Protein AF-A0A2V8ED95-F1 (afdb_monomer)

Foldseek 3Di:
DPPVPDDDPQKDWDWDWDADPVRKTKIKIKIARAELDAARAWDWAWDWDDDPNHTPDTDHGPGHFHQFMFMDMDIDDDDDPDDDLDDCVVCLLLLLDFAFDLQADLDADAQDDPQLDTLHQGQDDLQLLDDDDDQLFFLAGLLLLSCSNPVDVRSVNSLVSLQRRLRSANQHHAYDPPHPQQAWDPRRGHACVVQFQQAQDPCCVVVVTRYRNYDDGEDDRPPDQDDDPRHRNRHDALLRAGDRLLSSCVVPVDPSSLVSLLSLLVSLQNNAHPPVVPCTSLSANPNAALSSNLNSLLSLLSSLLDRPTPRSNVRSLSSNLSNQAVLLVQQVPADCVQQVLSDAQALNDPVDRQKDQLLSLLSSLLSSVSSVSSPHDGNVSNSCSSLVSLLCLLVVPPLRPNQQSFFRMWGFFDADPDGDGRNNSVRTRGDDDSNVRRVRRPPRGDGLAPDRVLSSLSSLLVCVVVVHPNSVVSNVVSCCQQPPDFDDQPPDDDTGHRCNNSVSSRGDRSPDNPDPPPPPQPWKEWPDWEWVPLEDEQPDKIKIWTAMPSAPWKAKDPPGGTDPNTDMDIDRDRAWDKIKIWGDDPVGIDIDIGIYHYDYPQAWKAWPDWEWVVLEDAFFDKIKIWTAIPSFPWKAKDPPGGTDPNTDMDIDHDRAWDKIKMWGGDPNGIDIDIGIRHHDDDDDDDDWAKDWFDKWKWWFLFFAQKTKTFWDKGPFFWKKKKKKKKWFADDDPAKDFPDKDKQPWDKDWPDKWTPDGIIITIIIFTGRGIGGRMMMMTGMPTRTTMMIMMIMIDQFASDDDGCPRQWFDKWKDWDQFFWDKDKDFAQAFNKKKKKKKKWHAALDDFAWDPQKDWSDWDSRPNRMIITMMIGNGGHGGGRDIDMTITPDDGGIIMIMIMIIGHGYD

Structure (mmCIF, N/CA/C/O backbone):
data_AF-A0A2V8ED95-F1
#
_entry.id   AF-A0A2V8ED95-F1
#
loop_
_atom_site.group_PDB
_atom_site.id
_atom_site.type_symbol
_atom_site.label_atom_id
_atom_site.label_alt_id
_atom_site.label_comp_id
_atom_site.label_asym_id
_atom_site.label_entity_id
_atom_site.label_seq_id
_atom_site.pdbx_PDB_ins_code
_atom_site.Cartn_x
_atom_site.Cartn_y
_atom_site.Cartn_z
_atom_site.occupancy
_atom_site.B_iso_or_equiv
_atom_site.auth_seq_id
_atom_site.auth_comp_id
_atom_site.auth_asym_id
_atom_site.auth_atom_id
_atom_site.pdbx_PDB_model_num
ATOM 1 N N . MET A 1 1 ? 11.695 5.923 30.806 1.00 54.38 1 MET A N 1
ATOM 2 C CA . MET A 1 1 ? 11.730 7.151 31.634 1.00 54.38 1 MET A CA 1
ATOM 3 C C . MET A 1 1 ? 13.083 7.223 32.322 1.00 54.38 1 MET A C 1
ATOM 5 O O . MET A 1 1 ? 13.690 6.174 32.506 1.00 54.38 1 MET A O 1
ATOM 9 N N . SER A 1 2 ? 13.581 8.416 32.644 1.00 60.75 2 SER A N 1
ATOM 10 C CA . SER A 1 2 ? 14.794 8.582 33.459 1.00 60.75 2 SER A CA 1
ATOM 11 C C . SER A 1 2 ? 14.587 8.013 34.876 1.00 60.75 2 SER A C 1
ATOM 13 O O . SER A 1 2 ? 13.440 7.791 35.277 1.00 60.75 2 SER A O 1
ATOM 15 N N . PRO A 1 3 ? 15.652 7.852 35.686 1.00 49.41 3 PRO A N 1
ATOM 16 C CA . PRO A 1 3 ? 15.522 7.507 37.107 1.00 49.41 3 PRO A CA 1
ATOM 17 C C . PRO A 1 3 ? 14.625 8.469 37.912 1.00 49.41 3 PRO A C 1
ATOM 19 O O . PRO A 1 3 ? 14.118 8.095 38.962 1.00 49.41 3 PRO A O 1
ATOM 22 N N . SER A 1 4 ? 14.398 9.692 37.414 1.00 66.62 4 SER A N 1
ATOM 23 C CA . SER A 1 4 ? 13.493 10.691 38.001 1.00 66.62 4 SER A CA 1
ATOM 24 C C . SER A 1 4 ? 12.039 10.602 37.512 1.00 66.62 4 SER A C 1
ATOM 26 O O . SER A 1 4 ? 11.228 11.446 37.881 1.00 66.62 4 SER A O 1
ATOM 28 N N . GLY A 1 5 ? 11.696 9.624 36.666 1.00 68.94 5 GLY A N 1
ATOM 29 C CA . GLY A 1 5 ? 10.350 9.477 36.101 1.00 68.94 5 GLY A CA 1
ATOM 30 C C . GLY A 1 5 ? 10.014 10.478 34.988 1.00 68.94 5 GLY A C 1
ATOM 31 O O . GLY A 1 5 ? 8.866 10.545 34.564 1.00 68.94 5 GLY A O 1
ATOM 32 N N . ALA A 1 6 ? 10.991 11.241 34.489 1.00 77.50 6 ALA A N 1
ATOM 33 C CA . ALA A 1 6 ? 10.796 12.152 33.365 1.00 77.50 6 ALA A CA 1
ATOM 34 C C . ALA A 1 6 ? 10.944 11.421 32.017 1.00 77.50 6 ALA A C 1
ATOM 36 O O . ALA A 1 6 ? 11.660 10.416 31.895 1.00 77.50 6 ALA A O 1
ATOM 37 N N . ALA A 1 7 ? 10.281 11.935 30.979 1.00 81.75 7 ALA A N 1
ATOM 38 C CA . ALA A 1 7 ? 10.521 11.494 29.609 1.00 81.75 7 ALA A CA 1
ATOM 39 C C . ALA A 1 7 ? 11.983 11.775 29.219 1.00 81.75 7 ALA A C 1
ATOM 41 O O . ALA A 1 7 ? 12.542 12.813 29.571 1.00 81.75 7 ALA A O 1
ATOM 42 N N . HIS A 1 8 ? 12.615 10.838 28.511 1.00 89.06 8 HIS A N 1
ATOM 43 C CA . HIS A 1 8 ? 13.954 11.075 27.981 1.00 89.06 8 HIS A CA 1
ATOM 44 C C . HIS A 1 8 ? 13.853 12.072 26.813 1.00 89.06 8 HIS A C 1
ATOM 46 O O . HIS A 1 8 ? 12.967 11.896 25.979 1.00 89.06 8 HIS A O 1
ATOM 52 N N . PRO A 1 9 ? 14.741 13.076 26.699 1.00 87.56 9 PRO A N 1
ATOM 53 C CA . PRO A 1 9 ? 14.607 14.131 25.689 1.00 87.56 9 PRO A CA 1
ATOM 54 C C . PRO A 1 9 ? 14.738 13.638 24.238 1.00 87.56 9 PRO A C 1
ATOM 56 O O . PRO A 1 9 ? 14.268 14.311 23.327 1.00 87.56 9 PRO A O 1
ATOM 59 N N . PHE A 1 10 ? 15.365 12.476 24.015 1.00 90.81 10 PHE A N 1
ATOM 60 C CA . PHE A 1 10 ? 15.662 11.954 22.668 1.00 90.81 10 PHE A CA 1
ATOM 61 C C . PHE A 1 10 ? 15.039 10.591 22.353 1.00 90.81 10 PHE A C 1
ATOM 63 O O . PHE A 1 10 ? 14.909 10.242 21.182 1.00 90.81 10 PHE A O 1
ATOM 70 N N . LEU A 1 11 ? 14.678 9.810 23.380 1.00 93.06 11 LEU A N 1
ATOM 71 C CA . LEU A 1 11 ? 14.190 8.447 23.168 1.00 93.06 11 LEU A CA 1
ATOM 72 C C . LEU A 1 11 ? 12.672 8.459 23.118 1.00 93.06 11 LEU A C 1
ATOM 74 O O . LEU A 1 11 ? 12.025 8.932 24.054 1.00 93.06 11 LEU A O 1
ATOM 78 N N . ARG A 1 12 ? 12.115 7.869 22.064 1.00 91.94 12 ARG A N 1
ATOM 79 C CA . ARG A 1 12 ? 10.681 7.600 21.956 1.00 91.94 12 ARG A CA 1
ATOM 80 C C . ARG A 1 12 ? 10.443 6.101 21.990 1.00 91.94 12 ARG A C 1
ATOM 82 O O . ARG A 1 12 ? 11.202 5.335 21.405 1.00 91.94 12 ARG A O 1
ATOM 89 N N . VAL A 1 13 ? 9.387 5.692 22.682 1.00 93.50 13 VAL A N 1
ATOM 90 C CA . VAL A 1 13 ? 8.921 4.305 22.694 1.00 93.50 13 VAL A CA 1
ATOM 91 C C . VAL A 1 13 ? 7.518 4.296 22.120 1.00 93.50 13 VAL A C 1
ATOM 93 O O . VAL A 1 13 ? 6.659 5.041 22.589 1.00 93.50 13 VAL A O 1
ATOM 96 N N . VAL A 1 14 ? 7.301 3.468 21.107 1.00 94.25 14 VAL A N 1
ATOM 97 C CA . VAL A 1 14 ? 6.007 3.296 20.460 1.00 94.25 14 VAL A CA 1
ATOM 98 C C . VAL A 1 14 ? 5.524 1.876 20.706 1.00 94.25 14 VAL A C 1
ATOM 100 O O . VAL A 1 14 ? 6.267 0.916 20.499 1.00 94.25 14 VAL A O 1
ATOM 103 N N . PHE A 1 15 ? 4.281 1.767 21.169 1.00 93.56 15 PHE A N 1
ATOM 104 C CA . PHE A 1 15 ? 3.597 0.504 21.411 1.00 93.56 15 PHE A CA 1
ATOM 105 C C . PHE A 1 15 ? 2.446 0.379 20.416 1.00 93.56 15 PHE A C 1
ATOM 107 O O . PHE A 1 15 ? 1.423 1.046 20.575 1.00 93.56 15 PHE A O 1
ATOM 114 N N . ASP A 1 16 ? 2.595 -0.473 19.405 1.00 92.81 16 ASP A N 1
ATOM 115 C CA . ASP A 1 16 ? 1.481 -0.841 18.531 1.00 92.81 16 ASP A CA 1
ATOM 116 C C . ASP A 1 16 ? 0.841 -2.117 19.095 1.00 92.81 16 ASP A C 1
ATOM 118 O O . ASP A 1 16 ? 1.465 -3.176 19.139 1.00 92.81 16 ASP A O 1
ATOM 122 N N . THR A 1 17 ? -0.396 -2.016 19.586 1.00 90.19 17 THR A N 1
ATOM 123 C CA . THR A 1 17 ? -1.087 -3.136 20.244 1.00 90.19 17 THR A CA 1
ATOM 124 C C . THR A 1 17 ? -2.269 -3.602 19.404 1.00 90.19 17 THR A C 1
ATOM 126 O O . THR A 1 17 ? -3.119 -2.803 19.014 1.00 90.19 17 THR A O 1
ATOM 129 N N . ARG A 1 18 ? -2.361 -4.914 19.172 1.00 87.88 18 ARG A N 1
ATOM 130 C CA . ARG A 1 18 ? -3.535 -5.578 18.599 1.00 87.88 18 ARG A CA 1
ATOM 131 C C . ARG A 1 18 ? -4.119 -6.530 19.637 1.00 87.88 18 ARG A C 1
ATOM 133 O O . ARG A 1 18 ? -3.443 -7.476 20.031 1.00 87.88 18 ARG A O 1
ATOM 140 N N . VAL A 1 19 ? -5.362 -6.290 20.049 1.00 87.06 19 VAL A N 1
ATOM 141 C CA . VAL A 1 19 ? -6.103 -7.130 21.005 1.00 87.06 19 VAL A CA 1
ATOM 142 C C . VAL A 1 19 ? -7.320 -7.720 20.300 1.00 87.06 19 VAL A C 1
ATOM 144 O O . VAL A 1 19 ? -8.042 -6.998 19.615 1.00 87.06 19 VAL A O 1
ATOM 147 N N . TYR A 1 20 ? -7.529 -9.022 20.444 1.00 84.56 20 TYR A N 1
ATOM 148 C CA . TYR A 1 20 ? -8.671 -9.745 19.893 1.00 84.56 20 TYR A CA 1
ATOM 149 C C . TYR A 1 20 ? -9.784 -9.875 20.943 1.00 84.56 20 TYR A C 1
ATOM 151 O O . TYR A 1 20 ? -9.545 -9.725 22.140 1.00 84.56 20 TYR A O 1
ATOM 159 N N . ASN A 1 21 ? -11.013 -10.166 20.502 1.00 83.75 21 ASN A N 1
ATOM 160 C CA . ASN A 1 21 ? -12.190 -10.242 21.384 1.00 83.75 21 ASN A CA 1
ATOM 161 C C . ASN A 1 21 ? -12.072 -11.302 22.496 1.00 83.75 21 ASN A C 1
ATOM 163 O O . ASN A 1 21 ? -12.772 -11.208 23.499 1.00 83.75 21 ASN A O 1
ATOM 167 N N . ASP A 1 22 ? -11.199 -12.297 22.330 1.00 84.00 22 ASP A N 1
ATOM 168 C CA . ASP A 1 22 ? -10.897 -13.321 23.339 1.00 84.00 22 ASP A CA 1
ATOM 169 C C . ASP A 1 22 ? -9.851 -12.867 24.381 1.00 84.00 22 ASP A C 1
ATOM 171 O O . ASP A 1 22 ? -9.448 -13.649 25.241 1.00 84.00 22 ASP A O 1
ATOM 175 N N . GLY A 1 23 ? -9.396 -11.612 24.307 1.00 84.25 23 GLY A N 1
ATOM 176 C CA . GLY A 1 23 ? -8.379 -11.039 25.187 1.00 84.25 23 GLY A CA 1
ATOM 177 C C . GLY A 1 23 ? -6.944 -11.446 24.846 1.00 84.25 23 GLY A C 1
ATOM 178 O O . GLY A 1 23 ? -6.013 -11.009 25.524 1.00 84.25 23 GLY A O 1
ATOM 179 N N . SER A 1 24 ? -6.735 -12.258 23.807 1.00 88.31 24 SER A N 1
ATOM 180 C CA . SER A 1 24 ? -5.406 -12.512 23.256 1.00 88.31 24 SER A CA 1
ATOM 181 C C . SER A 1 24 ? -4.924 -11.330 22.418 1.00 88.31 24 SER A C 1
ATOM 183 O O . SER A 1 24 ? -5.694 -10.438 22.053 1.00 88.31 24 SER A O 1
ATOM 185 N N . GLY A 1 25 ? -3.641 -11.305 22.078 1.00 88.75 25 GLY A N 1
ATOM 186 C CA . GLY A 1 25 ? -3.121 -10.217 21.276 1.00 88.75 25 GLY A CA 1
ATOM 187 C C . GLY A 1 25 ? -1.635 -10.271 21.003 1.00 88.75 25 GLY A C 1
ATOM 188 O O . GLY A 1 25 ? -0.936 -11.247 21.284 1.00 88.75 25 GLY A O 1
ATOM 189 N N . ARG A 1 26 ? -1.166 -9.169 20.429 1.00 90.81 26 ARG A N 1
ATOM 190 C CA . ARG A 1 26 ? 0.233 -8.876 20.152 1.00 90.81 26 ARG A CA 1
ATOM 191 C C . ARG A 1 26 ? 0.519 -7.428 20.523 1.00 90.81 26 ARG A C 1
ATOM 193 O O . ARG A 1 26 ? -0.302 -6.551 20.264 1.00 90.81 26 ARG A O 1
ATOM 200 N N . VAL A 1 27 ? 1.691 -7.195 21.095 1.00 92.31 27 VAL A N 1
ATOM 201 C CA . VAL A 1 27 ? 2.279 -5.869 21.257 1.00 92.31 27 VAL A CA 1
ATOM 202 C C . VAL A 1 27 ? 3.597 -5.808 20.498 1.00 92.31 27 VAL A C 1
ATOM 204 O O . VAL A 1 27 ? 4.471 -6.666 20.632 1.00 92.31 27 VAL A O 1
ATOM 207 N N . ASP A 1 28 ? 3.723 -4.779 19.684 1.00 94.75 28 ASP A N 1
ATOM 208 C CA . ASP A 1 28 ? 4.928 -4.405 18.975 1.00 94.75 28 ASP A CA 1
ATOM 209 C C . ASP A 1 28 ? 5.548 -3.216 19.694 1.00 94.75 28 ASP A C 1
ATOM 211 O O . ASP A 1 28 ? 4.919 -2.172 19.851 1.00 94.75 28 ASP A O 1
ATOM 215 N N . VAL A 1 29 ? 6.783 -3.384 20.149 1.00 96.94 29 VAL A N 1
ATOM 216 C CA . VAL A 1 29 ? 7.533 -2.346 20.850 1.00 96.94 29 VAL A CA 1
ATOM 217 C C . VAL A 1 29 ? 8.630 -1.862 19.926 1.00 96.94 29 VAL A C 1
ATOM 219 O O . VAL A 1 29 ? 9.535 -2.630 19.599 1.00 96.94 29 VAL A O 1
ATOM 222 N N . ALA A 1 30 ? 8.554 -0.599 19.521 1.00 97.50 30 ALA A N 1
ATOM 223 C CA . ALA A 1 30 ? 9.618 0.088 18.806 1.00 97.50 30 ALA A CA 1
ATOM 224 C C . ALA A 1 30 ? 10.241 1.156 19.708 1.00 97.50 30 ALA A C 1
ATOM 226 O O . ALA A 1 30 ? 9.527 1.923 20.353 1.00 97.50 30 ALA A O 1
ATOM 227 N N . VAL A 1 31 ? 11.569 1.227 19.743 1.00 97.62 31 VAL A N 1
ATOM 228 C CA . VAL A 1 31 ? 12.300 2.287 20.447 1.00 97.62 31 VAL A CA 1
ATOM 229 C C . VAL A 1 31 ? 13.129 3.057 19.437 1.00 97.62 31 VAL A C 1
ATOM 231 O O . VAL A 1 31 ? 13.809 2.470 18.596 1.00 97.62 31 VAL A O 1
ATOM 234 N N . GLU A 1 32 ? 13.074 4.381 19.512 1.00 97.00 32 GLU A N 1
ATOM 235 C CA . GLU A 1 32 ? 13.636 5.284 18.512 1.00 97.00 32 GLU A CA 1
ATOM 236 C C . GLU A 1 32 ? 14.575 6.305 19.155 1.00 97.00 32 GLU A C 1
ATOM 238 O O . GLU A 1 32 ? 14.234 6.902 20.177 1.00 97.00 32 GLU A O 1
ATOM 243 N N . ASN A 1 33 ? 15.721 6.544 18.513 1.00 96.94 33 ASN A N 1
ATOM 244 C CA . ASN A 1 33 ? 16.648 7.631 18.823 1.00 96.94 33 ASN A CA 1
ATOM 245 C C . ASN A 1 33 ? 16.878 8.482 17.562 1.00 96.94 33 ASN A C 1
ATOM 247 O O . ASN A 1 33 ? 17.965 8.487 16.995 1.00 96.94 33 ASN A O 1
ATOM 251 N N . VAL A 1 34 ? 15.818 9.119 17.057 1.00 96.69 34 VAL A N 1
ATOM 252 C CA . VAL A 1 34 ? 15.764 9.646 15.672 1.00 96.69 34 VAL A CA 1
ATOM 253 C C . VAL A 1 34 ? 15.413 11.131 15.578 1.00 96.69 34 VAL A C 1
ATOM 255 O O . VAL A 1 34 ? 15.155 11.640 14.489 1.00 96.69 34 VAL A O 1
ATOM 258 N N . LEU A 1 35 ? 15.326 11.827 16.712 1.00 95.31 35 LEU A N 1
ATOM 259 C CA . LEU A 1 35 ? 14.840 13.207 16.735 1.00 95.31 35 LEU A CA 1
ATOM 260 C C . LEU A 1 35 ? 15.915 14.173 16.280 1.00 95.31 35 LEU A C 1
ATOM 262 O O . LEU A 1 35 ? 17.042 14.143 16.776 1.00 95.31 35 LEU A O 1
ATOM 266 N N . ASP A 1 36 ? 15.549 15.060 15.366 1.00 95.12 36 ASP A N 1
ATOM 267 C CA . ASP A 1 36 ? 16.399 16.177 14.999 1.00 95.12 36 ASP A CA 1
ATOM 268 C C . ASP A 1 36 ? 16.346 17.260 16.087 1.00 95.12 36 ASP A C 1
ATOM 270 O O . ASP A 1 36 ? 15.495 18.149 16.073 1.00 95.12 36 ASP A O 1
ATOM 274 N N . LEU A 1 37 ? 17.220 17.128 17.087 1.00 93.25 37 LEU A N 1
ATOM 275 C CA . LEU A 1 37 ? 17.359 18.050 18.210 1.00 93.25 37 LEU A CA 1
ATOM 276 C C . LEU A 1 37 ? 18.832 18.294 18.521 1.00 93.25 37 LEU A C 1
ATOM 278 O O . LEU A 1 37 ? 19.640 17.366 18.568 1.00 93.25 37 LEU A O 1
ATOM 282 N N . THR A 1 38 ? 19.165 19.542 18.844 1.00 92.81 38 THR A N 1
ATOM 283 C CA . THR A 1 38 ? 20.478 19.885 19.395 1.00 92.81 38 THR A CA 1
ATOM 284 C C . THR A 1 38 ? 20.747 19.072 20.661 1.00 92.81 38 THR A C 1
ATOM 286 O O . THR A 1 38 ? 19.939 19.050 21.588 1.00 92.81 38 THR A O 1
ATOM 289 N N . GLY A 1 39 ? 21.907 18.416 20.706 1.00 92.94 39 GLY A N 1
ATOM 290 C CA . GLY A 1 39 ? 22.311 17.564 21.826 1.00 92.94 39 GLY A CA 1
ATOM 291 C C . GLY A 1 39 ? 21.808 16.122 21.743 1.00 92.94 39 GLY A C 1
ATOM 292 O O . GLY A 1 39 ? 22.244 15.309 22.558 1.00 92.94 39 GLY A O 1
ATOM 293 N N . ALA A 1 40 ? 20.961 15.778 20.762 1.00 94.69 40 ALA A N 1
ATOM 294 C CA . ALA A 1 40 ? 20.635 14.384 20.483 1.00 94.69 40 ALA A CA 1
ATOM 295 C C . ALA A 1 40 ? 21.920 13.607 20.170 1.00 94.69 40 ALA A C 1
ATOM 297 O O . ALA A 1 40 ? 22.792 14.080 19.435 1.00 94.69 40 ALA A O 1
ATOM 298 N N . THR A 1 41 ? 22.062 12.436 20.783 1.00 95.69 41 THR A N 1
ATOM 299 C CA . THR A 1 41 ? 23.279 11.629 20.708 1.00 95.69 41 THR A CA 1
ATOM 300 C C . THR A 1 41 ? 22.984 10.165 21.004 1.00 95.69 41 THR A C 1
ATOM 302 O O . THR A 1 41 ? 21.844 9.789 21.273 1.00 95.69 41 THR A O 1
ATOM 305 N N . THR A 1 42 ? 24.008 9.323 20.946 1.00 95.75 42 THR A N 1
ATOM 306 C CA . THR A 1 42 ? 23.917 7.910 21.311 1.00 95.75 42 THR A CA 1
ATOM 307 C C . THR A 1 42 ? 23.605 7.760 22.793 1.00 95.75 42 THR A C 1
ATOM 309 O O . THR A 1 42 ? 24.277 8.339 23.645 1.00 95.75 42 THR A O 1
ATOM 312 N N . VAL A 1 43 ? 22.585 6.961 23.103 1.00 95.31 43 VAL A N 1
ATOM 313 C CA . VAL A 1 43 ? 22.096 6.765 24.472 1.00 95.31 43 VAL A CA 1
ATOM 314 C C . VAL A 1 43 ? 22.401 5.344 24.916 1.00 95.31 43 VAL A C 1
ATOM 316 O O . VAL A 1 43 ? 22.190 4.404 24.154 1.00 95.31 43 VAL A O 1
ATOM 319 N N . VAL A 1 44 ? 22.875 5.181 26.151 1.00 95.19 44 VAL A N 1
ATOM 320 C CA . VAL A 1 44 ? 23.065 3.866 26.773 1.00 95.19 44 VAL A CA 1
ATOM 321 C C . VAL A 1 44 ? 22.004 3.663 27.845 1.00 95.19 44 VAL A C 1
ATOM 323 O O . VAL A 1 44 ? 21.847 4.513 28.722 1.00 95.19 44 VAL A O 1
ATOM 326 N N . TYR A 1 45 ? 21.271 2.555 27.774 1.00 94.75 45 TYR A N 1
ATOM 327 C CA . TYR A 1 45 ? 20.246 2.215 28.759 1.00 94.75 45 TYR A CA 1
ATOM 328 C C . TYR A 1 45 ? 20.070 0.707 28.919 1.00 94.75 45 TYR A C 1
ATOM 330 O O . TYR A 1 45 ? 20.373 -0.074 28.019 1.00 94.75 45 TYR A O 1
ATOM 338 N N . ASP A 1 46 ? 19.512 0.310 30.057 1.00 95.12 46 ASP A N 1
ATOM 339 C CA . ASP A 1 46 ? 18.966 -1.028 30.246 1.00 95.12 46 ASP A CA 1
ATOM 340 C C . ASP A 1 46 ? 17.498 -1.038 29.817 1.00 95.12 46 ASP A C 1
ATOM 342 O O . ASP A 1 46 ? 16.756 -0.081 30.056 1.00 95.12 46 ASP A O 1
ATOM 346 N N . VAL A 1 47 ? 17.061 -2.124 29.189 1.00 95.06 47 VAL A N 1
ATOM 347 C CA . VAL A 1 47 ? 15.667 -2.323 28.797 1.00 95.06 47 VAL A CA 1
ATOM 348 C C . VAL A 1 47 ? 15.099 -3.560 29.469 1.00 95.06 47 VAL A C 1
ATOM 350 O O . VAL A 1 47 ? 15.718 -4.622 29.481 1.00 95.06 47 VAL A O 1
ATOM 353 N N . ALA A 1 48 ? 13.888 -3.409 29.999 1.00 94.94 48 ALA A N 1
ATOM 354 C CA . ALA A 1 48 ? 13.023 -4.490 30.435 1.00 94.94 48 ALA A CA 1
ATOM 355 C C . ALA A 1 48 ? 11.614 -4.221 29.893 1.00 94.94 48 ALA A C 1
ATOM 357 O O . ALA A 1 48 ? 11.032 -3.171 30.167 1.00 94.94 48 ALA A O 1
ATOM 358 N N . ILE A 1 49 ? 11.079 -5.150 29.102 1.00 93.94 49 ILE A N 1
ATOM 359 C CA . ILE A 1 49 ? 9.714 -5.097 28.573 1.00 93.94 49 ILE A CA 1
ATOM 360 C C . ILE A 1 49 ? 8.898 -6.148 29.308 1.00 93.94 49 ILE A C 1
ATOM 362 O O . ILE A 1 49 ? 9.287 -7.317 29.343 1.00 93.94 49 ILE A O 1
ATOM 366 N N . ALA A 1 50 ? 7.760 -5.734 29.860 1.00 91.56 50 ALA A N 1
ATOM 367 C CA . ALA A 1 50 ? 6.806 -6.626 30.493 1.00 91.56 50 ALA A CA 1
ATOM 368 C C . ALA A 1 50 ? 5.464 -6.611 29.754 1.00 91.56 50 ALA A C 1
ATOM 370 O O . ALA A 1 50 ? 4.969 -5.552 29.373 1.00 91.56 50 ALA A O 1
ATOM 371 N N . VAL A 1 51 ? 4.869 -7.790 29.588 1.00 89.00 51 VAL A N 1
ATOM 372 C CA . VAL A 1 51 ? 3.518 -7.988 29.052 1.00 89.00 51 VAL A CA 1
ATOM 373 C C . VAL A 1 51 ? 2.729 -8.754 30.105 1.00 89.00 51 VAL A C 1
ATOM 375 O O . VAL A 1 51 ? 3.182 -9.792 30.579 1.00 89.00 51 VAL A O 1
ATOM 378 N N . ASN A 1 52 ? 1.579 -8.223 30.531 1.00 86.62 52 ASN A N 1
ATOM 379 C CA . ASN A 1 52 ? 0.792 -8.765 31.650 1.00 86.62 52 ASN A CA 1
ATOM 380 C C . ASN A 1 52 ? 1.629 -8.991 32.926 1.00 86.62 52 ASN A C 1
ATOM 382 O O . ASN A 1 52 ? 1.556 -10.043 33.558 1.00 86.62 52 ASN A O 1
ATOM 386 N N . ASN A 1 53 ? 2.452 -7.997 33.287 1.00 89.12 53 ASN A N 1
ATOM 387 C CA . ASN A 1 53 ? 3.394 -8.026 34.417 1.00 89.12 53 ASN A CA 1
ATOM 388 C C . ASN A 1 53 ? 4.465 -9.135 34.359 1.00 89.12 53 ASN A C 1
ATOM 390 O O . ASN A 1 53 ? 5.199 -9.317 35.327 1.00 89.12 53 ASN A O 1
ATOM 394 N N . GLN A 1 54 ? 4.592 -9.854 33.241 1.00 90.56 54 GLN A N 1
ATOM 395 C CA . GLN A 1 54 ? 5.661 -10.822 33.006 1.00 90.56 54 GLN A CA 1
ATOM 396 C C . GLN A 1 54 ? 6.728 -10.195 32.121 1.00 90.56 54 GLN A C 1
ATOM 398 O O . GLN A 1 54 ? 6.428 -9.721 31.026 1.00 90.56 54 GLN A O 1
ATOM 403 N N . THR A 1 55 ? 7.976 -10.193 32.578 1.00 95.00 55 THR A N 1
ATOM 404 C CA . THR A 1 55 ? 9.105 -9.707 31.782 1.00 95.00 55 THR A CA 1
ATOM 405 C C . THR A 1 55 ? 9.342 -10.640 30.594 1.00 95.00 55 THR A C 1
ATOM 407 O O . THR A 1 55 ? 9.686 -11.804 30.779 1.00 95.00 55 THR A O 1
ATOM 410 N N . VAL A 1 56 ? 9.169 -10.128 29.375 1.00 94.12 56 VAL A N 1
ATOM 411 C CA . VAL A 1 56 ? 9.292 -10.882 28.113 1.00 94.12 56 VAL A CA 1
ATOM 412 C C . VAL A 1 56 ? 10.577 -10.571 27.346 1.00 94.12 56 VAL A C 1
ATOM 414 O O . VAL A 1 56 ? 10.954 -11.314 26.443 1.00 94.12 56 VAL A O 1
ATOM 417 N N . PHE A 1 57 ? 11.262 -9.481 27.692 1.00 96.19 57 PHE A N 1
ATOM 418 C CA . PHE A 1 57 ? 12.546 -9.120 27.102 1.00 96.19 57 PHE A CA 1
ATOM 419 C C . PHE A 1 57 ? 13.359 -8.279 28.074 1.00 96.19 57 PHE A C 1
ATOM 421 O O . PHE A 1 57 ? 12.837 -7.327 28.655 1.00 96.19 57 PHE A O 1
ATOM 428 N N . THR A 1 58 ? 14.639 -8.606 28.213 1.00 96.94 58 THR A N 1
ATOM 429 C CA . THR A 1 58 ? 15.617 -7.780 28.915 1.00 96.94 58 THR A CA 1
ATOM 430 C C . THR A 1 58 ? 16.894 -7.678 28.105 1.00 96.94 58 THR A C 1
ATOM 432 O O . THR A 1 58 ? 17.309 -8.634 27.449 1.00 96.94 58 THR A O 1
ATOM 435 N N . LYS A 1 59 ? 17.534 -6.513 28.161 1.00 96.50 59 LYS A N 1
ATOM 436 C CA . LYS A 1 59 ? 18.889 -6.323 27.651 1.00 96.50 59 LYS A CA 1
ATOM 437 C C . LYS A 1 59 ? 19.558 -5.190 28.414 1.00 96.50 59 LYS A C 1
ATOM 439 O O . LYS A 1 59 ? 18.983 -4.114 28.548 1.00 96.50 59 LYS A O 1
ATOM 444 N N . SER A 1 60 ? 20.751 -5.444 28.931 1.00 97.12 60 SER A N 1
ATOM 445 C CA . SER A 1 60 ? 21.548 -4.437 29.628 1.00 97.12 60 SER A CA 1
ATOM 446 C C . SER A 1 60 ? 22.459 -3.688 28.662 1.00 97.12 60 SER A C 1
ATOM 448 O O . SER A 1 60 ? 22.888 -4.258 27.655 1.00 97.12 60 SER A O 1
ATOM 450 N N . SER A 1 61 ? 22.805 -2.449 29.000 1.00 96.00 61 SER A N 1
ATOM 451 C CA . SER A 1 61 ? 23.792 -1.636 28.281 1.00 96.00 61 SER A CA 1
ATOM 452 C C . SER A 1 61 ? 23.515 -1.526 26.776 1.00 96.00 61 SER A C 1
ATOM 454 O O . SER A 1 61 ? 24.434 -1.604 25.959 1.00 96.00 61 SER A O 1
ATOM 456 N N . VAL A 1 62 ? 22.248 -1.353 26.388 1.00 96.94 62 VAL A N 1
ATOM 457 C CA . VAL A 1 62 ? 21.865 -1.109 24.994 1.00 96.94 62 VAL A CA 1
ATOM 458 C C . VAL A 1 62 ? 22.471 0.216 24.557 1.00 96.94 62 VAL A C 1
ATOM 460 O O . VAL A 1 62 ? 22.025 1.276 24.988 1.00 96.94 62 VAL A O 1
ATOM 463 N N . GLN A 1 63 ? 23.481 0.157 23.692 1.00 95.88 63 GLN A N 1
ATOM 464 C CA . GLN A 1 63 ? 24.038 1.330 23.032 1.00 95.88 63 GLN A CA 1
ATOM 465 C C . GLN A 1 63 ? 23.161 1.687 21.827 1.00 95.88 63 GLN A C 1
ATOM 467 O O . GLN A 1 63 ? 23.312 1.139 20.739 1.00 95.88 63 GLN A O 1
ATOM 472 N N . HIS A 1 64 ? 22.204 2.587 22.031 1.00 97.44 64 HIS A N 1
ATOM 473 C CA . HIS A 1 64 ? 21.255 3.008 21.009 1.00 97.44 64 HIS A CA 1
ATOM 474 C C . HIS A 1 64 ? 21.794 4.211 20.241 1.00 97.44 64 HIS A C 1
ATOM 476 O O . HIS A 1 64 ? 21.691 5.358 20.689 1.00 97.44 64 HIS A O 1
ATOM 482 N N . TYR A 1 65 ? 22.378 3.934 19.076 1.00 96.94 65 TYR A N 1
ATOM 483 C CA . TYR A 1 65 ? 22.993 4.946 18.224 1.00 96.94 65 TYR A CA 1
ATOM 484 C C . TYR A 1 65 ? 21.992 5.987 17.727 1.00 96.94 65 TYR A C 1
ATOM 486 O O . TYR A 1 65 ? 20.828 5.677 17.458 1.00 96.94 65 TYR A O 1
ATOM 494 N N . TYR A 1 66 ? 22.452 7.227 17.586 1.00 96.31 66 TYR A N 1
ATOM 495 C CA . TYR A 1 66 ? 21.652 8.287 16.981 1.00 96.31 66 TYR A CA 1
ATOM 496 C C . TYR A 1 66 ? 21.223 7.907 15.549 1.00 96.31 66 TYR A C 1
ATOM 498 O O . TYR A 1 66 ? 21.987 7.289 14.808 1.00 96.31 66 TYR A O 1
ATOM 506 N N . LEU A 1 67 ? 19.995 8.275 15.176 1.00 96.75 67 LEU A N 1
ATOM 507 C CA . LEU A 1 67 ? 19.343 8.031 13.879 1.00 96.75 67 LEU A CA 1
ATOM 508 C C . LEU A 1 67 ? 18.969 6.564 13.613 1.00 96.75 67 LEU A C 1
ATOM 510 O O . LEU A 1 67 ? 18.697 6.181 12.473 1.00 96.75 67 LEU A O 1
ATOM 514 N N . THR A 1 68 ? 18.912 5.746 14.669 1.00 98.12 68 THR A N 1
ATOM 515 C CA . THR A 1 68 ? 18.519 4.329 14.601 1.00 98.12 68 THR A CA 1
ATOM 516 C C . THR A 1 68 ? 17.268 4.032 15.430 1.00 98.12 68 THR A C 1
ATOM 518 O O . THR A 1 68 ? 16.871 4.774 16.340 1.00 98.12 68 THR A O 1
ATOM 521 N N . ARG A 1 69 ? 16.639 2.903 15.123 1.00 97.88 69 ARG A N 1
ATOM 522 C CA . ARG A 1 69 ? 15.445 2.350 15.761 1.00 97.88 69 ARG A CA 1
ATOM 523 C C . ARG A 1 69 ? 15.661 0.858 15.989 1.00 97.88 69 ARG A C 1
ATOM 525 O O . ARG A 1 69 ? 16.442 0.220 15.293 1.00 97.88 69 ARG A O 1
ATOM 532 N N . TRP A 1 70 ? 14.928 0.268 16.916 1.00 98.12 70 TRP A N 1
ATOM 533 C CA . TRP A 1 70 ? 14.807 -1.186 16.975 1.00 98.12 70 TRP A CA 1
ATOM 534 C C . TRP A 1 70 ? 13.404 -1.595 17.381 1.00 98.12 70 TRP A C 1
ATOM 536 O O . TRP A 1 70 ? 12.676 -0.814 17.997 1.00 98.12 70 TRP A O 1
ATOM 546 N N . ARG A 1 71 ? 13.041 -2.833 17.044 1.00 96.69 71 ARG A N 1
ATOM 547 C CA . ARG A 1 71 ? 11.729 -3.407 17.325 1.00 96.69 71 ARG A CA 1
ATOM 548 C C . ARG A 1 71 ? 11.819 -4.796 17.950 1.00 96.69 71 ARG A C 1
ATOM 550 O O . ARG A 1 71 ? 12.710 -5.580 17.631 1.00 96.69 71 ARG A O 1
ATOM 557 N N . LYS A 1 72 ? 10.854 -5.111 18.817 1.00 95.69 72 LYS A N 1
ATOM 558 C CA . LYS A 1 72 ? 10.509 -6.477 19.235 1.00 95.69 72 LYS A CA 1
ATOM 559 C C . LYS A 1 72 ? 8.997 -6.661 19.271 1.00 95.69 72 LYS A C 1
ATOM 561 O O . LYS A 1 72 ? 8.252 -5.707 19.477 1.00 95.69 72 LYS A O 1
ATOM 566 N N . THR A 1 73 ? 8.550 -7.895 19.070 1.00 93.12 73 THR A N 1
ATOM 567 C CA . THR A 1 73 ? 7.129 -8.244 18.995 1.00 93.12 73 THR A CA 1
ATOM 568 C C . THR A 1 73 ? 6.832 -9.357 19.991 1.00 93.12 73 THR A C 1
ATOM 570 O O . THR A 1 73 ? 7.627 -10.286 20.141 1.00 93.12 73 THR A O 1
ATOM 573 N N . PHE A 1 74 ? 5.721 -9.243 20.715 1.00 92.50 74 PHE A N 1
ATOM 574 C CA . PHE A 1 74 ? 5.356 -10.168 21.787 1.00 92.50 74 PHE A CA 1
ATOM 575 C C . PHE A 1 74 ? 3.876 -10.508 21.695 1.00 92.50 74 PHE A C 1
ATOM 577 O O . PHE A 1 74 ? 3.044 -9.617 21.551 1.00 92.50 74 PHE A O 1
ATOM 584 N N . THR A 1 75 ? 3.535 -11.787 21.801 1.00 89.75 75 THR A N 1
ATOM 585 C CA . THR A 1 75 ? 2.145 -12.260 21.847 1.00 89.75 75 THR A CA 1
ATOM 586 C C . THR A 1 75 ? 1.709 -12.534 23.284 1.00 89.75 75 THR A C 1
ATOM 588 O O . THR A 1 75 ? 2.532 -12.903 24.120 1.00 89.75 75 THR A O 1
ATOM 591 N N . PHE A 1 76 ? 0.416 -12.403 23.572 1.00 88.25 76 PHE A N 1
ATOM 592 C CA . PHE A 1 76 ? -0.182 -12.760 24.861 1.00 88.25 76 PHE A CA 1
ATOM 593 C C . PHE A 1 76 ? -1.557 -13.418 24.680 1.00 88.25 76 PHE A C 1
ATOM 595 O O . PHE A 1 76 ? -2.224 -13.217 23.667 1.00 88.25 76 PHE A O 1
ATOM 602 N N . GLY A 1 77 ? -1.984 -14.207 25.669 1.00 83.44 77 GLY A N 1
ATOM 603 C CA . GLY A 1 77 ? -3.189 -15.041 25.577 1.00 83.44 77 GLY A CA 1
ATOM 604 C C . GLY A 1 77 ? -2.961 -16.354 24.815 1.00 83.44 77 GLY A C 1
ATOM 605 O O . GLY A 1 77 ? -1.830 -16.704 24.484 1.00 83.44 77 GLY A O 1
ATOM 606 N N . SER A 1 78 ? -4.037 -17.108 24.581 1.00 70.00 78 SER A N 1
ATOM 607 C CA . SER A 1 78 ? -4.004 -18.465 24.008 1.00 70.00 78 SER A CA 1
ATOM 608 C C . SER A 1 78 ? -4.187 -18.530 22.489 1.00 70.00 78 SER A C 1
ATOM 610 O O . SER A 1 78 ? -4.147 -19.627 21.929 1.00 70.00 78 SER A O 1
ATOM 612 N N . ALA A 1 79 ? -4.390 -17.405 21.799 1.00 54.97 79 ALA A N 1
ATOM 613 C CA . ALA A 1 79 ? -4.577 -17.442 20.355 1.00 54.97 79 ALA A CA 1
ATOM 614 C C . ALA A 1 79 ? -3.260 -17.772 19.648 1.00 54.97 79 ALA A C 1
ATOM 616 O O . ALA A 1 79 ? -2.320 -16.973 19.612 1.00 54.97 79 ALA A O 1
ATOM 617 N N . ALA A 1 80 ? -3.222 -18.937 19.005 1.00 57.66 80 ALA A N 1
ATOM 618 C CA . ALA A 1 80 ? -2.310 -19.147 17.899 1.00 57.66 80 ALA A CA 1
ATOM 619 C C . ALA A 1 80 ? -2.662 -18.112 16.823 1.00 57.66 80 ALA A C 1
ATOM 621 O O . ALA A 1 80 ? -3.737 -18.171 16.223 1.00 57.66 80 ALA A O 1
ATOM 622 N N . MET A 1 81 ? -1.776 -17.142 16.591 1.00 63.94 81 MET A N 1
ATOM 623 C CA . MET A 1 81 ? -1.873 -16.291 15.409 1.00 63.94 81 MET A CA 1
ATOM 624 C C . MET A 1 81 ? -1.939 -17.209 14.191 1.00 63.94 81 MET A C 1
ATOM 626 O O . MET A 1 81 ? -1.030 -18.011 13.971 1.00 63.94 81 MET A O 1
ATOM 630 N N . ALA A 1 82 ? -3.035 -17.132 13.435 1.00 62.06 82 ALA A N 1
ATOM 631 C CA . ALA A 1 82 ? -3.207 -17.955 12.251 1.00 62.06 82 ALA A CA 1
ATOM 632 C C . ALA A 1 82 ? -2.011 -17.739 11.313 1.00 62.06 82 ALA A C 1
ATOM 634 O O . ALA A 1 82 ? -1.713 -16.611 10.910 1.00 62.06 82 ALA A O 1
ATOM 635 N N . SER A 1 83 ? -1.307 -18.820 10.975 1.00 67.00 83 SER A N 1
ATOM 636 C CA . SER A 1 83 ? -0.273 -18.766 9.948 1.00 67.00 83 SER A CA 1
ATOM 637 C C . SER A 1 83 ? -0.964 -18.681 8.594 1.00 67.00 83 SER A C 1
ATOM 639 O O . SER A 1 83 ? -1.523 -19.662 8.107 1.00 67.00 83 SER A O 1
ATOM 641 N N . VAL A 1 84 ? -0.968 -17.488 8.006 1.00 72.19 84 VAL A N 1
ATOM 642 C CA . VAL A 1 84 ? -1.487 -17.269 6.656 1.00 72.19 84 VAL A CA 1
ATOM 643 C C . VAL A 1 84 ? -0.355 -17.487 5.657 1.00 72.19 84 VAL A C 1
ATOM 645 O O . VAL A 1 84 ? 0.657 -16.777 5.691 1.00 72.19 84 VAL A O 1
ATOM 648 N N . THR A 1 85 ? -0.551 -18.446 4.754 1.00 84.44 85 THR A N 1
ATOM 649 C CA . THR A 1 85 ? 0.219 -18.568 3.513 1.00 84.44 85 THR A CA 1
ATOM 650 C C . THR A 1 85 ? -0.444 -17.666 2.472 1.00 84.44 85 THR A C 1
ATOM 652 O O . THR A 1 85 ? -1.545 -17.988 2.026 1.00 84.44 85 THR A O 1
ATOM 655 N N . PRO A 1 86 ? 0.155 -16.515 2.119 1.00 83.12 86 PRO A N 1
ATOM 656 C CA . PRO A 1 86 ? -0.493 -15.560 1.230 1.00 83.12 86 PRO A CA 1
ATOM 657 C C . PRO A 1 86 ? -0.605 -16.115 -0.195 1.00 83.12 86 PRO A C 1
ATOM 659 O O . PRO A 1 86 ? 0.350 -16.690 -0.728 1.00 83.12 86 PRO A O 1
ATOM 662 N N . ASP A 1 87 ? -1.758 -15.887 -0.829 1.00 86.50 87 ASP A N 1
ATOM 663 C CA . ASP A 1 87 ? -1.865 -15.982 -2.282 1.00 86.50 87 ASP A CA 1
ATOM 664 C C . ASP A 1 87 ? -1.104 -14.804 -2.898 1.00 86.50 87 ASP A C 1
ATOM 666 O O . ASP A 1 87 ? -1.385 -13.641 -2.608 1.00 86.50 87 ASP A O 1
ATOM 670 N N . MET A 1 88 ? -0.117 -15.117 -3.736 1.00 86.25 88 MET A N 1
ATOM 671 C CA . MET A 1 88 ? 0.721 -14.106 -4.382 1.00 86.25 88 MET A CA 1
ATOM 672 C C . MET A 1 88 ? 0.119 -13.599 -5.697 1.00 86.25 88 MET A C 1
ATOM 674 O O . MET A 1 88 ? 0.538 -12.557 -6.198 1.00 86.25 88 MET A O 1
ATOM 678 N N . SER A 1 89 ? -0.889 -14.292 -6.237 1.00 85.94 89 SER A N 1
ATOM 679 C CA . SER A 1 89 ? -1.540 -13.952 -7.507 1.00 85.94 89 SER A CA 1
ATOM 680 C C . SER A 1 89 ? -2.046 -12.501 -7.551 1.00 85.94 89 SER A C 1
ATOM 682 O O . SER A 1 89 ? -1.746 -11.811 -8.530 1.00 85.94 89 SER A O 1
ATOM 684 N N . PRO A 1 90 ? -2.707 -11.964 -6.500 1.00 87.88 90 PRO A N 1
ATOM 685 C CA . PRO A 1 90 ? -3.135 -10.566 -6.481 1.00 87.88 90 PRO A CA 1
ATOM 686 C C . PRO A 1 90 ? -1.974 -9.566 -6.518 1.00 87.88 90 PRO A C 1
ATOM 688 O O . PRO A 1 90 ? -2.092 -8.506 -7.134 1.00 87.88 90 PRO A O 1
ATOM 691 N N . PHE A 1 91 ? -0.838 -9.890 -5.894 1.00 90.31 91 PHE A N 1
ATOM 692 C CA . PHE A 1 91 ? 0.330 -9.007 -5.879 1.00 90.31 91 PHE A CA 1
ATOM 693 C C . PHE A 1 91 ? 0.977 -8.914 -7.262 1.00 90.31 91 PHE A C 1
ATOM 695 O O . PHE A 1 91 ? 1.422 -7.839 -7.653 1.00 90.31 91 PHE A O 1
ATOM 702 N N . TYR A 1 92 ? 0.983 -10.012 -8.021 1.00 88.56 92 TYR A N 1
ATOM 703 C CA . TYR A 1 92 ? 1.475 -10.013 -9.399 1.00 88.56 92 TYR A CA 1
ATOM 704 C C . TYR A 1 92 ? 0.504 -9.301 -10.343 1.00 88.56 92 TYR A C 1
ATOM 706 O O . TYR A 1 92 ? 0.923 -8.461 -11.132 1.00 88.56 92 TYR A O 1
ATOM 714 N N . ALA A 1 93 ? -0.799 -9.573 -10.223 1.00 85.44 93 ALA A N 1
ATOM 715 C CA . ALA A 1 93 ? -1.824 -8.962 -11.070 1.00 85.44 93 ALA A CA 1
ATOM 716 C C . ALA A 1 93 ? -1.936 -7.437 -10.884 1.00 85.44 93 ALA A C 1
ATOM 718 O O . ALA A 1 93 ? -2.225 -6.717 -11.835 1.00 85.44 93 ALA A O 1
ATOM 719 N N . SER A 1 94 ? -1.691 -6.942 -9.667 1.00 88.00 94 SER A N 1
ATOM 720 C CA . SER A 1 94 ? -1.667 -5.506 -9.350 1.00 88.00 94 SER A CA 1
ATOM 721 C C . SER A 1 94 ? -0.319 -4.834 -9.624 1.00 88.00 94 SER A C 1
ATOM 723 O O . SER A 1 94 ? -0.174 -3.643 -9.363 1.00 88.00 94 SER A O 1
ATOM 725 N N . ASN A 1 95 ? 0.683 -5.585 -10.094 1.00 90.62 95 ASN A N 1
ATOM 726 C CA . ASN A 1 95 ? 2.079 -5.159 -10.153 1.00 90.62 95 ASN A CA 1
ATOM 727 C C . ASN A 1 95 ? 2.641 -4.688 -8.794 1.00 90.62 95 ASN A C 1
ATOM 729 O O . ASN A 1 95 ? 3.658 -3.997 -8.763 1.00 90.62 95 ASN A O 1
ATOM 733 N N . ALA A 1 96 ? 2.052 -5.065 -7.655 1.00 93.12 96 ALA A N 1
ATOM 734 C CA . ALA A 1 96 ? 2.625 -4.809 -6.331 1.00 93.12 96 ALA A CA 1
ATOM 735 C C . ALA A 1 96 ? 3.932 -5.585 -6.118 1.00 93.12 96 ALA A C 1
ATOM 737 O O . ALA A 1 96 ? 4.852 -5.086 -5.476 1.00 93.12 96 ALA A O 1
ATOM 738 N N . LEU A 1 97 ? 4.080 -6.755 -6.736 1.00 94.56 97 LEU A N 1
ATOM 739 C CA . LEU A 1 97 ? 5.340 -7.494 -6.822 1.00 94.56 97 LEU A CA 1
ATOM 740 C C . LEU A 1 97 ? 5.520 -8.050 -8.239 1.00 94.56 97 LEU A C 1
ATOM 742 O O . LEU A 1 97 ? 4.526 -8.357 -8.893 1.00 94.56 97 LEU A O 1
ATOM 746 N N . PRO A 1 98 ? 6.758 -8.195 -8.736 1.00 93.50 98 PRO A N 1
ATOM 747 C CA . PRO A 1 98 ? 7.002 -8.905 -9.979 1.00 93.50 98 PRO A CA 1
ATOM 748 C C . PRO A 1 98 ? 6.779 -10.416 -9.785 1.00 93.50 98 PRO A C 1
ATOM 750 O O . PRO A 1 98 ? 7.018 -10.937 -8.688 1.00 93.50 98 PRO A O 1
ATOM 753 N N . PRO A 1 99 ? 6.360 -11.147 -10.833 1.00 92.00 99 PRO A N 1
ATOM 754 C CA . PRO A 1 99 ? 6.377 -12.603 -10.800 1.00 92.00 99 PRO A CA 1
ATOM 755 C C . PRO A 1 99 ? 7.825 -13.103 -10.707 1.00 92.00 99 PRO A C 1
ATOM 757 O O . PRO A 1 99 ? 8.749 -12.460 -11.202 1.00 92.00 99 PRO A O 1
ATOM 760 N N . TYR A 1 100 ? 8.024 -14.278 -10.117 1.00 94.00 100 TYR A N 1
ATOM 761 C CA . TYR A 1 100 ? 9.324 -14.947 -10.051 1.00 94.00 100 TYR A CA 1
ATOM 762 C C . TYR A 1 100 ? 9.288 -16.273 -10.811 1.00 94.00 100 TYR A C 1
ATOM 764 O O . TYR A 1 100 ? 8.264 -16.957 -10.846 1.00 94.00 100 TYR A O 1
ATOM 772 N N . LEU A 1 101 ? 10.410 -16.629 -11.434 1.00 92.88 101 LEU A N 1
ATOM 773 C CA . LEU A 1 101 ? 10.579 -17.899 -12.129 1.00 92.88 101 LEU A CA 1
ATOM 774 C C . LEU A 1 101 ? 10.564 -19.060 -11.128 1.00 92.88 101 LEU A C 1
ATOM 776 O O . LEU A 1 101 ? 11.133 -18.974 -10.043 1.00 92.88 101 LEU A O 1
ATOM 780 N N . SER A 1 102 ? 9.991 -20.192 -11.528 1.00 88.44 102 SER A N 1
ATOM 781 C CA . SER A 1 102 ? 9.939 -21.404 -10.698 1.00 88.44 102 SER A CA 1
ATOM 782 C C . SER A 1 102 ? 11.285 -22.126 -10.556 1.00 88.44 102 SER A C 1
ATOM 784 O O . SER A 1 102 ? 11.360 -23.120 -9.845 1.00 88.44 102 SER A O 1
ATOM 786 N N . LEU A 1 103 ? 12.334 -21.663 -11.248 1.00 90.12 103 LEU A N 1
ATOM 787 C CA . LEU A 1 103 ? 13.674 -22.265 -11.222 1.00 90.12 103 LEU A CA 1
ATOM 788 C C . LEU A 1 103 ? 14.484 -21.922 -9.964 1.00 90.12 103 LEU A C 1
ATOM 790 O O . LEU A 1 103 ? 15.567 -22.475 -9.787 1.00 90.12 103 LEU A O 1
ATOM 794 N N . ILE A 1 104 ? 14.005 -20.983 -9.136 1.00 91.25 104 ILE A N 1
ATOM 795 C CA . ILE A 1 104 ? 14.673 -20.567 -7.893 1.00 91.25 104 ILE A CA 1
ATOM 796 C C . ILE A 1 104 ? 14.962 -21.796 -7.032 1.00 91.25 104 ILE A C 1
ATOM 798 O O . ILE A 1 104 ? 14.161 -22.716 -6.992 1.00 91.25 104 ILE A O 1
ATOM 802 N N . ALA A 1 105 ? 16.103 -21.845 -6.347 1.00 86.88 105 ALA A N 1
ATOM 803 C CA . ALA A 1 105 ? 16.370 -22.928 -5.408 1.00 86.88 105 ALA A CA 1
ATOM 804 C C . ALA A 1 105 ? 15.556 -22.755 -4.110 1.00 86.88 105 ALA A C 1
ATOM 806 O O . ALA A 1 105 ? 15.589 -21.680 -3.505 1.00 86.88 105 ALA A O 1
ATOM 807 N N . ASP A 1 106 ? 14.881 -23.817 -3.652 1.00 88.31 106 ASP A N 1
ATOM 808 C CA . ASP A 1 106 ? 14.237 -23.852 -2.329 1.00 88.31 106 ASP A CA 1
ATOM 809 C C . ASP A 1 106 ? 15.294 -23.968 -1.229 1.00 88.31 106 ASP A C 1
ATOM 811 O O . ASP A 1 106 ? 15.683 -25.059 -0.808 1.00 88.31 106 ASP A O 1
ATOM 815 N N . LEU A 1 107 ? 15.820 -22.820 -0.819 1.00 87.56 107 LEU A N 1
ATOM 816 C CA . LEU A 1 107 ? 16.746 -22.714 0.292 1.00 87.56 107 LEU A CA 1
ATOM 817 C C . LEU A 1 107 ? 16.100 -21.915 1.421 1.00 87.56 107 LEU A C 1
ATOM 819 O O . LEU A 1 107 ? 15.641 -20.787 1.225 1.00 87.56 107 LEU A O 1
ATOM 823 N N . VAL A 1 108 ? 16.134 -22.508 2.612 1.00 92.25 108 VAL A N 1
ATOM 824 C CA . VAL A 1 108 ? 15.542 -21.960 3.827 1.00 92.25 108 VAL A CA 1
ATOM 825 C C . VAL A 1 108 ? 16.639 -21.519 4.793 1.00 92.25 108 VAL A C 1
ATOM 827 O O . VAL A 1 108 ? 17.436 -22.325 5.267 1.00 92.25 108 VAL A O 1
ATOM 830 N N . SER A 1 109 ? 16.648 -20.232 5.111 1.00 93.50 109 SER A N 1
ATOM 831 C CA . SER A 1 109 ? 17.494 -19.581 6.105 1.00 93.50 109 SER A CA 1
ATOM 832 C C . SER A 1 109 ? 16.674 -19.262 7.358 1.00 93.50 109 SER A C 1
ATOM 834 O O . SER A 1 109 ? 15.469 -19.028 7.285 1.00 93.50 109 SER A O 1
ATOM 836 N N . SER A 1 110 ? 17.328 -19.253 8.521 1.00 94.75 110 SER A N 1
ATOM 837 C CA . SER A 1 110 ? 16.709 -18.924 9.813 1.00 94.75 110 SER A CA 1
ATOM 838 C C . SER A 1 110 ? 17.420 -17.730 10.454 1.00 94.75 110 SER A C 1
ATOM 840 O O . SER A 1 110 ? 18.642 -17.636 10.336 1.00 94.75 110 SER A O 1
ATOM 842 N N . PRO A 1 111 ? 16.701 -16.810 11.126 1.00 95.62 111 PRO A N 1
ATOM 843 C CA . PRO A 1 111 ? 17.299 -15.615 11.722 1.00 95.62 111 PRO A CA 1
ATOM 844 C C . PRO A 1 111 ? 17.946 -15.946 13.075 1.00 95.62 111 PRO A C 1
ATOM 846 O O . PRO A 1 111 ? 17.435 -15.593 14.136 1.00 95.62 111 PRO A O 1
ATOM 849 N N . THR A 1 112 ? 19.044 -16.700 13.047 1.00 93.56 112 THR A N 1
ATOM 850 C CA . THR A 1 112 ? 19.748 -17.186 14.243 1.00 93.56 112 THR A CA 1
ATOM 851 C C . THR A 1 112 ? 21.116 -16.535 14.406 1.00 93.56 112 THR A C 1
ATOM 853 O O . THR A 1 112 ? 21.817 -16.316 13.422 1.00 93.56 112 THR A O 1
ATOM 856 N N . GLY A 1 113 ? 21.539 -16.319 15.653 1.00 93.75 113 GLY A N 1
ATOM 857 C CA . GLY A 1 113 ? 22.859 -15.779 15.991 1.00 93.75 113 GLY A CA 1
ATOM 858 C C . GLY A 1 113 ? 22.827 -14.311 16.419 1.00 93.75 113 GLY A C 1
ATOM 859 O O . GLY A 1 113 ? 21.798 -13.643 16.335 1.00 93.75 113 GLY A O 1
ATOM 860 N N . ALA A 1 114 ? 23.971 -13.814 16.897 1.00 93.88 114 ALA A N 1
ATOM 861 C CA . ALA A 1 114 ? 24.087 -12.475 17.481 1.00 93.88 114 ALA A CA 1
ATOM 862 C C . ALA A 1 114 ? 23.755 -11.349 16.487 1.00 93.88 114 ALA A C 1
ATOM 864 O O . ALA A 1 114 ? 23.196 -10.336 16.892 1.00 93.88 114 ALA A O 1
ATOM 865 N N . ASN A 1 115 ? 24.006 -11.553 15.189 1.00 96.31 115 ASN A N 1
ATOM 866 C CA . ASN A 1 115 ? 23.716 -10.561 14.151 1.00 96.31 115 ASN A CA 1
ATOM 867 C C . ASN A 1 115 ? 22.212 -10.301 13.944 1.00 96.31 115 ASN A C 1
ATOM 869 O O . ASN A 1 115 ? 21.867 -9.339 13.270 1.00 96.31 115 ASN A O 1
ATOM 873 N N . PHE A 1 116 ? 21.322 -11.123 14.513 1.00 96.94 116 PHE A N 1
ATOM 874 C CA . PHE A 1 116 ? 19.866 -10.924 14.467 1.00 96.94 116 PHE A CA 1
ATOM 875 C C . PHE A 1 116 ? 19.287 -10.293 15.744 1.00 96.94 116 PHE A C 1
ATOM 877 O O . PHE A 1 116 ? 18.067 -10.227 15.925 1.00 96.94 116 PHE A O 1
ATOM 884 N N . ASP A 1 117 ? 20.144 -9.841 16.658 1.00 96.06 117 ASP A N 1
ATOM 885 C CA . ASP A 1 117 ? 19.718 -9.071 17.823 1.00 96.06 117 ASP A CA 1
ATOM 886 C C . ASP A 1 117 ? 19.415 -7.604 17.450 1.00 96.06 117 ASP A C 1
ATOM 888 O O . ASP A 1 117 ? 19.750 -7.143 16.362 1.00 96.06 117 ASP A O 1
ATOM 892 N N . ILE A 1 118 ? 18.767 -6.846 18.341 1.00 97.31 118 ILE A N 1
ATOM 893 C CA . ILE A 1 118 ? 18.455 -5.430 18.104 1.00 97.31 118 ILE A CA 1
ATOM 894 C C . ILE A 1 118 ? 19.719 -4.631 17.766 1.00 97.31 118 ILE A C 1
ATOM 896 O O . ILE A 1 118 ? 20.770 -4.843 18.382 1.00 97.31 118 ILE A O 1
ATOM 900 N N . LEU A 1 119 ? 19.585 -3.672 16.843 1.00 97.06 119 LEU A N 1
ATOM 901 C CA . LEU A 1 119 ? 20.663 -2.777 16.404 1.00 97.06 119 LEU A CA 1
ATOM 902 C C . LEU A 1 119 ? 21.844 -3.504 15.730 1.00 97.06 119 LEU A C 1
ATOM 904 O O . LEU A 1 119 ? 22.982 -3.052 15.815 1.00 97.06 119 LEU A O 1
ATOM 908 N N . GLN A 1 120 ? 21.577 -4.638 15.076 1.00 97.50 120 GLN A N 1
ATOM 909 C CA . GLN A 1 120 ? 22.544 -5.406 14.283 1.00 97.50 120 GLN A CA 1
ATOM 910 C C . GLN A 1 120 ? 22.154 -5.443 12.795 1.00 97.50 120 GLN A C 1
ATOM 912 O O . GLN A 1 120 ? 21.067 -4.998 12.419 1.00 97.50 120 GLN A O 1
ATOM 917 N N . ALA A 1 121 ? 23.047 -5.964 11.946 1.00 96.38 121 ALA A N 1
ATOM 918 C CA . ALA A 1 121 ? 22.893 -5.965 10.485 1.00 96.38 121 ALA A CA 1
ATOM 919 C C . ALA A 1 121 ? 22.022 -7.109 9.925 1.00 96.38 121 ALA A C 1
ATOM 921 O O . ALA A 1 121 ? 21.607 -7.065 8.768 1.00 96.38 121 ALA A O 1
ATOM 922 N N . GLY A 1 122 ? 21.750 -8.156 10.706 1.00 97.00 122 GLY A N 1
ATOM 923 C CA . GLY A 1 122 ? 21.177 -9.396 10.182 1.00 97.00 122 GLY A CA 1
ATOM 924 C C . GLY A 1 122 ? 22.175 -10.104 9.267 1.00 97.00 122 GLY A C 1
ATOM 925 O O . GLY A 1 122 ? 23.337 -10.285 9.629 1.00 97.00 122 GLY A O 1
ATOM 926 N N . ALA A 1 123 ? 21.720 -10.505 8.081 1.00 95.69 123 ALA A N 1
ATOM 927 C CA . ALA A 1 123 ? 22.567 -11.071 7.032 1.00 95.69 123 ALA A CA 1
ATOM 928 C C . ALA A 1 123 ? 23.108 -10.026 6.040 1.00 95.69 123 ALA A C 1
ATOM 930 O O . ALA A 1 123 ? 23.768 -10.409 5.080 1.00 95.69 123 ALA A O 1
ATOM 931 N N . LEU A 1 124 ? 22.811 -8.735 6.230 1.00 95.25 124 LEU A N 1
ATOM 932 C CA . LEU A 1 124 ? 23.356 -7.680 5.377 1.00 95.25 124 LEU A CA 1
ATOM 933 C C . LEU A 1 124 ? 24.827 -7.433 5.722 1.00 95.25 124 LEU A C 1
ATOM 935 O O . LEU A 1 124 ? 25.220 -7.528 6.888 1.00 95.25 124 LEU A O 1
ATOM 939 N N . ASP A 1 125 ? 25.609 -7.031 4.722 1.00 93.56 125 ASP A N 1
ATOM 940 C CA . ASP A 1 125 ? 26.938 -6.475 4.964 1.00 93.56 125 ASP A CA 1
ATOM 941 C C . ASP A 1 125 ? 26.826 -5.166 5.760 1.00 93.56 125 ASP A C 1
ATOM 943 O O . ASP A 1 125 ? 26.119 -4.250 5.341 1.00 93.56 125 ASP A O 1
ATOM 947 N N . ALA A 1 126 ? 27.514 -5.077 6.904 1.00 93.38 126 ALA A N 1
ATOM 948 C CA . ALA A 1 126 ? 27.497 -3.905 7.779 1.00 93.38 126 ALA A CA 1
ATOM 949 C C . ALA A 1 126 ? 28.066 -2.649 7.097 1.00 93.38 126 ALA A C 1
ATOM 951 O O . ALA A 1 126 ? 27.676 -1.532 7.449 1.00 93.38 126 ALA A O 1
ATOM 952 N N . ASN A 1 127 ? 28.951 -2.824 6.113 1.00 93.50 127 ASN A N 1
ATOM 953 C CA . ASN A 1 127 ? 29.472 -1.752 5.281 1.00 93.50 127 ASN A CA 1
ATOM 954 C C . ASN A 1 127 ? 28.778 -1.782 3.912 1.00 93.50 127 ASN A C 1
ATOM 956 O O . ASN A 1 127 ? 29.304 -2.343 2.954 1.00 93.50 127 ASN A O 1
ATOM 960 N N . MET A 1 128 ? 27.595 -1.162 3.786 1.00 93.12 128 MET A N 1
ATOM 961 C CA . MET A 1 128 ? 26.870 -1.170 2.505 1.00 93.12 128 MET A CA 1
ATOM 962 C C . MET A 1 128 ? 27.689 -0.655 1.309 1.00 93.12 128 MET A C 1
ATOM 964 O O . MET A 1 128 ? 27.479 -1.207 0.234 1.00 93.12 128 MET A O 1
ATOM 968 N N . PRO A 1 129 ? 28.607 0.325 1.435 1.00 91.69 129 PRO A N 1
ATOM 969 C CA . PRO A 1 129 ? 29.494 0.727 0.340 1.00 91.69 129 PRO A CA 1
ATOM 970 C C . PRO A 1 129 ? 30.358 -0.388 -0.276 1.00 91.69 129 PRO A C 1
ATOM 972 O O . PRO A 1 129 ? 30.808 -0.229 -1.417 1.00 91.69 129 PRO A O 1
ATOM 975 N N . ASP A 1 130 ? 30.612 -1.494 0.437 1.00 89.62 130 ASP A N 1
ATOM 976 C CA . ASP A 1 130 ? 31.476 -2.564 -0.066 1.00 89.62 130 ASP A CA 1
ATOM 977 C C . ASP A 1 130 ? 30.911 -3.224 -1.327 1.00 89.62 130 ASP A C 1
ATOM 979 O O . ASP A 1 130 ? 29.714 -3.487 -1.496 1.00 89.62 130 ASP A O 1
ATOM 983 N N . HIS A 1 131 ? 31.819 -3.472 -2.265 1.00 83.38 131 HIS A N 1
ATOM 984 C CA . HIS A 1 131 ? 31.492 -3.994 -3.581 1.00 83.38 131 HIS A CA 1
ATOM 985 C C . HIS A 1 131 ? 31.430 -5.524 -3.564 1.00 83.38 131 HIS A C 1
ATOM 987 O O . HIS A 1 131 ? 32.177 -6.183 -2.849 1.00 83.38 131 HIS A O 1
ATOM 993 N N . GLY A 1 132 ? 30.592 -6.105 -4.421 1.00 81.19 132 GLY A N 1
ATOM 994 C CA . GLY A 1 132 ? 30.536 -7.553 -4.614 1.00 81.19 132 GLY A CA 1
ATOM 995 C C . GLY A 1 132 ? 29.140 -8.045 -4.968 1.00 81.19 132 GLY A C 1
ATOM 996 O O . GLY A 1 132 ? 28.149 -7.337 -4.783 1.00 81.19 132 GLY A O 1
ATOM 997 N N . GLY A 1 133 ? 29.065 -9.271 -5.487 1.00 81.31 133 GLY A N 1
ATOM 998 C CA . GLY A 1 133 ? 27.795 -9.972 -5.644 1.00 81.31 133 GLY A CA 1
ATOM 999 C C . GLY A 1 133 ? 27.270 -10.371 -4.269 1.00 81.31 133 GLY A C 1
ATOM 1000 O O . GLY A 1 133 ? 27.816 -11.281 -3.654 1.00 81.31 133 GLY A O 1
ATOM 1001 N N . ARG A 1 134 ? 26.242 -9.672 -3.785 1.00 90.00 134 ARG A N 1
ATOM 1002 C CA . ARG A 1 134 ? 25.660 -9.864 -2.452 1.00 90.00 134 ARG A CA 1
ATOM 1003 C C . ARG A 1 134 ? 24.179 -10.227 -2.548 1.00 90.00 134 ARG A C 1
ATOM 1005 O O . ARG A 1 134 ? 23.477 -9.754 -3.441 1.00 90.00 134 ARG A O 1
ATOM 1012 N N . GLN A 1 135 ? 23.701 -11.065 -1.632 1.00 91.94 135 GLN A N 1
ATOM 1013 C CA . GLN A 1 135 ? 22.357 -11.659 -1.691 1.00 91.94 135 GLN A CA 1
ATOM 1014 C C . GLN A 1 135 ? 21.240 -10.650 -1.386 1.00 91.94 135 GLN A C 1
ATOM 1016 O O . GLN A 1 135 ? 20.096 -10.826 -1.805 1.00 91.94 135 GLN A O 1
ATOM 1021 N N . GLU A 1 136 ? 21.557 -9.570 -0.680 1.00 93.62 136 GLU A N 1
ATOM 1022 C CA . GLU A 1 136 ? 20.665 -8.438 -0.445 1.00 93.62 136 GLU A CA 1
ATOM 1023 C C . GLU A 1 136 ? 20.507 -7.529 -1.671 1.00 93.62 136 GLU A C 1
ATOM 1025 O O . GLU A 1 136 ? 19.521 -6.792 -1.764 1.00 93.62 136 GLU A O 1
ATOM 1030 N N . LEU A 1 137 ? 21.451 -7.587 -2.619 1.00 93.44 137 LEU A N 1
ATOM 1031 C CA . LEU A 1 137 ? 21.527 -6.699 -3.778 1.00 93.44 137 LEU A CA 1
ATOM 1032 C C . LEU A 1 137 ? 20.881 -7.318 -5.009 1.00 93.44 137 LEU A C 1
ATOM 1034 O O . LEU A 1 137 ? 21.521 -7.812 -5.940 1.00 93.44 137 LEU A O 1
ATOM 1038 N N . ALA A 1 138 ? 19.564 -7.238 -5.015 1.00 94.69 138 ALA A N 1
ATOM 1039 C CA . ALA A 1 138 ? 18.720 -7.626 -6.126 1.00 94.69 138 ALA A CA 1
ATOM 1040 C C . ALA A 1 138 ? 17.432 -6.791 -6.094 1.00 94.69 138 ALA A C 1
ATOM 1042 O O . ALA A 1 138 ? 17.136 -6.194 -5.050 1.00 94.69 138 ALA A O 1
ATOM 1043 N N . PRO A 1 139 ? 16.637 -6.749 -7.185 1.00 95.38 139 PRO A N 1
ATOM 1044 C CA . PRO A 1 139 ? 15.324 -6.106 -7.190 1.00 95.38 139 PRO A CA 1
ATOM 1045 C C . PRO A 1 139 ? 14.536 -6.274 -5.884 1.00 95.38 139 PRO A C 1
ATOM 1047 O O . PRO A 1 139 ? 14.106 -5.281 -5.302 1.00 95.38 139 PRO A O 1
ATOM 1050 N N . TYR A 1 140 ? 14.484 -7.506 -5.373 1.00 96.69 140 TYR A N 1
ATOM 1051 C CA . TYR A 1 140 ? 14.239 -7.821 -3.967 1.00 96.69 140 TYR A CA 1
ATOM 1052 C C . TYR A 1 140 ? 15.306 -8.819 -3.503 1.00 96.69 140 TYR A C 1
ATOM 1054 O O . TYR A 1 140 ? 15.716 -9.631 -4.333 1.00 96.69 140 TYR A O 1
ATOM 1062 N N . PRO A 1 141 ? 15.738 -8.801 -2.226 1.00 97.12 141 PRO A N 1
ATOM 1063 C CA . PRO A 1 141 ? 16.776 -9.706 -1.727 1.00 97.12 141 PRO A CA 1
ATOM 1064 C C . PRO A 1 141 ? 16.514 -11.174 -2.081 1.00 97.12 141 PRO A C 1
ATOM 1066 O O . PRO A 1 141 ? 15.362 -11.616 -2.082 1.00 97.12 141 PRO A O 1
ATOM 1069 N N . ASP A 1 142 ? 17.566 -11.958 -2.302 1.00 95.81 142 ASP A N 1
ATOM 1070 C CA . ASP A 1 142 ? 17.463 -13.365 -2.704 1.00 95.81 142 ASP A CA 1
ATOM 1071 C C . ASP A 1 142 ? 16.592 -14.176 -1.739 1.00 95.81 142 ASP A C 1
ATOM 1073 O O . ASP A 1 142 ? 15.717 -14.942 -2.148 1.00 95.81 142 ASP A O 1
ATOM 1077 N N . TRP A 1 143 ? 16.768 -13.960 -0.436 1.00 95.75 143 TRP A N 1
ATOM 1078 C CA . TRP A 1 143 ? 15.953 -14.604 0.590 1.00 95.75 143 TRP A CA 1
ATOM 1079 C C . TRP A 1 143 ? 14.475 -14.207 0.532 1.00 95.75 143 TRP A C 1
ATOM 1081 O O . TRP A 1 143 ? 13.609 -15.005 0.898 1.00 95.75 143 TRP A O 1
ATOM 1091 N N . THR A 1 144 ? 14.179 -12.998 0.058 1.00 96.88 144 THR A N 1
ATOM 1092 C CA . THR A 1 144 ? 12.813 -12.517 -0.146 1.00 96.88 144 THR A CA 1
ATOM 1093 C C . THR A 1 144 ? 12.194 -13.215 -1.347 1.00 96.88 144 THR A C 1
ATOM 1095 O O . THR A 1 144 ? 11.111 -13.777 -1.219 1.00 96.88 144 THR A O 1
ATOM 1098 N N . ALA A 1 145 ? 12.899 -13.289 -2.477 1.00 96.19 145 ALA A N 1
ATOM 1099 C CA . ALA A 1 145 ? 12.429 -14.014 -3.657 1.00 96.19 145 ALA A CA 1
ATOM 1100 C C . ALA A 1 145 ? 12.133 -15.497 -3.364 1.00 96.19 145 ALA A C 1
ATOM 1102 O O . ALA A 1 145 ? 11.071 -16.000 -3.736 1.00 96.19 145 ALA A O 1
ATOM 1103 N N . ARG A 1 146 ? 13.012 -16.177 -2.610 1.00 95.38 146 ARG A N 1
ATOM 1104 C CA . ARG A 1 146 ? 12.788 -17.562 -2.147 1.00 95.38 146 ARG A CA 1
ATOM 1105 C C . ARG A 1 146 ? 11.494 -17.689 -1.343 1.00 95.38 146 ARG A C 1
ATOM 1107 O O . ARG A 1 146 ? 10.696 -18.587 -1.603 1.00 95.38 146 ARG A O 1
ATOM 1114 N N . TYR A 1 147 ? 11.234 -16.763 -0.417 1.00 95.50 147 TYR A N 1
ATOM 1115 C CA . TYR A 1 147 ? 9.966 -16.751 0.314 1.00 95.50 147 TYR A CA 1
ATOM 1116 C C . TYR A 1 147 ? 8.761 -16.532 -0.613 1.00 95.50 147 TYR A C 1
ATOM 1118 O O . TYR A 1 147 ? 7.762 -17.232 -0.469 1.00 95.50 147 TYR A O 1
ATOM 1126 N N . LEU A 1 148 ? 8.835 -15.606 -1.572 1.00 94.12 148 LEU A N 1
ATOM 1127 C CA . LEU A 1 148 ? 7.704 -15.318 -2.463 1.00 94.12 148 LEU A CA 1
ATOM 1128 C C . LEU A 1 148 ? 7.331 -16.517 -3.350 1.00 94.12 148 LEU A C 1
ATOM 1130 O O . LEU A 1 148 ? 6.154 -16.687 -3.670 1.00 94.12 148 LEU A O 1
ATOM 1134 N N . VAL A 1 149 ? 8.298 -17.372 -3.697 1.00 93.50 149 VAL A N 1
ATOM 1135 C CA . VAL A 1 149 ? 8.052 -18.611 -4.453 1.00 93.50 149 VAL A CA 1
ATOM 1136 C C . VAL A 1 149 ? 7.581 -19.755 -3.552 1.00 93.50 149 VAL A C 1
ATOM 1138 O O . VAL A 1 149 ? 6.556 -20.374 -3.839 1.00 93.50 149 VAL A O 1
ATOM 1141 N N . TYR A 1 150 ? 8.275 -20.037 -2.450 1.00 93.69 150 TYR A N 1
ATOM 1142 C CA . TYR A 1 150 ? 8.032 -21.252 -1.657 1.00 93.69 150 TYR A CA 1
ATOM 1143 C C . TYR A 1 150 ? 7.079 -21.064 -0.478 1.00 93.69 150 TYR A C 1
ATOM 1145 O O . TYR A 1 150 ? 6.515 -22.030 0.026 1.00 93.69 150 TYR A O 1
ATOM 1153 N N . ARG A 1 151 ? 6.883 -19.820 -0.032 1.00 92.81 151 ARG A N 1
ATOM 1154 C CA . ARG A 1 151 ? 6.100 -19.441 1.156 1.00 92.81 151 ARG A CA 1
ATOM 1155 C C . ARG A 1 151 ? 6.463 -20.235 2.418 1.00 92.81 151 ARG A C 1
ATOM 1157 O O . ARG A 1 151 ? 5.618 -20.463 3.283 1.00 92.81 151 ARG A O 1
ATOM 1164 N N . ASN A 1 152 ? 7.726 -20.645 2.537 1.00 93.50 152 ASN A N 1
ATOM 1165 C CA . ASN A 1 152 ? 8.216 -21.383 3.695 1.00 93.50 152 ASN A CA 1
ATOM 1166 C C . ASN A 1 152 ? 8.134 -20.504 4.971 1.00 93.50 152 ASN A C 1
ATOM 1168 O O . ASN A 1 152 ? 8.660 -19.386 4.962 1.00 93.50 152 ASN A O 1
ATOM 1172 N N . PRO A 1 153 ? 7.514 -20.969 6.076 1.00 93.00 153 PRO A N 1
ATOM 1173 C CA . PRO A 1 153 ? 7.358 -20.170 7.297 1.00 93.00 153 PRO A CA 1
ATOM 1174 C C . PRO A 1 153 ? 8.674 -19.756 7.969 1.00 93.00 153 PRO A C 1
ATOM 1176 O O . PRO A 1 153 ? 8.783 -18.642 8.476 1.00 93.00 153 PRO A O 1
ATOM 1179 N N . THR A 1 154 ? 9.692 -20.615 7.948 1.00 95.00 154 THR A N 1
ATOM 1180 C CA . THR A 1 154 ? 11.019 -20.295 8.494 1.00 95.00 154 THR A CA 1
ATOM 1181 C C . THR A 1 154 ? 11.695 -19.216 7.655 1.00 95.00 154 THR A C 1
ATOM 1183 O O . THR A 1 154 ? 12.211 -18.236 8.192 1.00 95.00 154 THR A O 1
ATOM 1186 N N . GLN A 1 155 ? 11.580 -19.321 6.329 1.00 95.81 155 GLN A N 1
ATOM 1187 C CA . GLN A 1 155 ? 12.062 -18.284 5.420 1.00 95.81 155 GLN A CA 1
ATOM 1188 C C . GLN A 1 155 ? 11.309 -16.959 5.614 1.00 95.81 155 GLN A C 1
ATOM 1190 O O . GLN A 1 155 ? 11.916 -15.891 5.558 1.00 95.81 155 GLN A O 1
ATOM 1195 N N . LYS A 1 156 ? 10.000 -17.007 5.904 1.00 95.50 156 LYS A N 1
ATOM 1196 C CA . LYS A 1 156 ? 9.215 -15.820 6.281 1.00 95.50 156 LYS A CA 1
ATOM 1197 C C . LYS A 1 156 ? 9.813 -15.135 7.503 1.00 95.50 156 LYS A C 1
ATOM 1199 O O . LYS A 1 156 ? 9.975 -13.921 7.490 1.00 95.50 156 LYS A O 1
ATOM 1204 N N . ALA A 1 157 ? 10.155 -15.897 8.544 1.00 95.44 157 ALA A N 1
ATOM 1205 C CA . ALA A 1 157 ? 10.775 -15.347 9.746 1.00 95.44 157 ALA A CA 1
ATOM 1206 C C . ALA A 1 157 ? 12.119 -14.673 9.430 1.00 95.44 157 ALA A C 1
ATOM 1208 O O . ALA A 1 157 ? 12.397 -13.601 9.956 1.00 95.44 157 ALA A O 1
ATOM 1209 N N . PHE A 1 158 ? 12.910 -15.243 8.516 1.00 97.56 158 PHE A N 1
ATOM 1210 C CA . PHE A 1 158 ? 14.141 -14.617 8.033 1.00 97.56 158 PHE A CA 1
ATOM 1211 C C . PHE A 1 158 ? 13.875 -13.300 7.291 1.00 97.56 158 PHE A C 1
ATOM 1213 O O . PHE A 1 158 ? 14.538 -12.305 7.562 1.00 97.56 158 PHE A O 1
ATOM 1220 N N . VAL A 1 159 ? 12.874 -13.249 6.405 1.00 97.88 159 VAL A N 1
ATOM 1221 C CA . VAL A 1 159 ? 12.457 -12.008 5.721 1.00 97.88 159 VAL A CA 1
ATOM 1222 C C . VAL A 1 159 ? 12.012 -10.941 6.729 1.00 97.88 159 VAL A C 1
ATOM 1224 O O . VAL A 1 159 ? 12.471 -9.804 6.657 1.00 97.88 159 VAL A O 1
ATOM 1227 N N . LEU A 1 160 ? 11.157 -11.305 7.689 1.00 97.44 160 LEU A N 1
ATOM 1228 C CA . LEU A 1 160 ? 10.642 -10.375 8.699 1.00 97.44 160 LEU A CA 1
ATOM 1229 C C . LEU A 1 160 ? 11.740 -9.874 9.644 1.00 97.44 160 LEU A C 1
ATOM 1231 O O . LEU A 1 160 ? 11.751 -8.693 9.964 1.00 97.44 160 LEU A O 1
ATOM 1235 N N . ALA A 1 161 ? 12.703 -10.720 10.018 1.00 98.19 161 ALA A N 1
ATOM 1236 C CA . ALA A 1 161 ? 13.831 -10.305 10.848 1.00 98.19 161 ALA A CA 1
ATOM 1237 C C . ALA A 1 161 ? 14.679 -9.205 10.183 1.00 98.19 161 ALA A C 1
ATOM 1239 O O . ALA A 1 161 ? 15.127 -8.290 10.863 1.00 98.19 161 ALA A O 1
ATOM 1240 N N . HIS A 1 162 ? 14.856 -9.233 8.858 1.00 98.25 162 HIS A N 1
ATOM 1241 C CA . HIS A 1 162 ? 15.522 -8.133 8.143 1.00 98.25 162 HIS A CA 1
ATOM 1242 C C . HIS A 1 162 ? 14.669 -6.865 8.082 1.00 98.25 162 HIS A C 1
ATOM 1244 O O . HIS A 1 162 ? 15.218 -5.767 8.114 1.00 98.25 162 HIS A O 1
ATOM 1250 N N . GLY A 1 163 ? 13.343 -7.008 8.038 1.00 98.12 163 GLY A N 1
ATOM 1251 C CA . GLY A 1 163 ? 12.429 -5.885 8.217 1.00 98.12 163 GLY A CA 1
ATOM 1252 C C . GLY A 1 163 ? 12.534 -5.274 9.615 1.00 98.12 163 GLY A C 1
ATOM 1253 O O . GLY A 1 163 ? 12.499 -4.062 9.747 1.00 98.12 163 GLY A O 1
ATOM 1254 N N . ASP A 1 164 ? 12.680 -6.083 10.668 1.00 98.25 164 ASP A N 1
ATOM 1255 C CA . ASP A 1 164 ? 12.850 -5.578 12.039 1.00 98.25 164 ASP A CA 1
ATOM 1256 C C . ASP A 1 164 ? 14.204 -4.871 12.223 1.00 98.25 164 ASP A C 1
ATOM 1258 O O . ASP A 1 164 ? 14.315 -3.916 12.992 1.00 98.25 164 ASP A O 1
ATOM 1262 N N . LEU A 1 165 ? 15.235 -5.326 11.503 1.00 98.50 165 LEU A N 1
ATOM 1263 C CA . LEU A 1 165 ? 16.585 -4.759 11.534 1.00 98.50 165 LEU A CA 1
ATOM 1264 C C . LEU A 1 165 ? 16.792 -3.613 10.541 1.00 98.50 165 LEU A C 1
ATOM 1266 O O . LEU A 1 165 ? 17.861 -3.002 10.549 1.00 98.50 165 LEU A O 1
ATOM 1270 N N . SER A 1 166 ? 15.796 -3.259 9.724 1.00 97.94 166 SER A N 1
ATOM 1271 C CA . SER A 1 166 ? 15.900 -2.077 8.864 1.00 97.94 166 SER A CA 1
ATOM 1272 C C . SER A 1 166 ? 16.047 -0.794 9.689 1.00 97.94 166 SER A C 1
ATOM 1274 O O . SER A 1 166 ? 16.754 0.119 9.260 1.00 97.94 166 SER A O 1
ATOM 1276 N N . GLY A 1 167 ? 15.512 -0.796 10.918 1.00 97.88 167 GLY A N 1
ATOM 1277 C CA . GLY A 1 167 ? 15.661 0.281 11.890 1.00 97.88 167 GLY A CA 1
ATOM 1278 C C . GLY A 1 167 ? 17.080 0.451 12.431 1.00 97.88 167 GLY A C 1
ATOM 1279 O O . GLY A 1 167 ? 17.447 1.546 12.855 1.00 97.88 167 GLY A O 1
ATOM 1280 N N . SER A 1 168 ? 17.901 -0.605 12.410 1.00 98.06 168 SER A N 1
ATOM 1281 C CA . SER A 1 168 ? 19.259 -0.594 12.976 1.00 98.06 168 SER A CA 1
ATOM 1282 C C . SER A 1 168 ? 20.192 0.394 12.268 1.00 98.06 168 SER A C 1
ATOM 1284 O O . SER A 1 168 ? 21.218 0.796 12.818 1.00 98.06 168 SER A O 1
ATOM 1286 N N . TRP A 1 169 ? 19.851 0.776 11.039 1.00 97.00 169 TRP A N 1
ATOM 1287 C CA . TRP A 1 169 ? 20.667 1.619 10.178 1.00 97.00 169 TRP A CA 1
ATOM 1288 C C . TRP A 1 169 ? 20.475 3.102 10.515 1.00 97.00 169 TRP A C 1
ATOM 1290 O O . TRP A 1 169 ? 19.345 3.530 10.758 1.00 97.00 169 TRP A O 1
ATOM 1300 N N . PRO A 1 170 ? 21.542 3.921 10.528 1.00 96.19 170 PRO A N 1
ATOM 1301 C CA . PRO A 1 170 ? 21.462 5.331 10.898 1.00 96.19 170 PRO A CA 1
ATOM 1302 C C . PRO A 1 170 ? 20.903 6.185 9.746 1.00 96.19 170 PRO A C 1
ATOM 1304 O O . PRO A 1 170 ? 21.594 7.051 9.210 1.00 96.19 170 PRO A O 1
ATOM 1307 N N . VAL A 1 171 ? 19.659 5.926 9.335 1.00 95.75 171 VAL A N 1
ATOM 1308 C CA . VAL A 1 171 ? 18.966 6.569 8.198 1.00 95.75 171 VAL A CA 1
ATOM 1309 C C . VAL A 1 171 ? 17.709 7.344 8.613 1.00 95.75 171 VAL A C 1
ATOM 1311 O O . VAL A 1 171 ? 17.050 7.962 7.777 1.00 95.75 171 VAL A O 1
ATOM 1314 N N . HIS A 1 172 ? 17.355 7.308 9.899 1.00 97.38 172 HIS A N 1
ATOM 1315 C CA . HIS A 1 172 ? 16.054 7.742 10.398 1.00 97.38 172 HIS A CA 1
ATOM 1316 C C . HIS A 1 172 ? 16.130 9.135 11.014 1.00 97.38 172 HIS A C 1
ATOM 1318 O O . HIS A 1 172 ? 16.815 9.322 12.016 1.00 97.38 172 HIS A O 1
ATOM 1324 N N . VAL A 1 173 ? 15.360 10.086 10.481 1.00 95.94 173 VAL A N 1
ATOM 1325 C CA . VAL A 1 173 ? 15.256 11.445 11.034 1.00 95.94 173 VAL A CA 1
ATOM 1326 C C . VAL A 1 173 ? 13.801 11.875 11.113 1.00 95.94 173 VAL A C 1
ATOM 1328 O O . VAL A 1 173 ? 13.085 11.846 10.107 1.00 95.94 173 VAL A O 1
ATOM 1331 N N . ARG A 1 174 ? 13.375 12.327 12.292 1.00 96.50 174 ARG A N 1
ATOM 1332 C CA . ARG A 1 174 ? 12.071 12.964 12.500 1.00 96.50 174 ARG A CA 1
ATOM 1333 C C . ARG A 1 174 ? 12.236 14.399 12.976 1.00 96.50 174 ARG A C 1
ATOM 1335 O O . ARG A 1 174 ? 13.117 14.692 13.783 1.00 96.50 174 ARG A O 1
ATOM 1342 N N . GLU A 1 175 ? 11.315 15.256 12.556 1.00 96.81 175 GLU A N 1
ATOM 1343 C CA . GLU A 1 175 ? 11.160 16.586 13.136 1.00 96.81 175 GLU A CA 1
ATOM 1344 C C . GLU A 1 175 ? 10.669 16.471 14.585 1.00 96.81 175 GLU A C 1
ATOM 1346 O O . GLU A 1 175 ? 9.680 15.784 14.882 1.00 96.81 175 GLU A O 1
ATOM 1351 N N . ALA A 1 176 ? 11.341 17.161 15.504 1.00 93.00 176 ALA A N 1
ATOM 1352 C CA . ALA A 1 176 ? 10.902 17.262 16.893 1.00 93.00 176 ALA A CA 1
ATOM 1353 C C . ALA A 1 176 ? 9.560 17.997 16.993 1.00 93.00 176 ALA A C 1
ATOM 1355 O O . ALA A 1 176 ? 9.264 18.838 16.150 1.00 93.00 176 ALA A O 1
ATOM 1356 N N . GLU A 1 177 ? 8.737 17.714 18.007 1.00 90.31 177 GLU A N 1
ATOM 1357 C CA . GLU A 1 177 ? 7.401 18.314 18.169 1.00 90.31 177 GLU A CA 1
ATOM 1358 C C . GLU A 1 177 ? 7.438 19.846 18.229 1.00 90.31 177 GLU A C 1
ATOM 1360 O O . GLU A 1 177 ? 6.515 20.502 17.756 1.00 90.31 177 GLU A O 1
ATOM 1365 N N . ASN A 1 178 ? 8.516 20.403 18.780 1.00 89.00 178 ASN A N 1
ATOM 1366 C CA . ASN A 1 178 ? 8.768 21.836 18.907 1.00 89.00 178 ASN A CA 1
ATOM 1367 C C . ASN A 1 178 ? 9.640 22.418 17.777 1.00 89.00 178 ASN A C 1
ATOM 1369 O O . ASN A 1 178 ? 10.051 23.574 17.877 1.00 89.00 178 ASN A O 1
ATOM 1373 N N . SER A 1 179 ? 9.952 21.635 16.738 1.00 91.94 179 SER A N 1
ATOM 1374 C CA . SER A 1 179 ? 10.667 22.129 15.557 1.00 91.94 179 SER A CA 1
ATOM 1375 C C . SER A 1 179 ? 9.830 23.181 14.821 1.00 91.94 179 SER A C 1
ATOM 1377 O O . SER A 1 179 ? 8.598 23.121 14.810 1.00 91.94 179 SER A O 1
ATOM 1379 N N . ALA A 1 180 ? 10.504 24.141 14.182 1.00 91.38 180 ALA A N 1
ATOM 1380 C CA . ALA A 1 180 ? 9.857 25.129 13.317 1.00 91.38 180 ALA A CA 1
ATOM 1381 C C . ALA A 1 180 ? 9.211 24.472 12.083 1.00 91.38 180 ALA A C 1
ATOM 1383 O O . ALA A 1 180 ? 8.244 24.994 11.528 1.00 91.38 180 ALA A O 1
ATOM 1384 N N . THR A 1 181 ? 9.737 23.322 11.666 1.00 95.25 181 THR A N 1
ATOM 1385 C CA . THR A 1 181 ? 9.215 22.496 10.581 1.00 95.25 181 THR A CA 1
ATOM 1386 C C . THR A 1 181 ? 8.382 21.350 11.149 1.00 95.25 181 THR A C 1
ATOM 1388 O O . THR A 1 181 ? 8.719 20.720 12.151 1.00 95.25 181 THR A O 1
ATOM 1391 N N . SER A 1 182 ? 7.234 21.084 10.528 1.00 94.56 182 SER A N 1
ATOM 1392 C CA . SER A 1 182 ? 6.301 20.055 11.001 1.00 94.56 182 SER A CA 1
ATOM 1393 C C . SER A 1 182 ? 6.667 18.645 10.535 1.00 94.56 182 SER A C 1
ATOM 1395 O O . SER A 1 182 ? 6.199 17.669 11.124 1.00 94.56 182 SER A O 1
ATOM 1397 N N . GLY A 1 183 ? 7.482 18.535 9.485 1.00 96.88 183 GLY A N 1
ATOM 1398 C CA . GLY A 1 183 ? 7.694 17.290 8.761 1.00 96.88 183 GLY A CA 1
ATOM 1399 C C . GLY A 1 183 ? 6.454 16.881 7.963 1.00 96.88 183 GLY A C 1
ATOM 1400 O O . GLY A 1 183 ? 5.517 17.659 7.765 1.00 96.88 183 GLY A O 1
ATOM 1401 N N . VAL A 1 184 ? 6.453 15.642 7.479 1.00 97.56 184 VAL A N 1
ATOM 1402 C CA . VAL A 1 184 ? 5.361 15.059 6.694 1.00 97.56 184 VAL A CA 1
ATOM 1403 C C . VAL A 1 184 ? 4.598 14.037 7.529 1.00 97.56 184 VAL A C 1
ATOM 1405 O O . VAL A 1 184 ? 5.195 13.102 8.063 1.00 97.56 184 VAL A O 1
ATOM 1408 N N . GLY A 1 185 ? 3.273 14.199 7.579 1.00 95.19 185 GLY A N 1
ATOM 1409 C CA . GLY A 1 185 ? 2.358 13.275 8.252 1.00 95.19 185 GLY A CA 1
ATOM 1410 C C . GLY A 1 185 ? 2.470 13.272 9.783 1.00 95.19 185 GLY A C 1
ATOM 1411 O O . GLY A 1 185 ? 3.295 13.992 10.353 1.00 95.19 185 GLY A O 1
ATOM 1412 N N . PRO A 1 186 ? 1.640 12.468 10.475 1.00 91.44 186 PRO A N 1
ATOM 1413 C CA . PRO A 1 186 ? 1.789 12.224 11.914 1.00 91.44 186 PRO A CA 1
ATOM 1414 C C . PRO A 1 186 ? 3.154 11.619 12.277 1.00 91.44 186 PRO A C 1
ATOM 1416 O O . PRO A 1 186 ? 3.604 11.734 13.414 1.00 91.44 186 PRO A O 1
ATOM 1419 N N . GLU A 1 187 ? 3.840 11.016 11.309 1.00 91.62 187 GLU A N 1
ATOM 1420 C CA . GLU A 1 187 ? 5.185 10.472 11.448 1.00 91.62 187 GLU A CA 1
ATOM 1421 C C . GLU A 1 187 ? 6.261 11.560 11.585 1.00 91.62 187 GLU A C 1
ATOM 1423 O O . GLU A 1 187 ? 7.362 11.271 12.060 1.00 91.62 187 GLU A O 1
ATOM 1428 N N . ARG A 1 188 ? 5.967 12.808 11.190 1.00 96.25 188 ARG A N 1
ATOM 1429 C CA . ARG A 1 188 ? 6.910 13.938 11.214 1.00 96.25 188 ARG A CA 1
ATOM 1430 C C . ARG A 1 188 ? 8.223 13.629 10.485 1.00 96.25 188 ARG A C 1
ATOM 1432 O O . ARG A 1 188 ? 9.302 14.010 10.938 1.00 96.25 188 ARG A O 1
ATOM 1439 N N . ILE A 1 189 ? 8.141 12.915 9.361 1.00 96.38 189 ILE A N 1
ATOM 1440 C CA . ILE A 1 189 ? 9.311 12.617 8.521 1.00 96.38 189 ILE A CA 1
ATOM 1441 C C . ILE A 1 189 ? 9.862 13.936 7.982 1.00 96.38 189 ILE A C 1
ATOM 1443 O O . ILE A 1 189 ? 9.093 14.780 7.522 1.00 96.38 189 ILE A O 1
ATOM 1447 N N . VAL A 1 190 ? 11.178 14.131 8.028 1.00 96.69 190 VAL A N 1
ATOM 1448 C CA . VAL A 1 190 ? 11.784 15.371 7.529 1.00 96.69 190 VAL A CA 1
ATOM 1449 C C . VAL A 1 190 ? 11.463 15.583 6.045 1.00 96.69 190 VAL A C 1
ATOM 1451 O O . VAL A 1 190 ? 11.593 14.667 5.235 1.00 96.69 190 VAL A O 1
ATOM 1454 N N . SER A 1 191 ? 11.044 16.799 5.688 1.00 96.88 191 SER A N 1
ATOM 1455 C CA . SER A 1 191 ? 10.572 17.146 4.345 1.00 96.88 191 SER A CA 1
ATOM 1456 C C . SER A 1 191 ? 11.583 17.999 3.585 1.00 96.88 191 SER A C 1
ATOM 1458 O O . SER A 1 191 ? 11.947 19.078 4.050 1.00 96.88 191 SER A O 1
ATOM 1460 N N . LEU A 1 192 ? 11.938 17.597 2.362 1.00 97.81 192 LEU A N 1
ATOM 1461 C CA . LEU A 1 192 ? 12.700 18.453 1.446 1.00 97.81 192 LEU A CA 1
ATOM 1462 C C . LEU A 1 192 ? 11.892 19.649 0.912 1.00 97.81 192 LEU A C 1
ATOM 1464 O O . LEU A 1 192 ? 12.490 20.593 0.405 1.00 97.81 192 LEU A O 1
ATOM 1468 N N . ASP A 1 193 ? 10.562 19.662 1.050 1.00 97.75 193 ASP A N 1
ATOM 1469 C CA . ASP A 1 193 ? 9.760 20.855 0.726 1.00 97.75 193 ASP A CA 1
ATOM 1470 C C . ASP A 1 193 ? 9.935 21.952 1.774 1.00 97.75 193 ASP A C 1
ATOM 1472 O O . ASP A 1 193 ? 9.915 23.136 1.451 1.00 97.75 193 ASP A O 1
ATOM 1476 N N . GLN A 1 194 ? 10.130 21.547 3.029 1.00 97.69 194 GLN A N 1
ATOM 1477 C CA . GLN A 1 194 ? 10.349 22.458 4.149 1.00 97.69 194 GLN A CA 1
ATOM 1478 C C . GLN A 1 194 ? 11.838 22.780 4.333 1.00 97.69 194 GLN A C 1
ATOM 1480 O O . GLN A 1 194 ? 12.179 23.877 4.768 1.00 97.69 194 GLN A O 1
ATOM 1485 N N . ARG A 1 195 ? 12.724 21.834 3.992 1.00 97.06 195 ARG A N 1
ATOM 1486 C CA . ARG A 1 195 ? 14.180 21.905 4.199 1.00 97.06 195 ARG A CA 1
ATOM 1487 C C . ARG A 1 195 ? 14.952 21.488 2.935 1.00 97.06 195 ARG A C 1
ATOM 1489 O O . ARG A 1 195 ? 15.625 20.456 2.920 1.00 97.06 195 ARG A O 1
ATOM 1496 N N . PRO A 1 196 ? 14.870 22.264 1.841 1.00 96.69 196 PRO A N 1
ATOM 1497 C CA . PRO A 1 196 ? 15.396 21.868 0.527 1.00 96.69 196 PRO A CA 1
ATOM 1498 C C . PRO A 1 196 ? 16.917 21.682 0.475 1.00 96.69 196 PRO A C 1
ATOM 1500 O O . PRO A 1 196 ? 17.422 20.932 -0.366 1.00 96.69 196 PRO A O 1
ATOM 1503 N N . THR A 1 197 ? 17.660 22.344 1.361 1.00 96.50 197 THR A N 1
ATOM 1504 C CA . THR A 1 197 ? 19.126 22.268 1.435 1.00 96.50 197 THR A CA 1
ATOM 1505 C C . THR A 1 197 ? 19.630 21.239 2.444 1.00 96.50 197 THR A C 1
ATOM 1507 O O . THR A 1 197 ? 20.842 21.063 2.532 1.00 96.50 197 THR A O 1
ATOM 1510 N N . LEU A 1 198 ? 18.741 20.535 3.163 1.00 95.88 198 LEU A N 1
ATOM 1511 C CA . LEU A 1 198 ? 19.143 19.557 4.173 1.00 95.88 198 LEU A CA 1
ATOM 1512 C C . LEU A 1 198 ? 20.005 18.463 3.556 1.00 95.88 198 LEU A C 1
ATOM 1514 O O . LEU A 1 198 ? 19.541 17.732 2.676 1.00 95.88 198 LEU A O 1
ATOM 1518 N N . TRP A 1 199 ? 21.230 18.315 4.044 1.00 95.00 199 TRP A N 1
ATOM 1519 C CA . TRP A 1 199 ? 22.144 17.292 3.574 1.00 95.00 199 TRP A CA 1
ATOM 1520 C C . TRP A 1 199 ? 22.572 16.360 4.699 1.00 95.00 199 TRP A C 1
ATOM 1522 O O . TRP A 1 199 ? 23.079 16.769 5.743 1.00 95.00 199 TRP A O 1
ATOM 1532 N N . TYR A 1 200 ? 22.348 15.073 4.462 1.00 91.81 200 TYR A N 1
ATOM 1533 C CA . TYR A 1 200 ? 22.632 13.999 5.398 1.00 91.81 200 TYR A CA 1
ATOM 1534 C C . TYR A 1 200 ? 24.095 13.548 5.295 1.00 91.81 200 TYR A C 1
ATOM 1536 O O . TYR A 1 200 ? 24.398 12.409 4.947 1.00 91.81 200 TYR A O 1
ATOM 1544 N N . ASP A 1 201 ? 25.004 14.489 5.542 1.00 90.62 201 ASP A N 1
ATOM 1545 C CA . ASP A 1 201 ? 26.453 14.319 5.468 1.00 90.62 201 ASP A CA 1
ATOM 1546 C C . ASP A 1 201 ? 27.127 15.292 6.440 1.00 90.62 201 ASP A C 1
ATOM 1548 O O . ASP A 1 201 ? 26.698 16.438 6.581 1.00 90.62 201 ASP A O 1
ATOM 1552 N N . SER A 1 202 ? 28.186 14.860 7.122 1.00 88.19 202 SER A N 1
ATOM 1553 C CA . SER A 1 202 ? 28.847 15.697 8.129 1.00 88.19 202 SER A CA 1
ATOM 1554 C C . SER A 1 202 ? 29.538 16.935 7.544 1.00 88.19 202 SER A C 1
ATOM 1556 O O . SER A 1 202 ? 29.796 17.892 8.277 1.00 88.19 202 SER A O 1
ATOM 1558 N N . ARG A 1 203 ? 29.776 16.972 6.226 1.00 90.44 203 ARG A N 1
ATOM 1559 C CA . ARG A 1 203 ? 30.295 18.149 5.512 1.00 90.44 203 ARG A CA 1
ATOM 1560 C C . ARG A 1 203 ? 29.289 19.296 5.420 1.00 90.44 203 ARG A C 1
ATOM 1562 O O . ARG A 1 203 ? 29.714 20.444 5.332 1.00 90.44 203 ARG A O 1
ATOM 1569 N N . ALA A 1 204 ? 27.986 19.022 5.527 1.00 92.69 204 ALA A N 1
ATOM 1570 C CA . ALA A 1 204 ? 26.922 20.019 5.389 1.00 92.69 204 ALA A CA 1
ATOM 1571 C C . ALA A 1 204 ? 27.141 21.271 6.254 1.00 92.69 204 ALA A C 1
ATOM 1573 O O . ALA A 1 204 ? 26.982 22.393 5.777 1.00 92.69 204 ALA A O 1
ATOM 1574 N N . LYS A 1 205 ? 27.605 21.080 7.496 1.00 88.94 205 LYS A N 1
ATOM 1575 C CA . LYS A 1 205 ? 27.899 22.170 8.433 1.00 88.94 205 LYS A CA 1
ATOM 1576 C C . LYS A 1 205 ? 28.971 23.133 7.913 1.00 88.94 205 LYS A C 1
ATOM 1578 O O . LYS A 1 205 ? 28.836 24.341 8.080 1.00 88.94 205 LYS A O 1
ATOM 1583 N N . ASN A 1 206 ? 30.037 22.603 7.317 1.00 90.25 206 ASN A N 1
ATOM 1584 C CA . ASN A 1 206 ? 31.140 23.415 6.799 1.00 90.25 206 ASN A CA 1
ATOM 1585 C C . ASN A 1 206 ? 30.778 24.068 5.460 1.00 90.25 206 ASN A C 1
ATOM 1587 O O . ASN A 1 206 ? 31.270 25.153 5.160 1.00 90.25 206 ASN A O 1
ATOM 1591 N N . ASP A 1 207 ? 29.878 23.438 4.706 1.00 91.88 207 ASP A N 1
ATOM 1592 C CA . ASP A 1 207 ? 29.406 23.912 3.405 1.00 91.88 207 ASP A CA 1
ATOM 1593 C C . ASP A 1 207 ? 28.263 24.944 3.521 1.00 91.88 207 ASP A C 1
ATOM 1595 O O . ASP A 1 207 ? 27.749 25.418 2.509 1.00 91.88 207 ASP A O 1
ATOM 1599 N N . GLY A 1 208 ? 27.849 25.309 4.743 1.00 93.75 208 GLY A N 1
ATOM 1600 C CA . GLY A 1 208 ? 26.750 26.254 4.979 1.00 93.75 208 GLY A CA 1
ATOM 1601 C C . GLY A 1 208 ? 25.376 25.720 4.558 1.00 93.75 208 GLY A C 1
ATOM 1602 O O . GLY A 1 208 ? 24.461 26.501 4.296 1.00 93.75 208 GLY A O 1
ATOM 1603 N N . LEU A 1 209 ? 25.237 24.397 4.467 1.00 96.06 209 LEU A N 1
ATOM 1604 C CA . LEU A 1 209 ? 23.992 23.704 4.155 1.00 96.06 209 LEU A CA 1
ATOM 1605 C C . LEU A 1 209 ? 23.225 23.381 5.442 1.00 96.06 209 LEU A C 1
ATOM 1607 O O . LEU A 1 209 ? 23.796 23.342 6.531 1.00 96.06 209 LEU A O 1
ATOM 1611 N N . ASP A 1 210 ? 21.923 23.135 5.312 1.00 95.81 210 ASP A N 1
ATOM 1612 C CA . ASP A 1 210 ? 21.108 22.631 6.417 1.00 95.81 210 ASP A CA 1
ATOM 1613 C C . ASP A 1 210 ? 21.518 21.180 6.752 1.00 95.81 210 ASP A C 1
ATOM 1615 O O . ASP A 1 210 ? 21.931 20.420 5.871 1.00 95.81 210 ASP A O 1
ATOM 1619 N N . PHE A 1 211 ? 21.449 20.794 8.024 1.00 94.62 211 PHE A N 1
ATOM 1620 C CA . PHE A 1 211 ? 21.977 19.533 8.550 1.00 94.62 211 PHE A CA 1
ATOM 1621 C C . PHE A 1 211 ? 21.129 19.017 9.723 1.00 94.62 211 PHE A C 1
ATOM 1623 O O . PHE A 1 211 ? 20.321 19.742 10.298 1.00 94.62 211 PHE A O 1
ATOM 1630 N N . VAL A 1 212 ? 21.305 17.743 10.085 1.00 94.12 212 VAL A N 1
ATOM 1631 C CA . VAL A 1 212 ? 20.699 17.180 11.304 1.00 94.12 212 VAL A CA 1
ATOM 1632 C C . VAL A 1 212 ? 21.502 17.604 12.535 1.00 94.12 212 VAL A C 1
ATOM 1634 O O . VAL A 1 212 ? 22.724 17.494 12.560 1.00 94.12 212 VAL A O 1
ATOM 1637 N N . HIS A 1 213 ? 20.829 18.094 13.567 1.00 93.06 213 HIS A N 1
ATOM 1638 C CA . HIS A 1 213 ? 21.423 18.818 14.690 1.00 93.06 213 HIS A CA 1
ATOM 1639 C C . HIS A 1 213 ? 21.997 17.920 15.794 1.00 93.06 213 HIS A C 1
ATOM 1641 O O . HIS A 1 213 ? 22.714 18.411 16.674 1.00 93.06 213 HIS A O 1
ATOM 1647 N N . GLY A 1 214 ? 21.697 16.620 15.776 1.00 92.62 214 GLY A N 1
ATOM 1648 C CA . GLY A 1 214 ? 22.311 15.657 16.686 1.00 92.62 214 GLY A CA 1
ATOM 1649 C C . GLY A 1 214 ? 23.710 15.212 16.247 1.00 92.62 214 GLY A C 1
ATOM 1650 O O . GLY A 1 214 ? 24.155 15.449 15.124 1.00 92.62 214 GLY A O 1
ATOM 1651 N N . SER A 1 215 ? 24.431 14.555 17.156 1.00 91.31 215 SER A N 1
ATOM 1652 C CA . SER A 1 215 ? 25.807 14.103 16.928 1.00 91.31 215 SER A CA 1
ATOM 1653 C C . SER A 1 215 ? 26.135 12.804 17.682 1.00 91.31 215 SER A C 1
ATOM 1655 O O . SER A 1 215 ? 25.601 12.585 18.768 1.00 91.31 215 SER A O 1
ATOM 1657 N N . PRO A 1 216 ? 27.046 11.955 17.179 1.00 90.94 216 PRO A N 1
ATOM 1658 C CA . PRO A 1 216 ? 27.761 12.107 15.914 1.00 90.94 216 PRO A CA 1
ATOM 1659 C C . PRO A 1 216 ? 26.849 11.849 14.705 1.00 90.94 216 PRO A C 1
ATOM 1661 O O . PRO A 1 216 ? 25.941 11.023 14.764 1.00 90.94 216 PRO A O 1
ATOM 1664 N N . MET A 1 217 ? 27.090 12.570 13.607 1.00 85.94 217 MET A N 1
ATOM 1665 C CA . MET A 1 217 ? 26.426 12.293 12.329 1.00 85.94 217 MET A CA 1
ATOM 1666 C C . MET A 1 217 ? 26.898 10.945 11.757 1.00 85.94 217 MET A C 1
ATOM 1668 O O . MET A 1 217 ? 27.963 10.459 12.153 1.00 85.94 217 MET A O 1
ATOM 1672 N N . PRO A 1 218 ? 26.149 10.336 10.824 1.00 81.00 218 PRO A N 1
ATOM 1673 C CA . PRO A 1 218 ? 26.557 9.092 10.179 1.00 81.00 218 PRO A CA 1
ATOM 1674 C C . PRO A 1 218 ? 27.895 9.216 9.450 1.00 81.00 218 PRO A C 1
ATOM 1676 O O . PRO A 1 218 ? 28.332 10.309 9.079 1.00 81.00 218 PRO A O 1
ATOM 1679 N N . ILE A 1 219 ? 28.549 8.072 9.260 1.00 83.25 219 ILE A N 1
ATOM 1680 C CA . ILE A 1 219 ? 29.829 7.979 8.559 1.00 83.25 219 ILE A CA 1
ATOM 1681 C C . ILE A 1 219 ? 29.654 8.433 7.105 1.00 83.25 219 ILE A C 1
ATOM 1683 O O . ILE A 1 219 ? 28.659 8.110 6.454 1.00 83.25 219 ILE A O 1
ATOM 1687 N N . ILE A 1 220 ? 30.630 9.193 6.599 1.00 82.88 220 ILE A N 1
ATOM 1688 C CA . ILE A 1 220 ? 30.648 9.609 5.197 1.00 82.88 220 ILE A CA 1
ATOM 1689 C C . ILE A 1 220 ? 31.037 8.393 4.346 1.00 82.88 220 ILE A C 1
ATOM 1691 O O . ILE A 1 220 ? 32.089 7.780 4.553 1.00 82.88 220 ILE A O 1
ATOM 1695 N N . GLU A 1 221 ? 30.201 8.084 3.363 1.00 76.00 221 GLU A N 1
ATOM 1696 C CA . GLU A 1 221 ? 30.410 7.024 2.366 1.00 76.00 221 GLU A CA 1
ATOM 1697 C C . GLU A 1 221 ? 31.807 7.122 1.723 1.00 76.00 221 GLU A C 1
ATOM 1699 O O . GLU A 1 221 ? 32.281 8.215 1.404 1.00 76.00 221 GLU A O 1
ATOM 1704 N N . TYR A 1 222 ? 32.472 5.974 1.567 1.00 79.19 222 TYR A N 1
ATOM 1705 C CA . TYR A 1 222 ? 33.833 5.819 1.023 1.00 79.19 222 TYR A CA 1
ATOM 1706 C C . TYR A 1 222 ? 34.975 6.543 1.759 1.00 79.19 222 TYR A C 1
ATOM 1708 O O . TYR A 1 222 ? 36.093 6.573 1.247 1.00 79.19 222 TYR A O 1
ATOM 1716 N N . THR A 1 223 ? 34.752 7.124 2.944 1.00 80.00 223 THR A N 1
ATOM 1717 C CA . THR A 1 223 ? 35.834 7.824 3.675 1.00 80.00 223 THR A CA 1
ATOM 1718 C C . THR A 1 223 ? 36.512 6.966 4.740 1.00 80.00 223 THR A C 1
ATOM 1720 O O . THR A 1 223 ? 37.724 7.047 4.918 1.00 80.00 223 THR A O 1
ATOM 1723 N N . THR A 1 224 ? 35.746 6.152 5.465 1.00 83.25 224 THR A N 1
ATOM 1724 C CA . THR A 1 224 ? 36.229 5.240 6.506 1.00 83.25 224 THR A CA 1
ATOM 1725 C C . THR A 1 224 ? 35.180 4.165 6.753 1.00 83.25 224 THR A C 1
ATOM 1727 O O . THR A 1 224 ? 33.985 4.432 6.654 1.00 83.25 224 THR A O 1
ATOM 1730 N N . THR A 1 225 ? 35.625 2.963 7.102 1.00 84.00 225 THR A N 1
ATOM 1731 C CA . THR A 1 225 ? 34.763 1.864 7.563 1.00 84.00 225 THR A CA 1
ATOM 1732 C C . THR A 1 225 ? 34.817 1.685 9.079 1.00 84.00 225 THR A C 1
ATOM 1734 O O . THR A 1 225 ? 34.082 0.880 9.640 1.00 84.00 225 THR A O 1
ATOM 1737 N N . THR A 1 226 ? 35.671 2.458 9.757 1.00 89.12 226 THR A N 1
ATOM 1738 C CA . THR A 1 226 ? 35.833 2.438 11.211 1.00 89.12 226 THR A CA 1
ATOM 1739 C C . THR A 1 226 ? 34.937 3.505 11.841 1.00 89.12 226 THR A C 1
ATOM 1741 O O . THR A 1 226 ? 35.188 4.697 11.625 1.00 89.12 226 THR A O 1
ATOM 1744 N N . PRO A 1 227 ? 33.929 3.118 12.643 1.00 89.06 227 PRO A N 1
ATOM 1745 C CA . PRO A 1 227 ? 33.089 4.062 13.369 1.00 89.06 227 PRO A CA 1
ATOM 1746 C C . PRO A 1 227 ? 33.867 4.792 14.460 1.00 89.06 227 PRO A C 1
ATOM 1748 O O . PRO A 1 227 ? 34.639 4.191 15.210 1.00 89.06 227 PRO A O 1
ATOM 1751 N N . GLY A 1 228 ? 33.635 6.096 14.579 1.00 90.50 228 GLY A N 1
ATOM 1752 C CA . GLY A 1 228 ? 34.096 6.893 15.707 1.00 90.50 228 GLY A CA 1
ATOM 1753 C C . GLY A 1 228 ? 33.272 6.649 16.980 1.00 90.50 228 GLY A C 1
ATOM 1754 O O . GLY A 1 228 ? 32.239 5.971 16.952 1.00 90.50 228 GLY A O 1
ATOM 1755 N N . PRO A 1 229 ? 33.692 7.223 18.123 1.00 91.06 229 PRO A N 1
ATOM 1756 C CA . PRO A 1 229 ? 32.986 7.068 19.391 1.00 91.06 229 PRO A CA 1
ATOM 1757 C C . PRO A 1 229 ? 31.505 7.451 19.284 1.00 91.06 229 PRO A C 1
ATOM 1759 O O . PRO A 1 229 ? 31.162 8.566 18.895 1.00 91.06 229 PRO A O 1
ATOM 1762 N N . GLY A 1 230 ? 30.624 6.516 19.643 1.00 91.06 230 GLY A N 1
ATOM 1763 C CA . GLY A 1 230 ? 29.177 6.725 19.623 1.00 91.06 230 GLY A CA 1
ATOM 1764 C C . GLY A 1 230 ? 28.535 6.720 18.232 1.00 91.06 230 GLY A C 1
ATOM 1765 O O . GLY A 1 230 ? 27.338 6.968 18.161 1.00 91.06 230 GLY A O 1
ATOM 1766 N N . GLN A 1 231 ? 29.255 6.439 17.143 1.00 93.00 231 GLN A N 1
ATOM 1767 C CA . GLN A 1 231 ? 28.646 6.213 15.825 1.00 93.00 231 GLN A CA 1
ATOM 1768 C C . GLN A 1 231 ? 28.151 4.770 15.688 1.00 93.00 231 GLN A C 1
ATOM 1770 O O . GLN A 1 231 ? 28.713 3.855 16.288 1.00 93.00 231 GLN A O 1
ATOM 1775 N N . SER A 1 232 ? 27.105 4.575 14.880 1.00 93.69 232 SER A N 1
ATOM 1776 C CA . SER A 1 232 ? 26.649 3.232 14.511 1.00 93.69 232 SER A CA 1
ATOM 1777 C C . SER A 1 232 ? 27.743 2.487 13.733 1.00 93.69 232 SER A C 1
ATOM 1779 O O . SER A 1 232 ? 28.413 3.109 12.904 1.00 93.69 232 SER A O 1
ATOM 1781 N N . PRO A 1 233 ? 27.912 1.169 13.950 1.00 92.88 233 PRO A N 1
ATOM 1782 C CA . PRO A 1 233 ? 28.786 0.336 13.132 1.00 92.88 233 PRO A CA 1
ATOM 1783 C C . PRO A 1 233 ? 28.217 0.020 11.747 1.00 92.88 233 PRO A C 1
ATOM 1785 O O . PRO A 1 233 ? 28.923 -0.554 10.925 1.00 92.88 233 PRO A O 1
ATOM 1788 N N . LEU A 1 234 ? 26.954 0.368 11.492 1.00 94.75 234 LEU A N 1
ATOM 1789 C CA . LEU A 1 234 ? 26.289 0.122 10.220 1.00 94.75 234 LEU A CA 1
ATOM 1790 C C . LEU A 1 234 ? 26.403 1.355 9.322 1.00 94.75 234 LEU A C 1
ATOM 1792 O O . LEU A 1 234 ? 26.003 2.454 9.717 1.00 94.75 234 LEU A O 1
ATOM 1796 N N . ILE A 1 235 ? 26.928 1.163 8.113 1.00 94.06 235 ILE A N 1
ATOM 1797 C CA . ILE A 1 235 ? 27.235 2.231 7.158 1.00 94.06 235 ILE A CA 1
ATOM 1798 C C . ILE A 1 235 ? 26.253 2.132 5.991 1.00 94.06 235 ILE A C 1
ATOM 1800 O O . ILE A 1 235 ? 26.448 1.282 5.122 1.00 94.06 235 ILE A O 1
ATOM 1804 N N . PRO A 1 236 ? 25.174 2.938 5.975 1.00 93.69 236 PRO A N 1
ATOM 1805 C CA . PRO A 1 236 ? 24.203 2.913 4.894 1.00 93.69 236 PRO A CA 1
ATOM 1806 C C . PRO A 1 236 ? 24.754 3.597 3.643 1.00 93.69 236 PRO A C 1
ATOM 1808 O O . PRO A 1 236 ? 25.613 4.478 3.723 1.00 93.69 236 PRO A O 1
ATOM 1811 N N . ASP A 1 237 ? 24.213 3.207 2.495 1.00 92.00 237 ASP A N 1
ATOM 1812 C CA . ASP A 1 237 ? 24.619 3.712 1.190 1.00 92.00 237 ASP A CA 1
ATOM 1813 C C . ASP A 1 237 ? 23.433 3.757 0.210 1.00 92.00 237 ASP A C 1
ATOM 1815 O O . ASP A 1 237 ? 22.511 2.942 0.291 1.00 92.00 237 ASP A O 1
ATOM 1819 N N . ASN A 1 238 ? 23.470 4.704 -0.730 1.00 94.19 238 ASN A N 1
ATOM 1820 C CA . ASN A 1 238 ? 22.534 4.791 -1.845 1.00 94.19 238 ASN A CA 1
ATOM 1821 C C . ASN A 1 238 ? 22.838 3.753 -2.936 1.00 94.19 238 ASN A C 1
ATOM 1823 O O . ASN A 1 238 ? 21.909 3.192 -3.512 1.00 94.19 238 ASN A O 1
ATOM 1827 N N . ALA A 1 239 ? 24.110 3.494 -3.256 1.00 92.62 239 ALA A N 1
ATOM 1828 C CA . ALA A 1 239 ? 24.511 2.610 -4.356 1.00 92.62 239 ALA A CA 1
ATOM 1829 C C . ALA A 1 239 ? 24.320 1.108 -4.079 1.00 92.62 239 ALA A C 1
ATOM 1831 O O . ALA A 1 239 ? 24.400 0.299 -5.012 1.00 92.62 239 ALA A O 1
ATOM 1832 N N . HIS A 1 240 ? 23.999 0.742 -2.838 1.00 94.06 240 HIS A N 1
ATOM 1833 C CA . HIS A 1 240 ? 23.784 -0.635 -2.400 1.00 94.06 240 HIS A CA 1
ATOM 1834 C C . HIS A 1 240 ? 22.607 -0.758 -1.416 1.00 94.06 240 HIS A C 1
ATOM 1836 O O . HIS A 1 240 ? 22.674 -1.509 -0.445 1.00 94.06 240 HIS A O 1
ATOM 1842 N N . GLN A 1 241 ? 21.519 -0.018 -1.652 1.00 93.38 241 GLN A N 1
ATOM 1843 C CA . GLN A 1 241 ? 20.357 0.013 -0.760 1.00 93.38 241 GLN A CA 1
ATOM 1844 C C . GLN A 1 241 ? 19.373 -1.152 -1.038 1.00 93.38 241 GLN A C 1
ATOM 1846 O O . GLN A 1 241 ? 18.661 -1.135 -2.051 1.00 93.38 241 GLN A O 1
ATOM 1851 N N . PRO A 1 242 ? 19.242 -2.167 -0.163 1.00 95.62 242 PRO A N 1
ATOM 1852 C CA . PRO A 1 242 ? 18.327 -3.288 -0.390 1.00 95.62 242 PRO A CA 1
ATOM 1853 C C . PRO A 1 242 ? 16.861 -2.927 -0.082 1.00 95.62 242 PRO A C 1
ATOM 1855 O O . PRO A 1 242 ? 16.563 -1.946 0.603 1.00 95.62 242 PRO A O 1
ATOM 1858 N N . SER A 1 243 ? 15.914 -3.730 -0.587 1.00 96.62 243 SER A N 1
ATOM 1859 C CA . SER A 1 243 ? 14.487 -3.607 -0.241 1.00 96.62 243 SER A CA 1
ATOM 1860 C C . SER A 1 243 ? 14.177 -4.551 0.914 1.00 96.62 243 SER A C 1
ATOM 1862 O O . SER A 1 243 ? 13.771 -5.696 0.702 1.00 96.62 243 SER A O 1
ATOM 1864 N N . ILE A 1 244 ? 14.365 -4.064 2.137 1.00 96.06 244 ILE A N 1
ATOM 1865 C CA . ILE A 1 244 ? 14.217 -4.869 3.358 1.00 96.06 244 ILE A CA 1
ATOM 1866 C C . ILE A 1 244 ? 12.912 -4.623 4.114 1.00 96.06 244 ILE A C 1
ATOM 1868 O O . ILE A 1 244 ? 12.532 -5.472 4.904 1.00 96.06 244 ILE A O 1
ATOM 1872 N N . ALA A 1 245 ? 12.192 -3.529 3.842 1.00 97.75 245 ALA A N 1
ATOM 1873 C CA . ALA A 1 245 ? 10.951 -3.186 4.549 1.00 97.75 245 ALA A CA 1
ATOM 1874 C C . ALA A 1 245 ? 9.668 -3.425 3.730 1.00 97.75 245 ALA A C 1
ATOM 1876 O O . ALA A 1 245 ? 8.626 -3.740 4.301 1.00 97.75 245 ALA A O 1
ATOM 1877 N N . TYR A 1 246 ? 9.730 -3.332 2.395 1.00 98.12 246 TYR A N 1
ATOM 1878 C CA . TYR A 1 246 ? 8.532 -3.374 1.546 1.00 98.12 246 TYR A CA 1
ATOM 1879 C C . TYR A 1 246 ? 7.779 -4.705 1.611 1.00 98.12 246 TYR A C 1
ATOM 1881 O O . TYR A 1 246 ? 6.584 -4.736 1.895 1.00 98.12 246 TYR A O 1
AT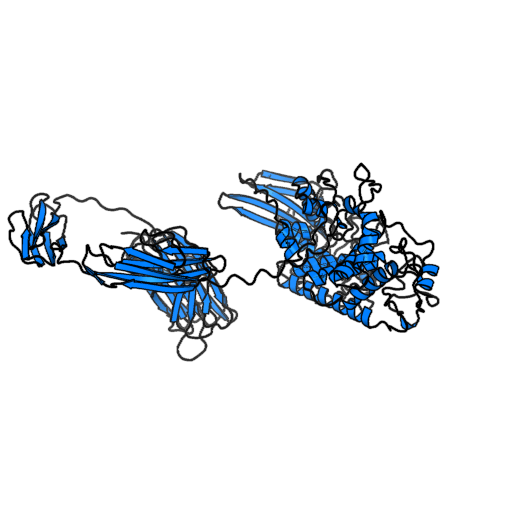OM 1889 N N . VAL A 1 247 ? 8.473 -5.826 1.400 1.00 97.25 247 VAL A N 1
ATOM 1890 C CA . VAL A 1 247 ? 7.823 -7.141 1.467 1.00 97.25 247 VAL A CA 1
ATOM 1891 C C . VAL A 1 247 ? 7.354 -7.467 2.888 1.00 97.25 247 VAL A C 1
ATOM 1893 O O . VAL A 1 247 ? 6.206 -7.885 3.019 1.00 97.25 247 VAL A O 1
ATOM 1896 N N . PRO A 1 248 ? 8.132 -7.227 3.965 1.00 97.31 248 PRO A N 1
ATOM 1897 C CA . PRO A 1 248 ? 7.595 -7.314 5.322 1.00 97.31 248 PRO A CA 1
ATOM 1898 C C . PRO A 1 248 ? 6.307 -6.513 5.531 1.00 97.31 248 PRO A C 1
ATOM 1900 O O . PRO A 1 248 ? 5.359 -7.059 6.093 1.00 97.31 248 PRO A O 1
ATOM 1903 N N . TYR A 1 249 ? 6.221 -5.282 5.010 1.00 97.38 249 TYR A N 1
ATOM 1904 C CA . TYR A 1 249 ? 4.991 -4.490 5.063 1.00 97.38 249 TYR A CA 1
ATOM 1905 C C . TYR A 1 249 ? 3.829 -5.166 4.328 1.00 97.38 249 TYR A C 1
ATOM 1907 O O . TYR A 1 249 ? 2.765 -5.336 4.917 1.00 97.38 249 TYR A O 1
ATOM 1915 N N . LEU A 1 250 ? 4.022 -5.619 3.086 1.00 94.69 250 LEU A N 1
ATOM 1916 C CA . LEU A 1 250 ? 2.967 -6.304 2.328 1.00 94.69 250 LEU A CA 1
ATOM 1917 C C . LEU A 1 250 ? 2.440 -7.563 3.034 1.00 94.69 250 LEU A C 1
ATOM 1919 O O . LEU A 1 250 ? 1.272 -7.917 2.883 1.00 94.69 250 LEU A O 1
ATOM 1923 N N . LEU A 1 251 ? 3.292 -8.249 3.800 1.00 92.00 251 LEU A N 1
ATOM 1924 C CA . LEU A 1 251 ? 2.940 -9.494 4.483 1.00 92.00 251 LEU A CA 1
ATOM 1925 C C . LEU A 1 251 ? 2.216 -9.301 5.812 1.00 92.00 251 LEU A C 1
ATOM 1927 O O . LEU A 1 251 ? 1.557 -10.239 6.267 1.00 92.00 251 LEU A O 1
ATOM 1931 N N . THR A 1 252 ? 2.378 -8.151 6.464 1.00 91.25 252 THR A N 1
ATOM 1932 C CA . THR A 1 252 ? 1.858 -7.939 7.824 1.00 91.25 252 THR A CA 1
ATOM 1933 C C . THR A 1 252 ? 0.930 -6.737 7.950 1.00 91.25 252 THR A C 1
ATOM 1935 O O . THR A 1 252 ? 0.081 -6.719 8.841 1.00 91.25 252 THR A O 1
ATOM 1938 N N . GLY A 1 253 ? 1.073 -5.742 7.073 1.00 92.00 253 GLY A N 1
ATOM 1939 C CA . GLY A 1 253 ? 0.443 -4.430 7.201 1.00 92.00 253 GLY A CA 1
ATOM 1940 C C . GLY A 1 253 ? 0.966 -3.615 8.390 1.00 92.00 253 GLY A C 1
ATOM 1941 O O . GLY A 1 253 ? 0.343 -2.619 8.755 1.00 92.00 253 GLY A O 1
ATOM 1942 N N . ASP A 1 254 ? 2.069 -4.030 9.026 1.00 93.50 254 ASP A N 1
ATOM 1943 C CA . ASP A 1 254 ? 2.559 -3.398 10.253 1.00 93.50 254 ASP A CA 1
ATOM 1944 C C . ASP A 1 254 ? 3.064 -1.970 9.976 1.00 93.50 254 ASP A C 1
ATOM 1946 O O . ASP A 1 254 ? 3.891 -1.744 9.086 1.00 93.50 254 ASP A O 1
ATOM 1950 N N . ARG A 1 255 ? 2.621 -1.012 10.804 1.00 95.12 255 ARG A N 1
ATOM 1951 C CA . ARG A 1 255 ? 3.013 0.409 10.731 1.00 95.12 255 ARG A CA 1
ATOM 1952 C C . ARG A 1 255 ? 4.530 0.595 10.739 1.00 95.12 255 ARG A C 1
ATOM 1954 O O . ARG A 1 255 ? 5.033 1.435 10.002 1.00 95.12 255 ARG A O 1
ATOM 1961 N N . TYR A 1 256 ? 5.248 -0.201 11.535 1.00 97.50 256 TYR A N 1
ATOM 1962 C CA . TYR A 1 256 ? 6.707 -0.146 11.613 1.00 97.50 256 TYR A CA 1
ATOM 1963 C C . TYR A 1 256 ? 7.349 -0.296 10.229 1.00 97.50 256 TYR A C 1
ATOM 1965 O O . TYR A 1 256 ? 8.038 0.614 9.787 1.00 97.50 256 TYR A O 1
ATOM 1973 N N . TYR A 1 257 ? 7.042 -1.371 9.496 1.00 98.44 257 TYR A N 1
ATOM 1974 C CA . TYR A 1 257 ? 7.604 -1.588 8.160 1.00 98.44 257 TYR A CA 1
ATOM 1975 C C . TYR A 1 257 ? 7.164 -0.521 7.153 1.00 98.44 257 TYR A C 1
ATOM 1977 O O . TYR A 1 257 ? 7.944 -0.164 6.273 1.00 98.44 257 TYR A O 1
ATOM 1985 N N . ALA A 1 258 ? 5.946 0.018 7.289 1.00 97.88 258 ALA A N 1
ATOM 1986 C CA . ALA A 1 258 ? 5.511 1.145 6.470 1.00 97.88 258 ALA A CA 1
ATOM 1987 C C . ALA A 1 258 ? 6.426 2.360 6.662 1.00 97.88 258 ALA A C 1
ATOM 1989 O O . ALA A 1 258 ? 6.944 2.899 5.685 1.00 97.88 258 ALA A O 1
ATOM 1990 N N . GLU A 1 259 ? 6.674 2.756 7.913 1.00 97.56 259 GLU A N 1
ATOM 1991 C CA . GLU A 1 259 ? 7.584 3.857 8.235 1.00 97.56 259 GLU A CA 1
ATOM 1992 C C . GLU A 1 259 ? 9.008 3.584 7.757 1.00 97.56 259 GLU A C 1
ATOM 1994 O O . GLU A 1 259 ? 9.641 4.479 7.207 1.00 97.56 259 GLU A O 1
ATOM 1999 N N . GLU A 1 260 ? 9.500 2.355 7.912 1.00 98.31 260 GLU A N 1
ATOM 2000 C CA . GLU A 1 260 ? 10.826 1.961 7.432 1.00 98.31 260 GLU A CA 1
ATOM 2001 C C . GLU A 1 260 ? 10.967 2.177 5.919 1.00 98.31 260 GLU A C 1
ATOM 2003 O O . GLU A 1 260 ? 11.963 2.747 5.476 1.00 98.31 260 GLU A O 1
ATOM 2008 N N . MET A 1 261 ? 9.950 1.839 5.114 1.00 97.88 261 MET A N 1
ATOM 2009 C CA . MET A 1 261 ? 9.965 2.181 3.685 1.00 97.88 261 MET A CA 1
ATOM 2010 C C . MET A 1 261 ? 10.127 3.685 3.450 1.00 97.88 261 MET A C 1
ATOM 2012 O O . MET A 1 261 ? 10.919 4.096 2.602 1.00 97.88 261 MET A O 1
ATOM 2016 N N . ALA A 1 262 ? 9.389 4.510 4.196 1.00 98.06 262 ALA A N 1
ATOM 2017 C CA . ALA A 1 262 ? 9.436 5.957 4.034 1.00 98.06 262 ALA A CA 1
ATOM 2018 C C . ALA A 1 262 ? 10.772 6.554 4.498 1.00 98.06 262 ALA A C 1
ATOM 2020 O O . ALA A 1 262 ? 11.290 7.449 3.832 1.00 98.06 262 ALA A O 1
ATOM 2021 N N . PHE A 1 263 ? 11.369 6.046 5.579 1.00 98.31 263 PHE A N 1
ATOM 2022 C CA . PHE A 1 263 ? 12.695 6.470 6.032 1.00 98.31 263 PHE A CA 1
ATOM 2023 C C . PHE A 1 263 ? 13.778 6.134 5.014 1.00 98.31 263 PHE A C 1
ATOM 2025 O O . PHE A 1 263 ? 14.543 7.015 4.632 1.00 98.31 263 PHE A O 1
ATOM 2032 N N . TRP A 1 264 ? 13.798 4.903 4.507 1.00 98.06 264 TRP A N 1
ATOM 2033 C CA . TRP A 1 264 ? 14.755 4.485 3.487 1.00 98.06 264 TRP A CA 1
ATOM 2034 C C . TRP A 1 264 ? 14.569 5.236 2.160 1.00 98.06 264 TRP A C 1
ATOM 2036 O O . TRP A 1 264 ? 15.558 5.601 1.523 1.00 98.06 264 TRP A O 1
ATOM 2046 N N . ALA A 1 265 ? 13.329 5.523 1.756 1.00 97.62 265 ALA A N 1
ATOM 2047 C CA . ALA A 1 265 ? 13.044 6.375 0.602 1.00 97.62 265 ALA A CA 1
ATOM 2048 C C . ALA A 1 265 ? 13.538 7.818 0.815 1.00 97.62 265 ALA A C 1
ATOM 2050 O O . ALA A 1 265 ? 14.164 8.403 -0.069 1.00 97.62 265 ALA A O 1
ATOM 2051 N N . ASN A 1 266 ? 13.285 8.394 1.994 1.00 97.44 266 ASN A N 1
ATOM 2052 C CA . ASN A 1 266 ? 13.677 9.766 2.300 1.00 97.44 266 ASN A CA 1
ATOM 2053 C C . ASN A 1 266 ? 15.197 9.911 2.434 1.00 97.44 266 ASN A C 1
ATOM 2055 O O . ASN A 1 266 ? 15.749 10.876 1.910 1.00 97.44 266 ASN A O 1
ATOM 2059 N N . TYR A 1 267 ? 15.864 8.929 3.054 1.00 97.19 267 TYR A N 1
ATOM 2060 C CA . TYR A 1 267 ? 17.322 8.836 3.167 1.00 97.19 267 TYR A CA 1
ATOM 2061 C C . TYR A 1 267 ? 18.005 9.013 1.811 1.00 97.19 267 TYR A C 1
ATOM 2063 O O . TYR A 1 267 ? 18.875 9.872 1.686 1.00 97.19 267 TYR A O 1
ATOM 2071 N N . GLY A 1 268 ? 17.540 8.293 0.782 1.00 96.19 268 GLY A N 1
ATOM 2072 C CA . GLY A 1 268 ? 18.087 8.387 -0.572 1.00 96.19 268 GLY A CA 1
ATOM 2073 C C . GLY A 1 268 ? 18.181 9.821 -1.090 1.00 96.19 268 GLY A C 1
ATOM 2074 O O . GLY A 1 268 ? 19.213 10.262 -1.610 1.00 96.19 268 GLY A O 1
ATOM 2075 N N . MET A 1 269 ? 17.113 10.586 -0.865 1.00 97.50 269 MET A N 1
ATOM 2076 C CA . MET A 1 269 ? 17.038 11.986 -1.259 1.00 97.50 269 MET A CA 1
ATOM 2077 C C . MET A 1 269 ? 17.891 12.879 -0.353 1.00 97.50 269 MET A C 1
ATOM 2079 O O . MET A 1 269 ? 18.743 13.612 -0.852 1.00 97.50 269 MET A O 1
ATOM 2083 N N . ILE A 1 270 ? 17.723 12.819 0.973 1.00 95.62 270 ILE A N 1
ATOM 2084 C CA . ILE A 1 270 ? 18.438 13.723 1.893 1.00 95.62 270 ILE A CA 1
ATOM 2085 C C . ILE A 1 270 ? 19.955 13.485 1.895 1.00 95.62 270 ILE A C 1
ATOM 2087 O O . ILE A 1 270 ? 20.721 14.409 2.167 1.00 95.62 270 ILE A O 1
ATOM 2091 N N . ARG A 1 271 ? 20.399 12.277 1.533 1.00 93.81 271 ARG A N 1
ATOM 2092 C CA . ARG A 1 271 ? 21.811 11.911 1.381 1.00 93.81 271 ARG A CA 1
ATOM 2093 C C . ARG A 1 271 ? 22.432 12.395 0.070 1.00 93.81 271 ARG A C 1
ATOM 2095 O O . ARG A 1 271 ? 23.650 12.588 0.003 1.00 93.81 271 ARG A O 1
ATOM 2102 N N . THR A 1 272 ? 21.615 12.618 -0.956 1.00 94.94 272 THR A N 1
ATOM 2103 C CA . THR A 1 272 ? 22.072 13.162 -2.239 1.00 94.94 272 THR A CA 1
ATOM 2104 C C . THR A 1 272 ? 22.541 14.608 -2.053 1.00 94.94 272 THR A C 1
ATOM 2106 O O . THR A 1 272 ? 21.882 15.394 -1.371 1.00 94.94 272 THR A O 1
ATOM 2109 N N . TYR A 1 273 ? 23.686 14.952 -2.648 1.00 94.00 273 TYR A N 1
ATOM 2110 C CA . TYR A 1 273 ? 24.292 16.281 -2.540 1.00 94.00 273 TYR A CA 1
ATOM 2111 C C . TYR A 1 273 ? 23.357 17.375 -3.091 1.00 94.00 273 TYR A C 1
ATOM 2113 O O . TYR A 1 273 ? 22.865 17.223 -4.210 1.00 94.00 273 TYR A O 1
ATOM 2121 N N . PRO A 1 274 ? 23.094 18.467 -2.345 1.00 95.25 274 PRO A N 1
ATOM 2122 C CA . PRO A 1 274 ? 22.173 19.512 -2.799 1.00 95.25 274 PRO A CA 1
ATOM 2123 C C . PRO A 1 274 ? 22.823 20.710 -3.489 1.00 95.25 274 PRO A C 1
ATOM 2125 O O . PRO A 1 274 ? 22.120 21.462 -4.164 1.00 95.25 274 PRO A O 1
ATOM 2128 N N . ALA A 1 275 ? 24.120 20.952 -3.280 1.00 93.88 275 ALA A N 1
ATOM 2129 C CA . ALA A 1 275 ? 24.730 22.238 -3.633 1.00 93.88 275 ALA A CA 1
ATOM 2130 C C . ALA A 1 275 ? 25.000 22.406 -5.140 1.00 93.88 275 ALA A C 1
ATOM 2132 O O . ALA A 1 275 ? 25.337 23.500 -5.585 1.00 93.88 275 ALA A O 1
ATOM 2133 N N . ASP A 1 276 ? 24.801 21.353 -5.940 1.00 91.00 276 ASP A N 1
ATOM 2134 C CA . ASP A 1 276 ? 24.814 21.433 -7.404 1.00 91.00 276 ASP A CA 1
ATOM 2135 C C . ASP A 1 276 ? 23.539 22.077 -7.988 1.00 91.00 276 ASP A C 1
ATOM 2137 O O . ASP A 1 276 ? 23.468 22.327 -9.192 1.00 91.00 276 ASP A O 1
ATOM 2141 N N . GLY A 1 277 ? 22.534 22.349 -7.146 1.00 91.94 277 GLY A N 1
ATOM 2142 C CA . GLY A 1 277 ? 21.252 22.934 -7.535 1.00 91.94 277 GLY A CA 1
ATOM 2143 C C . GLY A 1 277 ? 20.301 21.962 -8.240 1.00 91.94 277 GLY A C 1
ATOM 2144 O O . GLY A 1 277 ? 19.185 22.354 -8.573 1.00 91.94 277 GLY A O 1
ATOM 2145 N N . VAL A 1 278 ? 20.698 20.701 -8.447 1.00 95.38 278 VAL A N 1
ATOM 2146 C CA . VAL A 1 278 ? 19.898 19.706 -9.174 1.00 95.38 278 VAL A CA 1
ATOM 2147 C C . VAL A 1 278 ? 18.881 19.050 -8.250 1.00 95.38 278 VAL A C 1
ATOM 2149 O O . VAL A 1 278 ? 17.711 18.925 -8.612 1.00 95.38 278 VAL A O 1
ATOM 2152 N N . ARG A 1 279 ? 19.297 18.657 -7.039 1.00 96.12 279 ARG A N 1
ATOM 2153 C CA . ARG A 1 279 ? 18.418 17.940 -6.103 1.00 96.12 279 ARG A CA 1
ATOM 2154 C C . ARG A 1 279 ? 17.195 18.764 -5.702 1.00 96.12 279 ARG A C 1
ATOM 2156 O O . ARG A 1 279 ? 16.071 18.294 -5.870 1.00 96.12 279 ARG A O 1
ATOM 2163 N N . SER A 1 280 ? 17.434 19.979 -5.194 1.00 95.19 280 SER A N 1
ATOM 2164 C CA . SER A 1 280 ? 16.429 20.939 -4.700 1.00 95.19 280 SER A CA 1
ATOM 2165 C C . SER A 1 280 ? 15.368 20.325 -3.756 1.00 95.19 280 SER A C 1
ATOM 2167 O O . SER A 1 280 ? 15.568 19.242 -3.200 1.00 95.19 280 SER A O 1
ATOM 2169 N N . SER A 1 281 ? 14.224 20.999 -3.575 1.00 97.38 281 SER A N 1
ATOM 2170 C CA . SER A 1 281 ? 13.038 20.419 -2.921 1.00 97.38 281 SER A CA 1
ATOM 2171 C C . SER A 1 281 ? 12.432 19.254 -3.711 1.00 97.38 281 SER A C 1
ATOM 2173 O O . SER A 1 281 ? 11.654 18.469 -3.168 1.00 97.38 281 SER A O 1
ATOM 2175 N N . GLN A 1 282 ? 12.786 19.107 -4.991 1.00 97.75 282 GLN A N 1
ATOM 2176 C CA . GLN A 1 282 ? 12.309 18.017 -5.842 1.00 97.75 282 GLN A CA 1
ATOM 2177 C C . GLN A 1 282 ? 12.887 16.649 -5.457 1.00 97.75 282 GLN A C 1
ATOM 2179 O O . GLN A 1 282 ? 12.318 15.628 -5.841 1.00 97.75 282 GLN A O 1
ATOM 2184 N N . GLY A 1 283 ? 13.981 16.612 -4.687 1.00 97.88 283 GLY A N 1
ATOM 2185 C CA . GLY A 1 283 ? 14.604 15.368 -4.240 1.00 97.88 283 GLY A CA 1
ATOM 2186 C C . GLY A 1 283 ? 15.246 14.572 -5.379 1.00 97.88 283 GLY A C 1
ATOM 2187 O O . GLY A 1 283 ? 15.198 13.344 -5.357 1.00 97.88 283 GLY A O 1
ATOM 2188 N N . ILE A 1 284 ? 15.801 15.245 -6.395 1.00 98.50 284 ILE A N 1
ATOM 2189 C CA . ILE A 1 284 ? 16.403 14.575 -7.561 1.00 98.50 284 ILE A CA 1
ATOM 2190 C C . ILE A 1 284 ? 17.692 13.834 -7.174 1.00 98.50 284 ILE A C 1
ATOM 2192 O O . ILE A 1 284 ? 18.620 14.438 -6.645 1.00 98.50 284 ILE A O 1
ATOM 2196 N N . LEU A 1 285 ? 17.799 12.547 -7.511 1.00 97.75 285 LEU A N 1
ATOM 2197 C CA . LEU A 1 285 ? 18.904 11.658 -7.107 1.00 97.75 285 LEU A CA 1
ATOM 2198 C C . LEU A 1 285 ? 20.181 11.759 -7.980 1.00 97.75 285 LEU A C 1
ATOM 2200 O O . LEU A 1 285 ? 21.076 10.920 -7.885 1.00 97.75 285 LEU A O 1
ATOM 2204 N N . ALA A 1 286 ? 20.291 12.763 -8.855 1.00 94.44 286 ALA A N 1
ATOM 2205 C CA . ALA A 1 286 ? 21.229 12.779 -9.988 1.00 94.44 286 ALA A CA 1
ATOM 2206 C C . ALA A 1 286 ? 22.726 12.887 -9.647 1.00 94.44 286 ALA A C 1
ATOM 2208 O O . ALA A 1 286 ? 23.573 12.534 -10.471 1.00 94.44 286 ALA A O 1
ATOM 2209 N N . TYR A 1 287 ? 23.080 13.365 -8.452 1.00 91.06 287 TYR A N 1
ATOM 2210 C CA . TYR A 1 287 ? 24.488 13.486 -8.061 1.00 91.06 287 TYR A CA 1
ATOM 2211 C C . TYR A 1 287 ? 25.175 12.119 -7.893 1.00 91.06 287 TYR A C 1
ATOM 2213 O O . TYR A 1 287 ? 26.391 12.013 -8.062 1.00 91.06 287 TYR A O 1
ATOM 2221 N N . ASN A 1 288 ? 24.410 11.062 -7.622 1.00 90.25 288 ASN A N 1
ATOM 2222 C CA . ASN A 1 288 ? 24.927 9.710 -7.429 1.00 90.25 288 ASN A CA 1
ATOM 2223 C C . ASN A 1 288 ? 25.435 9.082 -8.747 1.00 90.25 288 ASN A C 1
ATOM 2225 O O . ASN A 1 288 ? 25.281 9.635 -9.841 1.00 90.25 288 ASN A O 1
ATOM 2229 N N . GLU A 1 289 ? 26.095 7.932 -8.649 1.00 91.12 289 GLU A N 1
ATOM 2230 C CA . GLU A 1 289 ? 26.285 7.028 -9.791 1.00 91.12 289 GLU A CA 1
ATOM 2231 C C . GLU A 1 289 ? 24.949 6.378 -10.210 1.00 91.12 289 GLU A C 1
ATOM 2233 O O . GLU A 1 289 ? 23.995 6.408 -9.424 1.00 91.12 289 GLU A O 1
ATOM 2238 N N . PRO A 1 290 ? 24.827 5.806 -11.426 1.00 94.62 290 PRO A N 1
ATOM 2239 C CA . PRO A 1 290 ? 23.548 5.296 -11.926 1.00 94.62 290 PRO A CA 1
ATOM 2240 C C . PRO A 1 290 ? 22.844 4.324 -10.972 1.00 94.62 290 PRO A C 1
ATOM 2242 O O . PRO A 1 290 ? 21.639 4.461 -10.746 1.00 94.62 290 PRO A O 1
ATOM 2245 N N . ARG A 1 291 ? 23.570 3.392 -10.337 1.00 92.75 291 ARG A N 1
ATOM 2246 C CA . ARG A 1 291 ? 22.959 2.495 -9.337 1.00 92.75 291 ARG A CA 1
ATOM 2247 C C . ARG A 1 291 ? 22.551 3.212 -8.045 1.00 92.75 291 ARG A C 1
ATOM 2249 O O . ARG A 1 291 ? 21.521 2.869 -7.474 1.00 92.75 291 ARG A O 1
ATOM 2256 N N . GLY A 1 292 ? 23.286 4.247 -7.632 1.00 94.38 292 GLY A N 1
ATOM 2257 C CA . GLY A 1 292 ? 22.921 5.116 -6.506 1.00 94.38 292 GLY A CA 1
ATOM 2258 C C . GLY A 1 292 ? 21.711 6.011 -6.785 1.00 94.38 292 GLY A C 1
ATOM 2259 O O . GLY A 1 292 ? 21.127 6.560 -5.858 1.00 94.38 292 GLY A O 1
ATOM 2260 N N . TYR A 1 293 ? 21.288 6.126 -8.046 1.00 97.50 293 TYR A N 1
ATOM 2261 C CA . TYR A 1 293 ? 19.959 6.619 -8.408 1.00 97.50 293 TYR A CA 1
ATOM 2262 C C . TYR A 1 293 ? 18.926 5.483 -8.360 1.00 97.50 293 TYR A C 1
ATOM 2264 O O . TYR A 1 293 ? 17.832 5.639 -7.822 1.00 97.50 293 TYR A O 1
ATOM 2272 N N . ALA A 1 294 ? 19.271 4.327 -8.927 1.00 97.88 294 ALA A N 1
ATOM 2273 C CA . ALA A 1 294 ? 18.352 3.217 -9.145 1.00 97.88 294 ALA A CA 1
ATOM 2274 C C . ALA A 1 294 ? 17.830 2.563 -7.855 1.00 97.88 294 ALA A C 1
ATOM 2276 O O . ALA A 1 294 ? 16.622 2.349 -7.732 1.00 97.88 294 ALA A O 1
ATOM 2277 N N . TRP A 1 295 ? 18.707 2.237 -6.896 1.00 97.31 295 TRP A N 1
ATOM 2278 C CA . TRP A 1 295 ? 18.290 1.569 -5.656 1.00 97.31 295 TRP A CA 1
ATOM 2279 C C . TRP A 1 295 ? 17.360 2.438 -4.805 1.00 97.31 295 TRP A C 1
ATOM 2281 O O . TRP A 1 295 ? 16.292 1.936 -4.427 1.00 97.31 295 TRP A O 1
ATOM 2291 N N . PRO A 1 296 ? 17.666 3.732 -4.567 1.00 98.00 296 PRO A N 1
ATOM 2292 C CA . PRO A 1 296 ? 16.739 4.587 -3.848 1.00 98.00 296 PRO A CA 1
ATOM 2293 C C . PRO A 1 296 ? 15.465 4.850 -4.645 1.00 98.00 296 PRO A C 1
ATOM 2295 O O . PRO A 1 296 ? 14.393 4.835 -4.049 1.00 98.00 296 PRO A O 1
ATOM 2298 N N . LEU A 1 297 ? 15.531 4.998 -5.978 1.00 98.75 297 LEU A N 1
ATOM 2299 C CA . LEU A 1 297 ? 14.328 5.158 -6.803 1.00 98.75 297 LEU A CA 1
ATOM 2300 C C . LEU A 1 297 ? 13.366 3.973 -6.639 1.00 98.75 297 LEU A C 1
ATOM 2302 O O . LEU A 1 297 ? 12.173 4.203 -6.461 1.00 98.75 297 LEU A O 1
ATOM 2306 N N . ARG A 1 298 ? 13.856 2.723 -6.625 1.00 98.25 298 ARG A N 1
ATOM 2307 C CA . ARG A 1 298 ? 13.010 1.546 -6.341 1.00 98.25 298 ARG A CA 1
ATOM 2308 C C . ARG A 1 298 ? 12.329 1.670 -4.972 1.00 98.25 298 ARG A C 1
ATOM 2310 O O . ARG A 1 298 ? 11.120 1.481 -4.882 1.00 98.25 298 ARG A O 1
ATOM 2317 N N . ASN A 1 299 ? 13.081 2.006 -3.921 1.00 98.25 299 ASN A N 1
ATOM 2318 C CA . ASN A 1 299 ? 12.522 2.152 -2.571 1.00 98.25 299 ASN A CA 1
ATOM 2319 C C . ASN A 1 299 ? 11.509 3.303 -2.484 1.00 98.25 299 ASN A C 1
ATOM 2321 O O . ASN A 1 299 ? 10.468 3.160 -1.846 1.00 98.25 299 ASN A O 1
ATOM 2325 N N . MET A 1 300 ? 11.786 4.425 -3.153 1.00 98.56 300 MET A N 1
ATOM 2326 C CA . MET A 1 300 ? 10.872 5.561 -3.258 1.00 98.56 300 MET A CA 1
ATOM 2327 C C . MET A 1 300 ? 9.577 5.181 -3.971 1.00 98.56 300 MET A C 1
ATOM 2329 O O . MET A 1 300 ? 8.512 5.585 -3.521 1.00 98.56 300 MET A O 1
ATOM 2333 N N . VAL A 1 301 ? 9.661 4.405 -5.052 1.00 98.62 301 VAL A N 1
ATOM 2334 C CA . VAL A 1 301 ? 8.516 3.911 -5.828 1.00 98.62 301 VAL A CA 1
ATOM 2335 C C . VAL A 1 301 ? 7.643 2.981 -4.984 1.00 98.62 301 VAL A C 1
ATOM 2337 O O . VAL A 1 301 ? 6.454 3.258 -4.834 1.00 98.62 301 VAL A O 1
ATOM 2340 N N . ASP A 1 302 ? 8.236 1.960 -4.355 1.00 98.00 302 ASP A N 1
ATOM 2341 C CA . ASP A 1 302 ? 7.511 1.015 -3.494 1.00 98.00 302 ASP A CA 1
ATOM 2342 C C . ASP A 1 302 ? 6.808 1.748 -2.331 1.00 98.00 302 ASP A C 1
ATOM 2344 O O . ASP A 1 302 ? 5.624 1.522 -2.060 1.00 98.00 302 ASP A O 1
ATOM 2348 N N . ALA A 1 303 ? 7.496 2.701 -1.691 1.00 97.94 303 ALA A N 1
ATOM 2349 C CA . ALA A 1 303 ? 6.913 3.531 -0.641 1.00 97.94 303 ALA A CA 1
ATOM 2350 C C . ALA A 1 303 ? 5.804 4.458 -1.180 1.00 97.94 303 ALA A C 1
ATOM 2352 O O . ALA A 1 303 ? 4.722 4.533 -0.605 1.00 97.94 303 ALA A O 1
ATOM 2353 N N . ALA A 1 304 ? 6.024 5.150 -2.298 1.00 98.31 304 ALA A N 1
ATOM 2354 C CA . ALA A 1 304 ? 5.044 6.068 -2.875 1.00 98.31 304 ALA A CA 1
ATOM 2355 C C . ALA A 1 304 ? 3.761 5.359 -3.339 1.00 98.31 304 ALA A C 1
ATOM 2357 O O . ALA A 1 304 ? 2.682 5.940 -3.241 1.00 98.31 304 ALA A O 1
ATOM 2358 N N . ALA A 1 305 ? 3.851 4.120 -3.826 1.00 96.56 305 ALA A N 1
ATOM 2359 C CA . ALA A 1 305 ? 2.679 3.364 -4.257 1.00 96.56 305 ALA A CA 1
ATOM 2360 C C . ALA A 1 305 ? 1.867 2.813 -3.074 1.00 96.56 305 ALA A C 1
ATOM 2362 O O . ALA A 1 305 ? 0.635 2.869 -3.096 1.00 96.56 305 ALA A O 1
ATOM 2363 N N . PHE A 1 306 ? 2.538 2.308 -2.031 1.00 96.12 306 PHE A N 1
ATOM 2364 C CA . PHE A 1 306 ? 1.888 1.474 -1.012 1.00 96.12 306 PHE A CA 1
ATOM 2365 C C . PHE A 1 306 ? 1.886 2.043 0.411 1.00 96.12 306 PHE A C 1
ATOM 2367 O O . PHE A 1 306 ? 1.256 1.447 1.284 1.00 96.12 306 PHE A O 1
ATOM 2374 N N . TYR A 1 307 ? 2.517 3.191 0.679 1.00 97.38 307 TYR A N 1
ATOM 2375 C CA . TYR A 1 307 ? 2.467 3.792 2.014 1.00 97.38 307 TYR A CA 1
ATOM 2376 C C . TYR A 1 307 ? 1.018 4.159 2.413 1.00 97.38 307 TYR A C 1
ATOM 2378 O O . TYR A 1 307 ? 0.321 4.824 1.641 1.00 97.38 307 TYR A O 1
ATOM 2386 N N . PRO A 1 308 ? 0.536 3.777 3.612 1.00 95.25 308 PRO A N 1
ATOM 2387 C CA . PRO A 1 308 ? -0.879 3.913 3.968 1.00 95.25 308 PRO A CA 1
ATOM 2388 C C . PRO A 1 308 ? -1.295 5.352 4.314 1.00 95.25 308 PRO A C 1
ATOM 2390 O O . PRO A 1 308 ? -2.431 5.750 4.054 1.00 95.25 308 PRO A O 1
ATOM 2393 N N . GLY A 1 309 ? -0.393 6.152 4.892 1.00 94.38 309 GLY A N 1
ATOM 2394 C CA . GLY A 1 309 ? -0.663 7.540 5.272 1.00 94.38 309 GLY A CA 1
ATOM 2395 C C . GLY A 1 309 ? -0.686 8.485 4.068 1.00 94.38 309 GLY A C 1
ATOM 2396 O O . GLY A 1 309 ? 0.311 8.635 3.363 1.00 94.38 309 GLY A O 1
ATOM 2397 N N . ALA A 1 310 ? -1.809 9.177 3.851 1.00 92.38 310 ALA A N 1
ATOM 2398 C CA . ALA A 1 310 ? -2.020 10.007 2.661 1.00 92.38 310 ALA A CA 1
ATOM 2399 C C . ALA A 1 310 ? -0.978 11.131 2.487 1.00 92.38 310 ALA A C 1
ATOM 2401 O O . ALA A 1 310 ? -0.534 11.372 1.366 1.00 92.38 310 ALA A O 1
ATOM 2402 N N . ALA A 1 311 ? -0.562 11.787 3.578 1.00 95.56 311 ALA A N 1
ATOM 2403 C CA . ALA A 1 311 ? 0.406 12.886 3.531 1.00 95.56 311 ALA A CA 1
ATOM 2404 C C . ALA A 1 311 ? 1.792 12.417 3.057 1.00 95.56 311 ALA A C 1
ATOM 2406 O O . ALA A 1 311 ? 2.333 12.956 2.091 1.00 95.56 311 ALA A O 1
ATOM 2407 N N . VAL A 1 312 ? 2.335 11.371 3.691 1.00 97.50 312 VAL A N 1
ATOM 2408 C CA . VAL A 1 312 ? 3.632 10.779 3.321 1.00 97.50 312 VAL A CA 1
ATOM 2409 C C . VAL A 1 312 ? 3.573 10.198 1.911 1.00 97.50 312 VAL A C 1
ATOM 2411 O O . VAL A 1 312 ? 4.460 10.466 1.101 1.00 97.50 312 VAL A O 1
ATOM 2414 N N . ARG A 1 313 ? 2.491 9.485 1.571 1.00 96.19 313 ARG A N 1
ATOM 2415 C CA . ARG A 1 313 ? 2.295 8.934 0.226 1.00 96.19 313 ARG A CA 1
ATOM 2416 C C . ARG A 1 313 ? 2.300 10.025 -0.847 1.00 96.19 313 ARG A C 1
ATOM 2418 O O . ARG A 1 313 ? 2.961 9.870 -1.872 1.00 96.19 313 ARG A O 1
ATOM 2425 N N . SER A 1 314 ? 1.600 11.137 -0.611 1.00 96.56 314 SER A N 1
ATOM 2426 C CA . SER A 1 314 ? 1.549 12.269 -1.546 1.00 96.56 314 SER A CA 1
ATOM 2427 C C . SER A 1 314 ? 2.914 12.934 -1.719 1.00 96.56 314 SER A C 1
ATOM 2429 O O . SER A 1 314 ? 3.304 13.236 -2.846 1.00 96.56 314 SER A O 1
ATOM 2431 N N . TYR A 1 315 ? 3.650 13.139 -0.623 1.00 98.44 315 TYR A N 1
ATOM 2432 C CA . TYR A 1 315 ? 5.012 13.672 -0.660 1.00 98.44 315 TYR A CA 1
ATOM 2433 C C . TYR A 1 315 ? 5.924 12.782 -1.511 1.00 98.44 315 TYR A C 1
ATOM 2435 O O . TYR A 1 315 ? 6.498 13.252 -2.490 1.00 98.44 315 TYR A O 1
ATOM 2443 N N . LEU A 1 316 ? 5.990 11.479 -1.217 1.00 98.56 316 LEU A N 1
ATOM 2444 C CA . LEU A 1 316 ? 6.847 10.544 -1.953 1.00 98.56 316 LEU A CA 1
ATOM 2445 C C . LEU A 1 316 ? 6.428 10.400 -3.424 1.00 98.56 316 LEU A C 1
ATOM 2447 O O . LEU A 1 316 ? 7.290 10.383 -4.300 1.00 98.56 316 LEU A O 1
ATOM 2451 N N . THR A 1 317 ? 5.124 10.394 -3.718 1.00 98.50 317 THR A N 1
ATOM 2452 C CA . THR A 1 317 ? 4.593 10.392 -5.096 1.00 98.50 317 THR A CA 1
ATOM 2453 C C . THR A 1 317 ? 5.103 11.586 -5.897 1.00 98.50 317 THR A C 1
ATOM 2455 O O . THR A 1 317 ? 5.519 11.434 -7.050 1.00 98.50 317 THR A O 1
ATOM 2458 N N . GLN A 1 318 ? 5.123 12.774 -5.288 1.00 98.25 318 GLN A N 1
ATOM 2459 C CA . GLN A 1 318 ? 5.668 13.968 -5.925 1.00 98.25 318 GLN A CA 1
ATOM 2460 C C . GLN A 1 318 ? 7.167 13.805 -6.221 1.00 98.25 318 GLN A C 1
ATOM 2462 O O . GLN A 1 318 ? 7.603 14.140 -7.322 1.00 98.25 318 GLN A O 1
ATOM 2467 N N . LYS A 1 319 ? 7.951 13.255 -5.281 1.00 98.69 319 LYS A N 1
ATOM 2468 C CA . LYS A 1 319 ? 9.402 13.060 -5.466 1.00 98.69 319 LYS A CA 1
ATOM 2469 C C . LYS A 1 319 ? 9.723 12.017 -6.531 1.00 98.69 319 LYS A C 1
ATOM 2471 O O . LYS A 1 319 ? 10.606 12.248 -7.356 1.00 98.69 319 LYS A O 1
ATOM 2476 N N . VAL A 1 320 ? 8.979 10.911 -6.575 1.00 98.88 320 VAL A N 1
ATOM 2477 C CA . VAL A 1 320 ? 9.087 9.906 -7.646 1.00 98.88 320 VAL A CA 1
ATOM 2478 C C . VAL A 1 320 ? 8.785 10.546 -9.000 1.00 98.88 320 VAL A C 1
ATOM 2480 O O . VAL A 1 320 ? 9.601 10.460 -9.914 1.00 98.88 320 VAL A O 1
ATOM 2483 N N . THR A 1 321 ? 7.668 11.269 -9.114 1.00 98.62 321 THR A N 1
ATOM 2484 C CA . THR A 1 321 ? 7.266 11.936 -10.365 1.00 98.62 321 THR A CA 1
ATOM 2485 C C . THR A 1 321 ? 8.315 12.950 -10.833 1.00 98.62 321 THR A C 1
ATOM 2487 O O . THR A 1 321 ? 8.634 13.012 -12.023 1.00 98.62 321 THR A O 1
ATOM 2490 N N . ALA A 1 322 ? 8.895 13.721 -9.908 1.00 98.62 322 ALA A N 1
ATOM 2491 C CA . ALA A 1 322 ? 9.951 14.679 -10.217 1.00 98.62 322 ALA A CA 1
ATOM 2492 C C . ALA A 1 322 ? 11.224 13.991 -10.738 1.00 98.62 322 ALA A C 1
ATOM 2494 O O . ALA A 1 322 ? 11.776 14.423 -11.749 1.00 98.62 322 ALA A O 1
ATOM 2495 N N . ASN A 1 323 ? 11.649 12.890 -10.108 1.00 98.88 323 ASN A N 1
ATOM 2496 C CA . ASN A 1 323 ? 12.800 12.101 -10.557 1.00 98.88 323 ASN A CA 1
ATOM 2497 C C . ASN A 1 323 ? 12.565 11.492 -11.952 1.00 98.88 323 ASN A C 1
ATOM 2499 O O . ASN A 1 323 ? 13.403 11.653 -12.836 1.00 98.88 323 ASN A O 1
ATOM 2503 N N . LEU A 1 324 ? 11.404 10.874 -12.193 1.00 98.88 324 LEU A N 1
ATOM 2504 C CA . LEU A 1 324 ? 11.048 10.303 -13.500 1.00 98.88 324 LEU A CA 1
ATOM 2505 C C . LEU A 1 324 ? 11.007 11.370 -14.607 1.00 98.88 324 LEU A C 1
ATOM 2507 O O . LEU A 1 324 ? 11.538 11.160 -15.698 1.00 98.88 324 LEU A O 1
ATOM 2511 N N . THR A 1 325 ? 10.441 12.542 -14.308 1.00 98.56 325 THR A N 1
ATOM 2512 C CA . THR A 1 325 ? 10.419 13.689 -15.232 1.00 98.56 325 THR A CA 1
ATOM 2513 C C . THR A 1 325 ? 11.831 14.194 -15.526 1.00 98.56 325 THR A C 1
ATOM 2515 O O . THR A 1 325 ? 12.176 14.461 -16.678 1.00 98.56 325 THR A O 1
ATOM 2518 N N . TRP A 1 326 ? 12.674 14.311 -14.497 1.00 98.44 326 TRP A N 1
ATOM 2519 C CA . TRP A 1 326 ? 14.065 14.722 -14.659 1.00 98.44 326 TRP A CA 1
ATOM 2520 C C . TRP A 1 326 ? 14.849 13.731 -15.528 1.00 98.44 326 TRP A C 1
ATOM 2522 O O . TRP A 1 326 ? 15.575 14.155 -16.426 1.00 98.44 326 TRP A O 1
ATOM 2532 N N . LEU A 1 327 ? 14.661 12.424 -15.318 1.00 98.50 327 LEU A N 1
ATOM 2533 C CA . LEU A 1 327 ? 15.300 11.369 -16.109 1.00 98.50 327 LEU A CA 1
ATOM 2534 C C . LEU A 1 327 ? 14.909 11.450 -17.587 1.00 98.50 327 LEU A C 1
ATOM 2536 O O . LEU A 1 327 ? 15.787 11.358 -18.449 1.00 98.50 327 LEU A O 1
ATOM 2540 N N . ASP A 1 328 ? 13.625 11.663 -17.884 1.00 98.50 328 ASP A N 1
ATOM 2541 C CA . ASP A 1 328 ? 13.152 11.858 -19.257 1.00 98.50 328 ASP A CA 1
ATOM 2542 C C . ASP A 1 328 ? 13.754 13.106 -19.891 1.00 98.50 328 ASP A C 1
ATOM 2544 O O . ASP A 1 328 ? 14.240 13.047 -21.019 1.00 98.50 328 ASP A O 1
ATOM 2548 N N . ASN A 1 329 ? 13.782 14.226 -19.169 1.00 97.69 329 ASN A N 1
ATOM 2549 C CA . ASN A 1 329 ? 14.406 15.453 -19.658 1.00 97.69 329 ASN A CA 1
ATOM 2550 C C . ASN A 1 329 ? 15.901 15.249 -19.933 1.00 97.69 329 ASN A C 1
ATOM 2552 O O . ASN A 1 329 ? 16.399 15.678 -20.974 1.00 97.69 329 ASN A O 1
ATOM 2556 N N . PHE A 1 330 ? 16.605 14.539 -19.050 1.00 96.12 330 PHE A N 1
ATOM 2557 C CA . PHE A 1 330 ? 18.016 14.203 -19.222 1.00 96.12 330 PHE A CA 1
ATOM 2558 C C . PHE A 1 330 ? 18.264 13.353 -20.476 1.00 96.12 330 PHE A C 1
ATOM 2560 O O . PHE A 1 330 ? 19.206 13.619 -21.225 1.00 96.12 330 PHE A O 1
ATOM 2567 N N . ALA A 1 331 ? 17.406 12.363 -20.736 1.00 97.12 331 ALA A N 1
ATOM 2568 C CA . ALA A 1 331 ? 17.500 11.515 -21.922 1.00 97.12 331 ALA A CA 1
ATOM 2569 C C . ALA A 1 331 ? 17.111 12.259 -23.212 1.00 97.12 331 ALA A C 1
ATOM 2571 O O . ALA A 1 331 ? 17.767 12.109 -24.242 1.00 97.12 331 ALA A O 1
ATOM 2572 N N . ASN A 1 332 ? 16.069 13.089 -23.162 1.00 96.69 332 ASN A N 1
ATOM 2573 C CA . ASN A 1 332 ? 15.563 13.832 -24.317 1.00 96.69 332 ASN A CA 1
ATOM 2574 C C . ASN A 1 332 ? 16.448 15.023 -24.708 1.00 96.69 332 ASN A C 1
ATOM 2576 O O . ASN A 1 332 ? 16.410 15.450 -25.859 1.00 96.69 332 ASN A O 1
ATOM 2580 N N . ALA A 1 333 ? 17.276 15.531 -23.791 1.00 95.25 333 ALA A N 1
ATOM 2581 C CA . ALA A 1 333 ? 18.266 16.563 -24.093 1.00 95.25 333 ALA A CA 1
ATOM 2582 C C . ALA A 1 333 ? 19.401 16.068 -25.015 1.00 95.25 333 ALA A C 1
ATOM 2584 O O . ALA A 1 333 ? 20.167 16.878 -25.537 1.00 95.25 333 ALA A O 1
ATOM 2585 N N . GLN A 1 334 ? 19.528 14.753 -25.228 1.00 93.81 334 GLN A N 1
ATOM 2586 C CA . GLN A 1 334 ? 20.624 14.177 -26.002 1.00 93.81 334 GLN A CA 1
ATOM 2587 C C . GLN A 1 334 ? 20.393 14.293 -27.510 1.00 93.81 334 GLN A C 1
ATOM 2589 O O . GLN A 1 334 ? 19.380 13.837 -28.039 1.00 93.81 334 GLN A O 1
ATOM 2594 N N . SER A 1 335 ? 21.377 14.851 -28.223 1.00 93.38 335 SER A N 1
ATOM 2595 C CA . SER A 1 335 ? 21.343 14.971 -29.685 1.00 93.38 335 SER A CA 1
ATOM 2596 C C . SER A 1 335 ? 21.442 13.592 -30.351 1.00 93.38 335 SER A C 1
ATOM 2598 O O . SER A 1 335 ? 22.482 12.943 -30.222 1.00 93.38 335 SER A O 1
ATOM 2600 N N . PRO A 1 336 ? 20.438 13.154 -31.137 1.00 91.75 336 PRO A N 1
ATOM 2601 C CA . PRO A 1 336 ? 20.491 11.866 -31.831 1.00 91.75 336 PRO A CA 1
ATOM 2602 C C . PRO A 1 336 ? 21.610 11.780 -32.879 1.00 91.75 336 PRO A C 1
ATOM 2604 O O . PRO A 1 336 ? 22.050 10.691 -33.225 1.00 91.75 336 PRO A O 1
ATOM 2607 N N . THR A 1 337 ? 22.101 12.912 -33.389 1.00 93.44 337 THR A N 1
ATOM 2608 C CA . THR A 1 337 ? 23.224 12.932 -34.340 1.00 93.44 337 THR A CA 1
ATOM 2609 C C . THR A 1 337 ? 24.566 12.838 -33.612 1.00 93.44 337 THR A C 1
ATOM 2611 O O . THR A 1 337 ? 25.480 12.129 -34.047 1.00 93.44 337 THR A O 1
ATOM 2614 N N . ALA A 1 338 ? 24.713 13.547 -32.486 1.00 94.81 338 ALA A N 1
ATOM 2615 C CA . ALA A 1 338 ? 25.943 13.534 -31.695 1.00 94.81 338 ALA A CA 1
ATOM 2616 C C . ALA A 1 338 ? 26.085 12.247 -30.863 1.00 94.81 338 ALA A C 1
ATOM 2618 O O . ALA A 1 338 ? 27.191 11.734 -30.733 1.00 94.81 338 ALA A O 1
ATOM 2619 N N . ASN A 1 339 ? 24.978 11.681 -30.395 1.00 96.81 339 ASN A N 1
ATOM 2620 C CA . ASN A 1 339 ? 24.902 10.489 -29.560 1.00 96.81 339 ASN A CA 1
ATOM 2621 C C . ASN A 1 339 ? 23.858 9.513 -30.151 1.00 96.81 339 ASN A C 1
ATOM 2623 O O . ASN A 1 339 ? 22.730 9.425 -29.656 1.00 96.81 339 ASN A O 1
ATOM 2627 N N . PRO A 1 340 ? 24.195 8.797 -31.244 1.00 95.56 340 PRO A N 1
ATOM 2628 C CA . PRO A 1 340 ? 23.227 8.005 -32.014 1.00 95.56 340 PRO A CA 1
ATOM 2629 C C . PRO A 1 340 ? 22.648 6.808 -31.263 1.00 95.56 340 PRO A C 1
ATOM 2631 O O . PRO A 1 340 ? 21.583 6.311 -31.624 1.00 95.56 340 PRO A O 1
ATOM 2634 N N . PHE A 1 341 ? 23.315 6.370 -30.199 1.00 95.88 341 PHE A N 1
ATOM 2635 C CA . PHE A 1 341 ? 22.857 5.277 -29.348 1.00 95.88 341 PHE A CA 1
ATOM 2636 C C . PHE A 1 341 ? 22.144 5.760 -28.081 1.00 95.88 341 PHE A C 1
ATOM 2638 O O . PHE A 1 341 ? 21.772 4.931 -27.258 1.00 95.88 341 PHE A O 1
ATOM 2645 N N . ARG A 1 342 ? 21.944 7.081 -27.924 1.00 95.12 342 ARG A N 1
ATOM 2646 C CA . ARG A 1 342 ? 21.378 7.707 -26.716 1.00 95.12 342 ARG A CA 1
ATOM 2647 C C . ARG A 1 342 ? 22.051 7.207 -25.434 1.00 95.12 342 ARG A C 1
ATOM 2649 O O . ARG A 1 342 ? 21.384 6.894 -24.458 1.00 95.12 342 ARG A O 1
ATOM 2656 N N . ILE A 1 343 ? 23.377 7.116 -25.451 1.00 96.62 343 ILE A N 1
ATOM 2657 C CA . ILE A 1 343 ? 24.188 6.681 -24.312 1.00 96.62 343 ILE A CA 1
ATOM 2658 C C . ILE A 1 343 ? 24.030 7.694 -23.185 1.00 96.62 343 ILE A C 1
ATOM 2660 O O . ILE A 1 343 ? 24.190 8.890 -23.421 1.00 96.62 343 ILE A O 1
ATOM 2664 N N . LEU A 1 344 ? 23.718 7.217 -21.983 1.00 95.50 344 LEU A N 1
ATOM 2665 C CA . LEU A 1 344 ? 23.481 8.048 -20.807 1.00 95.50 344 LEU A CA 1
ATOM 2666 C C . LEU A 1 344 ? 24.589 7.846 -19.758 1.00 95.50 344 LEU A C 1
ATOM 2668 O O . LEU A 1 344 ? 25.338 6.871 -19.809 1.00 95.50 344 LEU A O 1
ATOM 2672 N N . TRP A 1 345 ? 24.681 8.774 -18.802 1.00 93.06 345 TRP A N 1
ATOM 2673 C CA . TRP A 1 345 ? 25.551 8.715 -17.617 1.00 93.06 345 TRP A CA 1
ATOM 2674 C C . TRP A 1 345 ? 27.059 8.560 -17.896 1.00 93.06 345 TRP A C 1
ATOM 2676 O O . TRP A 1 345 ? 27.714 7.660 -17.370 1.00 93.06 345 TRP A O 1
ATOM 2686 N N . ILE A 1 346 ? 27.628 9.467 -18.696 1.00 94.12 346 ILE A N 1
ATOM 2687 C CA . ILE A 1 346 ? 29.085 9.552 -18.923 1.00 94.12 346 ILE A CA 1
ATOM 2688 C C . ILE A 1 346 ? 29.851 10.038 -17.677 1.00 94.12 346 ILE A C 1
ATOM 2690 O O . ILE A 1 346 ? 29.261 10.595 -16.755 1.00 94.12 346 ILE A O 1
ATOM 2694 N N . GLY A 1 347 ? 31.176 9.858 -17.643 1.00 89.56 347 GLY A N 1
ATOM 2695 C CA . GLY A 1 347 ? 32.041 10.481 -16.624 1.00 89.56 347 GLY A CA 1
ATOM 2696 C C . GLY A 1 347 ? 31.803 10.012 -15.181 1.00 89.56 347 GLY A C 1
ATOM 2697 O O . GLY A 1 347 ? 32.146 10.716 -14.236 1.00 89.56 347 GLY A O 1
ATOM 2698 N N . LYS A 1 348 ? 31.180 8.843 -14.994 1.00 87.44 348 LYS A N 1
ATOM 2699 C CA . LYS A 1 348 ? 30.833 8.275 -13.676 1.00 87.44 348 LYS A CA 1
ATOM 2700 C C . LYS A 1 348 ? 31.637 7.023 -13.320 1.00 87.44 348 LYS A C 1
ATOM 2702 O O . LYS A 1 348 ? 31.263 6.311 -12.398 1.00 87.44 348 LYS A O 1
ATOM 2707 N N . ARG A 1 349 ? 32.717 6.723 -14.050 1.00 89.19 349 ARG A N 1
ATOM 2708 C CA . ARG A 1 349 ? 33.511 5.503 -13.853 1.00 89.19 349 ARG A CA 1
ATOM 2709 C C . ARG A 1 349 ? 34.955 5.814 -13.464 1.00 89.19 349 ARG A C 1
ATOM 2711 O O . ARG A 1 349 ? 35.593 6.606 -14.156 1.00 89.19 349 ARG A O 1
ATOM 2718 N N . PRO A 1 350 ? 35.498 5.159 -12.421 1.00 87.12 350 PRO A N 1
ATOM 2719 C CA . PRO A 1 350 ? 36.912 5.281 -12.074 1.00 87.12 350 PRO A CA 1
ATOM 2720 C C . PRO A 1 350 ? 37.826 4.624 -13.121 1.00 87.12 350 PRO A C 1
ATOM 2722 O O . PRO A 1 350 ? 38.983 5.009 -13.245 1.00 87.12 350 PRO A O 1
ATOM 2725 N N . ASP A 1 351 ? 37.303 3.672 -13.902 1.00 91.62 351 ASP A N 1
ATOM 2726 C CA . ASP A 1 351 ? 38.030 2.950 -14.955 1.00 91.62 351 ASP A CA 1
ATOM 2727 C C . ASP A 1 351 ? 38.463 3.859 -16.128 1.00 91.62 351 ASP A C 1
ATOM 2729 O O . ASP A 1 351 ? 39.368 3.520 -16.891 1.00 91.62 351 ASP A O 1
ATOM 2733 N N . GLY A 1 352 ? 37.808 5.012 -16.293 1.00 92.38 352 GLY A N 1
ATOM 2734 C CA . GLY A 1 352 ? 38.115 5.996 -17.329 1.00 92.38 352 GLY A CA 1
ATOM 2735 C C . GLY A 1 352 ? 36.874 6.702 -17.870 1.00 92.38 352 GLY A C 1
ATOM 2736 O O . GLY A 1 352 ? 35.790 6.124 -17.959 1.00 92.38 352 GLY A O 1
ATOM 2737 N N . ASN A 1 353 ? 37.042 7.958 -18.289 1.00 93.75 353 ASN A N 1
ATOM 2738 C CA . ASN A 1 353 ? 35.944 8.812 -18.759 1.00 93.75 353 ASN A CA 1
ATOM 2739 C C . ASN A 1 353 ? 35.278 8.308 -20.053 1.00 93.75 353 ASN A C 1
ATOM 2741 O O . ASN A 1 353 ? 34.157 8.708 -20.356 1.00 93.75 353 ASN A O 1
ATOM 2745 N N . GLN A 1 354 ? 35.953 7.444 -20.815 1.00 94.75 354 GLN A N 1
ATOM 2746 C CA . GLN A 1 354 ? 35.422 6.796 -22.015 1.00 94.75 354 GLN A CA 1
ATOM 2747 C C . GLN A 1 354 ? 34.430 5.664 -21.723 1.00 94.75 354 GLN A C 1
ATOM 2749 O O . GLN A 1 354 ? 33.800 5.168 -22.659 1.00 94.75 354 GLN A O 1
ATOM 2754 N N . TYR A 1 355 ? 34.324 5.223 -20.467 1.00 96.00 355 TYR A N 1
ATOM 2755 C CA . TYR A 1 355 ? 33.543 4.056 -20.082 1.00 96.00 355 TYR A CA 1
ATOM 2756 C C . TYR A 1 355 ? 32.257 4.427 -19.348 1.00 96.00 355 TYR A C 1
ATOM 2758 O O . TYR A 1 355 ? 32.205 5.384 -18.574 1.00 96.00 355 TYR A O 1
ATOM 2766 N N . ILE A 1 356 ? 31.233 3.596 -19.533 1.00 95.94 356 ILE A N 1
ATOM 2767 C CA . ILE A 1 356 ? 30.055 3.547 -18.659 1.00 95.94 356 ILE A CA 1
ATOM 2768 C C . ILE A 1 356 ? 29.885 2.129 -18.099 1.00 95.94 356 ILE A C 1
ATOM 2770 O O . ILE A 1 356 ? 30.288 1.151 -18.732 1.00 95.94 356 ILE A O 1
ATOM 2774 N N . ALA A 1 357 ? 29.246 2.007 -16.936 1.00 93.75 357 ALA A N 1
ATOM 2775 C CA . ALA A 1 357 ? 28.799 0.721 -16.403 1.00 93.75 357 ALA A CA 1
ATOM 2776 C C . ALA A 1 357 ? 27.368 0.441 -16.869 1.00 93.75 357 ALA A C 1
ATOM 2778 O O . ALA A 1 357 ? 26.399 0.929 -16.284 1.00 93.75 357 ALA A O 1
ATOM 2779 N N . LEU A 1 358 ? 27.229 -0.331 -17.949 1.00 93.94 358 LEU A N 1
ATOM 2780 C CA . LEU A 1 358 ? 25.912 -0.619 -18.518 1.00 93.94 358 LEU A CA 1
ATOM 2781 C C . LEU A 1 358 ? 25.038 -1.444 -17.566 1.00 93.94 358 LEU A C 1
ATOM 2783 O O . LEU A 1 358 ? 23.831 -1.255 -17.550 1.00 93.94 358 LEU A O 1
ATOM 2787 N N . TRP A 1 359 ? 25.620 -2.301 -16.724 1.00 93.31 359 TRP A N 1
ATOM 2788 C CA . TRP A 1 359 ? 24.859 -3.077 -15.741 1.00 93.31 359 TRP A CA 1
ATOM 2789 C C . TRP A 1 359 ? 24.169 -2.200 -14.681 1.00 93.31 359 TRP A C 1
ATOM 2791 O O . TRP A 1 359 ? 23.037 -2.489 -14.297 1.00 93.31 359 TRP A O 1
ATOM 2801 N N . GLU A 1 360 ? 24.788 -1.091 -14.259 1.00 95.19 360 GLU A N 1
ATOM 2802 C CA . GLU A 1 360 ? 24.151 -0.133 -13.344 1.00 95.19 360 GLU A CA 1
ATOM 2803 C C . GLU A 1 360 ? 22.979 0.573 -14.023 1.00 95.19 360 GLU A C 1
ATOM 2805 O O . GLU A 1 360 ? 21.907 0.737 -13.440 1.00 95.19 360 GLU A O 1
ATOM 2810 N N . GLN A 1 361 ? 23.174 0.958 -15.286 1.00 96.00 361 GLN A N 1
ATOM 2811 C CA . GLN A 1 361 ? 22.126 1.570 -16.096 1.00 96.00 361 GLN A CA 1
ATOM 2812 C C . GLN A 1 361 ? 20.984 0.588 -16.348 1.00 96.00 361 GLN A C 1
ATOM 2814 O O . GLN A 1 361 ? 19.823 0.960 -16.216 1.00 96.00 361 GLN A O 1
ATOM 2819 N N . ASN A 1 362 ? 21.288 -0.677 -16.633 1.00 97.25 362 ASN A N 1
ATOM 2820 C CA . ASN A 1 362 ? 20.290 -1.727 -16.790 1.00 97.25 362 ASN A CA 1
ATOM 2821 C C . ASN A 1 362 ? 19.406 -1.836 -15.542 1.00 97.25 362 ASN A C 1
ATOM 2823 O O . ASN A 1 362 ? 18.185 -1.961 -15.661 1.00 97.25 362 ASN A O 1
ATOM 2827 N N . TYR A 1 363 ? 19.999 -1.742 -14.349 1.00 97.56 363 TYR A N 1
ATOM 2828 C CA . TYR A 1 363 ? 19.232 -1.729 -13.109 1.00 97.56 363 TYR A CA 1
ATOM 2829 C C . TYR A 1 363 ? 18.414 -0.435 -12.928 1.00 97.56 363 TYR A C 1
ATOM 2831 O O . TYR A 1 363 ? 17.260 -0.500 -12.504 1.00 97.56 363 TYR A O 1
ATOM 2839 N N . LEU A 1 364 ? 18.936 0.732 -13.330 1.00 98.25 364 LEU A N 1
ATOM 2840 C CA . LEU A 1 364 ? 18.159 1.980 -13.374 1.00 98.25 364 LEU A CA 1
ATOM 2841 C C . LEU A 1 364 ? 16.950 1.877 -14.314 1.00 98.25 364 LEU A C 1
ATOM 2843 O O . LEU A 1 364 ? 15.846 2.267 -13.938 1.00 98.25 364 LEU A O 1
ATOM 2847 N N . ALA A 1 365 ? 17.122 1.301 -15.504 1.00 98.56 365 ALA A N 1
ATOM 2848 C CA . ALA A 1 365 ? 16.023 1.050 -16.431 1.00 98.56 365 ALA A CA 1
ATOM 2849 C C . ALA A 1 365 ? 14.968 0.120 -15.816 1.00 98.56 365 ALA A C 1
ATOM 2851 O O . ALA A 1 365 ? 13.775 0.391 -15.947 1.00 98.56 365 ALA A O 1
ATOM 2852 N N . TYR A 1 366 ? 15.385 -0.917 -15.081 1.00 97.94 366 TYR A N 1
ATOM 2853 C CA . TYR A 1 366 ? 14.462 -1.753 -14.311 1.00 97.94 366 TYR A CA 1
ATOM 2854 C C . TYR A 1 366 ? 13.712 -0.953 -13.233 1.00 97.94 366 TYR A C 1
ATOM 2856 O O . TYR A 1 366 ? 12.496 -1.084 -13.129 1.00 97.94 366 TYR A O 1
ATOM 2864 N N . ALA A 1 367 ? 14.390 -0.104 -12.453 1.00 98.44 367 ALA A N 1
ATOM 2865 C CA . ALA A 1 367 ? 13.744 0.711 -11.418 1.00 98.44 367 ALA A CA 1
ATOM 2866 C C . ALA A 1 367 ? 12.709 1.690 -12.008 1.00 98.44 367 ALA A C 1
ATOM 2868 O O . ALA A 1 367 ? 11.634 1.882 -11.438 1.00 98.44 367 ALA A O 1
ATOM 2869 N N . ILE A 1 368 ? 12.992 2.258 -13.183 1.00 98.81 368 ILE A N 1
ATOM 2870 C CA . ILE A 1 368 ? 12.044 3.099 -13.921 1.00 98.81 368 ILE A CA 1
ATOM 2871 C C . ILE A 1 368 ? 10.863 2.272 -14.449 1.00 98.81 368 ILE A C 1
ATOM 2873 O O . ILE A 1 368 ? 9.709 2.667 -14.291 1.00 98.81 368 ILE A O 1
ATOM 2877 N N . ASP A 1 369 ? 11.125 1.111 -15.052 1.00 98.00 369 ASP A N 1
ATOM 2878 C CA . ASP A 1 369 ? 10.071 0.216 -15.543 1.00 98.00 369 ASP A CA 1
ATOM 2879 C C . ASP A 1 369 ? 9.165 -0.278 -14.407 1.00 98.00 369 ASP A C 1
ATOM 2881 O O . ASP A 1 369 ? 7.945 -0.368 -14.552 1.00 98.00 369 ASP A O 1
ATOM 2885 N N . ARG A 1 370 ? 9.754 -0.520 -13.232 1.00 95.50 370 ARG A N 1
ATOM 2886 C CA . ARG A 1 370 ? 9.040 -0.841 -11.998 1.00 95.50 370 ARG A CA 1
ATOM 2887 C C . ARG A 1 370 ? 8.085 0.282 -11.597 1.00 95.50 370 ARG A C 1
ATOM 2889 O O . ARG A 1 370 ? 6.937 -0.019 -11.272 1.00 95.50 370 ARG A O 1
ATOM 2896 N N . ALA A 1 371 ? 8.537 1.537 -11.654 1.00 98.31 371 ALA A N 1
ATOM 2897 C CA . ALA A 1 371 ? 7.707 2.712 -11.389 1.00 98.31 371 ALA A CA 1
ATOM 2898 C C . ALA A 1 371 ? 6.521 2.790 -12.356 1.00 98.31 371 ALA A C 1
ATOM 2900 O O . ALA A 1 371 ? 5.376 2.923 -11.923 1.00 98.31 371 ALA A O 1
ATOM 2901 N N . PHE A 1 372 ? 6.781 2.605 -13.652 1.00 97.12 372 PHE A N 1
ATOM 2902 C CA . PHE A 1 372 ? 5.737 2.563 -14.674 1.00 97.12 372 PHE A CA 1
ATOM 2903 C C . PHE A 1 372 ? 4.705 1.463 -14.396 1.00 97.12 372 PHE A C 1
ATOM 2905 O O . PHE A 1 372 ? 3.502 1.720 -14.404 1.00 97.12 372 PHE A O 1
ATOM 2912 N N . LYS A 1 373 ? 5.161 0.249 -14.066 1.00 93.69 373 LYS A N 1
ATOM 2913 C CA . LYS A 1 373 ? 4.286 -0.885 -13.727 1.00 93.69 373 LYS A CA 1
ATOM 2914 C C . LYS A 1 373 ? 3.441 -0.645 -12.470 1.00 93.69 373 LYS A C 1
ATOM 2916 O O . LYS A 1 373 ? 2.345 -1.191 -12.385 1.00 93.69 373 LYS A O 1
ATOM 2921 N N . GLN A 1 374 ? 3.907 0.175 -11.527 1.00 94.62 374 GLN A N 1
ATOM 2922 C CA . GLN A 1 374 ? 3.133 0.608 -10.352 1.00 94.62 374 GLN A CA 1
ATOM 2923 C C . GLN A 1 374 ? 2.254 1.848 -10.605 1.00 94.62 374 GLN A C 1
ATOM 2925 O O . GLN A 1 374 ? 1.604 2.336 -9.684 1.00 94.62 374 GLN A O 1
ATOM 2930 N N . GLY A 1 375 ? 2.190 2.344 -11.844 1.00 93.88 375 GLY A N 1
ATOM 2931 C CA . GLY A 1 375 ? 1.280 3.417 -12.246 1.00 93.88 375 GLY A CA 1
ATOM 2932 C C . GLY A 1 375 ? 1.872 4.827 -12.213 1.00 93.88 375 GLY A C 1
ATOM 2933 O O . GLY A 1 375 ? 1.126 5.787 -12.406 1.00 93.88 375 GLY A O 1
ATOM 2934 N N . PHE A 1 376 ? 3.184 4.987 -12.010 1.00 95.88 376 PHE A N 1
ATOM 2935 C CA . PHE A 1 376 ? 3.826 6.300 -12.113 1.00 95.88 376 PHE A CA 1
ATOM 2936 C C . PHE A 1 376 ? 4.122 6.651 -13.580 1.00 95.88 376 PHE A C 1
ATOM 2938 O O . PHE A 1 376 ? 4.798 5.881 -14.268 1.00 95.88 376 PHE A O 1
ATOM 2945 N N . PRO A 1 377 ? 3.650 7.804 -14.089 1.00 89.38 377 PRO A N 1
ATOM 2946 C CA . PRO A 1 377 ? 3.972 8.238 -15.442 1.00 89.38 377 PRO A CA 1
ATOM 2947 C C . PRO A 1 377 ? 5.407 8.785 -15.529 1.00 89.38 377 PRO A C 1
ATOM 2949 O O . PRO A 1 377 ? 5.896 9.432 -14.603 1.00 89.38 377 PRO A O 1
ATOM 2952 N N . GLY A 1 378 ? 6.050 8.595 -16.683 1.00 94.12 378 GLY A N 1
ATOM 2953 C CA . GLY A 1 378 ? 7.364 9.171 -16.995 1.00 94.12 378 GLY A CA 1
ATOM 2954 C C . GLY A 1 378 ? 8.552 8.232 -16.762 1.00 94.12 378 GLY A C 1
ATOM 2955 O O . GLY A 1 378 ? 8.403 7.074 -16.383 1.00 94.12 378 GLY A O 1
ATOM 2956 N N . GLY A 1 379 ? 9.747 8.732 -17.068 1.00 97.81 379 GLY A N 1
ATOM 2957 C CA . GLY A 1 379 ? 11.014 7.992 -17.082 1.00 97.81 379 GLY A CA 1
ATOM 2958 C C . GLY A 1 379 ? 11.206 7.099 -18.318 1.00 97.81 379 GLY A C 1
ATOM 2959 O O . GLY A 1 379 ? 12.291 6.554 -18.533 1.00 97.81 379 GLY A O 1
ATOM 2960 N N . LEU A 1 380 ? 10.180 6.946 -19.160 1.00 98.00 380 LEU A N 1
ATOM 2961 C CA . LEU A 1 380 ? 10.175 5.988 -20.264 1.00 98.00 380 LEU A CA 1
ATOM 2962 C C . LEU A 1 380 ? 11.205 6.315 -21.348 1.00 98.00 380 LEU A C 1
ATOM 2964 O O . LEU A 1 380 ? 11.775 5.393 -21.922 1.00 98.00 380 LEU A O 1
ATOM 2968 N N . ALA A 1 381 ? 11.490 7.593 -21.616 1.00 98.25 381 ALA A N 1
ATOM 2969 C CA . ALA A 1 381 ? 12.513 7.970 -22.590 1.00 98.25 381 ALA A CA 1
ATOM 2970 C C . ALA A 1 381 ? 13.913 7.568 -22.104 1.00 98.25 381 ALA A C 1
ATOM 2972 O O . ALA A 1 381 ? 14.737 7.110 -22.899 1.00 98.25 381 ALA A O 1
ATOM 2973 N N . HIS A 1 382 ? 14.160 7.692 -20.799 1.00 98.56 382 HIS A N 1
ATOM 2974 C CA . HIS A 1 382 ? 15.407 7.270 -20.166 1.00 98.56 382 HIS A CA 1
ATOM 2975 C C . HIS A 1 382 ? 15.534 5.743 -20.110 1.00 98.56 382 HIS A C 1
ATOM 2977 O O . HIS A 1 382 ? 16.554 5.194 -20.527 1.00 98.56 382 HIS A O 1
ATOM 2983 N N . ARG A 1 383 ? 14.475 5.053 -19.661 1.00 98.62 383 ARG A N 1
ATOM 2984 C CA . ARG A 1 383 ? 14.380 3.585 -19.666 1.00 98.62 383 ARG A CA 1
ATOM 2985 C C . ARG A 1 383 ? 14.651 3.025 -21.058 1.00 98.62 383 ARG A C 1
ATOM 2987 O O . ARG A 1 383 ? 15.487 2.140 -21.216 1.00 98.62 383 ARG A O 1
ATOM 2994 N N . ASP A 1 384 ? 13.957 3.549 -22.067 1.00 98.56 384 ASP A N 1
ATOM 2995 C CA . ASP A 1 384 ? 14.054 3.060 -23.438 1.00 98.56 384 ASP A CA 1
ATOM 2996 C C . ASP A 1 384 ? 15.432 3.322 -24.046 1.00 98.56 384 ASP A C 1
ATOM 2998 O O . ASP A 1 384 ? 15.911 2.485 -24.805 1.00 98.56 384 ASP A O 1
ATOM 3002 N N . ALA A 1 385 ? 16.089 4.440 -23.723 1.00 98.38 385 ALA A N 1
ATOM 3003 C CA . ALA A 1 385 ? 17.451 4.707 -24.184 1.00 98.38 385 ALA A CA 1
ATOM 3004 C C . ALA A 1 385 ? 18.423 3.606 -23.723 1.00 98.38 385 ALA A C 1
ATOM 3006 O O . ALA A 1 385 ? 19.125 3.018 -24.547 1.00 98.38 385 ALA A O 1
ATOM 3007 N N . ILE A 1 386 ? 18.387 3.262 -22.433 1.00 98.38 386 ILE A N 1
ATOM 3008 C CA . ILE A 1 386 ? 19.231 2.214 -21.847 1.00 98.38 386 ILE A CA 1
ATOM 3009 C C . ILE A 1 386 ? 18.866 0.840 -22.421 1.00 98.38 386 ILE A C 1
ATOM 3011 O O . ILE A 1 386 ? 19.720 0.146 -22.979 1.00 98.38 386 ILE A O 1
ATOM 3015 N N . ALA A 1 387 ? 17.589 0.456 -22.341 1.00 98.56 387 ALA A N 1
ATOM 3016 C CA . ALA A 1 387 ? 17.150 -0.883 -22.720 1.00 98.56 387 ALA A CA 1
ATOM 3017 C C . ALA A 1 387 ? 17.332 -1.153 -24.223 1.00 98.56 387 ALA A C 1
ATOM 3019 O O . ALA A 1 387 ? 17.698 -2.262 -24.621 1.00 98.56 387 ALA A O 1
ATOM 3020 N N . ARG A 1 388 ? 17.141 -0.140 -25.083 1.00 98.19 388 ARG A N 1
ATOM 3021 C CA . ARG A 1 388 ? 17.410 -0.266 -26.525 1.00 98.19 388 ARG A CA 1
ATOM 3022 C C . ARG A 1 388 ? 18.898 -0.347 -26.824 1.00 98.19 388 ARG A C 1
ATOM 3024 O O . ARG A 1 388 ? 19.266 -1.096 -27.726 1.00 98.19 388 ARG A O 1
ATOM 3031 N N . PHE A 1 389 ? 19.746 0.375 -26.092 1.00 98.06 389 PHE A N 1
ATOM 3032 C CA . PHE A 1 389 ? 21.192 0.241 -26.247 1.00 98.06 389 PHE A CA 1
ATOM 3033 C C . PHE A 1 389 ? 21.657 -1.170 -25.859 1.00 98.06 389 PHE A C 1
ATOM 3035 O O . PHE A 1 389 ? 22.354 -1.817 -26.637 1.00 98.06 389 PHE A O 1
ATOM 3042 N N . GLN A 1 390 ? 21.157 -1.712 -24.745 1.00 97.75 390 GLN A N 1
ATOM 3043 C CA . GLN A 1 390 ? 21.414 -3.093 -24.333 1.00 97.75 390 GLN A CA 1
ATOM 3044 C C . GLN A 1 390 ? 20.925 -4.118 -25.375 1.00 97.75 390 GLN A C 1
ATOM 3046 O O . GLN A 1 390 ? 21.662 -5.037 -25.739 1.00 97.75 390 GLN A O 1
ATOM 3051 N N . LEU A 1 391 ? 19.712 -3.949 -25.915 1.00 98.44 391 LEU A N 1
ATOM 3052 C CA . LEU A 1 391 ? 19.191 -4.791 -26.999 1.00 98.44 391 LEU A CA 1
ATOM 3053 C C . LEU A 1 391 ? 20.038 -4.685 -28.277 1.00 98.44 391 LEU A C 1
ATOM 3055 O O . LEU A 1 391 ? 20.203 -5.669 -29.006 1.00 98.44 391 LEU A O 1
ATOM 3059 N N . ARG A 1 392 ? 20.597 -3.504 -28.564 1.00 97.62 392 ARG A N 1
ATOM 3060 C CA . ARG A 1 392 ? 21.451 -3.284 -29.734 1.00 97.62 392 ARG A CA 1
ATOM 3061 C C . ARG A 1 392 ? 22.711 -4.143 -29.677 1.00 97.62 392 ARG A C 1
ATOM 3063 O O . ARG A 1 392 ? 23.085 -4.686 -30.713 1.00 97.62 392 ARG A O 1
ATOM 3070 N N . LEU A 1 393 ? 23.308 -4.334 -28.500 1.00 96.75 393 LEU A N 1
ATOM 3071 C CA . LEU A 1 393 ? 24.486 -5.199 -28.337 1.00 96.75 393 LEU A CA 1
ATOM 3072 C C . LEU A 1 393 ? 24.189 -6.655 -28.725 1.00 96.75 393 LEU A C 1
ATOM 3074 O O . LEU A 1 393 ? 24.995 -7.291 -29.393 1.00 96.75 393 LEU A O 1
ATOM 3078 N N . PHE A 1 394 ? 23.000 -7.169 -28.392 1.00 97.12 394 PHE A N 1
ATOM 3079 C CA . PHE A 1 394 ? 22.595 -8.527 -28.777 1.00 97.12 394 PHE A CA 1
ATOM 3080 C C . PHE A 1 394 ? 22.207 -8.654 -30.259 1.00 97.12 394 PHE A C 1
ATOM 3082 O O . PHE A 1 394 ? 22.352 -9.721 -30.860 1.00 97.12 394 PHE A O 1
ATOM 3089 N N . SER A 1 395 ? 21.683 -7.584 -30.858 1.00 96.50 395 SER A N 1
ATOM 3090 C CA . SER A 1 395 ? 21.121 -7.599 -32.217 1.00 96.50 395 SER A CA 1
ATOM 3091 C C . SER A 1 395 ? 22.099 -7.166 -33.315 1.00 96.50 395 SER A C 1
ATOM 3093 O O . SER A 1 395 ? 21.711 -7.142 -34.480 1.00 96.50 395 SER A O 1
ATOM 3095 N N . SER A 1 396 ? 23.352 -6.853 -32.969 1.00 96.25 396 SER A N 1
ATOM 3096 C CA . SER A 1 396 ? 24.353 -6.324 -33.911 1.00 96.25 396 SER A CA 1
ATOM 3097 C C . SER A 1 396 ? 25.457 -7.316 -34.291 1.00 96.25 396 SER A C 1
ATOM 3099 O O . SER A 1 396 ? 26.464 -6.905 -34.851 1.00 96.25 396 SER A O 1
ATOM 3101 N N . ASP A 1 397 ? 25.299 -8.604 -34.000 1.00 93.44 397 ASP A N 1
ATOM 3102 C CA . ASP A 1 397 ? 26.246 -9.650 -34.414 1.00 93.44 397 ASP A CA 1
ATOM 3103 C C . ASP A 1 397 ? 26.423 -9.655 -35.956 1.00 93.44 397 ASP A C 1
ATOM 3105 O O . ASP A 1 397 ? 25.408 -9.606 -36.661 1.00 93.44 397 ASP A O 1
ATOM 3109 N N . PRO A 1 398 ? 27.654 -9.685 -36.519 1.00 94.88 398 PRO A N 1
ATOM 3110 C CA . PRO A 1 398 ? 28.958 -9.849 -35.858 1.00 94.88 398 PRO A CA 1
ATOM 3111 C C . PRO A 1 398 ? 29.662 -8.561 -35.386 1.00 94.88 398 PRO A C 1
ATOM 3113 O O . PRO A 1 398 ? 30.730 -8.658 -34.788 1.00 94.88 398 PRO A O 1
ATOM 3116 N N . ALA A 1 399 ? 29.105 -7.369 -35.627 1.00 96.75 399 ALA A N 1
ATOM 3117 C CA . ALA A 1 399 ? 29.732 -6.084 -35.271 1.00 96.75 399 ALA A CA 1
ATOM 3118 C C . ALA A 1 399 ? 29.963 -5.917 -33.757 1.00 96.75 399 ALA A C 1
ATOM 3120 O O . ALA A 1 399 ? 30.932 -5.299 -33.320 1.00 96.75 399 ALA A O 1
ATOM 3121 N N . TYR A 1 400 ? 29.074 -6.492 -32.946 1.00 96.00 400 TYR A N 1
ATOM 3122 C CA . TYR A 1 400 ? 29.304 -6.720 -31.522 1.00 96.00 400 TYR A CA 1
ATOM 3123 C C . TYR A 1 400 ? 28.955 -8.178 -31.221 1.00 96.00 400 TYR A C 1
ATOM 3125 O O . TYR A 1 400 ? 27.790 -8.552 -31.393 1.00 96.00 400 TYR A O 1
ATOM 3133 N N . PRO A 1 401 ? 29.922 -9.014 -30.798 1.00 95.12 401 PRO A N 1
ATOM 3134 C CA . PRO A 1 401 ? 29.678 -10.429 -30.568 1.00 95.12 401 PRO A CA 1
ATOM 3135 C C . PRO A 1 401 ? 28.571 -10.638 -29.542 1.00 95.12 401 PRO A C 1
ATOM 3137 O O . PRO A 1 401 ? 28.694 -10.234 -28.382 1.00 95.12 401 PRO A O 1
ATOM 3140 N N . ARG A 1 402 ? 27.496 -11.319 -29.950 1.00 94.19 402 ARG A N 1
ATOM 3141 C CA . ARG A 1 402 ? 26.316 -11.514 -29.093 1.00 94.19 402 ARG A CA 1
ATOM 3142 C C . ARG A 1 402 ? 26.662 -12.169 -27.751 1.00 94.19 402 ARG A C 1
ATOM 3144 O O . ARG A 1 402 ? 26.047 -11.845 -26.744 1.00 94.19 402 ARG A O 1
ATOM 3151 N N . ALA A 1 403 ? 27.665 -13.050 -27.717 1.00 92.81 403 ALA A N 1
ATOM 3152 C CA . ALA A 1 403 ? 28.151 -13.712 -26.502 1.00 92.81 403 ALA A CA 1
ATOM 3153 C C . ALA A 1 403 ? 28.792 -12.768 -25.462 1.00 92.81 403 ALA A C 1
ATOM 3155 O O . ALA A 1 403 ? 28.944 -13.165 -24.315 1.00 92.81 403 ALA A O 1
ATOM 3156 N N . GLN A 1 404 ? 29.150 -11.539 -25.848 1.00 93.94 404 GLN A N 1
ATOM 3157 C CA . GLN A 1 404 ? 29.797 -10.543 -24.984 1.00 93.94 404 GLN A CA 1
ATOM 3158 C C . GLN A 1 404 ? 28.873 -9.360 -24.662 1.00 93.94 404 GLN A C 1
ATOM 3160 O O . GLN A 1 404 ? 29.314 -8.311 -24.188 1.00 93.94 404 GLN A O 1
ATOM 3165 N N . ALA A 1 405 ? 27.575 -9.496 -24.949 1.00 94.94 405 ALA A N 1
ATOM 3166 C CA . ALA A 1 405 ? 26.595 -8.415 -24.875 1.00 94.94 405 ALA A CA 1
ATOM 3167 C C . ALA A 1 405 ? 26.176 -8.024 -23.442 1.00 94.94 405 ALA A C 1
ATOM 3169 O O . ALA A 1 405 ? 25.252 -7.236 -23.288 1.00 94.94 405 ALA A O 1
ATOM 3170 N N . ALA A 1 406 ? 26.854 -8.517 -22.401 1.00 94.06 406 ALA A N 1
ATOM 3171 C CA . ALA A 1 406 ? 26.687 -8.080 -21.010 1.00 94.06 406 ALA A CA 1
ATOM 3172 C C . ALA A 1 406 ? 28.050 -7.723 -20.367 1.00 94.06 406 ALA A C 1
ATOM 3174 O O . ALA A 1 406 ? 28.483 -8.388 -19.423 1.00 94.06 406 ALA A O 1
ATOM 3175 N N . PRO A 1 407 ? 28.774 -6.721 -20.903 1.00 93.31 407 PRO A N 1
ATOM 3176 C CA . PRO A 1 407 ? 30.116 -6.381 -20.431 1.00 93.31 407 PRO A CA 1
ATOM 3177 C C . PRO A 1 407 ? 30.090 -5.744 -19.032 1.00 93.31 407 PRO A C 1
ATOM 3179 O O . PRO A 1 407 ? 29.077 -5.183 -18.610 1.00 93.31 407 PRO A O 1
ATOM 3182 N N . TYR A 1 408 ? 31.227 -5.774 -18.327 1.00 90.12 408 TYR A N 1
ATOM 3183 C CA . TYR A 1 408 ? 31.366 -5.069 -17.043 1.00 90.12 408 TYR A CA 1
ATOM 3184 C C . TYR A 1 408 ? 31.327 -3.546 -17.225 1.00 90.12 408 TYR A C 1
ATOM 3186 O O . TYR A 1 408 ? 30.587 -2.841 -16.540 1.00 90.12 408 TYR A O 1
ATOM 3194 N N . ILE A 1 409 ? 32.099 -3.043 -18.185 1.00 93.44 409 ILE A N 1
ATOM 3195 C CA . ILE A 1 409 ? 32.096 -1.648 -18.625 1.00 93.44 409 ILE A CA 1
ATOM 3196 C C . ILE A 1 409 ? 32.126 -1.614 -20.150 1.00 93.44 409 ILE A C 1
ATOM 3198 O O . ILE A 1 409 ? 32.644 -2.534 -20.777 1.00 93.44 409 ILE A O 1
ATOM 3202 N N . ILE A 1 410 ? 31.562 -0.569 -20.747 1.00 95.94 410 ILE A N 1
ATOM 3203 C CA . ILE A 1 410 ? 31.451 -0.419 -22.203 1.00 95.94 410 ILE A CA 1
ATOM 3204 C C . ILE A 1 410 ? 32.079 0.900 -22.648 1.00 95.94 410 ILE A C 1
ATOM 3206 O O . ILE A 1 410 ? 31.839 1.944 -22.038 1.00 95.94 410 ILE A O 1
ATOM 3210 N N . GLY A 1 411 ? 32.920 0.840 -23.683 1.00 97.00 411 GLY A N 1
ATOM 3211 C CA . GLY A 1 411 ? 33.590 2.002 -24.265 1.00 97.00 411 GLY A CA 1
ATOM 3212 C C . GLY A 1 411 ? 32.652 2.753 -25.206 1.00 97.00 411 GLY A C 1
ATOM 3213 O O . GLY A 1 411 ? 32.184 2.193 -26.194 1.00 97.00 411 GLY A O 1
ATOM 3214 N N . VAL A 1 412 ? 32.369 4.023 -24.911 1.00 97.19 412 VAL A N 1
ATOM 3215 C CA . VAL A 1 412 ? 31.278 4.769 -25.571 1.00 97.19 412 VAL A CA 1
ATOM 3216 C C . VAL A 1 412 ? 31.725 5.949 -26.429 1.00 97.19 412 VAL A C 1
ATOM 3218 O O . VAL A 1 412 ? 30.938 6.480 -27.215 1.00 97.19 412 VAL A O 1
ATOM 3221 N N . GLY A 1 413 ? 32.985 6.360 -26.320 1.00 97.00 413 GLY A N 1
ATOM 3222 C CA . GLY A 1 413 ? 33.535 7.427 -27.144 1.00 97.00 413 GLY A CA 1
ATOM 3223 C C . GLY A 1 413 ? 34.890 7.913 -26.662 1.00 97.00 413 GLY A C 1
ATOM 3224 O O . GLY A 1 413 ? 35.538 7.279 -25.833 1.00 97.00 413 GLY A O 1
ATOM 3225 N N . VAL A 1 414 ? 35.300 9.065 -27.181 1.00 96.75 414 VAL A N 1
ATOM 3226 C CA . VAL A 1 414 ? 36.535 9.747 -26.799 1.00 96.75 414 VAL A CA 1
ATOM 3227 C C . VAL A 1 414 ? 36.179 10.944 -25.909 1.00 96.75 414 VAL A C 1
ATOM 3229 O O . VAL A 1 414 ? 35.569 11.902 -26.401 1.00 96.75 414 VAL A O 1
ATOM 3232 N N . PRO A 1 415 ? 36.520 10.909 -24.608 1.00 95.44 415 PRO A N 1
ATOM 3233 C CA . PRO A 1 415 ? 36.259 12.016 -23.698 1.00 95.44 415 PRO A CA 1
ATOM 3234 C C . PRO A 1 415 ? 37.143 13.230 -24.025 1.00 95.44 415 PRO A C 1
ATOM 3236 O O . PRO A 1 415 ? 38.248 13.061 -24.553 1.00 95.44 415 PRO A O 1
ATOM 3239 N N . PRO A 1 416 ? 36.709 14.456 -23.682 1.00 93.56 416 PRO A N 1
ATOM 3240 C CA . PRO A 1 416 ? 37.603 15.609 -23.679 1.00 93.56 416 PRO A CA 1
ATOM 3241 C C . PRO A 1 416 ? 38.712 15.436 -22.625 1.00 93.56 416 PRO A C 1
ATOM 3243 O O . PRO A 1 416 ? 38.608 14.619 -21.708 1.00 93.56 416 PRO A O 1
ATOM 3246 N N . ALA A 1 417 ? 39.785 16.220 -22.745 1.00 89.75 417 ALA A N 1
ATOM 3247 C CA . ALA A 1 417 ? 40.853 16.230 -21.748 1.00 89.75 417 ALA A CA 1
ATOM 3248 C C . ALA A 1 417 ? 40.350 16.771 -20.394 1.00 89.75 417 ALA A C 1
ATOM 3250 O O . ALA A 1 417 ? 39.610 17.753 -20.351 1.00 89.75 417 ALA A O 1
ATOM 3251 N N . GLY A 1 418 ? 40.808 16.167 -19.293 1.00 88.31 418 GLY A N 1
ATOM 3252 C CA . GLY A 1 418 ? 40.450 16.565 -17.927 1.00 88.31 418 GLY A CA 1
ATOM 3253 C C . GLY A 1 418 ? 39.245 15.813 -17.351 1.00 88.31 418 GLY A C 1
ATOM 3254 O O . GLY A 1 418 ? 38.883 14.731 -17.813 1.00 88.31 418 GLY A O 1
ATOM 3255 N N . THR A 1 419 ? 38.657 16.369 -16.289 1.00 88.00 419 THR A N 1
ATOM 3256 C CA . THR A 1 419 ? 37.501 15.782 -15.596 1.00 88.00 419 THR A CA 1
ATOM 3257 C C . THR A 1 419 ? 36.242 15.909 -16.448 1.00 88.00 419 THR A C 1
ATOM 3259 O O . THR A 1 419 ? 35.889 17.010 -16.861 1.00 88.00 419 THR A O 1
ATOM 3262 N N . VAL A 1 420 ? 35.542 14.794 -16.661 1.00 92.69 420 VAL A N 1
ATOM 3263 C CA . VAL A 1 420 ? 34.260 14.751 -17.376 1.00 92.69 420 VAL A CA 1
ATOM 3264 C C . VAL A 1 420 ? 33.134 14.617 -16.365 1.00 92.69 420 VAL A C 1
ATOM 3266 O O . VAL A 1 420 ? 33.115 13.674 -15.578 1.00 92.69 420 VAL A O 1
ATOM 3269 N N . ARG A 1 421 ? 32.171 15.537 -16.392 1.00 90.12 421 ARG A N 1
ATOM 3270 C CA . ARG A 1 421 ? 30.930 15.417 -15.623 1.00 90.12 421 ARG A CA 1
ATOM 3271 C C . ARG A 1 421 ? 29.886 14.673 -16.442 1.00 90.12 421 ARG A C 1
ATOM 3273 O O . ARG A 1 421 ? 29.872 14.729 -17.669 1.00 90.12 421 ARG A O 1
ATOM 3280 N N . TYR A 1 422 ? 28.928 14.066 -15.749 1.00 90.31 422 TYR A N 1
ATOM 3281 C CA . TYR A 1 422 ? 27.812 13.338 -16.365 1.00 90.31 422 TYR A CA 1
ATOM 3282 C C . TYR A 1 422 ? 26.867 14.194 -17.218 1.00 90.31 422 TYR A C 1
ATOM 3284 O O . TYR A 1 422 ? 25.946 13.661 -17.829 1.00 90.31 422 TYR A O 1
ATOM 3292 N N . THR A 1 423 ? 27.091 15.506 -17.262 1.00 89.25 423 THR A N 1
ATOM 3293 C CA . THR A 1 423 ? 26.346 16.488 -18.049 1.00 89.25 423 THR A CA 1
ATOM 3294 C C . THR A 1 423 ? 27.138 17.049 -19.237 1.00 89.25 423 THR A C 1
ATOM 3296 O O . THR A 1 423 ? 26.556 17.758 -20.056 1.00 89.25 423 THR A O 1
ATOM 3299 N N . ASP A 1 424 ? 28.427 16.720 -19.395 1.00 92.88 424 ASP A N 1
ATOM 3300 C CA . ASP A 1 424 ? 29.316 17.311 -20.412 1.00 92.88 424 ASP A CA 1
ATOM 3301 C C . ASP A 1 424 ? 29.150 16.664 -21.813 1.00 92.88 424 ASP A C 1
ATOM 3303 O O . ASP A 1 424 ? 30.113 16.372 -22.519 1.00 92.88 424 ASP A O 1
ATOM 3307 N N . TYR A 1 425 ? 27.909 16.438 -22.256 1.00 94.38 425 TYR A N 1
ATOM 3308 C CA . TYR A 1 425 ? 27.611 15.768 -23.533 1.00 94.38 425 TYR A CA 1
ATOM 3309 C C . TYR A 1 425 ? 28.031 16.563 -24.771 1.00 94.38 425 TYR A C 1
ATOM 3311 O O . TYR A 1 425 ? 28.387 15.974 -25.788 1.00 94.38 425 TYR A O 1
ATOM 3319 N N . ASN A 1 426 ? 28.009 17.896 -24.699 1.00 91.88 426 ASN A N 1
ATOM 3320 C CA . ASN A 1 426 ? 28.320 18.761 -25.843 1.00 91.88 426 ASN A CA 1
ATOM 3321 C C . ASN A 1 426 ? 29.802 18.728 -26.245 1.00 91.88 426 ASN A C 1
ATOM 3323 O O . ASN A 1 426 ? 30.141 19.131 -27.355 1.00 91.88 426 ASN A O 1
ATOM 3327 N N . THR A 1 427 ? 30.682 18.275 -25.352 1.00 92.19 427 THR A N 1
ATOM 3328 C CA . THR A 1 427 ? 32.130 18.170 -25.584 1.00 92.19 427 THR A CA 1
ATOM 3329 C C . THR A 1 427 ? 32.604 16.720 -25.685 1.00 92.19 427 THR A C 1
ATOM 3331 O O . THR A 1 427 ? 33.784 16.480 -25.939 1.00 92.19 427 THR A O 1
ATOM 3334 N N . PHE A 1 428 ? 31.702 15.750 -25.509 1.00 96.56 428 PHE A N 1
ATOM 3335 C CA . PHE A 1 428 ? 32.011 14.326 -25.553 1.00 96.56 428 PHE A CA 1
ATOM 3336 C C . PHE A 1 428 ? 31.815 13.754 -26.963 1.00 96.56 428 PHE A C 1
ATOM 3338 O O . PHE A 1 428 ? 30.730 13.827 -27.542 1.00 96.56 428 PHE A O 1
ATOM 3345 N N . ASN A 1 429 ? 32.854 13.125 -27.517 1.00 96.88 429 ASN A N 1
ATOM 3346 C CA . ASN A 1 429 ? 32.806 12.558 -28.864 1.00 96.88 429 ASN A CA 1
ATOM 3347 C C . ASN A 1 429 ? 32.363 11.090 -28.826 1.00 96.88 429 ASN A C 1
ATOM 3349 O O . ASN A 1 429 ? 33.195 10.189 -28.726 1.00 96.88 429 ASN A O 1
ATOM 3353 N N . PHE A 1 430 ? 31.056 10.836 -28.930 1.00 98.06 430 PHE A N 1
ATOM 3354 C CA . PHE A 1 430 ? 30.512 9.471 -28.957 1.00 98.06 430 PHE A CA 1
ATOM 3355 C C . PHE A 1 430 ? 30.880 8.704 -30.227 1.00 98.06 430 PHE A C 1
ATOM 3357 O O . PHE A 1 430 ? 30.865 9.250 -31.338 1.00 98.06 430 PHE A O 1
ATOM 3364 N N . TYR A 1 431 ? 31.104 7.401 -30.063 1.00 98.19 431 TYR A N 1
ATOM 3365 C CA . TYR A 1 431 ? 31.195 6.473 -31.182 1.00 98.19 431 TYR A CA 1
ATOM 3366 C C . TYR A 1 431 ? 29.877 6.406 -31.960 1.00 98.19 431 TYR A C 1
ATOM 3368 O O . TYR A 1 431 ? 28.783 6.534 -31.407 1.00 98.19 431 TYR A O 1
ATOM 3376 N N . LYS A 1 432 ? 29.990 6.239 -33.279 1.00 97.00 432 LYS A N 1
ATOM 3377 C CA . LYS A 1 432 ? 28.863 6.290 -34.222 1.00 97.00 432 LYS A CA 1
ATOM 3378 C C . LYS A 1 432 ? 28.436 4.918 -34.713 1.00 97.00 432 LYS A C 1
ATOM 3380 O O . LYS A 1 432 ? 27.308 4.767 -35.173 1.00 97.00 432 LYS A O 1
ATOM 3385 N N . THR A 1 433 ? 29.321 3.931 -34.620 1.00 97.44 433 THR A N 1
ATOM 3386 C CA . THR A 1 433 ? 29.039 2.553 -35.017 1.00 97.44 433 THR A CA 1
ATOM 3387 C C . THR A 1 433 ? 29.192 1.609 -33.835 1.00 97.44 433 THR A C 1
ATOM 3389 O O . THR A 1 433 ? 29.902 1.890 -32.870 1.00 97.44 433 THR A O 1
ATOM 3392 N N . ILE A 1 434 ? 28.512 0.469 -33.921 1.00 97.44 434 ILE A N 1
ATOM 3393 C CA . ILE A 1 434 ? 28.634 -0.582 -32.916 1.00 97.44 434 ILE A CA 1
ATOM 3394 C C . ILE A 1 434 ? 30.027 -1.233 -32.952 1.00 97.44 434 ILE A C 1
ATOM 3396 O O . ILE A 1 434 ? 30.548 -1.555 -31.890 1.00 97.44 434 ILE A O 1
ATOM 3400 N N . ASP A 1 435 ? 30.679 -1.320 -34.118 1.00 97.62 435 ASP A N 1
ATOM 3401 C CA . ASP A 1 435 ? 32.061 -1.817 -34.227 1.00 97.62 435 ASP A CA 1
ATOM 3402 C C . ASP A 1 435 ? 33.052 -0.984 -33.406 1.00 97.62 435 ASP A C 1
ATOM 3404 O O . ASP A 1 435 ? 33.954 -1.524 -32.773 1.00 97.62 435 ASP A O 1
ATOM 3408 N N . GLN A 1 436 ? 32.877 0.343 -33.383 1.00 98.06 436 GLN A N 1
ATOM 3409 C CA . GLN A 1 436 ? 33.710 1.232 -32.569 1.00 98.06 436 GLN A CA 1
ATOM 3410 C C . GLN A 1 436 ? 33.501 0.983 -31.073 1.00 98.06 436 GLN A C 1
ATOM 3412 O O . GLN A 1 436 ? 34.466 0.954 -30.312 1.00 98.06 436 GLN A O 1
ATOM 3417 N N . ILE A 1 437 ? 32.246 0.771 -30.664 1.00 98.06 437 ILE A N 1
ATOM 3418 C CA . ILE A 1 437 ? 31.911 0.417 -29.282 1.00 98.06 437 ILE A CA 1
ATOM 3419 C C . ILE A 1 437 ? 32.543 -0.924 -28.915 1.00 98.06 437 ILE A C 1
ATOM 3421 O O . ILE A 1 437 ? 33.174 -1.025 -27.866 1.00 98.06 437 ILE A O 1
ATOM 3425 N N . TRP A 1 438 ? 32.440 -1.936 -29.780 1.00 97.31 438 TRP A N 1
ATOM 3426 C CA . TRP A 1 438 ? 33.073 -3.233 -29.557 1.00 97.31 438 TRP A CA 1
ATOM 3427 C C . TRP A 1 438 ? 34.593 -3.107 -29.426 1.00 97.31 438 TRP A C 1
ATOM 3429 O O . TRP A 1 438 ? 35.146 -3.530 -28.414 1.00 97.31 438 TRP A O 1
ATOM 3439 N N . ALA A 1 439 ? 35.259 -2.449 -30.379 1.00 97.44 439 ALA A N 1
ATOM 3440 C CA . ALA A 1 439 ? 36.710 -2.256 -30.362 1.00 97.44 439 ALA A CA 1
ATOM 3441 C C . ALA A 1 439 ? 37.205 -1.569 -29.078 1.00 97.44 439 ALA A C 1
ATOM 3443 O O . ALA A 1 439 ? 38.256 -1.923 -28.554 1.00 97.44 439 ALA A O 1
ATOM 3444 N N . ALA A 1 440 ? 36.435 -0.618 -28.541 1.00 96.81 440 ALA A N 1
ATOM 3445 C CA . ALA A 1 440 ? 36.760 0.060 -27.288 1.00 96.81 440 ALA A CA 1
ATOM 3446 C C . ALA A 1 440 ? 36.385 -0.735 -26.024 1.00 96.81 440 ALA A C 1
ATOM 3448 O O . ALA A 1 440 ? 36.807 -0.373 -24.930 1.00 96.81 440 ALA A O 1
ATOM 3449 N N . THR A 1 441 ? 35.569 -1.782 -26.153 1.00 96.25 441 THR A N 1
ATOM 3450 C CA . THR A 1 441 ? 35.074 -2.597 -25.031 1.00 96.25 441 THR A CA 1
ATOM 3451 C C . THR A 1 441 ? 35.883 -3.878 -24.841 1.00 96.25 441 THR A C 1
ATOM 3453 O O . THR A 1 441 ? 35.832 -4.470 -23.762 1.00 96.25 441 THR A O 1
ATOM 3456 N N . GLN A 1 442 ? 36.661 -4.285 -25.847 1.00 93.75 442 GLN A N 1
ATOM 3457 C CA . GLN A 1 442 ? 37.481 -5.492 -25.791 1.00 93.75 442 GLN A CA 1
ATOM 3458 C C . GLN A 1 442 ? 38.368 -5.553 -24.536 1.00 93.75 442 GLN A C 1
ATOM 3460 O O . GLN A 1 442 ? 39.008 -4.572 -24.161 1.00 93.75 442 GLN A O 1
ATOM 3465 N N . GLY A 1 443 ? 38.393 -6.711 -23.878 1.00 89.75 443 GLY A N 1
ATOM 3466 C CA . GLY A 1 443 ? 39.069 -6.949 -22.597 1.00 89.75 443 GLY A CA 1
ATOM 3467 C C . GLY A 1 443 ? 38.227 -6.649 -21.348 1.00 89.75 443 GLY A C 1
ATOM 3468 O O . GLY A 1 443 ? 38.620 -7.035 -20.246 1.00 89.75 443 GLY A O 1
ATOM 3469 N N . ASN A 1 444 ? 37.073 -5.991 -21.494 1.00 88.69 444 ASN A N 1
ATOM 3470 C CA . ASN A 1 444 ? 36.133 -5.711 -20.399 1.00 88.69 444 ASN A CA 1
ATOM 3471 C C . ASN A 1 444 ? 34.902 -6.623 -20.421 1.00 88.69 444 ASN A C 1
ATOM 3473 O O . ASN A 1 444 ? 33.910 -6.387 -19.716 1.00 88.69 444 ASN A O 1
ATOM 3477 N N . GLU A 1 445 ? 34.945 -7.664 -21.244 1.00 84.12 445 GLU A N 1
ATOM 3478 C CA . GLU A 1 445 ? 33.859 -8.609 -21.369 1.00 84.12 445 GLU A CA 1
ATOM 3479 C C . GLU A 1 445 ? 33.749 -9.498 -20.126 1.00 84.12 445 GLU A C 1
ATOM 3481 O O . GLU A 1 445 ? 34.715 -9.754 -19.393 1.00 84.12 445 GLU A O 1
ATOM 3486 N N . ARG A 1 446 ? 32.530 -9.972 -19.869 1.00 82.00 446 ARG A N 1
ATOM 3487 C CA . ARG A 1 446 ? 32.225 -10.904 -18.787 1.00 82.00 446 ARG A CA 1
ATOM 3488 C C . ARG A 1 446 ? 31.283 -11.990 -19.312 1.00 82.00 446 ARG A C 1
ATOM 3490 O O . ARG A 1 446 ? 30.346 -11.658 -20.039 1.00 82.00 446 ARG A O 1
ATOM 3497 N N . PRO A 1 447 ? 31.498 -13.268 -18.946 1.00 78.88 447 PRO A N 1
ATOM 3498 C CA . PRO A 1 447 ? 30.514 -14.324 -19.172 1.00 78.88 447 PRO A CA 1
ATOM 3499 C C . PRO A 1 447 ? 29.150 -13.948 -18.578 1.00 78.88 447 PRO A C 1
ATOM 3501 O O . PRO A 1 447 ? 29.086 -13.197 -17.614 1.00 78.88 447 PRO A O 1
ATOM 3504 N N . PHE A 1 448 ? 28.049 -14.472 -19.116 1.00 90.31 448 PHE A N 1
ATOM 3505 C CA . PHE A 1 448 ? 26.717 -14.093 -18.629 1.00 90.31 448 PHE A CA 1
ATOM 3506 C C . PHE A 1 448 ? 26.447 -14.521 -17.179 1.00 90.31 448 PHE A C 1
ATOM 3508 O O . PHE A 1 448 ? 26.027 -13.695 -16.368 1.00 90.31 448 PHE A O 1
ATOM 3515 N N . ALA A 1 449 ? 26.680 -15.797 -16.865 1.00 86.19 449 ALA A N 1
ATOM 3516 C CA . ALA A 1 449 ? 26.445 -16.365 -15.540 1.00 86.19 449 ALA A CA 1
ATOM 3517 C C . ALA A 1 449 ? 27.508 -15.926 -14.530 1.00 86.19 449 ALA A C 1
ATOM 3519 O O . ALA A 1 449 ? 28.696 -15.902 -14.855 1.00 86.19 449 ALA A O 1
ATOM 3520 N N . GLY A 1 450 ? 27.078 -15.594 -13.310 1.00 82.62 450 GLY A N 1
ATOM 3521 C CA . GLY A 1 450 ? 27.953 -15.094 -12.247 1.00 82.62 450 GLY A CA 1
ATOM 3522 C C . GLY A 1 450 ? 28.385 -13.632 -12.417 1.00 82.62 450 GLY A C 1
ATOM 3523 O O . GLY A 1 450 ? 29.099 -13.110 -11.564 1.00 82.62 450 GLY A O 1
ATOM 3524 N N . PHE A 1 451 ? 27.942 -12.955 -13.483 1.00 86.81 451 PHE A N 1
ATOM 3525 C CA . PHE A 1 451 ? 28.224 -11.540 -13.743 1.00 86.81 451 PHE A CA 1
ATOM 3526 C C . PHE A 1 451 ? 26.933 -10.788 -14.106 1.00 86.81 451 PHE A C 1
ATOM 3528 O O . PHE A 1 451 ? 25.988 -10.811 -13.325 1.00 86.81 451 PHE A O 1
ATOM 3535 N N . TYR A 1 452 ? 26.875 -10.108 -15.258 1.00 91.88 452 TYR A N 1
ATOM 3536 C CA . TYR A 1 452 ? 25.838 -9.109 -15.565 1.00 91.88 452 TYR A CA 1
ATOM 3537 C C . TYR A 1 452 ? 24.759 -9.582 -16.548 1.00 91.88 452 TYR A C 1
ATOM 3539 O O . TYR A 1 452 ? 23.976 -8.785 -17.075 1.00 91.88 452 TYR A O 1
ATOM 3547 N N . GLY A 1 453 ? 24.719 -10.890 -16.825 1.00 94.38 453 GLY A N 1
ATOM 3548 C CA . GLY A 1 453 ? 23.652 -11.513 -17.605 1.00 94.38 453 GLY A CA 1
ATOM 3549 C C . GLY A 1 453 ? 22.256 -11.272 -17.010 1.00 94.38 453 GLY A C 1
ATOM 3550 O O . GLY A 1 453 ? 21.359 -10.885 -17.762 1.00 94.38 453 GLY A O 1
ATOM 3551 N N . PRO A 1 454 ? 22.035 -11.443 -15.691 1.00 94.44 454 PRO A N 1
ATOM 3552 C CA . PRO A 1 454 ? 20.732 -11.188 -15.075 1.00 94.44 454 PRO A CA 1
ATOM 3553 C C . PRO A 1 454 ? 20.209 -9.753 -15.272 1.00 94.44 454 PRO A C 1
ATOM 3555 O O . PRO A 1 454 ? 19.042 -9.567 -15.615 1.00 94.44 454 PRO A O 1
ATOM 3558 N N . GLU A 1 455 ? 21.067 -8.745 -15.138 1.00 94.50 455 GLU A N 1
ATOM 3559 C CA . GLU A 1 455 ? 20.773 -7.321 -15.321 1.00 94.50 455 GLU A CA 1
ATOM 3560 C C . GLU A 1 455 ? 20.426 -7.015 -16.786 1.00 94.50 455 GLU A C 1
ATOM 3562 O O . GLU A 1 455 ? 19.415 -6.364 -17.076 1.00 94.50 455 GLU A O 1
ATOM 3567 N N . ALA A 1 456 ? 21.233 -7.530 -17.723 1.00 96.88 456 ALA A N 1
ATOM 3568 C CA . ALA A 1 456 ? 20.961 -7.418 -19.154 1.00 96.88 456 ALA A CA 1
ATOM 3569 C C . ALA A 1 456 ? 19.617 -8.070 -19.514 1.00 96.88 456 ALA A C 1
ATOM 3571 O O . ALA A 1 456 ? 18.834 -7.491 -20.272 1.00 96.88 456 ALA A O 1
ATOM 3572 N N . ARG A 1 457 ? 19.296 -9.229 -18.915 1.00 97.12 457 ARG A N 1
ATOM 3573 C CA . ARG A 1 457 ? 18.018 -9.921 -19.130 1.00 97.12 457 ARG A CA 1
ATOM 3574 C C . ARG A 1 457 ? 16.826 -9.039 -18.773 1.00 97.12 457 ARG A C 1
ATOM 3576 O O . ARG A 1 457 ? 15.884 -9.006 -19.557 1.00 97.12 457 ARG A O 1
ATOM 3583 N N . LEU A 1 458 ? 16.865 -8.297 -17.661 1.00 97.12 458 LEU A N 1
ATOM 3584 C CA . LEU A 1 458 ? 15.767 -7.395 -17.276 1.00 97.12 458 LEU A CA 1
ATOM 3585 C C . LEU A 1 458 ? 15.456 -6.362 -18.372 1.00 97.12 458 LEU A C 1
ATOM 3587 O O . LEU A 1 458 ? 14.297 -6.046 -18.615 1.00 97.12 458 LEU A O 1
ATOM 3591 N N . ASN A 1 459 ? 16.471 -5.881 -19.091 1.00 98.12 459 ASN A N 1
ATOM 3592 C CA . ASN A 1 459 ? 16.291 -4.906 -20.171 1.00 98.12 459 ASN A CA 1
ATOM 3593 C C . ASN A 1 459 ? 15.780 -5.555 -21.462 1.00 98.12 459 ASN A C 1
ATOM 3595 O O . ASN A 1 459 ? 14.952 -4.976 -22.166 1.00 98.12 459 ASN A O 1
ATOM 3599 N N . LEU A 1 460 ? 16.211 -6.786 -21.750 1.00 98.50 460 LEU A N 1
ATOM 3600 C CA . LEU A 1 460 ? 15.635 -7.577 -22.838 1.00 98.50 460 LEU A CA 1
ATOM 3601 C C . LEU A 1 460 ? 14.161 -7.903 -22.567 1.00 98.50 460 LEU A C 1
ATOM 3603 O O . LEU A 1 460 ? 13.356 -7.846 -23.490 1.00 98.50 460 LEU A O 1
ATOM 3607 N N . MET A 1 461 ? 13.794 -8.167 -21.308 1.00 97.88 461 MET A N 1
ATOM 3608 C CA . MET A 1 461 ? 12.403 -8.369 -20.889 1.00 97.88 461 MET A CA 1
ATOM 3609 C C . MET A 1 461 ? 11.545 -7.130 -21.145 1.00 97.88 461 MET A C 1
ATOM 3611 O O . MET A 1 461 ? 10.475 -7.270 -21.729 1.00 97.88 461 MET A O 1
ATOM 3615 N N . ILE A 1 462 ? 12.036 -5.926 -20.815 1.00 98.06 462 ILE A N 1
ATOM 3616 C CA . ILE A 1 462 ? 11.365 -4.664 -21.182 1.00 98.06 462 ILE A CA 1
ATOM 3617 C C . ILE A 1 462 ? 11.116 -4.632 -22.696 1.00 98.06 462 ILE A C 1
ATOM 3619 O O . ILE A 1 462 ? 10.005 -4.344 -23.137 1.00 98.06 462 ILE A O 1
ATOM 3623 N N . GLY A 1 463 ? 12.117 -4.983 -23.508 1.00 98.00 463 GLY A N 1
ATOM 3624 C CA . GLY A 1 463 ? 11.962 -5.040 -24.961 1.00 98.00 463 GLY A CA 1
ATOM 3625 C C . GLY A 1 463 ? 10.932 -6.068 -25.440 1.00 98.00 463 GLY A C 1
ATOM 3626 O O . GLY A 1 463 ? 10.164 -5.764 -26.350 1.00 98.00 463 GLY A O 1
ATOM 3627 N N . VAL A 1 464 ? 10.887 -7.256 -24.829 1.00 97.94 464 VAL A N 1
ATOM 3628 C CA . VAL A 1 464 ? 9.896 -8.306 -25.129 1.00 97.94 464 VAL A CA 1
ATOM 3629 C C . VAL A 1 464 ? 8.486 -7.816 -24.810 1.00 97.94 464 VAL A C 1
ATOM 3631 O O . VAL A 1 464 ? 7.610 -7.867 -25.670 1.00 97.94 464 VAL A O 1
ATOM 3634 N N . GLU A 1 465 ? 8.279 -7.275 -23.612 1.00 94.88 465 GLU A N 1
ATOM 3635 C CA . GLU A 1 465 ? 6.979 -6.778 -23.149 1.00 94.88 465 GLU A CA 1
ATOM 3636 C C . GLU A 1 465 ? 6.484 -5.577 -23.971 1.00 94.88 465 GLU A C 1
ATOM 3638 O O . GLU A 1 465 ? 5.282 -5.413 -24.165 1.00 94.88 465 GLU A O 1
ATOM 3643 N N . ASN A 1 466 ? 7.399 -4.764 -24.512 1.00 95.38 466 ASN A N 1
ATOM 3644 C CA . ASN A 1 466 ? 7.076 -3.642 -25.398 1.00 95.38 466 ASN A CA 1
ATOM 3645 C C . ASN A 1 466 ? 7.080 -4.020 -26.898 1.00 95.38 466 ASN A C 1
ATOM 3647 O O . ASN A 1 466 ? 6.967 -3.137 -27.751 1.00 95.38 466 ASN A O 1
ATOM 3651 N N . GLY A 1 467 ? 7.235 -5.303 -27.247 1.00 96.31 467 GLY A N 1
ATOM 3652 C CA . GLY A 1 467 ? 7.175 -5.786 -28.632 1.00 96.31 467 GLY A CA 1
ATOM 3653 C C . GLY A 1 467 ? 8.292 -5.265 -29.545 1.00 96.31 467 GLY A C 1
ATOM 3654 O O . GLY A 1 467 ? 8.081 -5.071 -30.743 1.00 96.31 467 GLY A O 1
ATOM 3655 N N . TRP A 1 468 ? 9.484 -4.987 -29.011 1.00 98.06 468 TRP A N 1
ATOM 3656 C CA . TRP A 1 468 ? 10.601 -4.480 -29.808 1.00 98.06 468 TRP A CA 1
ATOM 3657 C C . TRP A 1 468 ? 11.210 -5.570 -30.693 1.00 98.06 468 TRP A C 1
ATOM 3659 O O . TRP A 1 468 ? 11.475 -6.692 -30.259 1.00 98.06 468 TRP A O 1
ATOM 3669 N N . SER A 1 469 ? 11.501 -5.210 -31.945 1.00 97.44 469 SER A N 1
ATOM 3670 C CA . SER A 1 469 ? 12.133 -6.115 -32.908 1.00 97.44 469 SER A CA 1
ATOM 3671 C C . SER A 1 469 ? 13.452 -6.678 -32.370 1.00 97.44 469 SER A C 1
ATOM 3673 O O . SER A 1 469 ? 14.326 -5.929 -31.936 1.00 97.44 469 SER A O 1
ATOM 3675 N N . GLY A 1 470 ? 13.599 -8.003 -32.424 1.00 96.69 470 GLY A N 1
ATOM 3676 C CA . GLY A 1 470 ? 14.793 -8.720 -31.969 1.00 96.69 470 GLY A CA 1
ATOM 3677 C C . GLY A 1 470 ? 14.884 -8.956 -30.457 1.00 96.69 470 GLY A C 1
ATOM 3678 O O . GLY A 1 470 ? 15.760 -9.709 -30.040 1.00 96.69 470 GLY A O 1
ATOM 3679 N N . ALA A 1 471 ? 13.990 -8.386 -29.638 1.00 98.00 471 ALA A N 1
ATOM 3680 C CA . ALA A 1 471 ? 14.046 -8.540 -28.182 1.00 98.00 471 ALA A CA 1
ATOM 3681 C C . ALA A 1 471 ? 13.816 -9.985 -27.726 1.00 98.00 471 ALA A C 1
ATOM 3683 O O . ALA A 1 471 ? 14.596 -10.493 -26.925 1.00 98.00 471 ALA A O 1
ATOM 3684 N N . GLN A 1 472 ? 12.819 -10.670 -28.298 1.00 97.56 472 GLN A N 1
ATOM 3685 C CA . GLN A 1 472 ? 12.559 -12.083 -28.003 1.00 97.56 472 GLN A CA 1
ATOM 3686 C C . GLN A 1 472 ? 13.769 -12.957 -28.352 1.00 97.56 472 GLN A C 1
ATOM 3688 O O . GLN A 1 472 ? 14.245 -13.708 -27.513 1.00 97.56 472 GLN A O 1
ATOM 3693 N N . ALA A 1 473 ? 14.342 -12.785 -29.547 1.00 97.94 473 ALA A N 1
ATOM 3694 C CA . ALA A 1 473 ? 15.513 -13.551 -29.974 1.00 97.94 473 ALA A CA 1
ATOM 3695 C C . ALA A 1 473 ? 16.750 -13.294 -29.092 1.00 97.94 473 ALA A C 1
ATOM 3697 O O . ALA A 1 473 ? 17.526 -14.211 -28.830 1.00 97.94 473 ALA A O 1
ATOM 3698 N N . ALA A 1 474 ? 16.945 -12.057 -28.623 1.00 98.06 474 ALA A N 1
ATOM 3699 C CA . ALA A 1 474 ? 18.011 -11.725 -27.682 1.00 98.06 474 ALA A CA 1
ATOM 3700 C C . ALA A 1 474 ? 17.776 -12.364 -26.303 1.00 98.06 474 ALA A C 1
ATOM 3702 O O . ALA A 1 474 ? 18.707 -12.924 -25.724 1.00 98.06 474 ALA A O 1
ATOM 3703 N N . TYR A 1 475 ? 16.538 -12.310 -25.797 1.00 97.56 475 TYR A N 1
ATOM 3704 C CA . TYR A 1 475 ? 16.141 -12.950 -24.543 1.00 97.56 475 TYR A CA 1
ATOM 3705 C C . TYR A 1 475 ? 16.365 -14.467 -24.603 1.00 97.56 475 TYR A C 1
ATOM 3707 O O . TYR A 1 475 ? 17.035 -15.023 -23.732 1.00 97.56 475 TYR A O 1
ATOM 3715 N N . ASP A 1 476 ? 15.880 -15.116 -25.664 1.00 97.00 476 ASP A N 1
ATOM 3716 C CA . ASP A 1 476 ? 15.997 -16.561 -25.879 1.00 97.00 476 ASP A CA 1
ATOM 3717 C C . ASP A 1 476 ? 17.455 -17.002 -26.039 1.00 97.00 476 ASP A C 1
ATOM 3719 O O . ASP A 1 476 ? 17.819 -18.094 -25.612 1.00 97.00 476 ASP A O 1
ATOM 3723 N N . TYR A 1 477 ? 18.312 -16.153 -26.616 1.00 97.25 477 TYR A N 1
ATOM 3724 C CA . TYR A 1 477 ? 19.745 -16.425 -26.702 1.00 97.25 477 TYR A CA 1
ATOM 3725 C C . TYR A 1 477 ? 20.428 -16.375 -25.332 1.00 97.25 477 TYR A C 1
ATOM 3727 O O . TYR A 1 477 ? 21.270 -17.217 -25.038 1.00 97.25 477 TYR A O 1
ATOM 3735 N N . LEU A 1 478 ? 20.096 -15.389 -24.496 1.00 96.38 478 LEU A N 1
ATOM 3736 C CA . LEU A 1 478 ? 20.719 -15.209 -23.184 1.00 96.38 478 LEU A CA 1
ATOM 3737 C C . LEU A 1 478 ? 20.250 -16.260 -22.166 1.00 96.38 478 LEU A C 1
ATOM 3739 O O . LEU A 1 478 ? 21.041 -16.719 -21.341 1.00 96.38 478 LEU A O 1
ATOM 3743 N N . PHE A 1 479 ? 18.970 -16.638 -22.210 1.00 95.56 479 PHE A N 1
ATOM 3744 C CA . PHE A 1 479 ? 18.338 -17.458 -21.176 1.00 95.56 479 PHE A CA 1
ATOM 3745 C C . PHE A 1 479 ? 19.060 -18.789 -20.889 1.00 95.56 479 PHE A C 1
ATOM 3747 O O . PHE A 1 479 ? 19.255 -19.083 -19.707 1.00 95.56 479 PHE A O 1
ATOM 3754 N N . PRO A 1 480 ? 19.545 -19.565 -21.883 1.00 94.62 480 PRO A N 1
ATOM 3755 C CA . PRO A 1 480 ? 20.252 -20.813 -21.620 1.00 94.62 480 PRO A CA 1
ATOM 3756 C C . PRO A 1 480 ? 21.484 -20.670 -20.723 1.00 94.62 480 PRO A C 1
ATOM 3758 O O . PRO A 1 480 ? 21.778 -21.571 -19.941 1.00 94.62 480 PRO A O 1
ATOM 3761 N N . PHE A 1 481 ? 22.185 -19.535 -20.793 1.00 93.00 481 PHE A N 1
ATOM 3762 C CA . PHE A 1 481 ? 23.423 -19.316 -20.046 1.00 93.00 481 PHE A CA 1
ATOM 3763 C C . PHE A 1 481 ? 23.195 -19.042 -18.559 1.00 93.00 481 PHE A C 1
ATOM 3765 O O . PHE A 1 481 ? 24.072 -19.344 -17.762 1.00 93.00 481 PHE A O 1
ATOM 3772 N N . ILE A 1 482 ? 22.042 -18.482 -18.184 1.00 92.94 482 ILE A N 1
ATOM 3773 C CA . ILE A 1 482 ? 21.761 -18.040 -16.804 1.00 92.94 482 ILE A CA 1
ATOM 3774 C C . ILE A 1 482 ? 20.571 -18.763 -16.159 1.00 92.94 482 ILE A C 1
ATOM 3776 O O . ILE A 1 482 ? 20.468 -18.826 -14.937 1.00 92.94 482 ILE A O 1
ATOM 3780 N N . GLY A 1 483 ? 19.658 -19.303 -16.967 1.00 91.94 483 GLY A N 1
ATOM 3781 C CA . GLY A 1 483 ? 18.419 -19.944 -16.527 1.00 91.94 483 GLY A CA 1
ATOM 3782 C C . GLY A 1 483 ? 18.419 -21.470 -16.626 1.00 91.94 483 GLY A C 1
ATOM 3783 O O . GLY A 1 483 ? 17.601 -22.101 -15.962 1.00 91.94 483 GLY A O 1
ATOM 3784 N N . THR A 1 484 ? 19.319 -22.077 -17.412 1.00 89.56 484 THR A N 1
ATOM 3785 C CA . THR A 1 484 ? 19.372 -23.546 -17.572 1.00 89.56 484 THR A CA 1
ATOM 3786 C C . THR A 1 484 ? 20.757 -24.156 -17.394 1.00 89.56 484 THR A C 1
ATOM 3788 O O . THR A 1 484 ? 20.853 -25.275 -16.902 1.00 89.56 484 THR A O 1
ATOM 3791 N N . ALA A 1 485 ? 21.825 -23.470 -17.810 1.00 85.88 485 ALA A N 1
ATOM 3792 C CA . ALA A 1 485 ? 23.182 -23.977 -17.653 1.00 85.88 485 ALA A CA 1
ATOM 3793 C C . ALA A 1 485 ? 23.560 -23.997 -16.173 1.00 85.88 485 ALA A C 1
ATOM 3795 O O . ALA A 1 485 ? 23.500 -22.971 -15.502 1.00 85.88 485 ALA A O 1
ATOM 3796 N N . ASN A 1 486 ? 23.964 -25.163 -15.679 1.00 82.38 486 ASN A N 1
ATOM 3797 C CA . ASN A 1 486 ? 24.466 -25.301 -14.324 1.00 82.38 486 ASN A CA 1
ATOM 3798 C C . ASN A 1 486 ? 25.791 -24.546 -14.186 1.00 82.38 486 ASN A C 1
ATOM 3800 O O . ASN A 1 486 ? 26.763 -24.837 -14.882 1.00 82.38 486 ASN A O 1
ATOM 3804 N N . THR A 1 487 ? 25.811 -23.580 -13.280 1.00 77.62 487 THR A N 1
ATOM 3805 C CA . THR A 1 487 ? 26.981 -22.792 -12.915 1.00 77.62 487 THR A CA 1
ATOM 3806 C C . THR A 1 487 ? 27.279 -22.969 -11.435 1.00 77.62 487 THR A C 1
ATOM 3808 O O . THR A 1 487 ? 26.391 -23.280 -10.638 1.00 77.62 487 THR A O 1
ATOM 3811 N N . PHE A 1 488 ? 28.545 -22.789 -11.067 1.00 69.81 488 PHE A N 1
ATOM 3812 C CA . PHE A 1 488 ? 28.971 -22.916 -9.682 1.00 69.81 488 PHE A CA 1
ATOM 3813 C C . PHE A 1 488 ? 28.196 -21.942 -8.786 1.00 69.81 488 PHE A C 1
ATOM 3815 O O . PHE A 1 488 ? 28.121 -20.746 -9.069 1.00 69.81 488 PHE A O 1
ATOM 3822 N N . CYS A 1 489 ? 27.636 -22.474 -7.704 1.00 70.06 489 CYS A N 1
ATOM 3823 C CA . CYS A 1 489 ? 26.835 -21.746 -6.735 1.00 70.06 489 CYS A CA 1
ATOM 3824 C C . CYS A 1 489 ? 27.564 -21.754 -5.382 1.00 70.06 489 CYS A C 1
ATOM 3826 O O . CYS A 1 489 ? 27.357 -22.684 -4.598 1.00 70.06 489 CYS A O 1
ATOM 3828 N N . PRO A 1 490 ? 28.446 -20.769 -5.114 1.00 60.78 490 PRO A N 1
ATOM 3829 C CA . PRO A 1 490 ? 29.391 -20.829 -3.996 1.00 60.78 490 PRO A CA 1
ATOM 3830 C C . PRO A 1 490 ? 28.733 -21.078 -2.638 1.00 60.78 490 PRO A C 1
ATOM 3832 O O . PRO A 1 490 ? 29.292 -21.792 -1.809 1.00 60.78 490 PRO A O 1
ATOM 3835 N N . ASP A 1 491 ? 27.530 -20.542 -2.440 1.00 64.56 491 ASP A N 1
ATOM 3836 C CA . ASP A 1 491 ? 26.882 -20.513 -1.132 1.00 64.56 491 ASP A CA 1
ATOM 3837 C C . ASP A 1 491 ? 25.947 -21.713 -0.862 1.00 64.56 491 ASP A C 1
ATOM 3839 O O . ASP A 1 491 ? 25.546 -21.912 0.285 1.00 64.56 491 ASP A O 1
ATOM 3843 N N . PHE A 1 492 ? 25.552 -22.513 -1.872 1.00 62.41 492 PHE A N 1
ATOM 3844 C CA . PHE A 1 492 ? 24.308 -23.313 -1.770 1.00 62.41 492 PHE A CA 1
ATOM 3845 C C . PHE A 1 492 ? 24.327 -24.765 -2.292 1.00 62.41 492 PHE A C 1
ATOM 3847 O O . PHE A 1 492 ? 23.261 -25.358 -2.490 1.00 62.41 492 PHE A O 1
ATOM 3854 N N . GLY A 1 493 ? 25.492 -25.394 -2.459 1.00 62.09 493 GLY A N 1
ATOM 3855 C CA . GLY A 1 493 ? 25.569 -26.806 -2.876 1.00 62.09 493 GLY A CA 1
ATOM 3856 C C . GLY A 1 493 ? 25.491 -26.991 -4.401 1.00 62.09 493 GLY A C 1
ATOM 3857 O O . GLY A 1 493 ? 25.901 -26.079 -5.108 1.00 62.09 493 GLY A O 1
ATOM 3858 N N . PRO A 1 494 ? 25.066 -28.166 -4.924 1.00 65.75 494 PRO A N 1
ATOM 3859 C CA . PRO A 1 494 ? 25.423 -28.651 -6.269 1.00 65.75 494 PRO A CA 1
ATOM 3860 C C . PRO A 1 494 ? 25.137 -27.641 -7.385 1.00 65.75 494 PRO A C 1
ATOM 3862 O O . PRO A 1 494 ? 24.209 -26.844 -7.253 1.00 65.75 494 PRO A O 1
ATOM 3865 N N . ASP A 1 495 ? 25.889 -27.722 -8.490 1.00 80.19 495 ASP A N 1
ATOM 3866 C CA . ASP A 1 495 ? 25.782 -26.787 -9.617 1.00 80.19 495 ASP A CA 1
ATOM 3867 C C . ASP A 1 495 ? 24.320 -26.600 -10.064 1.00 80.19 495 ASP A C 1
AT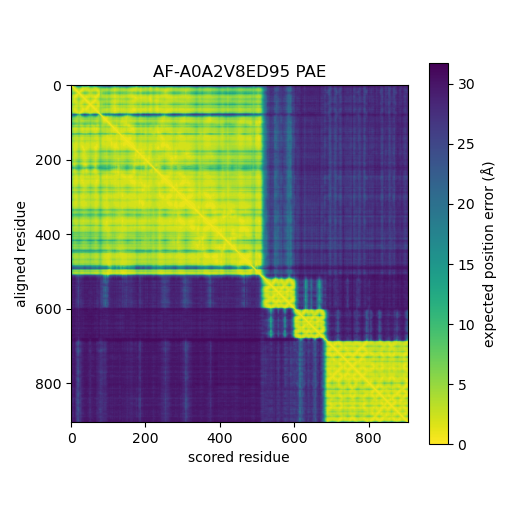OM 3869 O O . ASP A 1 495 ? 23.601 -27.563 -10.352 1.00 80.19 495 ASP A O 1
ATOM 3873 N N . LYS A 1 496 ? 23.881 -25.342 -10.111 1.00 84.81 496 LYS A N 1
ATOM 3874 C CA . LYS A 1 496 ? 22.516 -24.906 -10.444 1.00 84.81 496 LYS A CA 1
ATOM 3875 C C . LYS A 1 496 ? 22.588 -23.742 -11.432 1.00 84.81 496 LYS A C 1
ATOM 3877 O O . LYS A 1 496 ? 23.632 -23.098 -11.520 1.00 84.81 496 LYS A O 1
ATOM 3882 N N . PRO A 1 497 ? 21.505 -23.420 -12.157 1.00 89.31 497 PRO A N 1
ATOM 3883 C CA . PRO A 1 497 ? 21.475 -22.202 -12.958 1.00 89.31 497 PRO A CA 1
ATOM 3884 C C . PRO A 1 497 ? 21.761 -20.948 -12.127 1.00 89.31 497 PRO A C 1
ATOM 3886 O O . PRO A 1 497 ? 21.307 -20.850 -10.989 1.00 89.31 497 PRO A O 1
ATOM 3889 N N . ASP A 1 498 ? 22.462 -19.972 -12.703 1.00 90.12 498 ASP A N 1
ATOM 3890 C CA . ASP A 1 498 ? 22.821 -18.704 -12.045 1.00 90.12 498 ASP A CA 1
ATOM 3891 C C . ASP A 1 498 ? 21.605 -18.015 -11.396 1.00 90.12 498 ASP A C 1
ATOM 3893 O O . ASP A 1 498 ? 21.619 -17.674 -10.212 1.00 90.12 498 ASP A O 1
ATOM 3897 N N . LEU A 1 499 ? 20.489 -17.918 -12.130 1.00 92.88 499 LEU A N 1
ATOM 3898 C CA . LEU A 1 499 ? 19.237 -17.346 -11.621 1.00 92.88 499 LEU A CA 1
ATOM 3899 C C . LEU A 1 499 ? 18.593 -18.184 -10.502 1.00 92.88 499 LEU A C 1
ATOM 3901 O O . LEU A 1 499 ? 17.809 -17.652 -9.720 1.00 92.88 499 LEU A O 1
ATOM 3905 N N . ALA A 1 500 ? 18.905 -19.478 -10.390 1.00 90.62 500 ALA A N 1
ATOM 3906 C CA . ALA A 1 500 ? 18.419 -20.292 -9.277 1.00 90.62 500 ALA A CA 1
ATOM 3907 C C . ALA A 1 500 ? 19.101 -19.903 -7.958 1.00 90.62 500 ALA A C 1
ATOM 3909 O O . ALA A 1 500 ? 18.476 -19.974 -6.896 1.00 90.62 500 ALA A O 1
ATOM 3910 N N . CYS A 1 501 ? 20.365 -19.480 -8.040 1.00 87.12 501 CYS A N 1
ATOM 3911 C CA . CYS A 1 501 ? 21.179 -19.046 -6.909 1.00 87.12 501 CYS A CA 1
ATOM 3912 C C . CYS A 1 501 ? 20.927 -17.578 -6.557 1.00 87.12 501 CYS A C 1
ATOM 3914 O O . CYS A 1 501 ? 20.588 -17.281 -5.407 1.00 87.12 501 CYS A O 1
ATOM 3916 N N . ARG A 1 502 ? 20.984 -16.693 -7.560 1.00 90.88 502 ARG A N 1
ATOM 3917 C CA . ARG A 1 502 ? 20.684 -15.254 -7.475 1.00 90.88 502 ARG A CA 1
ATOM 3918 C C . ARG A 1 502 ? 19.178 -15.001 -7.557 1.00 90.88 502 ARG A C 1
ATOM 3920 O O . ARG A 1 502 ? 18.677 -14.341 -8.470 1.00 90.88 502 ARG A O 1
ATOM 3927 N N . ALA A 1 503 ? 18.446 -15.593 -6.617 1.00 93.69 503 ALA A N 1
ATOM 3928 C CA . ALA A 1 503 ? 16.988 -15.699 -6.626 1.00 93.69 503 ALA A CA 1
ATOM 3929 C C . ALA A 1 503 ? 16.269 -14.349 -6.812 1.00 93.69 503 ALA A C 1
ATOM 3931 O O . ALA A 1 503 ? 15.250 -14.278 -7.497 1.00 93.69 503 ALA A O 1
ATOM 3932 N N . GLY A 1 504 ? 16.811 -13.265 -6.258 1.00 95.50 504 GLY A N 1
ATOM 3933 C CA . GLY A 1 504 ? 16.270 -11.914 -6.357 1.00 95.50 504 GLY A CA 1
ATOM 3934 C C . GLY A 1 504 ? 16.242 -11.358 -7.781 1.00 95.50 504 GLY A C 1
ATOM 3935 O O . GLY A 1 504 ? 15.406 -10.507 -8.091 1.00 95.50 504 GLY A O 1
ATOM 3936 N N . TRP A 1 505 ? 17.096 -11.886 -8.662 1.00 95.50 505 TRP A N 1
ATOM 3937 C CA . TRP A 1 505 ? 17.194 -11.536 -10.081 1.00 95.50 505 TRP A CA 1
ATOM 3938 C C . TRP A 1 505 ? 16.337 -12.431 -10.997 1.00 95.50 505 TRP A C 1
ATOM 3940 O O . TRP A 1 505 ? 16.161 -12.138 -12.186 1.00 95.50 505 TRP A O 1
ATOM 3950 N N . ALA A 1 506 ? 15.754 -13.510 -10.466 1.00 95.81 506 ALA A N 1
ATOM 3951 C CA . ALA A 1 506 ? 14.959 -14.489 -11.211 1.00 95.81 506 ALA A CA 1
ATOM 3952 C C . ALA A 1 506 ? 13.519 -14.021 -11.500 1.00 95.81 506 ALA A C 1
ATOM 3954 O O . ALA A 1 506 ? 12.567 -14.792 -11.393 1.00 95.81 506 ALA A O 1
ATOM 3955 N N . ILE A 1 507 ? 13.347 -12.753 -11.876 1.00 95.31 507 ILE A N 1
ATOM 3956 C CA . ILE A 1 507 ? 12.044 -12.157 -12.192 1.00 95.31 507 ILE A CA 1
ATOM 3957 C C . ILE A 1 507 ? 11.460 -12.775 -13.475 1.00 95.31 507 ILE A C 1
ATOM 3959 O O . ILE A 1 507 ? 12.132 -12.893 -14.498 1.00 95.31 507 ILE A O 1
ATOM 3963 N N . GLY A 1 508 ? 10.206 -13.205 -13.448 1.00 92.50 508 GLY A N 1
ATOM 3964 C CA . GLY A 1 508 ? 9.497 -13.662 -14.642 1.00 92.50 508 GLY A CA 1
ATOM 3965 C C . GLY A 1 508 ? 9.125 -12.495 -15.556 1.00 92.50 508 GLY A C 1
ATOM 3966 O O . GLY A 1 508 ? 8.963 -11.368 -15.090 1.00 92.50 508 GLY A O 1
ATOM 3967 N N . LEU A 1 509 ? 8.953 -12.765 -16.855 1.00 90.12 509 LEU A N 1
ATOM 3968 C CA . LEU A 1 509 ? 8.171 -11.859 -17.705 1.00 90.12 509 LEU A CA 1
ATOM 3969 C C . LEU A 1 509 ? 6.804 -11.662 -17.053 1.00 90.12 509 LEU A C 1
ATOM 3971 O O . LEU A 1 509 ? 6.273 -12.609 -16.457 1.00 90.12 509 LEU A O 1
ATOM 3975 N N . ALA A 1 510 ? 6.248 -10.452 -17.152 1.00 74.50 510 ALA A N 1
ATOM 3976 C CA . ALA A 1 510 ? 4.868 -10.243 -16.747 1.00 74.50 510 ALA A CA 1
ATOM 3977 C C . ALA A 1 510 ? 4.010 -11.344 -17.399 1.00 74.50 510 ALA A C 1
ATOM 3979 O O . ALA A 1 510 ? 4.195 -11.614 -18.594 1.00 74.50 510 ALA A O 1
ATOM 3980 N N . PRO A 1 511 ? 3.131 -12.038 -16.645 1.00 63.25 511 PRO A N 1
ATOM 3981 C CA . PRO A 1 511 ? 2.206 -12.961 -17.279 1.00 63.25 511 PRO A CA 1
ATOM 3982 C C . PRO A 1 511 ? 1.508 -12.189 -18.395 1.00 63.25 511 PRO A C 1
ATOM 3984 O O . PRO A 1 511 ? 1.171 -11.016 -18.197 1.00 63.25 511 PRO A O 1
ATOM 3987 N N . ALA A 1 512 ? 1.341 -12.819 -19.567 1.00 50.34 512 ALA A N 1
ATOM 3988 C CA . ALA A 1 512 ? 0.532 -12.230 -20.629 1.00 50.34 512 ALA A CA 1
ATOM 3989 C C . ALA A 1 512 ? -0.731 -11.675 -19.964 1.00 50.34 512 ALA A C 1
ATOM 3991 O O . ALA A 1 512 ? -1.279 -12.386 -19.105 1.00 50.34 512 ALA A O 1
ATOM 3992 N N . PRO A 1 513 ? -1.138 -10.421 -20.264 1.00 43.66 513 PRO A N 1
ATOM 3993 C CA . PRO A 1 513 ? -2.345 -9.876 -19.672 1.00 43.66 513 PRO A CA 1
ATOM 3994 C C . PRO A 1 513 ? -3.397 -10.969 -19.819 1.00 43.66 513 PRO A C 1
ATOM 3996 O O . PRO A 1 513 ? -3.500 -11.532 -20.921 1.00 43.66 513 PRO A O 1
ATOM 3999 N N . PRO A 1 514 ? -4.067 -11.375 -18.722 1.00 39.47 514 PRO A N 1
ATOM 4000 C CA . PRO A 1 514 ? -5.078 -12.408 -18.829 1.00 39.47 514 PRO A CA 1
ATOM 4001 C C . PRO A 1 514 ? -5.960 -12.018 -20.015 1.00 39.47 514 PRO A C 1
ATOM 4003 O O . PRO A 1 514 ? -6.212 -10.812 -20.176 1.00 39.47 514 PRO A O 1
ATOM 4006 N N . PRO A 1 515 ? -6.346 -12.973 -20.891 1.00 35.59 515 PRO A N 1
ATOM 4007 C CA . PRO A 1 515 ? -7.252 -12.652 -21.987 1.00 35.59 515 PRO A CA 1
ATOM 4008 C C . PRO A 1 515 ? -8.347 -11.773 -21.395 1.00 35.59 515 PRO A C 1
ATOM 4010 O O . PRO A 1 515 ? -8.774 -12.090 -20.273 1.00 35.59 515 PRO A O 1
ATOM 4013 N N . PRO A 1 516 ? -8.705 -10.644 -22.053 1.00 35.59 516 PRO A N 1
ATOM 4014 C CA . PRO A 1 516 ? -9.692 -9.728 -21.502 1.00 35.59 516 PRO A CA 1
ATOM 4015 C C . PRO A 1 516 ? -10.810 -10.606 -20.970 1.00 35.59 516 PRO A C 1
ATOM 4017 O O . PRO A 1 516 ? -11.215 -11.516 -21.712 1.00 35.59 516 PRO A O 1
ATOM 4020 N N . PRO A 1 517 ? -11.180 -10.463 -19.680 1.00 40.00 517 PRO A N 1
ATOM 4021 C CA . PRO A 1 517 ? -12.142 -11.367 -19.081 1.00 40.00 517 PRO A CA 1
ATOM 4022 C C . PRO A 1 517 ? -13.281 -11.478 -20.086 1.00 40.00 517 PRO A C 1
ATOM 4024 O O . PRO A 1 517 ? -13.678 -10.428 -20.617 1.00 40.00 517 PRO A O 1
ATOM 4027 N N . PRO A 1 518 ? -13.702 -12.706 -20.462 1.00 43.75 518 PRO A N 1
ATOM 4028 C CA . PRO A 1 518 ? -14.770 -12.866 -21.438 1.00 43.75 518 PRO A CA 1
ATOM 4029 C C . PRO A 1 518 ? -15.857 -11.868 -21.052 1.00 43.75 518 PRO A C 1
ATOM 4031 O O . PRO A 1 518 ? -16.113 -11.756 -19.844 1.00 43.75 518 PRO A O 1
ATOM 4034 N N . PRO A 1 519 ? -16.373 -11.067 -22.012 1.00 46.16 519 PRO A N 1
ATOM 4035 C CA . PRO A 1 519 ? -17.255 -9.950 -21.702 1.00 46.16 519 PRO A CA 1
ATOM 4036 C C . PRO A 1 519 ? -18.244 -10.430 -20.647 1.00 46.16 519 PRO A C 1
ATOM 4038 O O . PRO A 1 519 ? -18.797 -11.521 -20.845 1.00 46.16 519 PRO A O 1
ATOM 4041 N N . PRO A 1 520 ? -18.351 -9.726 -19.499 1.00 52.19 520 PRO A N 1
ATOM 4042 C CA . PRO A 1 520 ? -19.046 -10.253 -18.336 1.00 52.19 520 PRO A CA 1
ATOM 4043 C C . PRO A 1 520 ? -20.385 -10.812 -18.809 1.00 52.19 520 PRO A C 1
ATOM 4045 O O . PRO A 1 520 ? -21.069 -10.116 -19.571 1.00 52.19 520 PRO A O 1
ATOM 4048 N N . PRO A 1 521 ? -20.711 -12.079 -18.474 1.00 65.44 521 PRO A N 1
ATOM 4049 C CA . PRO A 1 521 ? -21.896 -12.718 -19.014 1.00 65.44 521 PRO A CA 1
ATOM 4050 C C . PRO A 1 521 ? -23.078 -11.779 -18.772 1.00 65.44 521 PRO A C 1
ATOM 4052 O O . PRO A 1 521 ? -23.188 -11.239 -17.667 1.00 65.44 521 PRO A O 1
ATOM 4055 N N . PRO A 1 522 ? -23.907 -11.502 -19.792 1.00 76.69 522 PRO A N 1
ATOM 4056 C CA . PRO A 1 522 ? -24.986 -10.537 -19.653 1.00 76.69 522 PRO A CA 1
ATOM 4057 C C . PRO A 1 522 ? -25.814 -10.879 -18.414 1.00 76.69 522 PRO A C 1
ATOM 4059 O O . PRO A 1 522 ? -26.065 -12.056 -18.147 1.00 76.69 522 PRO A O 1
ATOM 4062 N N . ALA A 1 523 ? -26.190 -9.865 -17.630 1.00 81.88 523 ALA A N 1
ATOM 4063 C CA . ALA A 1 523 ? -27.000 -10.076 -16.434 1.00 81.88 523 ALA A CA 1
ATOM 4064 C C . ALA A 1 523 ? -28.242 -10.919 -16.791 1.00 81.88 523 ALA A C 1
ATOM 4066 O O . ALA A 1 523 ? -28.789 -10.769 -17.895 1.00 81.88 523 ALA A O 1
ATOM 4067 N N . PRO A 1 524 ? -28.677 -11.832 -15.904 1.00 91.19 524 PRO A N 1
ATOM 4068 C CA . PRO A 1 524 ? -29.842 -12.651 -16.178 1.00 91.19 524 PRO A CA 1
ATOM 4069 C C . PRO A 1 524 ? -31.046 -11.726 -16.330 1.00 91.19 524 PRO A C 1
ATOM 4071 O O . PRO A 1 524 ? -31.144 -10.707 -15.650 1.00 91.19 524 PRO A O 1
ATOM 4074 N N . THR A 1 525 ? -31.967 -12.060 -17.226 1.00 91.25 525 THR A N 1
ATOM 4075 C CA . THR A 1 525 ? -33.223 -11.313 -17.359 1.00 91.25 525 THR A CA 1
ATOM 4076 C C . THR A 1 525 ? -34.390 -12.272 -17.267 1.00 91.25 525 THR A C 1
ATOM 4078 O O . THR A 1 525 ? -34.342 -13.363 -17.830 1.00 91.25 525 THR A O 1
ATOM 4081 N N . VAL A 1 526 ? -35.444 -11.873 -16.558 1.00 93.94 526 VAL A N 1
ATOM 4082 C CA . VAL A 1 526 ? -36.730 -12.569 -16.606 1.00 93.94 526 VAL A CA 1
ATOM 4083 C C . VAL A 1 526 ? -37.569 -11.884 -17.675 1.00 93.94 526 VAL A C 1
ATOM 4085 O O . VAL A 1 526 ? -37.973 -10.738 -17.503 1.00 93.94 526 VAL A O 1
ATOM 4088 N N . THR A 1 527 ? -37.794 -12.560 -18.799 1.00 92.50 527 THR A N 1
ATOM 4089 C CA . THR A 1 527 ? -38.550 -12.003 -19.930 1.00 92.50 527 THR A CA 1
ATOM 4090 C C . THR A 1 527 ? -40.053 -12.154 -19.740 1.00 92.50 527 THR A C 1
ATOM 4092 O O . THR A 1 527 ? -40.820 -11.340 -20.247 1.00 92.50 527 THR A O 1
ATOM 4095 N N . SER A 1 528 ? -40.493 -13.172 -18.995 1.00 94.19 528 SER A N 1
ATOM 4096 C CA . SER A 1 528 ? -41.890 -13.318 -18.589 1.00 94.19 528 SER A CA 1
ATOM 4097 C C . SER A 1 528 ? -42.022 -14.153 -17.320 1.00 94.19 528 SER A C 1
ATOM 4099 O O . SER A 1 528 ? -41.285 -15.120 -17.121 1.00 94.19 528 SER A O 1
ATOM 4101 N N . PHE A 1 529 ? -42.992 -13.798 -16.479 1.00 97.12 529 PHE A N 1
ATOM 4102 C CA . PHE A 1 529 ? -43.486 -14.656 -15.410 1.00 97.12 529 PHE A CA 1
ATOM 4103 C C . PHE A 1 529 ? -44.959 -14.343 -15.142 1.00 97.12 529 PHE A C 1
ATOM 4105 O O . PHE A 1 529 ? -45.313 -13.201 -14.860 1.00 97.12 529 PHE A O 1
ATOM 4112 N N . SER A 1 530 ? -45.831 -15.337 -15.297 1.00 95.19 530 SER A N 1
ATOM 4113 C CA . SER A 1 530 ? -47.284 -15.153 -15.223 1.00 95.19 530 SER A CA 1
ATOM 4114 C C . SER A 1 530 ? -47.987 -16.378 -14.649 1.00 95.19 530 SER A C 1
ATOM 4116 O O . SER A 1 530 ? -47.452 -17.484 -14.709 1.00 95.19 530 SER A O 1
ATOM 4118 N N . ALA A 1 531 ? -49.194 -16.177 -14.121 1.00 95.38 531 ALA A N 1
ATOM 4119 C CA . ALA A 1 531 ? -50.091 -17.228 -13.662 1.00 95.38 531 ALA A CA 1
ATOM 4120 C C . ALA A 1 531 ? -51.416 -17.173 -14.435 1.00 95.38 531 ALA A C 1
ATOM 4122 O O . ALA A 1 531 ? -51.996 -16.097 -14.594 1.00 95.38 531 ALA A O 1
ATOM 4123 N N . SER A 1 532 ? -51.907 -18.323 -14.902 1.00 92.75 532 SER A N 1
ATOM 4124 C CA . SER A 1 532 ? -53.179 -18.419 -15.624 1.00 92.75 532 SER A CA 1
ATOM 4125 C C . SER A 1 532 ? -53.995 -19.640 -15.172 1.00 92.75 532 SER A C 1
ATOM 4127 O O . SER A 1 532 ? -53.506 -20.765 -15.300 1.00 92.75 532 SER A O 1
ATOM 4129 N N . PRO A 1 533 ? -55.224 -19.451 -14.651 1.00 93.19 533 PRO A N 1
ATOM 4130 C CA . PRO A 1 533 ? -55.841 -18.162 -14.314 1.00 93.19 533 PRO A CA 1
ATOM 4131 C C . PRO A 1 533 ? -55.141 -17.479 -13.121 1.00 93.19 533 PRO A C 1
ATOM 4133 O O . PRO A 1 533 ? -54.658 -18.146 -12.208 1.00 93.19 533 PRO A O 1
ATOM 4136 N N . ALA A 1 534 ? -55.108 -16.142 -13.103 1.00 88.25 534 ALA A N 1
ATOM 4137 C CA . ALA A 1 534 ? -54.519 -15.361 -12.004 1.00 88.25 534 ALA A CA 1
ATOM 4138 C C . ALA A 1 534 ? -55.361 -15.392 -10.708 1.00 88.25 534 ALA A C 1
ATOM 4140 O O . ALA A 1 534 ? -54.868 -15.024 -9.644 1.00 88.25 534 ALA A O 1
ATOM 4141 N N . SER A 1 535 ? -56.607 -15.873 -10.791 1.00 85.31 535 SER A N 1
ATOM 4142 C CA . SER A 1 535 ? -57.501 -16.092 -9.653 1.00 85.31 535 SER A CA 1
ATOM 4143 C C . SER A 1 535 ? -58.139 -17.478 -9.731 1.00 85.31 535 SER A C 1
ATOM 4145 O O . SER A 1 535 ? -58.623 -17.874 -10.790 1.00 85.31 535 SER A O 1
ATOM 4147 N N . ILE A 1 536 ? -58.171 -18.190 -8.608 1.00 86.38 536 ILE A N 1
ATOM 4148 C CA . ILE A 1 536 ? -58.768 -19.522 -8.454 1.00 86.38 536 ILE A CA 1
ATOM 4149 C C . ILE A 1 536 ? -59.656 -19.573 -7.204 1.00 86.38 536 ILE A C 1
ATOM 4151 O O . ILE A 1 536 ? -59.530 -18.739 -6.305 1.00 86.38 536 ILE A O 1
ATOM 4155 N N . THR A 1 537 ? -60.552 -20.553 -7.115 1.00 81.25 537 THR A N 1
ATOM 4156 C CA . THR A 1 537 ? -61.200 -20.926 -5.848 1.00 81.25 537 THR A CA 1
ATOM 4157 C C . THR A 1 537 ? -60.370 -21.998 -5.140 1.00 81.25 537 THR A C 1
ATOM 4159 O O . THR A 1 537 ? -59.747 -22.829 -5.801 1.00 81.25 537 THR A O 1
ATOM 4162 N N . GLN A 1 538 ? -60.327 -21.989 -3.804 1.00 77.50 538 GLN A N 1
ATOM 4163 C CA . GLN A 1 538 ? -59.574 -22.978 -3.021 1.00 77.50 538 GLN A CA 1
ATOM 4164 C C . GLN A 1 538 ? -59.899 -24.417 -3.474 1.00 77.50 538 GLN A C 1
ATOM 4166 O O . GLN A 1 538 ? -61.064 -24.803 -3.540 1.00 77.50 538 GLN A O 1
ATOM 4171 N N . GLY A 1 539 ? -58.863 -25.197 -3.806 1.00 77.44 539 GLY A N 1
ATOM 4172 C CA . GLY A 1 539 ? -58.985 -26.552 -4.367 1.00 77.44 539 GLY A CA 1
ATOM 4173 C C . GLY A 1 539 ? -58.865 -26.634 -5.896 1.00 77.44 539 GLY A C 1
ATOM 4174 O O . GLY A 1 539 ? -58.714 -27.730 -6.431 1.00 77.44 539 GLY A O 1
ATOM 4175 N N . GLN A 1 540 ? -58.881 -25.502 -6.604 1.00 86.56 540 GLN A N 1
ATOM 4176 C CA . GLN A 1 540 ? -58.552 -25.428 -8.031 1.00 86.56 540 GLN A CA 1
ATOM 4177 C C . GLN A 1 540 ? -57.045 -25.205 -8.254 1.00 86.56 540 GLN A C 1
ATOM 4179 O O . GLN A 1 540 ? -56.288 -24.958 -7.315 1.00 86.56 540 GLN A O 1
ATOM 4184 N N . SER A 1 541 ? -56.598 -25.291 -9.509 1.00 90.56 541 SER A N 1
ATOM 4185 C CA . SER A 1 541 ? -55.199 -25.088 -9.902 1.00 90.56 541 SER A CA 1
ATOM 4186 C C . SER A 1 541 ? -55.021 -23.892 -10.839 1.00 90.56 541 SER A C 1
ATOM 4188 O O . SER A 1 541 ? -55.870 -23.639 -11.691 1.00 90.56 541 SER A O 1
ATOM 4190 N N . SER A 1 542 ? -53.879 -23.218 -10.733 1.00 94.00 542 SER A N 1
ATOM 4191 C CA . SER A 1 542 ? -53.369 -22.224 -11.683 1.00 94.00 542 SER A CA 1
ATOM 4192 C C . SER A 1 542 ? -52.072 -22.730 -12.323 1.00 94.00 542 SER A C 1
ATOM 4194 O O . SER A 1 542 ? -51.349 -23.522 -11.720 1.00 94.00 542 SER A O 1
ATOM 4196 N N . THR A 1 543 ? -51.756 -22.304 -13.544 1.00 96.88 543 THR A N 1
ATOM 4197 C CA . THR A 1 543 ? -50.496 -22.648 -14.215 1.00 96.88 543 THR A CA 1
ATOM 4198 C C . THR A 1 543 ? -49.560 -21.446 -14.226 1.00 96.88 543 THR A C 1
ATOM 4200 O O . THR A 1 543 ? -49.860 -20.425 -14.843 1.00 96.88 543 THR A O 1
ATOM 4203 N N . LEU A 1 544 ? -48.400 -21.585 -13.581 1.00 97.06 544 LEU A N 1
ATOM 4204 C CA . LEU A 1 544 ? -47.288 -20.646 -13.705 1.00 97.06 544 LEU A CA 1
ATOM 4205 C C . LEU A 1 544 ? -46.575 -20.874 -15.038 1.00 97.06 544 LEU A C 1
ATOM 4207 O O . LEU A 1 544 ? -46.312 -22.022 -15.390 1.00 97.06 544 LEU A O 1
ATOM 4211 N N . SER A 1 545 ? -46.232 -19.804 -15.749 1.00 95.00 545 SER A N 1
ATOM 4212 C CA . SER A 1 545 ? -45.435 -19.827 -16.983 1.00 95.00 545 SER A CA 1
ATOM 4213 C C . SER A 1 545 ? -44.316 -18.797 -16.890 1.00 95.00 545 SER A C 1
ATOM 4215 O O . SER A 1 545 ? -44.583 -17.643 -16.547 1.00 95.00 545 SER A O 1
ATOM 4217 N N . TRP A 1 546 ? -43.078 -19.196 -17.190 1.00 97.75 546 TRP A N 1
ATOM 4218 C CA . TRP A 1 546 ? -41.913 -18.312 -17.130 1.00 97.75 546 TRP A CA 1
ATOM 4219 C C . TRP A 1 546 ? -40.958 -18.497 -18.302 1.00 97.75 546 TRP A C 1
ATOM 4221 O O . TRP A 1 546 ? -40.839 -19.577 -18.888 1.00 97.75 546 TRP A O 1
ATOM 4231 N N . ALA A 1 547 ? -40.214 -17.432 -18.577 1.00 95.75 547 ALA A N 1
ATOM 4232 C CA . ALA A 1 547 ? -39.020 -17.459 -19.396 1.00 95.75 547 ALA A CA 1
ATOM 4233 C C . ALA A 1 547 ? -37.984 -16.481 -18.830 1.00 95.75 547 ALA A C 1
ATOM 4235 O O . ALA A 1 547 ? -38.299 -15.344 -18.475 1.00 95.75 547 ALA A O 1
ATOM 4236 N N . ALA A 1 548 ? -36.743 -16.940 -18.760 1.00 93.56 548 ALA A N 1
ATOM 4237 C CA . ALA A 1 548 ? -35.572 -16.187 -18.364 1.00 93.56 548 ALA A CA 1
ATOM 4238 C C . ALA A 1 548 ? -34.427 -16.474 -19.344 1.00 93.56 548 ALA A C 1
ATOM 4240 O O . ALA A 1 548 ? -34.333 -17.560 -19.918 1.00 93.56 548 ALA A O 1
ATOM 4241 N N . SER A 1 549 ? -33.555 -15.495 -19.545 1.00 91.94 549 SER A N 1
ATOM 4242 C CA . SER A 1 549 ? -32.368 -15.602 -20.392 1.00 91.94 549 SER A CA 1
ATOM 4243 C C . SER A 1 549 ? -31.114 -15.244 -19.601 1.00 91.94 549 SER A C 1
ATOM 4245 O O . SER A 1 549 ? -31.181 -14.580 -18.565 1.00 91.94 549 SER A O 1
ATOM 4247 N N . ASN A 1 550 ? -29.962 -15.712 -20.086 1.00 89.75 550 ASN A N 1
ATOM 4248 C CA . ASN A 1 550 ? -28.639 -15.484 -19.496 1.00 89.75 550 ASN A CA 1
ATOM 4249 C C . ASN A 1 550 ? -28.469 -15.988 -18.048 1.00 89.75 550 ASN A C 1
ATOM 4251 O O . ASN A 1 550 ? -27.518 -15.603 -17.378 1.00 89.75 550 ASN A O 1
ATOM 4255 N N . ALA A 1 551 ? -29.351 -16.860 -17.555 1.00 85.88 551 ALA A N 1
ATOM 4256 C CA . ALA A 1 551 ? -29.268 -17.437 -16.216 1.00 85.88 551 ALA A CA 1
ATOM 4257 C C . ALA A 1 551 ? -28.565 -18.803 -16.235 1.00 85.88 551 ALA A C 1
ATOM 4259 O O . ALA A 1 551 ? -28.846 -19.629 -17.102 1.00 85.88 551 ALA A O 1
ATOM 4260 N N . THR A 1 552 ? -27.680 -19.056 -15.269 1.00 89.56 552 THR A N 1
ATOM 4261 C CA . THR A 1 552 ? -27.090 -20.385 -15.031 1.00 89.56 552 THR A CA 1
ATOM 4262 C C . THR A 1 552 ? -27.914 -21.207 -14.043 1.00 89.56 552 THR A C 1
ATOM 4264 O O . THR A 1 552 ? -27.857 -22.434 -14.077 1.00 89.56 552 THR A O 1
ATOM 4267 N N . SER A 1 553 ? -28.719 -20.557 -13.200 1.00 92.12 553 SER A N 1
ATOM 4268 C CA . SER A 1 553 ? -29.734 -21.206 -12.374 1.00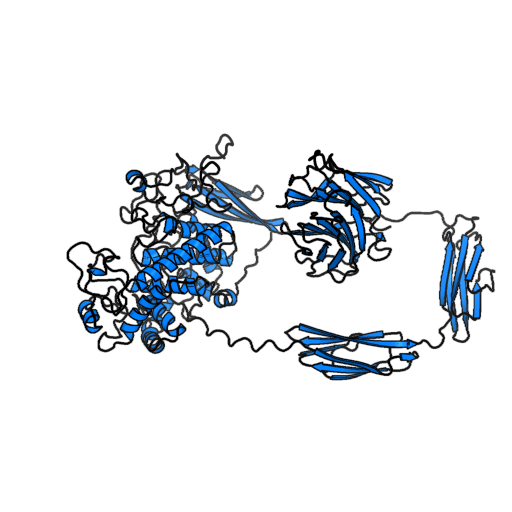 92.12 553 SER A CA 1
ATOM 4269 C C . SER A 1 553 ? -31.018 -20.384 -12.348 1.00 92.12 553 SER A C 1
ATOM 4271 O O . SER A 1 553 ? -30.994 -19.153 -12.349 1.00 92.12 553 SER A O 1
ATOM 4273 N N . VAL A 1 554 ? -32.158 -21.072 -12.342 1.00 95.56 554 VAL A N 1
ATOM 4274 C CA . VAL A 1 554 ? -33.470 -20.457 -12.139 1.00 95.56 554 VAL A CA 1
ATOM 4275 C C . VAL A 1 554 ? -34.193 -21.226 -11.042 1.00 95.56 554 VAL A C 1
ATOM 4277 O O . VAL A 1 554 ? -34.178 -22.459 -11.024 1.00 95.56 554 VAL A O 1
ATOM 4280 N N . THR A 1 555 ? -34.792 -20.511 -10.098 1.00 96.56 555 THR A N 1
ATOM 4281 C CA . THR A 1 555 ? -35.581 -21.078 -9.002 1.00 96.56 555 THR A CA 1
ATOM 4282 C C . THR A 1 555 ? -36.914 -20.355 -8.878 1.00 96.56 555 THR A C 1
ATOM 4284 O O . THR A 1 555 ? -37.027 -19.179 -9.214 1.00 96.56 555 THR A O 1
ATOM 4287 N N . ILE A 1 556 ? -37.934 -21.060 -8.396 1.00 96.56 556 ILE A N 1
ATOM 4288 C CA . ILE A 1 556 ? -39.178 -20.447 -7.926 1.00 96.56 556 ILE A CA 1
ATOM 4289 C C . ILE A 1 556 ? -39.361 -20.843 -6.462 1.00 96.56 556 ILE A C 1
ATOM 4291 O O . ILE A 1 556 ? -39.114 -21.992 -6.080 1.00 96.56 556 ILE A O 1
ATOM 4295 N N . ASP A 1 557 ? -39.758 -19.881 -5.641 1.00 91.88 557 ASP A N 1
ATOM 4296 C CA . ASP A 1 557 ? -40.073 -20.073 -4.226 1.00 91.88 557 ASP A CA 1
ATOM 4297 C C . ASP A 1 557 ? -41.373 -20.891 -4.013 1.00 91.88 557 ASP A C 1
ATOM 4299 O O . ASP A 1 557 ? -41.830 -21.628 -4.891 1.00 91.88 557 ASP A O 1
ATOM 4303 N N . GLN A 1 558 ? -41.934 -20.849 -2.798 1.00 94.12 558 GLN A N 1
ATOM 4304 C CA . GLN A 1 558 ? -43.148 -21.596 -2.418 1.00 94.12 558 GLN A CA 1
ATOM 4305 C C . GLN A 1 558 ? -43.028 -23.118 -2.636 1.00 94.12 558 GLN A C 1
ATOM 4307 O O . GLN A 1 558 ? -43.978 -23.797 -3.027 1.00 94.12 558 GLN A O 1
ATOM 4312 N N . GLY A 1 559 ? -41.827 -23.658 -2.396 1.00 88.25 559 GLY A N 1
ATOM 4313 C CA . GLY A 1 559 ? -41.540 -25.092 -2.482 1.00 88.25 559 GLY A CA 1
ATOM 4314 C C . GLY A 1 559 ? -41.370 -25.636 -3.904 1.00 88.25 559 GLY A C 1
ATOM 4315 O O . GLY A 1 559 ? -41.320 -26.854 -4.078 1.00 88.25 559 GLY A O 1
ATOM 4316 N N . ILE A 1 560 ? -41.280 -24.777 -4.930 1.00 94.25 560 ILE A N 1
ATOM 4317 C CA . ILE A 1 560 ? -41.074 -25.224 -6.314 1.00 94.25 560 ILE A CA 1
ATOM 4318 C C . ILE A 1 560 ? -39.622 -25.640 -6.567 1.00 94.25 560 ILE A C 1
ATOM 4320 O O . ILE A 1 560 ? -39.401 -26.707 -7.143 1.00 94.25 560 ILE A O 1
ATOM 4324 N N . GLY A 1 561 ? -38.656 -24.846 -6.100 1.00 92.38 561 GLY A N 1
ATOM 4325 C CA . GLY A 1 561 ? -37.230 -25.148 -6.201 1.00 92.38 561 GLY A CA 1
ATOM 4326 C C . GLY A 1 561 ? -36.636 -24.793 -7.564 1.00 92.38 561 GLY A C 1
ATOM 4327 O O . GLY A 1 561 ? -37.102 -23.874 -8.238 1.00 92.38 561 GLY A O 1
ATOM 4328 N N . SER A 1 562 ? -35.564 -25.488 -7.952 1.00 93.75 562 SER A N 1
ATOM 4329 C CA . SER A 1 562 ? -34.865 -25.224 -9.213 1.00 93.75 562 SER A CA 1
ATOM 4330 C C . SER A 1 562 ? -35.676 -25.684 -10.424 1.00 93.75 562 SER A C 1
ATOM 4332 O O . SER A 1 562 ? -36.256 -26.768 -10.428 1.00 93.75 562 SER A O 1
ATOM 4334 N N . VAL A 1 563 ? -35.710 -24.838 -11.452 1.00 95.19 563 VAL A N 1
ATOM 4335 C CA . VAL A 1 563 ? -36.437 -25.046 -12.705 1.00 95.19 563 VAL A CA 1
ATOM 4336 C C . VAL A 1 563 ? -35.555 -24.694 -13.906 1.00 95.19 563 VAL A C 1
ATOM 4338 O O . VAL A 1 563 ? -34.529 -24.027 -13.775 1.00 95.19 563 VAL A O 1
ATOM 4341 N N . SER A 1 564 ? -35.959 -25.130 -15.099 1.00 94.50 564 SER A N 1
ATOM 4342 C CA . SER A 1 564 ? -35.335 -24.716 -16.360 1.00 94.50 564 SER A CA 1
ATOM 4343 C C . SER A 1 564 ? -35.567 -23.227 -16.651 1.00 94.50 564 SER A C 1
ATOM 4345 O O . SER A 1 564 ? -36.514 -22.619 -16.150 1.00 94.50 564 SER A O 1
ATOM 4347 N N . ALA A 1 565 ? -34.727 -22.643 -17.514 1.00 90.06 565 ALA A N 1
ATOM 4348 C CA . ALA A 1 565 ? -34.786 -21.222 -17.871 1.00 90.06 565 ALA A CA 1
ATOM 4349 C C . ALA A 1 565 ? -36.134 -20.782 -18.472 1.00 90.06 565 ALA A C 1
ATOM 4351 O O . ALA A 1 565 ? -36.538 -19.637 -18.311 1.00 90.06 565 ALA A O 1
ATOM 4352 N N . SER A 1 566 ? -36.867 -21.692 -19.112 1.00 93.81 566 SER A N 1
ATOM 4353 C CA . SER A 1 566 ? -38.280 -21.509 -19.449 1.00 93.81 566 SER A CA 1
ATOM 4354 C C . SER A 1 566 ? -39.069 -22.762 -19.098 1.00 93.81 566 SER A C 1
ATOM 4356 O O . SER A 1 566 ? -38.508 -23.863 -19.058 1.00 93.81 566 SER A O 1
ATOM 4358 N N . GLY A 1 567 ? -40.354 -22.600 -18.806 1.00 95.31 567 GLY A N 1
ATOM 4359 C CA . GLY A 1 567 ? -41.209 -23.718 -18.441 1.00 95.31 567 GLY A CA 1
ATOM 4360 C C . GLY A 1 567 ? -42.590 -23.295 -17.969 1.00 95.31 567 GLY A C 1
ATOM 4361 O O . GLY A 1 567 ? -42.919 -22.110 -17.890 1.00 95.31 567 GLY A O 1
ATOM 4362 N N . THR A 1 568 ? -43.395 -24.306 -17.653 1.00 95.12 568 THR A N 1
ATOM 4363 C CA . THR A 1 568 ? -44.688 -24.133 -16.995 1.00 95.12 568 THR A CA 1
ATOM 4364 C C . THR A 1 568 ? -44.813 -25.100 -15.822 1.00 95.12 568 THR A C 1
ATOM 4366 O O . THR A 1 568 ? -44.206 -26.174 -15.825 1.00 95.12 568 THR A O 1
ATOM 4369 N N . ARG A 1 569 ? -45.584 -24.726 -14.798 1.00 95.81 569 ARG A N 1
ATOM 4370 C CA . ARG A 1 569 ? -45.886 -25.594 -13.653 1.00 95.81 569 ARG A CA 1
ATOM 4371 C C . ARG A 1 569 ? -47.280 -25.317 -13.112 1.00 95.81 569 ARG A C 1
ATOM 4373 O O . ARG A 1 569 ? -47.609 -24.182 -12.784 1.00 95.81 569 ARG A O 1
ATOM 4380 N N . ALA A 1 570 ? -48.079 -26.373 -12.982 1.00 94.31 570 ALA A N 1
ATOM 4381 C CA . ALA A 1 570 ? -49.349 -26.307 -12.275 1.00 94.31 570 ALA A CA 1
ATOM 4382 C C . ALA A 1 570 ? -49.113 -26.176 -10.762 1.00 94.31 570 ALA A C 1
ATOM 4384 O O . ALA A 1 570 ? -48.284 -26.883 -10.183 1.00 94.31 570 ALA A O 1
ATOM 4385 N N . VAL A 1 571 ? -49.855 -25.272 -10.134 1.00 94.00 571 VAL A N 1
ATOM 4386 C CA . VAL A 1 571 ? -49.860 -25.013 -8.695 1.00 94.00 571 VAL A CA 1
ATOM 4387 C C . VAL A 1 571 ? -51.300 -24.947 -8.196 1.00 94.00 571 VAL A C 1
ATOM 4389 O O . VAL A 1 571 ? -52.186 -24.485 -8.908 1.00 94.00 571 VAL A O 1
ATOM 4392 N N . ALA A 1 572 ? -51.548 -25.404 -6.973 1.00 91.19 572 ALA A N 1
ATOM 4393 C CA . ALA A 1 572 ? -52.862 -25.340 -6.330 1.00 91.19 572 ALA A CA 1
ATOM 4394 C C . ALA A 1 572 ? -52.713 -24.754 -4.916 1.00 91.19 572 ALA A C 1
ATOM 4396 O O . ALA A 1 572 ? -52.823 -25.487 -3.931 1.00 91.19 572 ALA A O 1
ATOM 4397 N N . PRO A 1 573 ? -52.352 -23.461 -4.791 1.00 90.12 573 PRO A N 1
ATOM 4398 C CA . PRO A 1 573 ? -52.167 -22.852 -3.483 1.00 90.12 573 PRO A CA 1
ATOM 4399 C C . PRO A 1 573 ? -53.489 -22.813 -2.702 1.00 90.12 573 PRO A C 1
ATOM 4401 O O . PRO A 1 573 ? -54.555 -22.563 -3.263 1.00 90.12 573 PRO A O 1
ATOM 4404 N N . ALA A 1 574 ? -53.423 -23.062 -1.391 1.00 81.81 574 ALA A N 1
ATOM 4405 C CA . ALA A 1 574 ? -54.599 -23.059 -0.515 1.00 81.81 574 ALA A CA 1
ATOM 4406 C C . ALA A 1 574 ? -55.054 -21.643 -0.115 1.00 81.81 574 ALA A C 1
ATOM 4408 O O . ALA A 1 574 ? -56.206 -21.449 0.264 1.00 81.81 574 ALA A O 1
ATOM 4409 N N . THR A 1 575 ? -54.156 -20.663 -0.201 1.00 84.69 575 THR A N 1
ATOM 4410 C CA . THR A 1 575 ? -54.383 -19.241 0.080 1.00 84.69 575 THR A CA 1
ATOM 4411 C C . THR A 1 575 ? -53.726 -18.402 -1.012 1.00 84.69 575 THR A C 1
ATOM 4413 O O . THR A 1 575 ? -52.863 -18.900 -1.736 1.00 84.69 575 THR A O 1
ATOM 4416 N N . THR A 1 576 ? -54.122 -17.132 -1.160 1.00 90.31 576 THR A N 1
ATOM 4417 C CA . THR A 1 576 ? -53.494 -16.221 -2.131 1.00 90.31 576 THR A CA 1
ATOM 4418 C C . THR A 1 576 ? -51.980 -16.238 -1.966 1.00 90.31 576 THR A C 1
ATOM 4420 O O . THR A 1 576 ? -51.465 -15.865 -0.915 1.00 90.31 576 THR A O 1
ATOM 4423 N N . THR A 1 577 ? -51.284 -16.699 -3.001 1.00 93.88 577 THR A N 1
ATOM 4424 C CA . THR A 1 577 ? -49.849 -16.973 -2.954 1.00 93.88 577 THR A CA 1
ATOM 4425 C C . THR A 1 577 ? -49.155 -16.198 -4.061 1.00 93.88 577 THR A C 1
ATOM 4427 O O . THR A 1 577 ? -49.526 -16.293 -5.233 1.00 93.88 577 THR A O 1
ATOM 4430 N N . THR A 1 578 ? -48.139 -15.431 -3.679 1.00 96.06 578 THR A N 1
ATOM 4431 C CA . THR A 1 578 ? -47.218 -14.785 -4.613 1.00 96.06 578 THR A CA 1
ATOM 4432 C C . THR A 1 578 ? -46.013 -15.690 -4.795 1.00 96.06 578 THR A C 1
ATOM 4434 O O . THR A 1 578 ? -45.355 -16.051 -3.822 1.00 96.06 578 THR A O 1
ATOM 4437 N N . TYR A 1 579 ? -45.747 -16.050 -6.044 1.00 95.81 579 TYR A N 1
ATOM 4438 C CA . TYR A 1 579 ? -44.556 -16.774 -6.455 1.00 95.81 579 TYR A CA 1
ATOM 4439 C C . TYR A 1 579 ? -43.507 -15.777 -6.943 1.00 95.81 579 TYR A C 1
ATOM 4441 O O . TYR A 1 579 ? -43.850 -14.794 -7.605 1.00 95.81 579 TYR A O 1
ATOM 4449 N N . THR A 1 580 ? -42.239 -16.056 -6.660 1.00 96.62 580 THR A N 1
ATOM 4450 C CA . THR A 1 580 ? -41.059 -15.289 -7.065 1.00 96.62 580 THR A CA 1
ATOM 4451 C C . THR A 1 580 ? -40.130 -16.190 -7.866 1.00 96.62 580 THR A C 1
ATOM 4453 O O . THR A 1 580 ? -39.569 -17.147 -7.335 1.00 96.62 580 THR A O 1
ATOM 4456 N N . LEU A 1 581 ? -39.946 -15.875 -9.146 1.00 97.12 581 LEU A N 1
ATOM 4457 C CA . LEU A 1 581 ? -38.919 -16.470 -9.994 1.00 97.12 581 LEU A CA 1
ATOM 4458 C C . LEU A 1 581 ? -37.606 -15.723 -9.757 1.00 97.12 581 LEU A C 1
ATOM 4460 O O . LEU A 1 581 ? -37.578 -14.500 -9.865 1.00 97.12 581 LEU A O 1
ATOM 4464 N N . THR A 1 582 ? -36.527 -16.447 -9.475 1.00 94.62 582 THR A N 1
ATOM 4465 C CA . THR A 1 582 ? -35.172 -15.912 -9.309 1.00 94.62 582 THR A CA 1
ATOM 4466 C C . THR A 1 582 ? -34.258 -16.553 -10.342 1.00 94.62 582 THR A C 1
ATOM 4468 O O . THR A 1 582 ? -34.060 -17.764 -10.336 1.00 94.62 582 THR A O 1
ATOM 4471 N N . ALA A 1 583 ? -33.715 -15.745 -11.243 1.00 94.44 583 ALA A N 1
ATOM 4472 C CA . ALA A 1 583 ? -32.765 -16.149 -12.266 1.00 94.44 583 ALA A CA 1
ATOM 4473 C C . ALA A 1 583 ? -31.381 -15.596 -11.902 1.00 94.44 583 ALA A C 1
ATOM 4475 O O . ALA A 1 583 ? -31.228 -14.383 -11.764 1.00 94.44 583 ALA A O 1
ATOM 4476 N N . THR A 1 584 ? -30.380 -16.459 -11.743 1.00 89.06 584 THR A N 1
ATOM 4477 C CA . THR A 1 584 ? -29.037 -16.094 -11.270 1.00 89.06 584 THR A CA 1
ATOM 4478 C C . THR A 1 584 ? -27.975 -16.516 -12.277 1.00 89.06 584 THR A C 1
ATOM 4480 O O . THR A 1 584 ? -28.070 -17.571 -12.904 1.00 89.06 584 THR A O 1
ATOM 4483 N N . ASN A 1 585 ? -26.940 -15.693 -12.420 1.00 88.38 585 ASN A N 1
ATOM 4484 C CA . ASN A 1 585 ? -25.654 -16.084 -12.984 1.00 88.38 585 ASN A CA 1
ATOM 4485 C C . ASN A 1 585 ? -24.513 -15.405 -12.201 1.00 88.38 585 ASN A C 1
ATOM 4487 O O . ASN A 1 585 ? -24.744 -14.733 -11.198 1.00 88.38 585 ASN A O 1
ATOM 4491 N N . SER A 1 586 ? -23.268 -15.558 -12.652 1.00 77.94 586 SER A N 1
ATOM 4492 C CA . SER A 1 586 ? -22.104 -14.929 -12.011 1.00 77.94 586 SER A CA 1
ATOM 4493 C C . SER A 1 586 ? -22.073 -13.393 -12.098 1.00 77.94 586 SER A C 1
ATOM 4495 O O . SER A 1 586 ? -21.290 -12.773 -11.388 1.00 77.94 586 SER A O 1
ATOM 4497 N N . ALA A 1 587 ? -22.885 -12.777 -12.964 1.00 78.00 587 ALA A N 1
ATOM 4498 C CA . ALA A 1 587 ? -23.014 -11.328 -13.126 1.00 78.00 587 ALA A CA 1
ATOM 4499 C C . ALA A 1 587 ? -24.152 -10.712 -12.290 1.00 78.00 587 ALA A C 1
ATOM 4501 O O . ALA A 1 587 ? -24.237 -9.489 -12.192 1.00 78.00 587 ALA A O 1
ATOM 4502 N N . GLY A 1 588 ? -25.017 -11.525 -11.673 1.00 83.50 588 GLY A N 1
ATOM 4503 C CA . GLY A 1 588 ? -26.046 -11.050 -10.751 1.00 83.50 588 GLY A CA 1
ATOM 4504 C C . GLY A 1 588 ? -27.322 -11.884 -10.772 1.00 83.50 588 GLY A C 1
ATOM 4505 O O . GLY A 1 588 ? -27.337 -13.038 -11.201 1.00 83.50 588 GLY A O 1
ATOM 4506 N N . THR A 1 589 ? -28.411 -11.274 -10.309 1.00 88.62 589 THR A N 1
ATOM 4507 C CA . THR A 1 589 ? -29.717 -11.921 -10.155 1.00 88.62 589 THR A CA 1
ATOM 4508 C C . THR A 1 589 ? -30.817 -11.024 -10.716 1.00 88.62 589 THR A C 1
ATOM 4510 O O . THR A 1 589 ? -30.818 -9.821 -10.467 1.00 88.62 589 THR A O 1
ATOM 4513 N N . ALA A 1 590 ? -31.783 -11.612 -11.420 1.00 91.94 590 ALA A N 1
ATOM 4514 C CA . ALA A 1 590 ? -33.040 -10.976 -11.793 1.00 91.94 590 ALA A CA 1
ATOM 4515 C C . ALA A 1 590 ? -34.206 -11.730 -11.163 1.00 91.94 590 ALA A C 1
ATOM 4517 O O . ALA A 1 590 ? -34.196 -12.958 -11.085 1.00 91.94 590 ALA A O 1
ATOM 4518 N N . THR A 1 591 ? -35.216 -10.987 -10.722 1.00 94.38 591 THR A N 1
ATOM 4519 C CA . THR A 1 591 ? -36.423 -11.559 -10.128 1.00 94.38 591 THR A CA 1
ATOM 4520 C C . THR A 1 591 ? -37.671 -11.047 -10.831 1.00 94.38 591 THR A C 1
ATOM 4522 O O . THR A 1 591 ? -37.691 -9.934 -11.355 1.00 94.38 591 THR A O 1
ATOM 4525 N N . ALA A 1 592 ? -38.716 -11.868 -10.850 1.00 94.75 592 ALA A N 1
ATOM 4526 C CA . ALA A 1 592 ? -40.066 -11.451 -11.204 1.00 94.75 592 ALA A CA 1
ATOM 4527 C C . ALA A 1 592 ? -41.058 -12.156 -10.287 1.00 94.75 592 ALA A C 1
ATOM 4529 O O . ALA A 1 592 ? -40.790 -13.263 -9.816 1.00 94.75 592 ALA A O 1
ATOM 4530 N N . THR A 1 593 ? -42.220 -11.551 -10.071 1.00 95.38 593 THR A N 1
ATOM 4531 C CA . THR A 1 593 ? -43.280 -12.139 -9.253 1.00 95.38 593 THR A CA 1
ATOM 4532 C C . THR A 1 593 ? -44.571 -12.300 -10.041 1.00 95.38 593 THR A C 1
ATOM 4534 O O . THR A 1 593 ? -44.859 -11.545 -10.968 1.00 95.38 593 THR A O 1
ATOM 4537 N N . THR A 1 594 ? -45.365 -13.299 -9.670 1.00 94.88 594 THR A N 1
ATOM 4538 C CA . THR A 1 594 ? -46.753 -13.434 -10.114 1.00 94.88 594 THR A CA 1
ATOM 4539 C C . THR A 1 594 ? -47.602 -13.956 -8.962 1.00 94.88 594 THR A C 1
ATOM 4541 O O . THR A 1 594 ? -47.137 -14.763 -8.155 1.00 94.88 594 THR A O 1
ATOM 4544 N N . THR A 1 595 ? -48.838 -13.479 -8.850 1.00 94.44 595 THR A N 1
ATOM 4545 C CA . THR A 1 595 ? -49.731 -13.809 -7.734 1.00 94.44 595 THR A CA 1
ATOM 4546 C C . THR A 1 595 ? -50.902 -14.636 -8.236 1.00 94.44 595 THR A C 1
ATOM 4548 O O . THR A 1 595 ? -51.589 -14.234 -9.172 1.00 94.44 595 THR A O 1
ATOM 4551 N N . VAL A 1 596 ? -51.149 -15.770 -7.579 1.00 93.75 596 VAL A N 1
ATOM 4552 C CA . VAL A 1 596 ? -52.380 -16.550 -7.727 1.00 93.75 596 VAL A CA 1
ATOM 4553 C C . VAL A 1 596 ? -53.305 -16.165 -6.579 1.00 93.75 596 VAL A C 1
ATOM 4555 O O . VAL A 1 596 ? -53.064 -16.541 -5.430 1.00 93.75 596 VAL A O 1
ATOM 4558 N N . ALA A 1 597 ? -54.349 -15.392 -6.872 1.00 85.69 597 ALA A N 1
ATOM 4559 C CA . ALA A 1 597 ? -55.371 -15.028 -5.899 1.00 85.69 597 ALA A CA 1
ATOM 4560 C C . ALA A 1 597 ? -56.291 -16.224 -5.631 1.00 85.69 597 ALA A C 1
ATOM 4562 O O . ALA A 1 597 ? -56.909 -16.756 -6.548 1.00 85.69 597 ALA A O 1
ATOM 4563 N N . VAL A 1 598 ? -56.399 -16.650 -4.375 1.00 83.25 598 VAL A N 1
ATOM 4564 C CA . VAL A 1 598 ? -57.283 -17.750 -3.982 1.00 83.25 598 VAL A CA 1
ATOM 4565 C C . VAL A 1 598 ? -58.486 -17.162 -3.265 1.00 83.25 598 VAL A C 1
ATOM 4567 O O . VAL A 1 598 ? -58.375 -16.630 -2.162 1.00 83.25 598 VAL A O 1
ATOM 4570 N N . SER A 1 599 ? -59.643 -17.255 -3.907 1.00 68.19 599 SER A N 1
ATOM 4571 C CA . SER A 1 599 ? -60.934 -16.988 -3.281 1.00 68.19 599 SER A CA 1
ATOM 4572 C C . SER A 1 599 ? -61.365 -18.218 -2.480 1.00 68.19 599 SER A C 1
ATOM 4574 O O . SER A 1 599 ? -61.347 -19.342 -2.985 1.00 68.19 599 SER A O 1
ATOM 4576 N N . SER A 1 600 ? -61.722 -18.041 -1.211 1.00 49.06 600 SER A N 1
ATOM 4577 C CA . SER A 1 600 ? -62.321 -19.122 -0.431 1.00 49.06 600 SER A CA 1
ATOM 4578 C C . SER A 1 600 ? -63.762 -19.349 -0.898 1.00 49.06 600 SER A C 1
ATOM 4580 O O . SER A 1 600 ? -64.539 -18.404 -1.033 1.00 49.06 600 SER 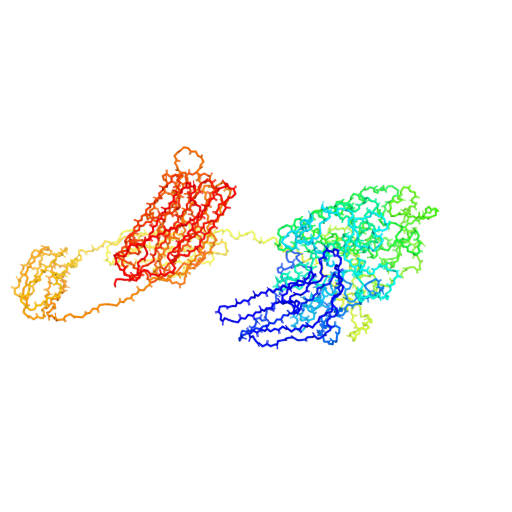A O 1
ATOM 4582 N N . ALA A 1 601 ? -64.148 -20.607 -1.126 1.00 51.91 601 ALA A N 1
ATOM 4583 C CA . ALA A 1 601 ? -65.558 -20.973 -1.005 1.00 51.91 601 ALA A CA 1
ATOM 4584 C C . ALA A 1 601 ? -65.963 -20.697 0.455 1.00 51.91 601 ALA A C 1
ATOM 4586 O O . ALA A 1 601 ? -65.157 -20.978 1.341 1.00 51.91 601 ALA A O 1
ATOM 4587 N N . ALA A 1 602 ? -67.132 -20.082 0.693 1.00 52.16 602 ALA A N 1
ATOM 4588 C CA . ALA A 1 602 ? -67.531 -19.524 1.994 1.00 52.16 602 ALA A CA 1
ATOM 4589 C C . ALA A 1 602 ? -67.087 -20.413 3.169 1.00 52.16 602 ALA A C 1
ATOM 4591 O O . ALA A 1 602 ? -67.588 -21.520 3.355 1.00 52.16 602 ALA A O 1
ATOM 4592 N N . GLY A 1 603 ? -66.082 -19.931 3.904 1.00 59.03 603 GLY A N 1
ATOM 4593 C CA . GLY A 1 603 ? -65.419 -20.706 4.943 1.00 59.03 603 GLY A CA 1
ATOM 4594 C C . GLY A 1 603 ? -66.316 -20.935 6.154 1.00 59.03 603 GLY A C 1
ATOM 4595 O O . GLY A 1 603 ? -67.344 -20.273 6.338 1.00 59.03 603 GLY A O 1
ATOM 4596 N N . GLN A 1 604 ? -65.889 -21.857 7.013 1.00 65.12 604 GLN A N 1
ATOM 4597 C CA . GLN A 1 604 ? -66.447 -21.990 8.354 1.00 65.12 604 GLN A CA 1
ATOM 4598 C C . GLN A 1 604 ? -66.431 -20.632 9.078 1.00 65.12 604 GLN A C 1
ATOM 4600 O O . GLN A 1 604 ? -65.564 -19.789 8.808 1.00 65.12 604 GLN A O 1
ATOM 4605 N N . PRO A 1 605 ? -67.394 -20.384 9.979 1.00 76.81 605 PRO A N 1
ATOM 4606 C CA . PRO A 1 605 ? -67.467 -19.127 10.710 1.00 76.81 605 PRO A CA 1
ATOM 4607 C C . PRO A 1 605 ? -66.160 -18.859 11.449 1.00 76.81 605 PRO A C 1
ATOM 4609 O O . PRO A 1 605 ? -65.542 -19.769 11.992 1.00 76.81 605 PRO A O 1
ATOM 4612 N N . THR A 1 606 ? -65.718 -17.608 11.471 1.00 85.25 606 THR A N 1
ATOM 4613 C CA . THR A 1 606 ? -64.462 -17.222 12.117 1.00 85.25 606 THR A CA 1
ATOM 4614 C C . THR A 1 606 ? -64.773 -16.430 13.373 1.00 85.25 606 THR A C 1
ATOM 4616 O O . THR A 1 606 ? -65.391 -15.369 13.307 1.00 85.25 606 THR A O 1
ATOM 4619 N N . VAL A 1 607 ? -64.329 -16.917 14.531 1.00 87.75 607 VAL A N 1
ATOM 4620 C CA . VAL A 1 607 ? -64.374 -16.131 15.767 1.00 87.75 607 VAL A CA 1
ATOM 4621 C C . VAL A 1 607 ? -63.213 -15.140 15.730 1.00 87.75 607 VAL A C 1
ATOM 4623 O O . VAL A 1 607 ? -62.069 -15.505 15.973 1.00 87.75 607 VAL A O 1
ATOM 4626 N N . THR A 1 608 ? -63.495 -13.891 15.361 1.00 87.31 608 THR A N 1
ATOM 4627 C CA . THR A 1 608 ? -62.486 -12.821 15.266 1.00 87.31 608 THR A CA 1
ATOM 4628 C C . THR A 1 608 ? -61.999 -12.339 16.631 1.00 87.31 608 THR A C 1
ATOM 4630 O O . THR A 1 608 ? -60.851 -11.922 16.758 1.00 87.31 608 THR A O 1
ATOM 4633 N N . SER A 1 609 ? -62.840 -12.423 17.662 1.00 87.00 609 SER A N 1
ATOM 4634 C CA . SER A 1 609 ? -62.436 -12.231 19.051 1.00 87.00 609 SER A CA 1
ATOM 4635 C C . SER A 1 609 ? -63.397 -12.950 19.992 1.00 87.00 609 SER A C 1
ATOM 4637 O O . SER A 1 609 ? -64.603 -12.991 19.756 1.00 87.00 609 SER A O 1
ATOM 4639 N N . PHE A 1 610 ? -62.860 -13.516 21.069 1.00 93.69 610 PHE A N 1
ATOM 4640 C CA . PHE A 1 610 ? -63.624 -13.910 22.246 1.00 93.69 610 PHE A CA 1
ATOM 4641 C C . PHE A 1 610 ? -62.703 -13.820 23.458 1.00 93.69 610 PHE A C 1
ATOM 4643 O O . PHE A 1 610 ? -61.700 -14.527 23.533 1.00 93.69 610 PHE A O 1
ATOM 4650 N N . GLY A 1 611 ? -62.995 -12.901 24.369 1.00 88.81 611 GLY A N 1
ATOM 4651 C CA . GLY A 1 611 ? -62.130 -12.617 25.506 1.00 88.81 611 GLY A CA 1
ATOM 4652 C C . GLY A 1 611 ? -62.917 -12.174 26.726 1.00 88.81 611 GLY A C 1
ATOM 4653 O O . GLY A 1 611 ? -64.017 -11.643 26.599 1.00 88.81 611 GLY A O 1
ATOM 4654 N N . ALA A 1 612 ? -62.339 -12.379 27.902 1.00 86.94 612 ALA A N 1
ATOM 4655 C CA . ALA A 1 612 ? -62.863 -11.907 29.171 1.00 86.94 612 ALA A CA 1
ATOM 4656 C C . ALA A 1 612 ? -61.998 -10.760 29.712 1.00 86.94 612 ALA A C 1
ATOM 4658 O O . ALA A 1 612 ? -60.771 -10.845 29.684 1.00 86.94 612 ALA A O 1
ATOM 4659 N N . SER A 1 613 ? -62.617 -9.689 30.209 1.00 82.88 613 SER A N 1
ATOM 4660 C CA . SER A 1 613 ? -61.906 -8.548 30.793 1.00 82.88 613 SER A CA 1
ATOM 4661 C C . SER A 1 613 ? -62.576 -8.064 32.086 1.00 82.88 613 SER A C 1
ATOM 4663 O O . SER A 1 613 ? -63.729 -7.625 32.039 1.00 82.88 613 SER A O 1
ATOM 4665 N N . PRO A 1 614 ? -61.882 -8.118 33.238 1.00 77.00 614 PRO A N 1
ATOM 4666 C CA . PRO A 1 614 ? -60.556 -8.723 33.435 1.00 77.00 614 PRO A CA 1
ATOM 4667 C C . PRO A 1 614 ? -60.590 -10.266 33.335 1.00 77.00 614 PRO A C 1
ATOM 4669 O O . PRO A 1 614 ? -61.514 -10.903 33.834 1.00 77.00 614 PRO A O 1
ATOM 4672 N N . ALA A 1 615 ? -59.580 -10.884 32.708 1.00 75.31 615 ALA A N 1
ATOM 4673 C CA . ALA A 1 615 ? -59.479 -12.349 32.551 1.00 75.31 615 ALA A CA 1
ATOM 4674 C C . ALA A 1 615 ? -59.127 -13.090 33.858 1.00 75.31 615 ALA A C 1
ATOM 4676 O O . ALA A 1 615 ? -59.273 -14.309 33.941 1.00 75.31 615 ALA A O 1
ATOM 4677 N N . SER A 1 616 ? -58.704 -12.349 34.884 1.00 68.62 616 SER A N 1
ATOM 4678 C CA . SER A 1 616 ? -58.501 -12.848 36.241 1.00 68.62 616 SER A CA 1
ATOM 4679 C C . SER A 1 616 ? -59.239 -11.955 37.228 1.00 68.62 616 SER A C 1
ATOM 4681 O O . SER A 1 616 ? -59.084 -10.735 37.195 1.00 68.62 616 SER A O 1
ATOM 4683 N N . ILE A 1 617 ? -60.033 -12.561 38.101 1.00 76.25 617 ILE A N 1
ATOM 4684 C CA . ILE A 1 617 ? -60.836 -11.871 39.113 1.00 76.25 617 ILE A CA 1
ATOM 4685 C C . ILE A 1 617 ? -60.599 -12.495 40.487 1.00 76.25 617 ILE A C 1
ATOM 4687 O O . ILE A 1 617 ? -60.217 -13.659 40.605 1.00 76.25 617 ILE A O 1
ATOM 4691 N N . THR A 1 618 ? -60.860 -11.747 41.553 1.00 68.94 618 THR A N 1
ATOM 4692 C CA . THR A 1 618 ? -61.082 -12.337 42.878 1.00 68.94 618 THR A CA 1
ATOM 4693 C C . THR A 1 618 ? -62.522 -12.846 42.980 1.00 68.94 618 THR A C 1
ATOM 4695 O O . THR A 1 618 ? -63.416 -12.343 42.297 1.00 68.94 618 THR A O 1
ATOM 4698 N N . SER A 1 619 ? -62.754 -13.880 43.797 1.00 68.00 619 SER A N 1
ATOM 4699 C CA . SER A 1 619 ? -64.077 -14.518 43.897 1.00 68.00 619 SER A CA 1
ATOM 4700 C C . SER A 1 619 ? -65.159 -13.481 44.227 1.00 68.00 619 SER A C 1
ATOM 4702 O O . SER A 1 619 ? -65.002 -12.696 45.162 1.00 68.00 619 SER A O 1
ATOM 4704 N N . GLY A 1 620 ? -66.231 -13.454 43.428 1.00 61.12 620 GLY A N 1
ATOM 4705 C CA . GLY A 1 620 ? -67.340 -12.503 43.562 1.00 61.12 620 GLY A CA 1
ATOM 4706 C C . GLY A 1 620 ? -67.215 -11.208 42.748 1.00 61.12 620 GLY A C 1
ATOM 4707 O O . GLY A 1 620 ? -68.174 -10.441 42.713 1.00 61.12 620 GLY A O 1
ATOM 4708 N N . GLN A 1 621 ? -66.089 -10.953 42.067 1.00 77.25 621 GLN A N 1
ATOM 4709 C CA . GLN A 1 621 ? -65.988 -9.836 41.119 1.00 77.25 621 GLN A CA 1
ATOM 4710 C C . GLN A 1 621 ? -66.538 -10.186 39.728 1.00 77.25 621 GLN A C 1
ATOM 4712 O O . GLN A 1 621 ? -66.724 -11.348 39.374 1.00 77.25 621 GLN A O 1
ATOM 4717 N N . SER A 1 622 ? -66.836 -9.154 38.935 1.00 79.38 622 SER A N 1
ATOM 4718 C CA . SER A 1 622 ? -67.366 -9.307 37.579 1.00 79.38 622 SER A CA 1
ATOM 4719 C C . SER A 1 622 ? -66.246 -9.275 36.541 1.00 79.38 622 SER A C 1
ATOM 4721 O O . SER A 1 622 ? -65.353 -8.434 36.606 1.00 79.38 622 SER A O 1
ATOM 4723 N N . SER A 1 623 ? -66.347 -10.141 35.539 1.00 82.81 623 SER A N 1
ATOM 4724 C CA . SER A 1 623 ? -65.581 -10.090 34.295 1.00 82.81 623 SER A CA 1
ATOM 4725 C C . SER A 1 623 ? -66.537 -9.876 33.124 1.00 82.81 623 SER A C 1
ATOM 4727 O O . SER A 1 623 ? -67.661 -10.366 33.150 1.00 82.81 623 SER A O 1
ATOM 4729 N N . THR A 1 624 ? -66.136 -9.117 32.109 1.00 91.88 624 THR A N 1
ATOM 4730 C CA . THR A 1 624 ? -66.950 -8.895 30.907 1.00 91.88 624 THR A CA 1
ATOM 4731 C C . THR A 1 624 ? -66.432 -9.763 29.774 1.00 91.88 624 THR A C 1
ATOM 4733 O O . THR A 1 624 ? -65.322 -9.549 29.287 1.00 91.88 624 THR A O 1
ATOM 4736 N N . LEU A 1 625 ? -67.243 -10.718 29.326 1.00 93.62 625 LEU A N 1
ATOM 4737 C CA . LEU A 1 625 ? -67.006 -11.439 28.082 1.00 93.62 625 LEU A CA 1
ATOM 4738 C C . LEU A 1 625 ? -67.307 -10.505 26.910 1.00 93.62 625 LEU A C 1
ATOM 4740 O O . LEU A 1 625 ? -68.323 -9.820 26.923 1.00 93.62 625 LEU A O 1
ATOM 4744 N N . SER A 1 626 ? -66.443 -10.469 25.903 1.00 91.88 626 SER A N 1
ATOM 4745 C CA . SER A 1 626 ? -66.623 -9.699 24.668 1.00 91.88 626 SER A CA 1
ATOM 4746 C C . SER A 1 626 ? -66.261 -10.575 23.479 1.00 91.88 626 SER A C 1
ATOM 4748 O O . SER A 1 626 ? -65.219 -11.234 23.503 1.00 91.88 626 SER A O 1
ATOM 4750 N N . TRP A 1 627 ? -67.094 -10.586 22.441 1.00 95.62 627 TRP A N 1
ATOM 4751 C CA . TRP A 1 627 ? -66.843 -11.370 21.235 1.00 95.62 627 TRP A CA 1
ATOM 4752 C C . TRP A 1 627 ? -67.218 -10.638 19.956 1.00 95.62 627 TRP A C 1
ATOM 4754 O O . TRP A 1 627 ? -68.100 -9.779 19.923 1.00 95.62 627 TRP A O 1
ATOM 4764 N N . ALA A 1 628 ? -66.558 -11.050 18.881 1.00 92.50 628 ALA A N 1
ATOM 4765 C CA . ALA A 1 628 ? -66.918 -10.744 17.513 1.00 92.50 628 ALA A CA 1
ATOM 4766 C C . ALA A 1 628 ? -66.654 -11.974 16.642 1.00 92.50 628 ALA A C 1
ATOM 4768 O O . ALA A 1 628 ? -65.594 -12.599 16.717 1.00 92.50 628 ALA A O 1
ATOM 4769 N N . VAL A 1 629 ? -67.612 -12.307 15.791 1.00 89.62 629 VAL A N 1
ATOM 4770 C CA . VAL A 1 629 ? -67.622 -13.475 14.917 1.00 89.62 629 VAL A CA 1
ATOM 4771 C C . VAL A 1 629 ? -68.056 -13.020 13.529 1.00 89.62 629 VAL A C 1
ATOM 4773 O O . VAL A 1 629 ? -69.009 -12.256 13.388 1.00 89.62 629 VAL A O 1
ATOM 4776 N N . SER A 1 630 ? -67.381 -13.505 12.495 1.00 84.19 630 SER A N 1
ATOM 4777 C CA . SER A 1 630 ? -67.750 -13.290 11.098 1.00 84.19 630 SER A CA 1
ATOM 4778 C C . SER A 1 630 ? -68.168 -14.604 10.440 1.00 84.19 630 SER A C 1
ATOM 4780 O O . SER A 1 630 ? -67.780 -15.694 10.864 1.00 84.19 630 SER A O 1
ATOM 4782 N N . ASN A 1 631 ? -68.987 -14.507 9.390 1.00 79.38 631 ASN A N 1
ATOM 4783 C CA . ASN A 1 631 ? -69.444 -15.645 8.585 1.00 79.38 631 ASN A CA 1
ATOM 4784 C C . ASN A 1 631 ? -70.232 -16.729 9.355 1.00 79.38 631 ASN A C 1
ATOM 4786 O O . ASN A 1 631 ? -70.295 -17.864 8.894 1.00 79.38 631 ASN A O 1
ATOM 4790 N N . ALA A 1 632 ? -70.858 -16.408 10.493 1.00 82.56 632 ALA A N 1
ATOM 4791 C CA . ALA A 1 632 ? -71.721 -17.327 11.245 1.00 82.56 632 ALA A CA 1
ATOM 4792 C C . ALA A 1 632 ? -73.206 -17.054 10.991 1.00 82.56 632 ALA A C 1
ATOM 4794 O O . ALA A 1 632 ? -73.629 -15.901 10.982 1.00 82.56 632 ALA A O 1
ATOM 4795 N N . THR A 1 633 ? -74.008 -18.110 10.841 1.00 85.94 633 THR A N 1
ATOM 4796 C CA . THR A 1 633 ? -75.478 -18.015 10.868 1.00 85.94 633 THR A CA 1
ATOM 4797 C C . THR A 1 633 ? -76.047 -18.233 12.272 1.00 85.94 633 THR A C 1
ATOM 4799 O O . THR A 1 633 ? -77.180 -17.840 12.528 1.00 85.94 633 THR A O 1
ATOM 4802 N N . SER A 1 634 ? -75.278 -18.819 13.198 1.00 87.19 634 SER A N 1
ATOM 4803 C CA . SER A 1 634 ? -75.628 -18.926 14.623 1.00 87.19 634 SER A CA 1
ATOM 4804 C C . SER A 1 634 ? -74.392 -18.831 15.519 1.00 87.19 634 SER A C 1
ATOM 4806 O O . SER A 1 634 ? -73.352 -19.388 15.169 1.00 87.19 634 SER A O 1
ATOM 4808 N N . VAL A 1 635 ? -74.514 -18.186 16.685 1.00 93.75 635 VAL A N 1
ATOM 4809 C CA . VAL A 1 635 ? -73.466 -18.118 17.720 1.00 93.75 635 VAL A CA 1
ATOM 4810 C C . VAL A 1 635 ? -74.070 -18.426 19.095 1.00 93.75 635 VAL A C 1
ATOM 4812 O O . VAL A 1 635 ? -75.125 -17.894 19.436 1.00 93.75 635 VAL A O 1
ATOM 4815 N N . THR A 1 636 ? -73.420 -19.281 19.885 1.00 94.56 636 THR A N 1
ATOM 4816 C CA . THR A 1 636 ? -73.848 -19.670 21.242 1.00 94.56 636 THR A CA 1
ATOM 4817 C C . THR A 1 636 ? -72.678 -19.658 22.219 1.00 94.56 636 THR A C 1
ATOM 4819 O O . THR A 1 636 ? -71.580 -20.042 21.827 1.00 94.56 636 THR A O 1
ATOM 4822 N N . ILE A 1 637 ? -72.898 -19.303 23.484 1.00 95.31 637 ILE A N 1
ATOM 4823 C CA . ILE A 1 637 ? -71.900 -19.419 24.562 1.00 95.31 637 ILE A CA 1
ATOM 4824 C C . ILE A 1 637 ? -72.433 -20.370 25.645 1.00 95.31 637 ILE A C 1
ATOM 4826 O O . ILE A 1 637 ? -73.613 -20.317 25.993 1.00 95.31 637 ILE A O 1
ATOM 4830 N N . ASP A 1 638 ? -71.586 -21.266 26.152 1.00 91.06 638 ASP A N 1
ATOM 4831 C CA . ASP A 1 638 ? -71.929 -22.214 27.222 1.00 91.06 638 ASP A CA 1
ATOM 4832 C C . ASP A 1 638 ? -72.013 -21.544 28.621 1.00 91.06 638 ASP A C 1
ATOM 4834 O O . ASP A 1 638 ? -72.224 -20.336 28.739 1.00 91.06 638 ASP A O 1
ATOM 4838 N N . GLN A 1 639 ? -71.956 -22.341 29.699 1.00 89.31 639 GLN A N 1
ATOM 4839 C CA . GLN A 1 639 ? -72.109 -21.884 31.095 1.00 89.31 639 GLN A CA 1
ATOM 4840 C C . GLN A 1 639 ? -73.427 -21.129 31.371 1.00 89.31 639 GLN A C 1
ATOM 4842 O O . GLN A 1 639 ? -73.489 -20.229 32.206 1.00 89.31 639 GLN A O 1
ATOM 4847 N N . GLY A 1 640 ? -74.498 -21.512 30.666 1.00 85.31 640 GLY A N 1
ATOM 4848 C CA . GLY A 1 640 ? -75.852 -20.984 30.869 1.00 85.31 640 GLY A CA 1
ATOM 4849 C C . GLY A 1 640 ? -76.202 -19.714 30.083 1.00 85.31 640 GLY A C 1
ATOM 4850 O O . GLY A 1 640 ? -77.292 -19.189 30.293 1.00 85.31 640 GLY A O 1
ATOM 4851 N N . ILE A 1 641 ? -75.334 -19.228 29.180 1.00 92.31 641 ILE A N 1
ATOM 4852 C CA . ILE A 1 641 ? -75.564 -17.987 28.408 1.00 92.31 641 ILE A CA 1
ATOM 4853 C C . ILE A 1 641 ? -76.458 -18.217 27.171 1.00 92.31 641 ILE A C 1
ATOM 4855 O O . ILE A 1 641 ? -77.408 -17.468 26.952 1.00 92.31 641 ILE A O 1
ATOM 4859 N N . GLY A 1 642 ? -76.204 -19.257 26.371 1.00 90.94 642 GLY A N 1
ATOM 4860 C CA . GLY A 1 642 ? -77.033 -19.623 25.214 1.00 90.94 642 GLY A CA 1
ATOM 4861 C C . GLY A 1 642 ? -76.756 -18.807 23.942 1.00 90.94 642 GLY A C 1
ATOM 4862 O O . GLY A 1 642 ? -75.620 -18.407 23.687 1.00 90.94 642 GLY A O 1
ATOM 4863 N N . ASN A 1 643 ? -77.775 -18.623 23.091 1.00 92.50 643 ASN A N 1
ATOM 4864 C CA . ASN A 1 643 ? -77.644 -17.940 21.797 1.00 92.50 643 ASN A CA 1
ATOM 4865 C C . ASN A 1 643 ? -77.346 -16.446 21.954 1.00 92.50 643 ASN A C 1
ATOM 4867 O O . ASN A 1 643 ? -78.031 -15.735 22.686 1.00 92.50 643 ASN A O 1
ATOM 4871 N N . VAL A 1 644 ? -76.379 -15.960 21.180 1.00 92.38 644 VAL A N 1
ATOM 4872 C CA . VAL A 1 644 ? -75.945 -14.562 21.179 1.00 92.38 644 VAL A CA 1
ATOM 4873 C C . VAL A 1 644 ? -75.797 -14.025 19.754 1.00 92.38 644 VAL A C 1
ATOM 4875 O O . VAL A 1 644 ? -75.699 -14.782 18.788 1.00 92.38 644 VAL A O 1
ATOM 4878 N N . ALA A 1 645 ? -75.784 -12.699 19.609 1.00 92.06 645 ALA A N 1
ATOM 4879 C CA . ALA A 1 645 ? -75.481 -12.055 18.334 1.00 92.06 645 ALA A CA 1
ATOM 4880 C C . ALA A 1 645 ? -74.017 -12.296 17.916 1.00 92.06 645 ALA A C 1
ATOM 4882 O O . ALA A 1 645 ? -73.161 -12.606 18.749 1.00 92.06 645 ALA A O 1
ATOM 4883 N N . ALA A 1 646 ? -73.722 -12.119 16.623 1.00 86.19 646 ALA A N 1
ATOM 4884 C CA . ALA A 1 646 ? -72.388 -12.343 16.061 1.00 86.19 646 ALA A CA 1
ATOM 4885 C C . ALA A 1 646 ? -71.299 -11.455 16.694 1.00 86.19 646 ALA A C 1
ATOM 4887 O O . ALA A 1 646 ? -70.133 -11.832 16.708 1.00 86.19 646 ALA A O 1
ATOM 4888 N N . SER A 1 647 ? -71.666 -10.317 17.282 1.00 89.75 647 SER A N 1
ATOM 4889 C CA . SER A 1 647 ? -70.810 -9.548 18.182 1.00 89.75 647 SER A CA 1
ATOM 4890 C C . SER A 1 647 ? -71.596 -9.076 19.401 1.00 89.75 647 SER A C 1
ATOM 4892 O O . SER A 1 647 ? -72.809 -8.869 19.329 1.00 89.75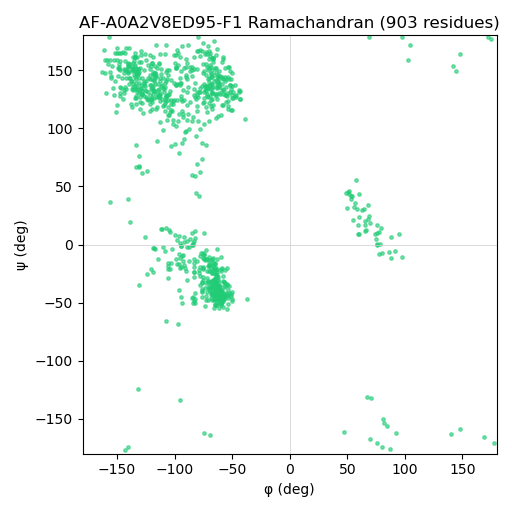 647 SER A O 1
ATOM 4894 N N . GLY A 1 648 ? -70.914 -8.922 20.533 1.00 91.00 648 GLY A N 1
ATOM 4895 C CA . GLY A 1 648 ? -71.546 -8.490 21.774 1.00 91.00 648 GLY A CA 1
ATOM 4896 C C . GLY A 1 648 ? -70.605 -8.510 22.970 1.00 91.00 648 GLY A C 1
ATOM 4897 O O . GLY A 1 648 ? -69.444 -8.915 22.868 1.00 91.00 648 GLY A O 1
ATOM 4898 N N . SER A 1 649 ? -71.122 -8.064 24.112 1.00 90.12 649 SER A N 1
ATOM 4899 C CA . SER A 1 649 ? -70.468 -8.204 25.407 1.00 90.12 649 SER A CA 1
ATOM 4900 C C . SER A 1 649 ? -71.480 -8.542 26.501 1.00 90.12 649 SER A C 1
ATOM 4902 O O . SER A 1 649 ? -72.646 -8.153 26.424 1.00 90.12 649 SER A O 1
ATOM 4904 N N . LEU A 1 650 ? -71.045 -9.299 27.509 1.00 91.12 650 LEU A N 1
ATOM 4905 C CA . LEU A 1 650 ? -71.875 -9.733 28.631 1.00 91.12 650 LEU A CA 1
ATOM 4906 C C . LEU A 1 650 ? -71.042 -9.843 29.912 1.00 91.12 650 LEU A C 1
ATOM 4908 O O . LEU A 1 650 ? -69.982 -10.466 29.922 1.00 91.12 650 LEU A O 1
ATOM 4912 N N . ALA A 1 651 ? -71.534 -9.252 30.999 1.00 90.12 651 ALA A N 1
ATOM 4913 C CA . ALA A 1 651 ? -70.917 -9.362 32.316 1.00 90.12 651 ALA A CA 1
ATOM 4914 C C . ALA A 1 651 ? -71.250 -10.711 32.977 1.00 90.12 651 ALA A C 1
ATOM 4916 O O . ALA A 1 651 ? -72.403 -11.139 32.980 1.00 90.12 651 ALA A O 1
ATOM 4917 N N . VAL A 1 652 ? -70.241 -11.360 33.556 1.00 89.94 652 VAL A N 1
ATOM 4918 C CA . VAL A 1 652 ? -70.328 -12.645 34.260 1.00 89.94 652 VAL A CA 1
ATOM 4919 C C . VAL A 1 652 ? -69.568 -12.564 35.588 1.00 89.94 652 VAL A C 1
ATOM 4921 O O . VAL A 1 652 ? -68.555 -11.874 35.688 1.00 89.94 652 VAL A O 1
ATOM 4924 N N . SER A 1 653 ? -70.017 -13.278 36.622 1.00 84.44 653 SER A N 1
ATOM 4925 C CA . SER A 1 653 ? -69.382 -13.259 37.956 1.00 84.44 653 SER A CA 1
ATOM 4926 C C . SER A 1 653 ? -69.135 -14.677 38.486 1.00 84.44 653 SER A C 1
ATOM 4928 O O . SER A 1 653 ? -69.792 -15.105 39.437 1.00 84.44 653 SER A O 1
ATOM 4930 N N . PRO A 1 654 ? -68.238 -15.459 37.856 1.00 83.88 654 PRO A N 1
ATOM 4931 C CA . PRO A 1 654 ? -67.997 -16.834 38.271 1.00 83.88 654 PRO A CA 1
ATOM 4932 C C . PRO A 1 654 ? -67.283 -16.896 39.633 1.00 83.88 654 PRO A C 1
ATOM 4934 O O . PRO A 1 654 ? -66.307 -16.189 39.876 1.00 83.88 654 PRO A O 1
ATOM 4937 N N . ALA A 1 655 ? -67.759 -17.764 40.532 1.00 75.81 655 ALA A N 1
ATOM 4938 C CA . ALA A 1 655 ? -67.201 -17.919 41.883 1.00 75.81 655 ALA A CA 1
ATOM 4939 C C . ALA A 1 655 ? -65.899 -18.746 41.927 1.00 75.81 655 ALA A C 1
ATOM 4941 O O . ALA A 1 655 ? -65.141 -18.648 42.894 1.00 75.81 655 ALA A O 1
ATOM 4942 N N . ALA A 1 656 ? -65.637 -19.531 40.880 1.00 76.94 656 ALA A N 1
ATOM 4943 C CA . ALA A 1 656 ? -64.431 -20.325 40.664 1.00 76.94 656 ALA A CA 1
ATOM 4944 C C . ALA A 1 656 ? -63.941 -20.141 39.220 1.00 76.94 656 ALA A C 1
ATOM 4946 O O . ALA A 1 656 ? -64.714 -19.708 38.363 1.00 76.94 656 ALA A O 1
ATOM 4947 N N . THR A 1 657 ? -62.674 -20.467 38.942 1.00 82.38 657 THR A N 1
ATOM 4948 C CA . THR A 1 657 ? -62.114 -20.386 37.584 1.00 82.38 657 THR A CA 1
ATOM 4949 C C . THR A 1 657 ? -63.029 -21.098 36.594 1.00 82.38 657 THR A C 1
ATOM 4951 O O . THR A 1 657 ? -63.243 -22.303 36.707 1.00 82.38 657 THR A O 1
ATOM 4954 N N . THR A 1 658 ? -63.590 -20.345 35.651 1.00 88.19 658 THR A N 1
ATOM 4955 C CA . THR A 1 658 ? -64.621 -20.825 34.726 1.00 88.19 658 THR A CA 1
ATOM 4956 C C . THR A 1 658 ? -64.192 -20.540 33.298 1.00 88.19 658 THR A C 1
ATOM 4958 O O . THR A 1 658 ? -63.860 -19.404 32.956 1.00 88.19 658 THR A O 1
ATOM 4961 N N . THR A 1 659 ? -64.216 -21.574 32.462 1.00 91.38 659 THR A N 1
ATOM 4962 C CA . THR A 1 659 ? -63.965 -21.459 31.024 1.00 91.38 659 THR A CA 1
ATOM 4963 C C . THR A 1 659 ? -65.292 -21.398 30.286 1.00 91.38 659 THR A C 1
ATOM 4965 O O . THR A 1 659 ? -66.122 -22.294 30.434 1.00 91.38 659 THR A O 1
ATOM 4968 N N . TYR A 1 660 ? -65.464 -20.341 29.499 1.00 92.19 660 TYR A N 1
ATOM 4969 C CA . TYR A 1 660 ? -66.584 -20.146 28.591 1.00 92.19 660 TYR A CA 1
ATOM 4970 C C . TYR A 1 660 ? -66.158 -20.546 27.183 1.00 92.19 660 TYR A C 1
ATOM 4972 O O . TYR A 1 660 ? -65.073 -20.178 26.734 1.00 92.19 660 TYR A O 1
ATOM 4980 N N . THR A 1 661 ? -67.023 -21.258 26.475 1.00 94.12 661 THR A N 1
ATOM 4981 C CA . THR A 1 661 ? -66.857 -21.710 25.096 1.00 94.12 661 THR A CA 1
ATOM 4982 C C . THR A 1 661 ? -67.918 -21.061 24.222 1.00 94.12 661 THR A C 1
ATOM 4984 O O . THR A 1 661 ? -69.111 -21.315 24.375 1.00 94.12 661 THR A O 1
ATOM 4987 N N . LEU A 1 662 ? -67.480 -20.244 23.270 1.00 95.56 662 LEU A N 1
ATOM 4988 C CA . LEU A 1 662 ? -68.290 -19.718 22.185 1.00 95.56 662 LEU A CA 1
ATOM 4989 C C . LEU A 1 662 ? -68.237 -20.692 21.008 1.00 95.56 662 LEU A C 1
ATOM 4991 O O . LEU A 1 662 ? -67.158 -21.089 20.582 1.00 95.56 662 LEU A O 1
ATOM 4995 N N . THR A 1 663 ? -69.393 -21.043 20.456 1.00 92.94 663 THR A N 1
ATOM 4996 C CA . THR A 1 663 ? -69.546 -21.875 19.258 1.00 92.94 663 THR A CA 1
ATOM 4997 C C . THR A 1 663 ? -70.265 -21.074 18.187 1.00 92.94 663 THR A C 1
ATOM 4999 O O . THR A 1 663 ? -71.374 -20.594 18.408 1.00 92.94 663 THR A O 1
ATOM 5002 N N . ALA A 1 664 ? -69.643 -20.926 17.025 1.00 90.44 664 ALA A N 1
ATOM 5003 C CA . ALA A 1 664 ? -70.214 -20.281 15.856 1.00 90.44 664 ALA A CA 1
ATOM 5004 C C . ALA A 1 664 ? -70.408 -21.317 14.747 1.00 90.44 664 ALA A C 1
ATOM 5006 O O . ALA A 1 664 ? -69.484 -22.074 14.473 1.00 90.44 664 ALA A O 1
ATOM 5007 N N . ALA A 1 665 ? -71.565 -21.338 14.084 1.00 85.25 665 ALA A N 1
ATOM 5008 C CA . ALA A 1 665 ? -71.870 -22.296 13.016 1.00 85.25 665 ALA A CA 1
ATOM 5009 C C . ALA A 1 665 ? -72.463 -21.618 11.771 1.00 85.25 665 ALA A C 1
ATOM 5011 O O . ALA A 1 665 ? -73.152 -20.598 11.869 1.00 85.25 665 ALA A O 1
ATOM 5012 N N . ASN A 1 666 ? -72.185 -22.190 10.600 1.00 81.94 666 ASN A N 1
ATOM 5013 C CA . ASN A 1 666 ? -72.845 -21.900 9.329 1.00 81.94 666 ASN A CA 1
ATOM 5014 C C . ASN A 1 666 ? -73.006 -23.184 8.489 1.00 81.94 666 ASN A C 1
ATOM 5016 O O . ASN A 1 666 ? -72.640 -24.275 8.922 1.00 81.94 666 ASN A O 1
ATOM 5020 N N . GLY A 1 667 ? -73.542 -23.062 7.270 1.00 66.06 667 GLY A N 1
ATOM 5021 C CA . GLY A 1 667 ? -73.722 -24.200 6.357 1.00 66.06 667 GLY A CA 1
ATOM 5022 C C . GLY A 1 667 ? -72.428 -24.894 5.895 1.00 66.06 667 GLY A C 1
ATOM 5023 O O . GLY A 1 667 ? -72.508 -25.987 5.344 1.00 66.06 667 GLY A O 1
ATOM 5024 N N . ALA A 1 668 ? -71.254 -24.294 6.119 1.00 65.62 668 ALA A N 1
ATOM 5025 C CA . ALA A 1 668 ? -69.935 -24.858 5.820 1.00 65.62 668 ALA A CA 1
ATOM 5026 C C . ALA A 1 668 ? -69.262 -25.535 7.038 1.00 65.62 668 ALA A C 1
ATOM 5028 O O . ALA A 1 668 ? -68.223 -26.182 6.882 1.00 65.62 668 ALA A O 1
ATOM 5029 N N . GLY A 1 669 ? -69.828 -25.409 8.246 1.00 73.88 669 GLY A N 1
ATOM 5030 C CA . GLY A 1 669 ? -69.350 -26.068 9.468 1.00 73.88 669 GLY A CA 1
ATOM 5031 C C . GLY A 1 669 ? -69.407 -25.177 10.713 1.00 73.88 669 GLY A C 1
ATOM 5032 O O . GLY A 1 669 ? -70.098 -24.159 10.734 1.00 73.88 669 GLY A O 1
ATOM 5033 N N . SER A 1 670 ? -68.689 -25.563 11.770 1.00 83.31 670 SER A N 1
ATOM 5034 C CA . SER A 1 670 ? -68.708 -24.883 13.072 1.00 83.31 670 SER A CA 1
ATOM 5035 C C . SER A 1 670 ? -67.298 -24.659 13.613 1.00 83.31 670 SER A C 1
ATOM 5037 O O . SER A 1 670 ? -66.459 -25.549 13.524 1.00 83.31 670 SER A O 1
ATOM 5039 N N . THR A 1 671 ? -67.083 -23.509 14.251 1.00 86.81 671 THR A N 1
ATOM 5040 C CA . THR A 1 671 ? -65.831 -23.108 14.905 1.00 86.81 671 THR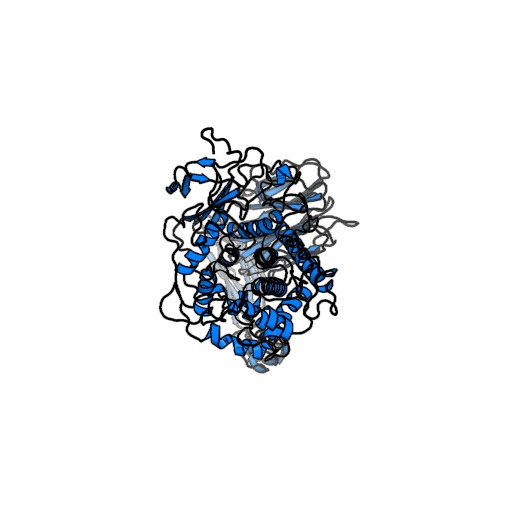 A CA 1
ATOM 5041 C C . THR A 1 671 ? -66.107 -22.743 16.355 1.00 86.81 671 THR A C 1
ATOM 5043 O O . THR A 1 671 ? -67.110 -22.096 16.656 1.00 86.81 671 THR A O 1
ATOM 5046 N N . THR A 1 672 ? -65.206 -23.118 17.258 1.00 90.25 672 THR A N 1
ATOM 5047 C CA . THR A 1 672 ? -65.301 -22.780 18.681 1.00 90.25 672 THR A CA 1
ATOM 5048 C C . THR A 1 672 ? -64.137 -21.905 19.130 1.00 90.25 672 THR A C 1
ATOM 5050 O O . THR A 1 672 ? -63.019 -22.074 18.651 1.00 90.25 672 THR A O 1
ATOM 5053 N N . ALA A 1 673 ? -64.375 -21.022 20.095 1.00 90.25 673 ALA A N 1
ATOM 5054 C CA . ALA A 1 673 ? -63.340 -20.292 20.818 1.00 90.25 673 ALA A CA 1
ATOM 5055 C C . ALA A 1 673 ? -63.625 -20.355 22.316 1.00 90.25 673 ALA A C 1
ATOM 5057 O O . ALA A 1 673 ? -64.784 -20.365 22.722 1.00 90.25 673 ALA A O 1
ATOM 5058 N N . GLN A 1 674 ? -62.584 -20.365 23.141 1.00 91.06 674 GLN A N 1
ATOM 5059 C CA . GLN A 1 674 ? -62.728 -20.373 24.592 1.00 91.06 674 GLN A CA 1
ATOM 5060 C C . GLN A 1 674 ? -62.086 -19.140 25.213 1.00 91.06 674 GLN A C 1
ATOM 5062 O O . GLN A 1 674 ? -61.065 -18.652 24.734 1.00 91.06 674 GLN A O 1
ATOM 5067 N N . THR A 1 675 ? -62.667 -18.662 26.306 1.00 87.31 675 THR A N 1
ATOM 5068 C CA . THR A 1 675 ? -62.019 -17.707 27.198 1.00 87.31 675 THR A CA 1
ATOM 5069 C C . THR A 1 675 ? -62.248 -18.128 28.642 1.00 87.31 675 THR A C 1
ATOM 5071 O O . THR A 1 675 ? -63.345 -18.538 29.022 1.00 87.31 675 THR A O 1
ATOM 5074 N N . THR A 1 676 ? -61.194 -18.070 29.448 1.00 86.94 676 THR A N 1
ATOM 5075 C CA . THR A 1 676 ? -61.225 -18.494 30.848 1.00 86.94 676 THR A CA 1
ATOM 5076 C C . THR A 1 676 ? -61.163 -17.276 31.747 1.00 86.94 676 THR A C 1
ATOM 5078 O O . THR A 1 676 ? -60.226 -16.486 31.665 1.00 86.94 676 THR A O 1
ATOM 5081 N N . VAL A 1 677 ? -62.150 -17.147 32.631 1.00 86.62 677 VAL A N 1
ATOM 5082 C CA . VAL A 1 677 ? -62.101 -16.218 33.758 1.00 86.62 677 VAL A CA 1
ATOM 5083 C C . VAL A 1 677 ? -61.471 -16.963 34.926 1.00 86.62 677 VAL A C 1
ATOM 5085 O O . VAL A 1 677 ? -62.092 -17.856 35.504 1.00 86.62 677 VAL A O 1
ATOM 5088 N N . THR A 1 678 ? -60.227 -16.626 35.251 1.00 74.62 678 THR A N 1
ATOM 5089 C CA . THR A 1 678 ? -59.451 -17.278 36.309 1.00 74.62 678 THR A CA 1
ATOM 5090 C C . THR A 1 678 ? -59.739 -16.617 37.650 1.00 74.62 678 THR A C 1
ATOM 5092 O O . THR A 1 678 ? -59.546 -15.417 37.816 1.00 74.62 678 THR A O 1
ATOM 5095 N N . VAL A 1 679 ? -60.199 -17.391 38.627 1.00 71.06 679 VAL A N 1
ATOM 5096 C CA . VAL A 1 679 ? -60.437 -16.911 39.988 1.00 71.06 679 VAL A CA 1
ATOM 5097 C C . VAL A 1 679 ? -59.235 -17.311 40.840 1.00 71.06 679 VAL A C 1
ATOM 5099 O O . VAL A 1 679 ? -59.099 -18.477 41.203 1.00 71.06 679 VAL A O 1
ATOM 5102 N N . GLY A 1 680 ? -58.325 -16.373 41.118 1.00 53.69 680 GLY A N 1
ATOM 5103 C CA . GLY A 1 680 ? -57.054 -16.670 41.793 1.00 53.69 680 GLY A CA 1
ATOM 5104 C C . GLY A 1 680 ? -56.400 -15.467 42.484 1.00 53.69 680 GLY A C 1
ATOM 5105 O O . GLY A 1 680 ? -56.637 -14.321 42.111 1.00 53.69 680 GLY A O 1
ATOM 5106 N N . ALA A 1 681 ? -55.570 -15.735 43.501 1.00 45.97 681 ALA A N 1
ATOM 5107 C CA . ALA A 1 681 ? -54.670 -14.757 44.127 1.00 45.97 681 ALA A CA 1
ATOM 5108 C C . ALA A 1 681 ? -53.369 -14.633 43.299 1.00 45.97 681 ALA A C 1
ATOM 5110 O O . ALA A 1 681 ? -52.815 -15.646 42.879 1.00 45.97 681 ALA A O 1
ATOM 5111 N N . ALA A 1 682 ? -52.904 -13.410 43.018 1.00 32.09 682 ALA A N 1
ATOM 5112 C CA . ALA A 1 682 ? -51.937 -13.124 41.942 1.00 32.09 682 ALA A CA 1
ATOM 5113 C C . ALA A 1 682 ? -50.437 -13.298 42.300 1.00 32.09 682 ALA A C 1
ATOM 5115 O O . ALA A 1 682 ? -50.028 -12.889 43.389 1.00 32.09 682 ALA A O 1
ATOM 5116 N N . PRO A 1 683 ? -49.599 -13.765 41.340 1.00 32.12 683 PRO A N 1
ATOM 5117 C CA . PRO A 1 683 ? -48.163 -13.435 41.245 1.00 32.12 683 PRO A CA 1
ATOM 5118 C C . PRO A 1 683 ? -47.711 -12.846 39.861 1.00 32.12 683 PRO A C 1
ATOM 5120 O O . PRO A 1 683 ? -48.464 -12.960 38.894 1.00 32.12 683 PRO A O 1
ATOM 5123 N N . PRO A 1 684 ? -46.511 -12.204 39.743 1.00 36.12 684 PRO A N 1
ATOM 5124 C CA . PRO A 1 684 ? -46.147 -11.225 38.683 1.00 36.12 684 PRO A CA 1
ATOM 5125 C C . PRO A 1 684 ? -45.133 -11.682 37.574 1.00 36.12 684 PRO A C 1
ATOM 5127 O O . PRO A 1 684 ? -44.539 -12.750 37.723 1.00 36.12 684 PRO A O 1
ATOM 5130 N N . PRO A 1 685 ? -44.893 -10.878 36.491 1.00 38.66 685 PRO A N 1
ATOM 5131 C CA . PRO A 1 685 ? -44.011 -11.153 35.325 1.00 38.66 685 PRO A CA 1
ATOM 5132 C C . PRO A 1 685 ? -42.578 -10.543 35.397 1.00 38.66 685 PRO A C 1
ATOM 5134 O O . PRO A 1 685 ? -42.309 -9.678 36.228 1.00 38.66 685 PRO A O 1
ATOM 5137 N N . GLY A 1 686 ? -41.649 -11.008 34.536 1.00 39.34 686 GLY A N 1
ATOM 5138 C CA . GLY A 1 686 ? -40.186 -10.766 34.592 1.00 39.34 686 GLY A CA 1
ATOM 5139 C C . GLY A 1 686 ? -39.590 -9.686 33.656 1.00 39.34 686 GLY A C 1
ATOM 5140 O O . GLY A 1 686 ? -40.200 -9.270 32.684 1.00 39.34 686 GLY A O 1
ATOM 5141 N N . THR A 1 687 ? -38.359 -9.252 33.966 1.00 52.41 687 THR A N 1
ATOM 5142 C CA . THR A 1 687 ? -37.694 -7.989 33.566 1.00 52.41 687 THR A CA 1
ATOM 5143 C C . THR A 1 687 ? -36.576 -8.134 32.504 1.00 52.41 687 THR A C 1
ATOM 5145 O O . THR A 1 687 ? -35.473 -8.566 32.846 1.00 52.41 687 THR A O 1
ATOM 5148 N N . GLY A 1 688 ? -36.786 -7.718 31.246 1.00 70.00 688 GLY A N 1
ATOM 5149 C CA . GLY A 1 688 ? -35.732 -7.660 30.205 1.00 70.00 688 GLY A CA 1
ATOM 5150 C C . GLY A 1 688 ? -35.195 -6.241 29.936 1.00 70.00 688 GLY A C 1
ATOM 5151 O O . GLY A 1 688 ? -35.967 -5.286 29.926 1.00 70.00 688 GLY A O 1
ATOM 5152 N N . VAL A 1 689 ? -33.882 -6.093 29.706 1.00 85.44 689 VAL A N 1
ATOM 5153 C CA . VAL A 1 689 ? -33.189 -4.805 29.456 1.00 85.44 689 VAL A CA 1
ATOM 5154 C C . VAL A 1 689 ? -32.748 -4.707 27.980 1.00 85.44 689 VAL A C 1
ATOM 5156 O O . VAL A 1 689 ? -32.112 -5.655 27.513 1.00 85.44 689 VAL A O 1
ATOM 5159 N N . PRO A 1 690 ? -33.005 -3.599 27.246 1.00 93.88 690 PRO A N 1
ATOM 5160 C CA . PRO A 1 690 ? -32.475 -3.397 25.893 1.00 93.88 690 PRO A CA 1
ATOM 5161 C C . PRO A 1 690 ? -30.948 -3.363 25.845 1.00 93.88 690 PRO A C 1
ATOM 5163 O O . PRO A 1 690 ? -30.312 -2.657 26.634 1.00 93.88 690 PRO A O 1
ATOM 5166 N N . ALA A 1 691 ? -30.356 -4.043 24.866 1.00 91.88 691 ALA A N 1
ATOM 5167 C CA . ALA A 1 691 ? -28.910 -4.084 24.656 1.00 91.88 691 ALA A CA 1
ATOM 5168 C C . ALA A 1 691 ? -28.527 -3.403 23.334 1.00 91.88 691 ALA A C 1
ATOM 5170 O O . ALA A 1 691 ? -29.145 -3.665 22.308 1.00 91.88 691 ALA A O 1
ATOM 5171 N N . ILE A 1 692 ? -27.515 -2.529 23.364 1.00 95.94 692 ILE A N 1
ATOM 5172 C CA . ILE A 1 692 ? -26.929 -1.915 22.159 1.00 95.94 692 ILE A CA 1
ATOM 5173 C C . ILE A 1 692 ? -26.127 -2.990 21.421 1.00 95.94 692 ILE A C 1
ATOM 5175 O O . ILE A 1 692 ? -25.295 -3.644 22.048 1.00 95.94 692 ILE A O 1
ATOM 5179 N N . ASP A 1 693 ? -26.366 -3.148 20.122 1.00 95.06 693 ASP A N 1
ATOM 5180 C CA . ASP A 1 693 ? -25.694 -4.143 19.283 1.00 95.06 693 ASP A CA 1
ATOM 5181 C C . ASP A 1 693 ? -24.682 -3.492 18.322 1.00 95.06 693 ASP A C 1
ATOM 5183 O O . ASP A 1 693 ? -23.472 -3.640 18.491 1.00 95.06 693 ASP A O 1
ATOM 5187 N N . VAL A 1 694 ? -25.150 -2.687 17.364 1.00 96.12 694 VAL A N 1
ATOM 5188 C CA . VAL A 1 694 ? -24.285 -2.003 16.385 1.00 96.12 694 VAL A CA 1
ATOM 5189 C C . VAL A 1 694 ? -24.291 -0.496 16.600 1.00 96.12 694 VAL A C 1
ATOM 5191 O O . VAL A 1 694 ? -25.339 0.086 16.863 1.00 96.12 694 VAL A O 1
ATOM 5194 N N . VAL A 1 695 ? -23.136 0.149 16.405 1.00 97.94 695 VAL A N 1
ATOM 5195 C CA . VAL A 1 695 ? -23.006 1.604 16.229 1.00 97.94 695 VAL A CA 1
ATOM 5196 C C . VAL A 1 695 ? -22.151 1.867 14.989 1.00 97.94 695 VAL A C 1
ATOM 5198 O O . VAL A 1 695 ? -21.012 1.413 14.917 1.00 97.94 695 VAL A O 1
ATOM 5201 N N . VAL A 1 696 ? -22.681 2.605 14.014 1.00 97.81 696 VAL A N 1
ATOM 5202 C CA . VAL A 1 696 ? -21.934 3.028 12.819 1.00 97.81 696 VAL A CA 1
ATOM 5203 C C . VAL A 1 696 ? -22.226 4.489 12.507 1.00 97.81 696 VAL A C 1
ATOM 5205 O O . VAL A 1 696 ? -23.384 4.897 12.480 1.00 97.81 696 VAL A O 1
ATOM 5208 N N . ALA A 1 697 ? -21.184 5.274 12.252 1.00 97.62 697 ALA A N 1
ATOM 5209 C CA . ALA A 1 697 ? -21.301 6.684 11.900 1.00 97.62 697 ALA A CA 1
ATOM 5210 C C . ALA A 1 697 ? -20.836 6.949 10.462 1.00 97.62 697 ALA A C 1
ATOM 5212 O O . ALA A 1 697 ? -20.054 6.188 9.885 1.00 97.62 697 ALA A O 1
ATOM 5213 N N . ALA A 1 698 ? -21.336 8.029 9.873 1.00 97.88 698 ALA A N 1
ATOM 5214 C CA . ALA A 1 698 ? -20.816 8.602 8.646 1.00 97.88 698 ALA A CA 1
ATOM 5215 C C . ALA A 1 698 ? -20.933 10.118 8.667 1.00 97.88 698 ALA A C 1
ATOM 5217 O O . ALA A 1 698 ? -22.033 10.663 8.768 1.00 97.88 698 ALA A O 1
ATOM 5218 N N . ASP A 1 699 ? -19.792 10.759 8.451 1.00 98.38 699 ASP A N 1
ATOM 5219 C CA . ASP A 1 699 ? -19.660 12.205 8.419 1.00 98.38 699 ASP A CA 1
ATOM 5220 C C . ASP A 1 699 ? -19.458 12.693 6.988 1.00 98.38 699 ASP A C 1
ATOM 5222 O O . ASP A 1 699 ? -18.805 12.061 6.146 1.00 98.38 699 ASP A O 1
ATOM 5226 N N . ARG A 1 700 ? -20.070 13.831 6.689 1.00 97.12 700 ARG A N 1
ATOM 5227 C CA . ARG A 1 700 ? -20.005 14.512 5.402 1.00 97.12 700 ARG A CA 1
ATOM 5228 C C . ARG A 1 700 ? -19.744 15.982 5.655 1.00 97.12 700 ARG A C 1
ATOM 5230 O O . ARG A 1 700 ? -20.663 16.786 5.660 1.00 97.12 700 ARG A O 1
ATOM 5237 N N . GLY A 1 701 ? -18.465 16.324 5.786 1.00 92.38 701 GLY A N 1
ATOM 5238 C CA . GLY A 1 701 ? -18.019 17.712 5.926 1.00 92.38 701 GLY A CA 1
ATOM 5239 C C . GLY A 1 701 ? -18.160 18.569 4.660 1.00 92.38 701 GLY A C 1
ATOM 5240 O O . GLY A 1 701 ? -17.994 19.780 4.723 1.00 92.38 701 GLY A O 1
ATOM 5241 N N . SER A 1 702 ? -18.451 17.967 3.500 1.00 93.50 702 SER A N 1
ATOM 5242 C CA . SER A 1 702 ? -18.718 18.680 2.242 1.00 93.50 702 SER A CA 1
ATOM 5243 C C . SER A 1 702 ? -20.206 18.658 1.901 1.00 93.50 702 SER A C 1
ATOM 5245 O O . SER A 1 702 ? -20.876 17.648 2.120 1.00 93.50 702 SER A O 1
ATOM 5247 N N . ALA A 1 703 ? -20.693 19.742 1.291 1.00 95.31 703 ALA A N 1
ATOM 5248 C CA . ALA A 1 703 ? -22.089 19.907 0.900 1.00 95.31 703 ALA A CA 1
ATOM 5249 C C . ALA A 1 703 ? -22.604 18.742 0.034 1.00 95.31 703 ALA A C 1
ATOM 5251 O O . ALA A 1 703 ? -22.150 18.524 -1.090 1.00 95.31 703 ALA A O 1
ATOM 5252 N N . SER A 1 704 ? -23.588 18.007 0.549 1.00 97.69 704 SER A N 1
ATOM 5253 C CA . SER A 1 704 ? -24.231 16.889 -0.141 1.00 97.69 704 SER A CA 1
ATOM 5254 C C . SER A 1 704 ? -25.684 16.769 0.300 1.00 97.69 704 SER A C 1
ATOM 5256 O O . SER A 1 704 ? -26.011 16.991 1.459 1.00 97.69 704 SER A O 1
ATOM 5258 N N . SER A 1 705 ? -26.577 16.377 -0.609 1.00 97.38 705 SER A N 1
ATOM 5259 C CA . SER A 1 705 ? -27.967 16.043 -0.255 1.00 97.38 705 SER A CA 1
ATOM 5260 C C . SER A 1 705 ? -28.114 14.610 0.270 1.00 97.38 705 SER A C 1
ATOM 5262 O O . SER A 1 705 ? -29.229 14.129 0.481 1.00 97.38 705 SER A O 1
ATOM 5264 N N . ARG A 1 706 ? -26.997 13.895 0.456 1.00 97.88 706 ARG A N 1
ATOM 5265 C CA . ARG A 1 706 ? -26.975 12.502 0.902 1.00 97.88 706 ARG A CA 1
ATOM 5266 C C . ARG A 1 706 ? -25.789 12.207 1.817 1.00 97.88 706 ARG A C 1
ATOM 5268 O O . ARG A 1 706 ? -24.642 12.474 1.456 1.00 97.88 706 ARG A O 1
ATOM 5275 N N . VAL A 1 707 ? -26.073 11.533 2.929 1.00 97.88 707 VAL A N 1
ATOM 5276 C CA . VAL A 1 707 ? -25.092 10.872 3.805 1.00 97.88 707 VAL A CA 1
ATOM 5277 C C . VAL A 1 707 ? -25.401 9.377 3.855 1.00 97.88 707 VAL A C 1
ATOM 5279 O O . VAL A 1 707 ? -26.556 8.968 3.742 1.00 97.88 707 VAL A O 1
ATOM 5282 N N . THR A 1 708 ? -24.374 8.529 3.889 1.00 98.25 708 THR A N 1
ATOM 5283 C CA . THR A 1 708 ? -24.509 7.063 3.852 1.00 98.25 708 THR A CA 1
ATOM 5284 C C . THR A 1 708 ? -23.446 6.429 4.731 1.00 98.25 708 THR A C 1
ATOM 5286 O O . THR A 1 708 ? -22.279 6.798 4.598 1.00 98.25 708 THR A O 1
ATOM 5289 N N . THR A 1 709 ? -23.859 5.508 5.603 1.00 98.19 709 THR A N 1
ATOM 5290 C CA . THR A 1 709 ? -22.964 4.764 6.501 1.00 98.19 709 THR A CA 1
ATOM 5291 C C . THR A 1 709 ? -22.037 3.831 5.730 1.00 98.19 709 THR A C 1
ATOM 5293 O O . THR A 1 709 ? -22.340 3.425 4.605 1.00 98.19 709 THR A O 1
ATOM 5296 N N . ALA A 1 710 ? -20.943 3.413 6.373 1.00 94.19 710 ALA A N 1
ATOM 5297 C CA . ALA A 1 710 ? -20.289 2.163 6.000 1.00 94.19 710 ALA A CA 1
ATOM 5298 C C . ALA A 1 710 ? -21.275 0.981 6.125 1.00 94.19 710 ALA A C 1
ATOM 5300 O O . ALA A 1 710 ? -22.324 1.092 6.776 1.00 94.19 710 ALA A O 1
ATOM 5301 N N . ALA A 1 711 ? -20.958 -0.136 5.472 1.00 96.50 711 ALA A N 1
ATOM 5302 C CA . ALA A 1 711 ? -21.771 -1.339 5.581 1.00 96.50 711 ALA A CA 1
ATOM 5303 C C . ALA A 1 711 ? -21.629 -1.973 6.976 1.00 96.50 711 ALA A C 1
ATOM 5305 O O . ALA A 1 711 ? -20.539 -1.972 7.547 1.00 96.50 711 ALA A O 1
ATOM 5306 N N . PHE A 1 712 ? -22.723 -2.510 7.518 1.00 97.50 712 PHE A N 1
ATOM 5307 C CA . PHE A 1 712 ? -22.766 -3.162 8.829 1.00 97.50 712 PHE A CA 1
ATOM 5308 C C . PHE A 1 712 ? -23.735 -4.354 8.843 1.00 97.50 712 PHE A C 1
ATOM 5310 O O . PHE A 1 712 ? -24.567 -4.508 7.948 1.00 97.50 712 PHE A O 1
ATOM 5317 N N . SER A 1 713 ? -23.633 -5.197 9.869 1.00 97.31 713 SER A N 1
ATOM 5318 C CA . SER A 1 713 ? -24.505 -6.355 10.104 1.00 97.31 713 SER A CA 1
ATOM 5319 C C . SER A 1 713 ? -24.993 -6.329 11.549 1.00 97.31 713 SER A C 1
ATOM 5321 O O . SER A 1 713 ? -24.208 -5.950 12.413 1.00 97.31 713 SER A O 1
ATOM 5323 N N . THR A 1 714 ? -26.237 -6.735 11.809 1.00 94.12 714 THR A N 1
ATOM 5324 C CA . THR A 1 714 ? -26.741 -6.927 13.183 1.00 94.12 714 THR A CA 1
ATOM 5325 C C . THR A 1 714 ? -26.529 -8.369 13.632 1.00 94.12 714 THR A C 1
ATOM 5327 O O . THR A 1 714 ? -26.493 -9.281 12.799 1.00 94.12 714 THR A O 1
ATOM 5330 N N . HIS A 1 715 ? -26.383 -8.592 14.937 1.00 85.69 715 HIS A N 1
ATOM 5331 C CA . HIS A 1 715 ? -26.084 -9.916 15.488 1.00 85.69 715 HIS A CA 1
ATOM 5332 C C . HIS A 1 715 ? -27.343 -10.719 15.836 1.00 85.69 715 HIS A C 1
ATOM 5334 O O . HIS A 1 715 ? -27.267 -11.948 15.907 1.00 85.69 715 HIS A O 1
ATOM 5340 N N . ALA A 1 716 ? -28.500 -10.070 16.017 1.00 84.06 716 ALA A N 1
ATOM 5341 C CA . ALA A 1 716 ? -29.755 -10.739 16.338 1.00 84.06 716 ALA A CA 1
ATOM 5342 C C . ALA A 1 716 ? -30.925 -10.334 15.424 1.00 84.06 716 ALA A C 1
ATOM 5344 O O . ALA A 1 716 ? -30.884 -9.383 14.641 1.00 84.06 716 ALA A O 1
ATOM 5345 N N . ALA A 1 717 ? -31.987 -11.138 15.513 1.00 86.25 717 ALA A N 1
ATOM 5346 C CA . ALA A 1 717 ? -33.307 -10.816 14.989 1.00 86.25 717 ALA A CA 1
ATOM 5347 C C . ALA A 1 717 ? -34.056 -9.900 15.969 1.00 86.25 717 ALA A C 1
ATOM 5349 O O . ALA A 1 717 ? -33.712 -9.831 17.149 1.00 86.25 717 ALA A O 1
ATOM 5350 N N . ASN A 1 718 ? -35.151 -9.295 15.508 1.00 91.69 718 ASN A N 1
ATOM 5351 C CA . ASN A 1 718 ? -36.030 -8.437 16.310 1.00 91.69 718 ASN A CA 1
ATOM 5352 C C . ASN A 1 718 ? -35.323 -7.209 16.898 1.00 91.69 718 ASN A C 1
ATOM 5354 O O . ASN A 1 718 ? -35.535 -6.853 18.059 1.00 91.69 718 ASN A O 1
ATOM 5358 N N . GLU A 1 719 ? -34.495 -6.558 16.085 1.00 96.38 719 GLU A N 1
ATOM 5359 C CA . GLU A 1 719 ? -33.769 -5.367 16.505 1.00 96.38 719 GLU A CA 1
ATOM 5360 C C . GLU A 1 719 ? -34.479 -4.073 16.107 1.00 96.38 719 GLU A C 1
ATOM 5362 O O . GLU A 1 719 ? -34.972 -3.916 14.985 1.00 96.38 719 GLU A O 1
ATOM 5367 N N . LEU A 1 720 ? -34.480 -3.105 17.023 1.00 98.12 720 LEU A N 1
ATOM 5368 C CA . LEU A 1 720 ? -34.777 -1.710 16.707 1.00 98.12 720 LEU A CA 1
ATOM 5369 C C . LEU A 1 720 ? -33.519 -1.072 16.119 1.00 98.12 720 LEU A C 1
ATOM 5371 O O . LEU A 1 720 ? -32.462 -1.137 16.733 1.00 98.12 720 LEU A O 1
ATOM 5375 N N . LEU A 1 721 ? -33.645 -0.377 14.992 1.00 98.56 721 LEU A N 1
ATOM 5376 C CA . LEU A 1 721 ? -32.602 0.498 14.470 1.00 98.56 721 LEU A CA 1
ATOM 5377 C C . LEU A 1 721 ? -33.032 1.954 14.615 1.00 98.56 721 LEU A C 1
ATOM 5379 O O . LEU A 1 721 ? -34.148 2.316 14.234 1.00 98.56 721 LEU A O 1
ATOM 5383 N N . LEU A 1 722 ? -32.126 2.792 15.111 1.00 98.75 722 LEU A N 1
ATOM 5384 C CA . LEU A 1 722 ? -32.268 4.240 15.158 1.00 98.75 722 LEU A CA 1
ATOM 5385 C C . LEU A 1 722 ? -31.216 4.905 14.276 1.00 98.75 722 LEU A C 1
ATOM 5387 O O . LEU A 1 722 ? -30.031 4.646 14.438 1.00 98.75 722 LEU A O 1
ATOM 5391 N N . ALA A 1 723 ? -31.650 5.778 13.369 1.00 98.62 723 ALA A N 1
ATOM 5392 C CA . ALA A 1 723 ? -30.785 6.670 12.609 1.00 98.62 723 ALA A CA 1
ATOM 5393 C C . ALA A 1 723 ? -30.898 8.081 13.195 1.00 98.62 723 ALA A C 1
ATOM 5395 O O . ALA A 1 723 ? -31.958 8.710 13.142 1.00 98.62 723 ALA A O 1
ATOM 5396 N N . PHE A 1 724 ? -29.795 8.544 13.765 1.00 98.88 724 PHE A N 1
ATOM 5397 C CA . PHE A 1 724 ? -29.594 9.867 14.329 1.00 98.88 724 PHE A CA 1
ATOM 5398 C C . PHE A 1 724 ? -28.921 10.729 13.268 1.00 98.88 724 PHE A C 1
ATOM 5400 O O . PHE A 1 724 ? -27.786 10.447 12.893 1.00 98.88 724 PHE A O 1
ATOM 5407 N N . VAL A 1 725 ? -29.621 11.732 12.745 1.00 98.81 725 VAL A N 1
ATOM 5408 C CA . VAL A 1 725 ? -29.121 12.573 11.651 1.00 98.81 725 VAL A CA 1
ATOM 5409 C C . VAL A 1 725 ? -29.048 14.020 12.102 1.00 98.81 725 VAL A C 1
ATOM 5411 O O . VAL A 1 725 ? -30.065 14.579 12.516 1.00 98.81 725 VAL A O 1
ATOM 5414 N N . SER A 1 726 ? -27.873 14.616 11.937 1.00 98.69 726 SER A N 1
ATOM 5415 C CA . SER A 1 726 ? -27.632 16.044 12.112 1.00 98.69 726 SER A CA 1
ATOM 5416 C C . SER A 1 726 ? -27.162 16.656 10.799 1.00 98.69 726 SER A C 1
ATOM 5418 O O . SER A 1 726 ? -26.403 16.025 10.062 1.00 98.69 726 SER A O 1
ATOM 5420 N N . ALA A 1 727 ? -27.612 17.863 10.473 1.00 98.31 727 ALA A N 1
ATOM 5421 C CA . ALA A 1 727 ? -27.177 18.549 9.260 1.00 98.31 727 ALA A CA 1
ATOM 5422 C C . ALA A 1 727 ? -27.163 20.069 9.417 1.00 98.31 727 ALA A C 1
ATOM 5424 O O . ALA A 1 727 ? -27.974 20.621 10.163 1.00 98.31 727 ALA A O 1
ATOM 5425 N N . ASP A 1 728 ? -26.279 20.698 8.649 1.00 97.81 728 ASP A N 1
ATOM 5426 C CA . ASP A 1 728 ? -26.149 22.142 8.449 1.00 97.81 728 ASP A CA 1
ATOM 5427 C C . ASP A 1 728 ? -27.382 22.729 7.721 1.00 97.81 728 ASP A C 1
ATOM 5429 O O . ASP A 1 728 ? -28.319 22.030 7.310 1.00 97.81 728 ASP A O 1
ATOM 5433 N N . TYR A 1 729 ? -27.413 24.046 7.578 1.00 96.75 729 TYR A N 1
ATOM 5434 C CA . TYR A 1 729 ? -28.412 24.825 6.873 1.00 96.75 729 TYR A CA 1
ATOM 5435 C C . TYR A 1 729 ? -27.764 25.849 5.941 1.00 96.75 729 TYR A C 1
ATOM 5437 O O . TYR A 1 729 ? -26.937 26.656 6.347 1.00 96.75 729 TYR A O 1
ATOM 5445 N N . LEU A 1 730 ? -28.233 25.893 4.692 1.00 93.38 730 LEU A N 1
ATOM 5446 C CA . LEU A 1 730 ? -27.722 26.845 3.713 1.00 93.38 730 LEU A CA 1
ATOM 5447 C C . LEU A 1 730 ? -28.618 28.085 3.605 1.00 93.38 730 LEU A C 1
ATOM 5449 O O . LEU A 1 730 ? -28.214 29.187 3.969 1.00 93.38 730 LEU A O 1
ATOM 5453 N N . THR A 1 731 ? -29.837 27.937 3.070 1.00 91.44 731 THR A N 1
ATOM 5454 C CA . THR A 1 731 ? -30.759 29.071 2.855 1.00 91.44 731 THR A CA 1
ATOM 5455 C C . THR A 1 731 ? -32.235 28.661 2.942 1.00 91.44 731 THR A C 1
ATOM 5457 O O . THR A 1 731 ? -32.579 27.483 2.840 1.00 91.44 731 THR A O 1
ATOM 5460 N N . GLY A 1 732 ? -33.132 29.643 3.071 1.00 94.06 732 GLY A N 1
ATOM 5461 C CA . GLY A 1 732 ? -34.577 29.455 2.944 1.00 94.06 732 GLY A CA 1
ATOM 5462 C C . GLY A 1 732 ? -35.220 28.672 4.093 1.00 94.06 732 GLY A C 1
ATOM 5463 O O . GLY A 1 732 ? -35.032 28.982 5.265 1.00 94.06 732 GLY A O 1
ATOM 5464 N N . SER A 1 733 ? -36.057 27.685 3.755 1.00 95.00 733 SER A N 1
ATOM 5465 C CA . SER A 1 733 ? -36.661 26.800 4.762 1.00 95.00 733 SER A CA 1
ATOM 5466 C C . SER A 1 733 ? -35.594 25.905 5.371 1.00 95.00 733 SER A C 1
ATOM 5468 O O . SER A 1 733 ? -34.783 25.360 4.631 1.00 95.00 733 SER A O 1
ATOM 5470 N N . ASN A 1 734 ? -35.624 25.713 6.689 1.00 96.69 734 ASN A N 1
ATOM 5471 C CA . ASN A 1 734 ? -34.584 24.956 7.378 1.00 96.69 734 ASN A CA 1
ATOM 5472 C C . ASN A 1 734 ? -34.403 23.531 6.814 1.00 96.69 734 ASN A C 1
ATOM 5474 O O . ASN A 1 734 ? -35.347 22.938 6.278 1.00 96.69 734 ASN A O 1
ATOM 5478 N N . THR A 1 735 ? -33.193 22.985 6.933 1.00 97.56 735 THR A N 1
ATOM 5479 C CA . THR A 1 735 ? -32.863 21.638 6.462 1.00 97.56 735 THR A CA 1
ATOM 5480 C C . THR A 1 735 ? -33.757 20.603 7.142 1.00 97.56 735 THR A C 1
ATOM 5482 O O . THR A 1 735 ? -34.143 20.728 8.304 1.00 97.56 735 THR A O 1
ATOM 5485 N N . THR A 1 736 ? -34.133 19.573 6.390 1.00 98.31 736 THR A N 1
ATOM 5486 C CA . THR A 1 736 ? -34.895 18.424 6.878 1.00 98.31 736 THR A CA 1
ATOM 5487 C C . THR A 1 736 ? -34.378 17.148 6.234 1.00 98.31 736 THR A C 1
ATOM 5489 O O . THR A 1 736 ? -33.892 17.159 5.099 1.00 98.31 736 THR A O 1
ATOM 5492 N N . VAL A 1 737 ? -34.534 16.030 6.932 1.00 98.50 737 VAL A N 1
ATOM 5493 C CA . VAL A 1 737 ? -34.368 14.698 6.360 1.00 98.50 737 VAL A CA 1
ATOM 5494 C C . VAL A 1 737 ? -35.655 14.340 5.618 1.00 98.50 737 VAL A C 1
ATOM 5496 O O . VAL A 1 737 ? -36.728 14.211 6.209 1.00 98.50 737 VAL A O 1
ATOM 5499 N N . GLN A 1 738 ? -35.558 14.196 4.299 1.00 97.94 738 GLN A N 1
ATOM 5500 C CA . GLN A 1 738 ? -36.687 13.851 3.435 1.00 97.94 738 GLN A CA 1
ATOM 5501 C C . GLN A 1 738 ? -37.045 12.367 3.541 1.00 97.94 738 GLN A C 1
ATOM 5503 O O . GLN A 1 738 ? -38.221 12.011 3.519 1.00 97.94 738 GLN A O 1
ATOM 5508 N N . SER A 1 739 ? -36.033 11.505 3.644 1.00 97.81 739 SER A N 1
ATOM 5509 C CA . SER A 1 739 ? -36.207 10.055 3.739 1.00 97.81 739 SER A CA 1
ATOM 5510 C C . SER A 1 739 ? -34.945 9.374 4.258 1.00 97.81 739 SER A C 1
ATOM 5512 O O . SER A 1 739 ? -33.838 9.797 3.915 1.00 97.81 739 SER A O 1
ATOM 5514 N N . ILE A 1 740 ? -35.120 8.264 4.975 1.00 98.38 740 ILE A N 1
ATOM 5515 C CA . ILE A 1 740 ? -34.067 7.277 5.235 1.00 98.38 740 ILE A CA 1
ATOM 5516 C C . ILE A 1 740 ? -34.371 6.011 4.430 1.00 98.38 740 ILE A C 1
ATOM 5518 O O . ILE A 1 740 ? -35.522 5.588 4.332 1.00 98.38 740 ILE A O 1
ATOM 5522 N N . SER A 1 741 ? -33.337 5.409 3.850 1.00 97.62 741 SER A N 1
ATOM 5523 C CA . SER A 1 741 ? -33.414 4.132 3.132 1.00 97.62 741 SER A CA 1
ATOM 5524 C C . SER A 1 741 ? -32.223 3.253 3.502 1.00 97.62 741 SER A C 1
ATOM 5526 O O . SER A 1 741 ? -31.160 3.771 3.830 1.00 97.62 741 SER A O 1
ATOM 5528 N N . GLY A 1 742 ? -32.385 1.932 3.458 1.00 94.94 742 GLY A N 1
ATOM 5529 C CA . GLY A 1 742 ? -31.315 0.992 3.799 1.00 94.94 742 GLY A CA 1
ATOM 5530 C C . GLY A 1 742 ? -31.817 -0.232 4.552 1.00 94.94 742 GLY A C 1
ATOM 5531 O O . GLY A 1 742 ? -32.862 -0.180 5.203 1.00 94.94 742 GLY A O 1
ATOM 5532 N N . GLY A 1 743 ? -31.088 -1.341 4.424 1.00 90.62 743 GLY A N 1
ATOM 5533 C CA . GLY A 1 743 ? -31.387 -2.612 5.097 1.00 90.62 743 GLY A CA 1
ATOM 5534 C C . GLY A 1 743 ? -32.687 -3.306 4.678 1.00 90.62 743 GLY A C 1
ATOM 5535 O O . GLY A 1 743 ? -33.124 -4.218 5.365 1.00 90.62 743 GLY A O 1
ATOM 5536 N N . GLY A 1 744 ? -33.339 -2.868 3.595 1.00 94.62 744 GLY A N 1
ATOM 5537 C CA . GLY A 1 744 ? -34.671 -3.364 3.221 1.00 94.62 744 GLY A CA 1
ATOM 5538 C C . GLY A 1 744 ? -35.767 -3.002 4.232 1.00 94.62 744 GLY A C 1
ATOM 5539 O O . GLY A 1 744 ? -36.837 -3.604 4.215 1.00 94.62 744 GLY A O 1
ATOM 5540 N N . LEU A 1 745 ? -35.508 -2.037 5.121 1.00 96.25 745 LEU A N 1
ATOM 5541 C CA . LEU A 1 745 ? -36.413 -1.680 6.207 1.00 96.25 745 LEU A CA 1
ATOM 5542 C C . LEU A 1 745 ? -37.291 -0.476 5.863 1.00 96.25 745 LEU A C 1
ATOM 5544 O O . LEU A 1 745 ? -36.907 0.409 5.095 1.00 96.25 745 LEU A O 1
ATOM 5548 N N . THR A 1 746 ? -38.453 -0.404 6.515 1.00 96.75 746 THR A N 1
ATOM 5549 C CA . THR A 1 746 ? -39.311 0.786 6.483 1.00 96.75 746 THR A CA 1
ATOM 5550 C C . THR A 1 746 ? -38.914 1.746 7.598 1.00 96.75 746 THR A C 1
ATOM 5552 O O . THR A 1 746 ? -39.120 1.462 8.778 1.00 96.75 746 THR A O 1
ATOM 5555 N N . TRP A 1 747 ? -38.375 2.904 7.219 1.00 97.81 747 TRP A N 1
ATOM 5556 C CA . TRP A 1 747 ? -37.939 3.938 8.153 1.00 97.81 747 TRP A CA 1
ATOM 5557 C C . TRP A 1 747 ? -39.034 4.971 8.416 1.00 97.81 747 TRP A C 1
ATOM 5559 O O . TRP A 1 747 ? -39.646 5.502 7.492 1.00 97.81 747 TRP A O 1
ATOM 5569 N N . THR A 1 748 ? -39.263 5.290 9.689 1.00 97.69 748 THR A N 1
ATOM 5570 C CA . THR A 1 748 ? -40.263 6.269 10.140 1.00 97.69 748 THR A CA 1
ATOM 5571 C C . THR A 1 748 ? -39.627 7.272 11.095 1.00 97.69 748 THR A C 1
ATOM 5573 O O . THR A 1 748 ? -38.918 6.883 12.019 1.00 97.69 748 THR A O 1
ATOM 5576 N N . ARG A 1 749 ? -39.891 8.571 10.924 1.00 98.06 749 ARG A N 1
ATOM 5577 C CA . ARG A 1 749 ? -39.370 9.600 11.835 1.00 98.06 749 ARG A CA 1
ATOM 5578 C C . ARG A 1 749 ? -39.999 9.468 13.222 1.00 98.06 749 ARG A C 1
ATOM 5580 O O . ARG A 1 749 ? -41.220 9.517 13.348 1.00 98.06 749 ARG A O 1
ATOM 5587 N N . ALA A 1 750 ? -39.168 9.355 14.254 1.00 97.56 750 ALA A N 1
ATOM 5588 C CA . ALA A 1 750 ? -39.595 9.386 15.648 1.00 97.56 750 ALA A CA 1
ATOM 5589 C C . ALA A 1 750 ? -39.746 10.832 16.142 1.00 97.56 750 ALA A C 1
ATOM 5591 O O . ALA A 1 750 ? -40.780 11.184 16.705 1.00 97.56 750 ALA A O 1
ATOM 5592 N N . ILE A 1 751 ? -38.745 11.684 15.895 1.00 98.50 751 ILE A N 1
ATOM 5593 C CA . ILE A 1 751 ? -38.768 13.093 16.306 1.00 98.50 751 ILE A CA 1
ATOM 5594 C C . ILE A 1 751 ? -37.790 13.943 15.481 1.00 98.50 751 ILE A C 1
ATOM 5596 O O . ILE A 1 751 ? -36.849 13.425 14.886 1.00 98.50 751 ILE A O 1
ATOM 5600 N N . ARG A 1 752 ? -38.031 15.259 15.440 1.00 98.56 752 ARG A N 1
ATOM 5601 C CA . ARG A 1 752 ? -37.168 16.275 14.823 1.00 98.56 752 ARG A CA 1
ATOM 5602 C C . ARG A 1 752 ? -37.110 17.535 15.675 1.00 98.56 752 ARG A C 1
ATOM 5604 O O . ARG A 1 752 ? -38.161 18.018 16.115 1.00 98.56 752 ARG A O 1
ATOM 5611 N N . SER A 1 753 ? -35.915 18.098 15.795 1.00 98.50 753 SER A N 1
ATOM 5612 C CA . SER A 1 753 ? -35.653 19.445 16.293 1.00 98.50 753 SER A CA 1
ATOM 5613 C C . SER A 1 753 ? -34.921 20.250 15.217 1.00 98.50 753 SER A C 1
ATOM 5615 O O . SER A 1 753 ? -33.877 19.819 14.743 1.00 98.50 753 SER A O 1
ATOM 5617 N N . ASN A 1 754 ? -35.496 21.371 14.783 1.00 97.69 754 ASN A N 1
ATOM 5618 C CA . ASN A 1 754 ? -34.950 22.216 13.712 1.00 97.69 754 ASN A CA 1
ATOM 5619 C C . ASN A 1 754 ? -35.454 23.671 13.814 1.00 97.69 754 ASN A C 1
ATOM 5621 O O . ASN A 1 754 ? -35.794 24.300 12.810 1.00 97.69 754 ASN A O 1
ATOM 5625 N N . ALA A 1 755 ? -35.600 24.182 15.041 1.00 97.44 755 ALA A N 1
ATOM 5626 C CA . ALA A 1 755 ? -36.034 25.563 15.264 1.00 97.44 755 ALA A CA 1
ATOM 5627 C C . ALA A 1 755 ? -34.873 26.573 15.176 1.00 97.44 755 ALA A C 1
ATOM 5629 O O . ALA A 1 755 ? -35.116 27.737 14.875 1.00 97.44 755 ALA A O 1
ATOM 5630 N N . GLN A 1 756 ? -33.632 26.132 15.405 1.00 97.81 756 GLN A N 1
ATOM 5631 C CA . GLN A 1 756 ? -32.406 26.848 15.035 1.00 97.81 756 GLN A CA 1
ATOM 5632 C C . GLN A 1 756 ? -31.852 26.312 13.719 1.00 97.81 756 GLN A C 1
ATOM 5634 O O . GLN A 1 756 ? -32.276 25.248 13.270 1.00 97.81 756 GLN A O 1
ATOM 5639 N N . LEU A 1 757 ? -30.899 27.028 13.123 1.00 97.69 757 LEU A N 1
ATOM 5640 C CA . LEU A 1 757 ? -30.274 26.639 11.859 1.00 97.69 757 LEU A CA 1
ATOM 5641 C C . LEU A 1 757 ? -29.687 25.219 11.936 1.00 97.69 757 LEU A C 1
ATOM 5643 O O . LEU A 1 757 ? -29.103 24.818 12.943 1.00 97.69 757 LEU A O 1
ATOM 5647 N N . GLY A 1 758 ? -29.933 24.448 10.882 1.00 97.50 758 GLY A N 1
ATOM 5648 C CA . GLY A 1 758 ? -29.655 23.019 10.825 1.00 97.50 758 GLY A CA 1
ATOM 5649 C C . GLY A 1 758 ? -30.803 22.165 11.368 1.00 97.50 758 GLY A C 1
ATOM 5650 O O . GLY A 1 758 ? -31.888 22.654 11.698 1.00 97.50 758 GLY A O 1
ATOM 5651 N N . THR A 1 759 ? -30.593 20.854 11.427 1.00 98.50 759 THR A N 1
ATOM 5652 C CA . THR A 1 759 ? -31.600 19.902 11.915 1.00 98.50 759 THR A CA 1
ATOM 5653 C C . THR A 1 759 ? -30.974 18.755 12.685 1.00 98.50 759 THR A C 1
ATOM 5655 O O . THR A 1 759 ? -29.903 18.291 12.317 1.00 98.50 759 THR A O 1
ATOM 5658 N N . SER A 1 760 ? -31.717 18.256 13.672 1.00 98.75 760 SER A N 1
ATOM 5659 C CA . SER A 1 760 ? -31.440 17.044 14.444 1.00 98.75 760 SER A CA 1
ATOM 5660 C C . SER A 1 760 ? -32.672 16.138 14.404 1.00 98.75 760 SER A C 1
ATOM 5662 O O . SER A 1 760 ? -33.735 16.489 14.931 1.00 98.75 760 SER A O 1
ATOM 5664 N N . GLU A 1 761 ? -32.572 14.979 13.755 1.00 98.75 761 GLU A N 1
ATOM 5665 C CA . GLU A 1 761 ? -33.687 14.046 13.559 1.00 98.75 761 GLU A CA 1
ATOM 5666 C C . GLU A 1 761 ? -33.357 12.629 14.030 1.00 98.75 761 GLU A C 1
ATOM 5668 O O . GLU A 1 761 ? -32.271 12.113 13.781 1.00 98.75 761 GLU A O 1
ATOM 5673 N N . ILE A 1 762 ? -34.339 11.972 14.651 1.00 98.81 762 ILE A N 1
ATOM 5674 C CA . ILE A 1 762 ? -34.280 10.551 15.009 1.00 98.81 762 ILE A CA 1
ATOM 5675 C C . ILE A 1 762 ? -35.300 9.806 14.160 1.00 98.81 762 ILE A C 1
ATOM 5677 O O . ILE A 1 762 ? -36.498 10.110 14.193 1.00 98.81 762 ILE A O 1
ATOM 5681 N N . TRP A 1 763 ? -34.834 8.804 13.427 1.00 98.69 763 TRP A N 1
ATOM 5682 C CA . TRP A 1 763 ? -35.649 7.902 12.622 1.00 98.69 763 TRP A CA 1
ATOM 5683 C C . TRP A 1 763 ? -35.526 6.481 13.148 1.00 98.69 763 TRP A C 1
ATOM 5685 O O . TRP A 1 763 ? -34.454 6.082 13.583 1.00 98.69 763 TRP A O 1
ATOM 5695 N N . ARG A 1 764 ? -36.616 5.716 13.099 1.00 98.12 764 ARG A N 1
ATOM 5696 C CA . ARG A 1 764 ? -36.663 4.326 13.550 1.00 98.12 764 ARG A CA 1
ATOM 5697 C C . ARG A 1 764 ? -37.021 3.372 12.425 1.00 98.12 764 ARG A C 1
ATOM 5699 O O . ARG A 1 764 ? -37.824 3.713 11.555 1.00 98.12 764 ARG A O 1
ATOM 5706 N N . ALA A 1 765 ? -36.484 2.169 12.507 1.00 97.88 765 ALA A N 1
ATOM 5707 C CA . ALA A 1 765 ? -36.883 1.011 11.728 1.00 97.88 765 ALA A CA 1
ATOM 5708 C C . ALA A 1 765 ? -36.782 -0.246 12.600 1.00 97.88 765 ALA A C 1
ATOM 5710 O O . ALA A 1 765 ? -36.155 -0.221 13.656 1.00 97.88 765 ALA A O 1
ATOM 5711 N N . PHE A 1 766 ? -37.398 -1.344 12.170 1.00 97.50 766 PHE A N 1
ATOM 5712 C CA . PHE A 1 766 ? -37.353 -2.605 12.906 1.00 97.50 766 PHE A CA 1
ATOM 5713 C C . PHE A 1 766 ? -36.965 -3.750 11.984 1.00 97.50 766 PHE A C 1
ATOM 5715 O O . PHE A 1 766 ? -37.584 -3.938 10.935 1.00 97.50 766 PHE A O 1
ATOM 5722 N N . ALA A 1 767 ? -35.943 -4.496 12.382 1.00 96.19 767 ALA A N 1
ATOM 5723 C CA . ALA A 1 767 ? -35.423 -5.641 11.661 1.00 96.19 767 ALA A CA 1
ATOM 5724 C C . ALA A 1 767 ? -35.936 -6.929 12.316 1.00 96.19 767 ALA A C 1
ATOM 5726 O O . ALA A 1 767 ? -35.453 -7.349 13.364 1.00 96.19 767 ALA A O 1
ATOM 5727 N N . ALA A 1 768 ? -36.920 -7.576 11.688 1.00 91.00 768 ALA A N 1
ATOM 5728 C CA . ALA A 1 768 ? -37.447 -8.860 12.161 1.00 91.00 768 ALA A CA 1
ATOM 5729 C C . ALA A 1 768 ? -36.446 -10.021 11.990 1.00 91.00 768 ALA A C 1
ATOM 5731 O O . ALA A 1 768 ? -36.590 -11.057 12.629 1.00 91.00 768 ALA A O 1
ATOM 5732 N N . ALA A 1 769 ? -35.424 -9.845 11.150 1.00 92.25 769 ALA A N 1
ATOM 5733 C CA . ALA A 1 769 ? -34.335 -10.790 10.926 1.00 92.25 769 ALA A CA 1
ATOM 5734 C C . ALA A 1 769 ? -32.981 -10.062 11.011 1.00 92.25 769 ALA A C 1
ATOM 5736 O O . ALA A 1 769 ? -32.955 -8.848 10.786 1.00 92.25 769 ALA A O 1
ATOM 5737 N N . PRO A 1 770 ? -31.872 -10.775 11.298 1.00 93.25 770 PRO A N 1
ATOM 5738 C CA . PRO A 1 770 ? -30.544 -10.173 11.306 1.00 93.25 770 PRO A CA 1
ATOM 5739 C C . PRO A 1 770 ? -30.207 -9.561 9.944 1.00 93.25 770 PRO A C 1
ATOM 5741 O O . PRO A 1 770 ? -30.479 -10.155 8.898 1.00 93.25 770 PRO A O 1
ATOM 5744 N N . LEU A 1 771 ? -29.604 -8.376 9.950 1.00 96.19 771 LEU A N 1
ATOM 5745 C CA . LEU A 1 771 ? -29.148 -7.695 8.742 1.00 96.19 771 LEU A CA 1
ATOM 5746 C C . LEU A 1 771 ? -27.711 -8.101 8.439 1.00 96.19 771 LEU A C 1
ATOM 5748 O O . LEU A 1 771 ? -26.902 -8.267 9.347 1.00 96.19 771 LEU A O 1
ATOM 5752 N N . THR A 1 772 ? -27.362 -8.224 7.160 1.00 96.06 772 THR A N 1
ATOM 5753 C CA . THR A 1 772 ? -26.001 -8.577 6.741 1.00 96.06 772 THR A CA 1
ATOM 5754 C C . THR A 1 772 ? -25.487 -7.593 5.708 1.00 96.06 772 THR A C 1
ATOM 5756 O O . THR A 1 772 ? -26.079 -7.453 4.639 1.00 96.06 772 THR A O 1
ATOM 5759 N N . ASN A 1 773 ? -24.362 -6.949 6.020 1.00 95.00 773 ASN A N 1
ATOM 5760 C CA . ASN A 1 773 ? -23.620 -6.070 5.119 1.00 95.00 773 ASN A CA 1
ATOM 5761 C C . ASN A 1 773 ? -24.495 -4.978 4.468 1.00 95.00 773 ASN A C 1
ATOM 5763 O O . ASN A 1 773 ? -24.417 -4.721 3.266 1.00 95.00 773 ASN A O 1
ATOM 5767 N N . VAL A 1 774 ? -25.365 -4.352 5.262 1.00 97.06 774 VAL A N 1
ATOM 5768 C CA . VAL A 1 774 ? -26.304 -3.320 4.815 1.00 97.06 774 VAL A CA 1
ATOM 5769 C C . VAL A 1 774 ? -25.731 -1.923 5.033 1.00 97.06 774 VAL A C 1
ATOM 5771 O O . VAL A 1 774 ? -25.001 -1.680 5.986 1.00 97.06 774 VAL A O 1
ATOM 5774 N N . THR A 1 775 ? -26.104 -0.971 4.180 1.00 98.06 775 THR A N 1
ATOM 5775 C CA . THR A 1 775 ? -25.847 0.464 4.389 1.00 98.06 775 THR A CA 1
ATOM 5776 C C . THR A 1 775 ? -27.155 1.202 4.639 1.00 98.06 775 THR A C 1
ATOM 5778 O O . THR A 1 775 ? -28.187 0.829 4.070 1.00 98.06 775 THR A O 1
ATOM 5781 N N . VAL A 1 776 ? -27.107 2.294 5.401 1.00 98.56 776 VAL A N 1
ATOM 5782 C CA . VAL A 1 776 ? -28.232 3.220 5.583 1.00 98.56 776 VAL A CA 1
ATOM 5783 C C . VAL A 1 776 ? -27.873 4.576 4.987 1.00 98.56 776 VAL A C 1
ATOM 5785 O O . VAL A 1 776 ? -26.751 5.054 5.140 1.00 98.56 776 VAL A O 1
ATOM 5788 N N . SER A 1 777 ? -28.823 5.193 4.290 1.00 98.44 777 SER A N 1
ATOM 5789 C CA . SER A 1 777 ? -28.682 6.479 3.614 1.00 98.44 777 SER A CA 1
ATOM 5790 C C . SER A 1 777 ? -29.794 7.442 4.007 1.00 98.44 777 SER A C 1
ATOM 5792 O O . SER A 1 777 ? -30.973 7.116 3.844 1.00 98.44 777 SER A O 1
ATOM 5794 N N . ALA A 1 778 ? -29.421 8.657 4.405 1.00 98.62 778 ALA A N 1
ATOM 5795 C CA . ALA A 1 778 ? -30.342 9.776 4.566 1.00 98.62 778 ALA A CA 1
ATOM 5796 C C . ALA A 1 778 ? -30.314 10.682 3.333 1.00 98.62 778 ALA A C 1
ATOM 5798 O O . ALA A 1 778 ? -29.240 10.976 2.804 1.00 98.62 778 ALA A O 1
ATOM 5799 N N . ARG A 1 779 ? -31.491 11.141 2.894 1.00 98.62 779 ARG A N 1
ATOM 5800 C CA . ARG A 1 779 ? -31.646 12.185 1.873 1.00 98.62 779 ARG A CA 1
ATOM 5801 C C . ARG A 1 779 ? -32.086 13.485 2.534 1.00 98.62 779 ARG A C 1
ATOM 5803 O O . ARG A 1 779 ? -33.111 13.505 3.213 1.00 98.62 779 ARG A O 1
ATOM 5810 N N . LEU A 1 780 ? -31.333 14.552 2.317 1.00 98.62 780 LEU A N 1
ATOM 5811 C CA . LEU A 1 780 ? -31.548 15.871 2.905 1.00 98.62 780 LEU A CA 1
ATOM 5812 C C . LEU A 1 780 ? -32.277 16.792 1.922 1.00 98.62 780 LEU A C 1
ATOM 5814 O O . LEU A 1 780 ? -32.159 16.644 0.706 1.00 98.62 780 LEU A O 1
ATOM 5818 N N . SER A 1 781 ? -33.027 17.762 2.445 1.00 98.25 781 SER A N 1
ATOM 5819 C CA . SER A 1 781 ? -33.723 18.766 1.631 1.00 98.25 781 SER A CA 1
ATOM 5820 C C . SER A 1 781 ? -32.801 19.831 1.037 1.00 98.25 781 SER A C 1
ATOM 5822 O O . SER A 1 781 ? -33.238 20.583 0.170 1.00 98.25 781 SER A O 1
ATOM 5824 N N . GLN A 1 782 ? -31.552 19.902 1.498 1.00 97.44 782 GLN A N 1
ATOM 5825 C CA . GLN A 1 782 ? -30.515 20.808 1.009 1.00 97.44 782 GLN A CA 1
ATOM 5826 C C . GLN A 1 782 ? -29.195 20.044 0.851 1.00 97.44 782 GLN A C 1
ATOM 5828 O O . GLN A 1 782 ? -28.995 19.016 1.496 1.00 97.44 782 GLN A O 1
ATOM 5833 N N . SER A 1 783 ? -28.299 20.540 -0.005 1.00 97.88 783 SER A N 1
ATOM 5834 C CA . SER A 1 783 ? -26.932 20.021 -0.102 1.00 97.88 783 SER A CA 1
ATOM 5835 C C . SER A 1 783 ? -26.049 20.746 0.906 1.00 97.88 783 SER A C 1
ATOM 5837 O O . SER A 1 783 ? -25.631 21.870 0.646 1.00 97.88 783 SER A O 1
ATOM 5839 N N . VAL A 1 784 ? -25.799 20.114 2.048 1.00 97.88 784 VAL A N 1
ATOM 5840 C CA . VAL A 1 784 ? -25.144 20.713 3.224 1.00 97.88 784 VAL A CA 1
ATOM 5841 C C . VAL A 1 784 ? -24.222 19.694 3.894 1.00 97.88 784 VAL A C 1
ATOM 5843 O O . VAL A 1 784 ? -24.238 18.516 3.517 1.00 97.88 784 VAL A O 1
ATOM 5846 N N . ALA A 1 785 ? -23.392 20.134 4.840 1.00 98.06 785 ALA A N 1
ATOM 5847 C CA . ALA A 1 785 ? -22.660 19.198 5.685 1.00 98.06 785 ALA A CA 1
ATOM 5848 C C . ALA A 1 785 ? -23.628 18.430 6.603 1.00 98.06 785 ALA A C 1
ATOM 5850 O O . ALA A 1 785 ? -24.719 18.903 6.930 1.00 98.06 785 ALA A O 1
ATOM 5851 N N . SER A 1 786 ? -23.277 17.196 6.957 1.00 98.44 786 SER A N 1
ATOM 5852 C CA . SER A 1 786 ? -24.122 16.356 7.811 1.00 98.44 786 SER A CA 1
ATOM 5853 C C . SER A 1 786 ? -23.355 15.222 8.468 1.00 98.44 786 SER A C 1
ATOM 5855 O O . SER A 1 786 ? -22.335 14.768 7.954 1.00 98.44 786 SER A O 1
ATOM 5857 N N . SER A 1 787 ? -23.908 14.711 9.561 1.00 98.69 787 SER A N 1
ATOM 5858 C CA . SER A 1 787 ? -23.478 13.479 10.212 1.00 98.69 787 SER A CA 1
ATOM 5859 C C . SER A 1 787 ? -24.679 12.560 10.420 1.00 98.69 787 SER A C 1
ATOM 5861 O O . SER A 1 787 ? -25.800 13.013 10.677 1.00 98.69 787 SER A O 1
ATOM 5863 N N . MET A 1 788 ? -24.461 11.255 10.278 1.00 98.69 788 MET A N 1
ATOM 5864 C CA . MET A 1 788 ? -25.457 10.239 10.592 1.00 98.69 788 MET A CA 1
ATOM 5865 C C . MET A 1 788 ? -24.838 9.108 11.399 1.00 98.69 788 MET A C 1
ATOM 5867 O O . MET A 1 788 ? -23.913 8.453 10.927 1.00 98.69 788 MET A O 1
ATOM 5871 N N . THR A 1 789 ? -25.442 8.804 12.544 1.00 98.81 789 THR A N 1
ATOM 5872 C CA . THR A 1 789 ? -25.113 7.632 13.360 1.00 98.81 789 THR A CA 1
ATOM 5873 C C . THR A 1 789 ? -26.293 6.677 13.367 1.00 98.81 789 THR A C 1
ATOM 5875 O O . THR A 1 789 ? -27.414 7.069 13.686 1.00 98.81 789 THR A O 1
ATOM 5878 N N . VAL A 1 790 ? -26.060 5.413 13.032 1.00 98.81 790 VAL A N 1
ATOM 5879 C CA . VAL A 1 790 ? -27.046 4.341 13.165 1.00 98.81 790 VAL A CA 1
ATOM 5880 C C . VAL A 1 790 ? -26.686 3.481 14.366 1.00 98.81 790 VAL A C 1
ATOM 5882 O O . VAL A 1 790 ? -25.544 3.043 14.488 1.00 98.81 790 VAL A O 1
ATOM 5885 N N . VAL A 1 791 ? -27.668 3.242 15.236 1.00 98.69 791 VAL A N 1
ATOM 5886 C CA . VAL A 1 791 ? -27.546 2.363 16.405 1.00 98.69 791 VAL A CA 1
ATOM 5887 C C . VAL A 1 791 ? -28.614 1.278 16.344 1.00 98.69 791 VAL A C 1
ATOM 5889 O O . VAL A 1 791 ? -29.785 1.606 16.135 1.00 98.69 791 VAL A O 1
ATOM 5892 N N . SER A 1 792 ? -28.240 0.013 16.539 1.00 98.12 792 SER A N 1
ATOM 5893 C CA . SER A 1 792 ? -29.197 -1.093 16.673 1.00 98.12 792 SER A CA 1
ATOM 5894 C C . SER A 1 792 ? -29.311 -1.594 18.115 1.00 98.12 792 SER A C 1
ATOM 5896 O O . SER A 1 792 ? -28.369 -1.481 18.904 1.00 98.12 792 SER A O 1
ATOM 5898 N N . PHE A 1 793 ? -30.493 -2.102 18.473 1.00 97.62 793 PHE A N 1
ATOM 5899 C CA . PHE A 1 793 ? -30.820 -2.581 19.812 1.00 97.62 793 PHE A CA 1
ATOM 5900 C C . PHE A 1 793 ? -31.528 -3.931 19.763 1.00 97.62 793 PHE A C 1
ATOM 5902 O O . PHE A 1 793 ? -32.598 -4.047 19.160 1.00 97.62 793 PHE A O 1
ATOM 5909 N N . SER A 1 794 ? -30.988 -4.907 20.487 1.00 94.12 794 SER A N 1
ATOM 5910 C CA . SER A 1 794 ? -31.649 -6.175 20.800 1.00 94.12 794 SER A CA 1
ATOM 5911 C C . SER A 1 794 ? -32.377 -6.095 22.150 1.00 94.12 794 SER A C 1
ATOM 5913 O O . SER A 1 794 ? -32.241 -5.120 22.895 1.00 94.12 794 SER A O 1
ATOM 5915 N N . ASN A 1 795 ? -33.184 -7.113 22.474 1.00 92.50 795 ASN A N 1
ATOM 5916 C CA . ASN A 1 795 ? -33.996 -7.167 23.701 1.00 92.50 795 ASN A CA 1
ATOM 5917 C C . ASN A 1 795 ? -34.904 -5.940 23.885 1.00 92.50 795 ASN A C 1
ATOM 5919 O O . ASN A 1 795 ? -35.030 -5.396 24.981 1.00 92.50 795 ASN A O 1
ATOM 5923 N N . VAL A 1 796 ? -35.524 -5.484 22.801 1.00 93.94 796 VAL A N 1
ATOM 5924 C CA . VAL A 1 796 ? -36.469 -4.363 22.813 1.00 93.94 796 VAL A CA 1
ATOM 5925 C C . VAL A 1 796 ? -37.916 -4.846 22.828 1.00 93.94 796 VAL A C 1
ATOM 5927 O O . VAL A 1 796 ? -38.209 -5.997 22.508 1.00 93.94 796 VAL A O 1
ATOM 5930 N N . ASP A 1 797 ? -38.841 -3.955 23.178 1.00 93.12 797 ASP A N 1
ATOM 5931 C CA . ASP A 1 797 ? -40.273 -4.187 22.983 1.00 93.12 797 ASP A CA 1
ATOM 5932 C C . ASP A 1 797 ? -40.593 -4.350 21.487 1.00 93.12 797 ASP A C 1
ATOM 5934 O O . ASP A 1 797 ? -40.529 -3.400 20.703 1.00 93.12 797 ASP A O 1
ATOM 5938 N N . THR A 1 798 ? -40.951 -5.571 21.098 1.00 91.62 798 THR A N 1
ATOM 5939 C CA . THR A 1 798 ? -41.240 -5.942 19.709 1.00 91.62 798 THR A CA 1
ATOM 5940 C C . THR A 1 798 ? -42.673 -5.617 19.280 1.00 91.62 798 THR A C 1
ATOM 5942 O O . THR A 1 798 ? -43.044 -5.879 18.136 1.00 91.62 798 THR A O 1
ATOM 5945 N N . THR A 1 799 ? -43.497 -5.052 20.168 1.00 89.50 799 THR A N 1
ATOM 5946 C CA . THR A 1 799 ? -44.887 -4.710 19.857 1.00 89.50 799 THR A CA 1
ATOM 5947 C C . THR A 1 799 ? -44.999 -3.489 18.937 1.00 89.50 799 THR A C 1
ATOM 5949 O O . THR A 1 799 ? -44.069 -2.701 18.733 1.00 89.50 799 THR A O 1
ATOM 5952 N N . GLY A 1 800 ? -46.191 -3.302 18.372 1.00 88.81 800 GLY A N 1
ATOM 5953 C CA . GLY A 1 800 ? -46.482 -2.195 17.468 1.00 88.81 800 GLY A CA 1
ATOM 5954 C C . GLY A 1 800 ? -45.895 -2.379 16.066 1.00 88.81 800 GLY A C 1
ATOM 5955 O O . GLY A 1 800 ? -45.433 -3.448 15.683 1.00 88.81 800 GLY A O 1
ATOM 5956 N N . THR A 1 801 ? -45.961 -1.322 15.262 1.00 87.12 801 THR A N 1
ATOM 5957 C CA . THR A 1 801 ? -45.564 -1.347 13.849 1.00 87.12 801 THR A CA 1
ATOM 5958 C C . THR A 1 801 ? -44.212 -0.675 13.663 1.00 87.12 801 THR A C 1
ATOM 5960 O O . THR A 1 801 ? -44.017 0.447 14.138 1.00 87.12 801 THR A O 1
ATOM 5963 N N . ASN A 1 802 ? -43.294 -1.320 12.937 1.00 86.06 802 ASN A N 1
ATOM 5964 C CA . ASN A 1 802 ? -41.965 -0.779 12.617 1.00 86.06 802 ASN A CA 1
ATOM 5965 C C . ASN A 1 802 ? -41.208 -0.261 13.858 1.00 86.06 802 ASN A C 1
ATOM 5967 O O . ASN A 1 802 ? -40.667 0.846 13.854 1.00 86.06 802 ASN A O 1
ATOM 5971 N N . GLY A 1 803 ? -41.218 -1.042 14.945 1.00 88.88 803 GLY A N 1
ATOM 5972 C CA . GLY A 1 803 ? -40.468 -0.736 16.168 1.00 88.88 803 GLY A CA 1
ATOM 5973 C C . GLY A 1 803 ? -41.086 0.367 17.026 1.00 88.88 803 GLY A C 1
ATOM 5974 O O . GLY A 1 803 ? -40.412 0.926 17.887 1.00 88.88 803 GLY A O 1
ATOM 5975 N N . SER A 1 804 ? -42.362 0.718 16.814 1.00 93.38 804 SER A N 1
ATOM 5976 C CA . SER A 1 804 ? -43.036 1.731 17.634 1.00 93.38 804 SER A CA 1
ATOM 5977 C C . SER A 1 804 ? -43.207 1.311 19.097 1.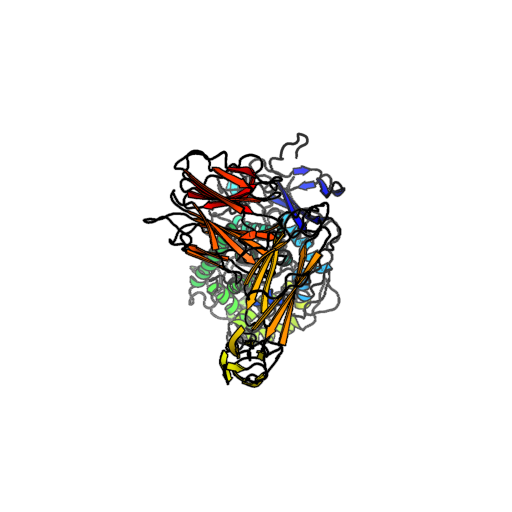00 93.38 804 SER A C 1
ATOM 5979 O O . SER A 1 804 ? -43.230 2.182 19.960 1.00 93.38 804 SER A O 1
ATOM 5981 N N . GLY A 1 805 ? -43.309 0.011 19.398 1.00 94.19 805 GLY A N 1
ATOM 5982 C CA . GLY A 1 805 ? -43.311 -0.502 20.772 1.00 94.19 805 GLY A CA 1
ATOM 5983 C C . GLY A 1 805 ? -41.973 -0.288 21.476 1.00 94.19 805 GLY A C 1
ATOM 5984 O O . GLY A 1 805 ? -41.949 0.043 22.657 1.00 94.19 805 GLY A O 1
ATOM 5985 N N . ALA A 1 806 ? -40.858 -0.325 20.756 1.00 95.69 806 ALA A N 1
ATOM 5986 C CA . ALA A 1 806 ? -39.541 -0.076 21.331 1.00 95.69 806 ALA A CA 1
ATOM 5987 C C . ALA A 1 806 ? -39.277 1.405 21.657 1.00 95.69 806 ALA A C 1
ATOM 5989 O O . ALA A 1 806 ? -38.335 1.694 22.389 1.00 95.69 806 ALA A O 1
ATOM 5990 N N . ILE A 1 807 ? -40.097 2.343 21.166 1.00 97.75 807 ILE A N 1
ATOM 5991 C CA . ILE A 1 807 ? -39.939 3.781 21.432 1.00 97.75 807 ILE A CA 1
ATOM 5992 C C . ILE A 1 807 ? -40.924 4.254 22.495 1.00 97.75 807 ILE A C 1
ATOM 5994 O O . ILE A 1 807 ? -42.137 4.100 22.356 1.00 97.75 807 ILE A O 1
ATOM 5998 N N . GLY A 1 808 ? -40.380 4.841 23.557 1.00 96.38 808 GLY A N 1
ATOM 5999 C CA . GLY A 1 808 ? -41.139 5.449 24.642 1.00 96.38 808 GLY A CA 1
ATOM 6000 C C . GLY A 1 808 ? -41.328 6.953 24.455 1.00 96.38 808 GLY A C 1
ATOM 6001 O O . GLY A 1 808 ? -41.687 7.421 23.372 1.00 96.38 808 GLY A O 1
ATOM 6002 N N . ALA A 1 809 ? -41.100 7.719 25.522 1.00 97.94 809 ALA A N 1
ATOM 6003 C CA . ALA A 1 809 ? -41.174 9.173 25.460 1.00 97.94 809 ALA A CA 1
ATOM 6004 C C . ALA A 1 809 ? -40.148 9.759 24.473 1.00 97.94 809 ALA A C 1
ATOM 6006 O O . ALA A 1 809 ? -39.054 9.228 24.279 1.00 97.94 809 ALA A O 1
ATOM 6007 N N . VAL A 1 810 ? -40.498 10.890 23.862 1.00 98.62 810 VAL A N 1
ATOM 6008 C CA . VAL A 1 810 ? -39.606 11.687 23.013 1.00 98.62 810 VAL A CA 1
ATOM 6009 C C . VAL A 1 810 ? -39.695 13.147 23.432 1.00 98.62 810 VAL A C 1
ATOM 6011 O O . VAL A 1 810 ? -40.759 13.616 23.835 1.00 98.62 810 VAL A O 1
ATOM 6014 N N . ALA A 1 811 ? -38.590 13.876 23.328 1.00 98.44 811 ALA A N 1
ATOM 6015 C CA . ALA A 1 811 ? -38.559 15.309 23.597 1.00 98.44 811 ALA A CA 1
ATOM 6016 C C . ALA A 1 811 ? -37.554 16.008 22.681 1.00 98.44 811 ALA A C 1
ATOM 6018 O O . ALA A 1 811 ? -36.726 15.378 22.026 1.00 98.44 811 ALA A O 1
ATOM 6019 N N . ARG A 1 812 ? -37.649 17.331 22.604 1.00 98.44 812 ARG A N 1
ATOM 6020 C CA . ARG A 1 812 ? -36.752 18.159 21.800 1.00 98.44 812 ARG A CA 1
ATOM 6021 C C . ARG A 1 812 ? -36.557 19.514 22.449 1.00 98.44 812 ARG A C 1
ATOM 6023 O O . ARG A 1 812 ? -37.453 19.997 23.137 1.00 98.44 812 ARG A O 1
ATOM 6030 N N . SER A 1 813 ? -35.414 20.117 22.182 1.00 98.12 813 SER A N 1
ATOM 6031 C CA . SER A 1 813 ? -35.078 21.471 22.595 1.00 98.12 813 SER A CA 1
ATOM 6032 C C . SER A 1 813 ? -34.281 22.158 21.495 1.00 98.12 813 SER A C 1
ATOM 6034 O O . SER A 1 813 ? -33.568 21.505 20.730 1.00 98.12 813 SER A O 1
ATOM 6036 N N . SER A 1 814 ? -34.425 23.472 21.422 1.00 98.06 814 SER A N 1
ATOM 6037 C CA . SER A 1 814 ? -33.659 24.343 20.545 1.00 98.06 814 SER A CA 1
ATOM 6038 C C . SER A 1 814 ? -33.487 25.675 21.253 1.00 98.06 814 SER A C 1
ATOM 6040 O O . SER A 1 814 ? -34.462 26.205 21.788 1.00 98.06 814 SER A O 1
ATOM 6042 N N . SER A 1 815 ? -32.287 26.240 21.232 1.00 97.19 815 SER A N 1
ATOM 6043 C CA . SER A 1 815 ? -32.032 27.540 21.854 1.00 97.19 815 SER A CA 1
ATOM 6044 C C . SER A 1 815 ? -31.043 28.350 21.040 1.00 97.19 815 SER A C 1
ATOM 6046 O O . SER A 1 815 ? -30.180 27.780 20.380 1.00 97.19 815 SER A O 1
ATOM 6048 N N . ALA A 1 816 ? -31.175 29.676 21.103 1.00 95.06 816 ALA A N 1
ATOM 6049 C CA . ALA A 1 816 ? -30.264 30.590 20.429 1.00 95.06 816 ALA A CA 1
ATOM 6050 C C . ALA A 1 816 ? -28.893 30.713 21.133 1.00 95.06 816 ALA A C 1
ATOM 6052 O O . ALA A 1 816 ? -27.943 31.195 20.535 1.00 95.06 816 ALA A O 1
ATOM 6053 N N . ALA A 1 817 ? -28.838 30.329 22.411 1.00 91.31 817 ALA A N 1
ATOM 6054 C CA . ALA A 1 817 ? -27.647 30.250 23.252 1.00 91.31 817 ALA A CA 1
ATOM 6055 C C . ALA A 1 817 ? -27.939 29.342 24.464 1.00 91.31 817 ALA A C 1
ATOM 6057 O O . ALA A 1 817 ? -29.101 29.052 24.779 1.00 91.31 817 ALA A O 1
ATOM 6058 N N . GLY A 1 818 ? -26.907 28.942 25.195 1.00 87.88 818 GLY A N 1
ATOM 6059 C CA . GLY A 1 818 ? -26.979 28.069 26.368 1.00 87.88 818 GLY A CA 1
ATOM 6060 C C . GLY A 1 818 ? -26.562 26.634 26.055 1.00 87.88 818 GLY A C 1
ATOM 6061 O O . GLY A 1 818 ? -26.606 26.197 24.910 1.00 87.88 818 GLY A O 1
ATOM 6062 N N . ALA A 1 819 ? -26.168 25.883 27.087 1.00 93.06 819 ALA A N 1
ATOM 6063 C CA . ALA A 1 819 ? -25.757 24.496 26.895 1.00 93.06 819 ALA A CA 1
ATOM 6064 C C . ALA A 1 819 ? -26.923 23.630 26.369 1.00 93.06 819 ALA A C 1
ATOM 6066 O O . ALA A 1 819 ? -28.040 23.729 26.906 1.00 93.06 819 ALA A O 1
ATOM 6067 N N . PRO A 1 820 ? -26.684 22.765 25.363 1.00 97.50 820 PRO A N 1
ATOM 6068 C CA . PRO A 1 820 ? -27.677 21.826 24.863 1.00 97.50 820 PRO A CA 1
ATOM 6069 C C . PRO A 1 820 ? -28.333 21.013 25.974 1.00 97.50 820 PRO A C 1
ATOM 6071 O O . PRO A 1 820 ? -27.652 20.438 26.820 1.00 97.50 820 PRO A O 1
ATOM 6074 N N . SER A 1 821 ? -29.667 20.983 26.008 1.00 97.44 821 SER A N 1
ATOM 6075 C CA . SER A 1 821 ? -30.405 20.266 27.049 1.00 97.44 821 SER A CA 1
ATOM 6076 C C . SER A 1 821 ? -31.836 19.942 26.633 1.00 97.44 821 SER A C 1
ATOM 6078 O O . SER A 1 821 ? -32.588 20.836 26.249 1.00 97.44 821 SER A O 1
ATOM 6080 N N . ALA A 1 822 ? -32.251 18.687 26.803 1.00 98.06 822 ALA A N 1
ATOM 6081 C CA . ALA A 1 822 ? -33.636 18.240 26.673 1.00 98.06 822 ALA A CA 1
ATOM 6082 C C . ALA A 1 822 ? -33.967 17.200 27.755 1.00 98.06 822 ALA A C 1
ATOM 6084 O O . ALA A 1 822 ? -33.101 16.436 28.183 1.00 98.06 822 ALA A O 1
ATOM 6085 N N . THR A 1 823 ? -35.227 17.160 28.190 1.00 98.38 823 THR A N 1
ATOM 6086 C CA . THR A 1 823 ? -35.692 16.262 29.257 1.00 98.38 823 THR A CA 1
ATOM 6087 C C . THR A 1 823 ? -36.927 15.495 28.811 1.00 98.38 823 THR A C 1
ATOM 6089 O O . THR A 1 823 ? -37.835 16.072 28.215 1.00 98.38 823 THR A O 1
ATOM 6092 N N . LEU A 1 824 ? -36.966 14.201 29.123 1.00 98.44 824 LEU A N 1
ATOM 6093 C CA . LEU A 1 824 ? -38.148 13.353 28.986 1.00 98.44 824 LEU A CA 1
ATOM 6094 C C . LEU A 1 824 ? -38.411 12.592 30.288 1.00 98.44 824 LEU A C 1
ATOM 6096 O O . LEU A 1 824 ? -37.528 12.487 31.135 1.00 98.44 824 LEU A O 1
ATOM 6100 N N . VAL A 1 825 ? -39.617 12.052 30.443 1.00 98.00 825 VAL A N 1
ATOM 6101 C CA . VAL A 1 825 ? -39.964 11.154 31.552 1.00 98.00 825 VAL A CA 1
ATOM 6102 C C . VAL A 1 825 ? -40.083 9.742 30.997 1.00 98.00 825 VAL A C 1
ATOM 6104 O O . VAL A 1 825 ? -40.847 9.527 30.055 1.00 98.00 825 VAL A O 1
ATOM 6107 N N . THR A 1 826 ? -39.321 8.793 31.543 1.00 97.19 826 THR A N 1
ATOM 6108 C CA . THR A 1 826 ? -39.342 7.406 31.063 1.00 97.19 826 THR A CA 1
ATOM 6109 C C . THR A 1 826 ? -40.718 6.781 31.248 1.00 97.19 826 THR A C 1
ATOM 6111 O O . THR A 1 826 ? -41.400 6.989 32.249 1.00 97.19 826 THR A O 1
ATOM 6114 N N . THR A 1 827 ? -41.140 5.989 30.273 1.00 96.06 827 THR A N 1
ATOM 6115 C CA . THR A 1 827 ? -42.406 5.251 30.289 1.00 96.06 827 THR A CA 1
ATOM 6116 C C . THR A 1 827 ? -42.215 3.801 30.712 1.00 96.06 827 THR A C 1
ATOM 6118 O O . THR A 1 827 ? -43.196 3.125 31.020 1.00 96.06 827 THR A O 1
ATOM 6121 N N . ARG A 1 828 ? -40.967 3.313 30.755 1.00 93.06 828 ARG A N 1
ATOM 6122 C CA . ARG A 1 828 ? -40.637 1.967 31.225 1.00 93.06 828 ARG A CA 1
ATOM 6123 C C . ARG A 1 828 ? -39.371 1.957 32.081 1.00 93.06 828 ARG A C 1
ATOM 6125 O O . ARG A 1 828 ? -38.518 2.837 31.989 1.00 93.06 828 ARG A O 1
ATOM 6132 N N . ALA A 1 829 ? -39.304 0.962 32.958 1.00 90.75 829 ALA A N 1
ATOM 6133 C CA . ALA A 1 829 ? -38.099 0.615 33.689 1.00 90.75 829 ALA A CA 1
ATOM 6134 C C . ALA A 1 829 ? -37.050 0.038 32.729 1.00 90.75 829 ALA A C 1
ATOM 6136 O O . ALA A 1 829 ? -37.391 -0.562 31.709 1.00 90.75 829 ALA A O 1
ATOM 6137 N N . ASN A 1 830 ? -35.780 0.189 33.090 1.00 92.25 830 ASN A N 1
ATOM 6138 C CA . ASN A 1 830 ? -34.620 -0.288 32.341 1.00 92.25 830 ASN A CA 1
ATOM 6139 C C . ASN A 1 830 ? -34.502 0.263 30.908 1.00 92.25 830 ASN A C 1
ATOM 6141 O O . ASN A 1 830 ? -33.957 -0.404 30.033 1.00 92.25 830 ASN A O 1
ATOM 6145 N N . SER A 1 831 ? -34.986 1.480 30.656 1.00 95.06 831 SER A N 1
ATOM 6146 C CA . SER A 1 831 ? -34.914 2.108 29.332 1.00 95.06 831 SER A CA 1
ATOM 6147 C C . SER A 1 831 ? -33.577 2.816 29.087 1.00 95.06 831 SER A C 1
ATOM 6149 O O . SER A 1 831 ? -32.976 3.366 30.011 1.00 95.06 831 SER A O 1
ATOM 6151 N N . TRP A 1 832 ? -33.137 2.891 27.830 1.00 97.81 832 TRP A N 1
ATOM 6152 C CA . TRP A 1 832 ? -32.101 3.851 27.421 1.00 97.81 832 TRP A CA 1
ATOM 6153 C C . TRP A 1 832 ? -32.721 5.196 27.051 1.00 97.81 832 TRP A C 1
ATOM 6155 O O . TRP A 1 832 ? -33.849 5.240 26.562 1.00 97.81 832 TRP A O 1
ATOM 6165 N N . VAL A 1 833 ? -31.961 6.283 27.201 1.00 98.50 833 VAL A N 1
ATOM 6166 C CA . VAL A 1 833 ? -32.303 7.585 26.610 1.00 98.50 833 VAL A CA 1
ATOM 6167 C C . VAL A 1 833 ? -31.144 8.062 25.744 1.00 98.50 833 VAL A C 1
ATOM 6169 O O . VAL A 1 833 ? -30.012 8.140 26.218 1.00 98.50 833 VAL A O 1
ATOM 6172 N N . PHE A 1 834 ? -31.437 8.357 24.479 1.00 98.62 834 PHE A N 1
ATOM 6173 C CA . PHE A 1 834 ? -30.483 8.832 23.472 1.00 98.62 834 PHE A CA 1
ATOM 6174 C C . PHE A 1 834 ? -30.852 10.232 22.995 1.00 98.62 834 PHE A C 1
ATOM 6176 O O . PHE A 1 834 ? -32.029 10.596 23.001 1.00 98.62 834 PHE A O 1
ATOM 6183 N N . GLY A 1 835 ? -29.855 10.980 22.528 1.00 98.19 835 GLY A N 1
ATOM 6184 C CA . GLY A 1 835 ? -30.017 12.290 21.922 1.00 98.19 835 GLY A CA 1
ATOM 6185 C C . GLY A 1 835 ? -29.107 12.516 20.726 1.00 98.19 835 GLY A C 1
ATOM 6186 O O . GLY A 1 835 ? -27.991 12.009 20.693 1.00 98.19 835 GLY A O 1
ATOM 6187 N N . VAL A 1 836 ? -29.596 13.297 19.766 1.00 98.81 836 VAL A N 1
ATOM 6188 C CA . VAL A 1 836 ? -28.847 13.788 18.604 1.00 98.81 836 VAL A CA 1
ATOM 6189 C C . VAL A 1 836 ? -28.941 15.299 18.529 1.00 98.81 836 VAL A C 1
ATOM 6191 O O . VAL A 1 836 ? -30.032 15.861 18.692 1.00 98.81 836 VAL A O 1
ATOM 6194 N N . GLY A 1 837 ? -27.794 15.936 18.316 1.00 98.44 837 GLY A N 1
ATOM 6195 C CA . GLY A 1 837 ? -27.640 17.378 18.324 1.00 98.44 837 GLY A CA 1
ATOM 6196 C C . GLY A 1 837 ? -26.910 17.926 17.102 1.00 98.44 837 GLY A C 1
ATOM 6197 O O . GLY A 1 837 ? -26.069 17.250 16.501 1.00 98.44 837 GLY A O 1
ATOM 6198 N N . ASN A 1 838 ? -27.242 19.168 16.756 1.00 98.06 838 ASN A N 1
ATOM 6199 C CA . ASN A 1 838 ? -26.490 20.002 15.832 1.00 98.06 838 ASN A CA 1
ATOM 6200 C C . ASN A 1 838 ? -26.279 21.367 16.485 1.00 98.06 838 ASN A C 1
ATOM 6202 O O . ASN A 1 838 ? -27.193 21.905 17.116 1.00 98.06 838 ASN A O 1
ATOM 6206 N N . ASP A 1 839 ? -25.077 21.889 16.314 1.00 96.75 839 ASP A N 1
ATOM 6207 C CA . ASP A 1 839 ? -24.642 23.225 16.677 1.00 96.75 839 ASP A CA 1
ATOM 6208 C C . ASP A 1 839 ? -24.111 23.857 15.397 1.00 96.75 839 ASP A C 1
ATOM 6210 O O . ASP A 1 839 ? -23.278 23.253 14.725 1.00 96.75 839 ASP A O 1
ATOM 6214 N N . PHE A 1 840 ? -24.673 25.006 15.043 1.00 92.69 840 PHE A N 1
ATOM 6215 C CA . PHE A 1 840 ? -24.436 25.685 13.770 1.00 92.69 840 PHE A CA 1
ATOM 6216 C C . PHE A 1 840 ? -23.338 26.762 13.864 1.00 92.69 840 PHE A C 1
ATOM 6218 O O . PHE A 1 840 ? -22.946 27.345 12.860 1.00 92.69 840 PHE A O 1
ATOM 6225 N N . ASP A 1 841 ? -22.907 27.134 15.072 1.00 92.38 841 ASP A N 1
ATOM 6226 C CA . ASP A 1 841 ? -22.084 28.333 15.249 1.00 92.38 841 ASP A CA 1
ATOM 6227 C C . ASP A 1 841 ? -20.593 28.039 15.239 1.00 92.38 841 ASP A C 1
ATOM 6229 O O . ASP A 1 841 ? -19.838 28.728 14.545 1.00 92.38 841 ASP A O 1
ATOM 6233 N N . ASN A 1 842 ? -20.162 27.062 16.042 1.00 91.62 842 ASN A N 1
ATOM 6234 C CA . ASN A 1 842 ? -18.757 26.703 16.139 1.00 91.62 842 ASN A CA 1
ATOM 6235 C C . ASN A 1 842 ? -18.540 25.187 16.227 1.00 91.62 842 ASN A C 1
ATOM 6237 O O . ASN A 1 842 ? -19.231 24.441 16.930 1.00 91.62 842 ASN A O 1
ATOM 6241 N N . ALA A 1 843 ? -17.460 24.743 15.587 1.00 95.38 843 ALA A N 1
ATOM 6242 C CA . ALA A 1 843 ? -16.931 23.392 15.704 1.00 95.38 843 ALA A CA 1
ATOM 6243 C C . ALA A 1 843 ? -16.189 23.225 17.048 1.00 95.38 843 ALA A C 1
ATOM 6245 O O . ALA A 1 843 ? -14.959 23.204 17.106 1.00 95.38 843 ALA A O 1
ATOM 6246 N N . ILE A 1 844 ? -16.946 23.140 18.147 1.00 95.75 844 ILE A N 1
ATOM 6247 C CA . ILE A 1 844 ? -16.437 22.983 19.516 1.00 95.75 844 ILE A CA 1
ATOM 6248 C C . ILE A 1 844 ? -16.838 21.607 20.073 1.00 95.75 844 ILE A C 1
ATOM 6250 O O . ILE A 1 844 ? -18.029 21.273 20.088 1.00 95.75 844 ILE A O 1
ATOM 6254 N N . PRO A 1 845 ? -15.887 20.822 20.614 1.00 96.62 845 PRO A N 1
ATOM 6255 C CA . PRO A 1 845 ? -16.205 19.582 21.312 1.00 96.62 845 PRO A CA 1
ATOM 6256 C C . PRO A 1 845 ? -17.230 19.785 22.434 1.00 96.62 845 PRO A C 1
ATOM 6258 O O . PRO A 1 845 ? -17.074 20.656 23.289 1.00 96.62 845 PRO A O 1
ATOM 6261 N N . ARG A 1 846 ? -18.276 18.955 22.451 1.00 96.00 846 ARG A N 1
ATOM 6262 C CA . ARG A 1 846 ? -19.262 18.920 23.543 1.00 96.00 846 ARG A CA 1
ATOM 6263 C C . ARG A 1 846 ? -18.653 18.368 24.831 1.00 96.00 846 ARG A C 1
ATOM 6265 O O . ARG A 1 846 ? -18.061 17.287 24.821 1.00 96.00 846 ARG A O 1
ATOM 6272 N N . THR A 1 847 ? -18.909 19.044 25.946 1.00 97.00 847 THR A N 1
ATOM 6273 C CA . THR A 1 847 ? -18.639 18.521 27.293 1.00 97.00 847 THR A CA 1
ATOM 6274 C C . THR A 1 847 ? -19.943 18.023 27.894 1.00 97.00 847 THR A C 1
ATOM 6276 O O . THR A 1 847 ? -20.787 18.830 28.274 1.00 97.00 847 THR A O 1
ATOM 6279 N N . LEU A 1 848 ? -20.121 16.707 27.993 1.00 97.31 848 LEU A N 1
ATOM 6280 C CA . LEU A 1 848 ? -21.350 16.114 28.531 1.00 97.31 848 LEU A CA 1
ATOM 6281 C C . LEU A 1 848 ? -21.484 16.340 30.042 1.00 97.31 848 LEU A C 1
ATOM 6283 O O . LEU A 1 848 ? -20.482 16.436 30.751 1.00 97.31 848 LEU A O 1
ATOM 6287 N N . ASP A 1 849 ? -22.718 16.388 30.542 1.00 93.75 849 ASP A N 1
ATOM 6288 C CA . ASP A 1 849 ? -22.975 16.318 31.985 1.00 93.75 849 ASP A CA 1
ATOM 6289 C C . ASP A 1 849 ? -22.763 14.888 32.526 1.00 93.75 849 ASP A C 1
ATOM 6291 O O . ASP A 1 849 ? -22.694 13.908 31.773 1.00 93.75 849 ASP A O 1
ATOM 6295 N N . ALA A 1 850 ? -22.649 14.750 33.847 1.00 92.81 850 ALA A N 1
ATOM 6296 C CA . ALA A 1 850 ? -22.383 13.471 34.494 1.00 92.81 850 ALA A CA 1
ATOM 6297 C C . ALA A 1 850 ? -23.460 12.416 34.171 1.00 92.81 850 ALA A C 1
ATOM 6299 O O . ALA A 1 850 ? -24.653 12.706 34.085 1.00 92.81 850 ALA A O 1
ATOM 6300 N N . GLY A 1 851 ? -23.037 11.155 34.029 1.00 93.06 851 GLY A N 1
ATOM 6301 C CA . GLY A 1 851 ? -23.948 10.037 33.754 1.00 93.06 851 GLY A CA 1
ATOM 6302 C C . GLY A 1 851 ? -24.385 9.912 32.292 1.00 93.06 851 GLY A C 1
ATOM 6303 O O . GLY A 1 851 ? -25.323 9.162 32.009 1.00 93.06 851 GLY A O 1
ATOM 6304 N N . GLN A 1 852 ? -23.709 10.603 31.371 1.00 97.69 852 GLN A N 1
ATOM 6305 C CA . GLN A 1 852 ? -23.907 10.477 29.928 1.00 97.69 852 GLN A CA 1
ATOM 6306 C C . GLN A 1 852 ? -22.630 10.017 29.211 1.00 97.69 852 GLN A C 1
ATOM 6308 O O . GLN A 1 852 ? -21.516 10.176 29.704 1.00 97.69 852 GLN A O 1
ATOM 6313 N N . THR A 1 853 ? -22.801 9.410 28.040 1.00 96.12 853 THR A N 1
ATOM 6314 C CA . THR A 1 853 ? -21.725 8.883 27.193 1.00 96.12 853 THR A CA 1
ATOM 6315 C C . THR A 1 853 ? -21.874 9.425 25.776 1.00 96.12 853 THR A C 1
ATOM 6317 O O . THR A 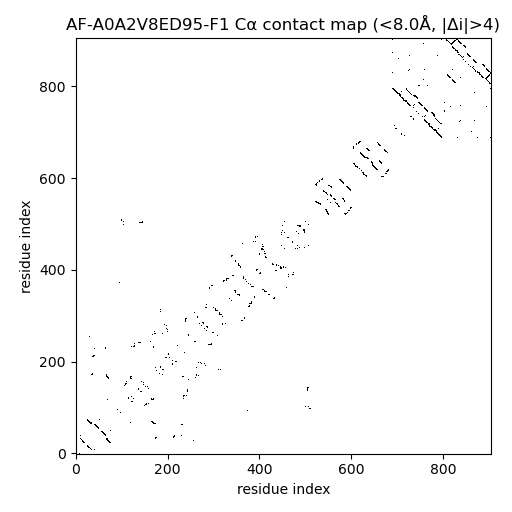1 853 ? -22.963 9.352 25.199 1.00 96.12 853 THR A O 1
ATOM 6320 N N . MET A 1 854 ? -20.774 9.932 25.212 1.00 98.38 854 MET A N 1
ATOM 6321 C CA . MET A 1 854 ? -20.701 10.338 23.809 1.00 98.38 854 MET A CA 1
ATOM 6322 C C . MET A 1 854 ? -20.714 9.088 22.930 1.00 98.38 854 MET A C 1
ATOM 6324 O O . MET A 1 854 ? -19.923 8.173 23.147 1.00 98.38 854 MET A O 1
ATOM 6328 N N . VAL A 1 855 ? -21.619 9.041 21.957 1.00 98.12 855 VAL A N 1
ATOM 6329 C CA . VAL A 1 855 ? -21.720 7.944 20.983 1.00 98.12 855 VAL A CA 1
ATOM 6330 C C . VAL A 1 855 ? -20.946 8.296 19.719 1.00 98.12 855 VAL A C 1
ATOM 6332 O O . VAL A 1 855 ? -20.207 7.462 19.209 1.00 98.12 855 VAL A O 1
ATOM 6335 N N . HIS A 1 856 ? -21.108 9.523 19.223 1.00 98.56 856 HIS A N 1
ATOM 6336 C CA . HIS A 1 856 ? -20.393 10.035 18.054 1.00 98.56 856 HIS A CA 1
ATOM 6337 C C . HIS A 1 856 ? -20.336 11.561 18.090 1.00 98.56 856 HIS A C 1
ATOM 6339 O O . HIS A 1 856 ? -21.281 12.187 18.569 1.00 98.56 856 HIS A O 1
ATOM 6345 N N . GLN A 1 857 ? -19.267 12.149 17.559 1.00 98.25 857 GLN A N 1
ATOM 6346 C CA . GLN A 1 857 ? -19.133 13.592 17.385 1.00 98.25 857 GLN A CA 1
ATOM 6347 C C . GLN A 1 857 ? -18.332 13.900 16.122 1.00 98.25 857 GLN A C 1
ATOM 6349 O O . GLN A 1 857 ? -17.268 13.323 15.911 1.00 98.25 857 GLN A O 1
ATOM 6354 N N . ASP A 1 858 ? -18.827 14.854 15.343 1.00 98.06 858 ASP A N 1
ATOM 6355 C CA . ASP A 1 858 ? -18.152 15.426 14.186 1.00 98.06 858 ASP A CA 1
ATOM 6356 C C . ASP A 1 858 ? -17.989 16.935 14.383 1.00 98.06 858 ASP A C 1
ATOM 6358 O O . ASP A 1 858 ? -18.947 17.643 14.707 1.00 98.06 858 ASP A O 1
ATOM 6362 N N . LEU A 1 859 ? -16.757 17.406 14.204 1.00 97.94 859 LEU A N 1
ATOM 6363 C CA . LEU A 1 859 ? -16.399 18.822 14.171 1.00 97.94 859 LEU A CA 1
ATOM 6364 C C . LEU A 1 859 ? -16.274 19.203 12.700 1.00 97.94 859 LEU A C 1
ATOM 6366 O O . LEU A 1 859 ? -15.199 19.097 12.101 1.00 97.94 859 LEU A O 1
ATOM 6370 N N . ALA A 1 860 ? -17.402 19.563 12.098 1.00 94.81 860 ALA A N 1
ATOM 6371 C CA . ALA A 1 860 ? -17.494 19.683 10.660 1.00 94.81 860 ALA A CA 1
ATOM 6372 C C . ALA A 1 860 ? -16.681 20.895 10.157 1.00 94.81 860 ALA A C 1
ATOM 6374 O O . ALA A 1 860 ? -16.711 21.964 10.772 1.00 94.81 860 ALA A O 1
ATOM 6375 N N . PRO A 1 861 ? -16.019 20.800 8.985 1.00 92.44 861 PRO A N 1
ATOM 6376 C CA . PRO A 1 861 ? -15.256 21.907 8.394 1.00 92.44 861 PRO A CA 1
ATOM 6377 C C . PRO A 1 861 ? -16.069 23.175 8.088 1.00 92.44 861 PRO A C 1
ATOM 6379 O O . PRO A 1 861 ? -15.485 24.200 7.748 1.00 92.44 861 PRO A O 1
ATOM 6382 N N . VAL A 1 862 ? -17.402 23.105 8.174 1.00 94.00 862 VAL A N 1
ATOM 6383 C CA . VAL A 1 862 ? -18.323 24.240 8.002 1.00 94.00 862 VAL A CA 1
ATOM 6384 C C . VAL A 1 862 ? -18.535 25.055 9.287 1.00 94.00 862 VAL A C 1
ATOM 6386 O O . VAL A 1 862 ? -19.372 25.946 9.289 1.00 94.00 862 VAL A O 1
ATOM 6389 N N . ASN A 1 863 ? -17.742 24.797 10.335 1.00 94.69 863 ASN A N 1
ATOM 6390 C CA . ASN A 1 863 ? -17.871 25.357 11.688 1.00 94.69 863 ASN A CA 1
ATOM 6391 C C . ASN A 1 863 ? -19.095 24.868 12.475 1.00 94.69 863 ASN A C 1
ATOM 6393 O O . ASN A 1 863 ? -19.488 25.508 13.442 1.00 94.69 863 ASN A O 1
ATOM 6397 N N . ASP A 1 864 ? -19.614 23.690 12.145 1.00 95.94 864 ASP A N 1
ATOM 6398 C CA . ASP A 1 864 ? -20.688 23.053 12.905 1.00 95.94 864 ASP A CA 1
ATOM 6399 C C . ASP A 1 864 ? -20.143 21.972 13.846 1.00 95.94 864 ASP A C 1
ATOM 6401 O O . ASP A 1 864 ? -19.109 21.351 13.586 1.00 95.94 864 ASP A O 1
ATOM 6405 N N . THR A 1 865 ? -20.897 21.666 14.904 1.00 98.00 865 THR A N 1
ATOM 6406 C CA . THR A 1 865 ? -20.735 20.419 15.664 1.00 98.00 865 THR A CA 1
ATOM 6407 C C . THR A 1 865 ? -21.968 19.539 15.507 1.00 98.00 865 THR A C 1
ATOM 6409 O O . THR A 1 865 ? -23.084 19.950 15.828 1.00 98.00 865 THR A O 1
ATOM 6412 N N . TYR A 1 866 ? -21.775 18.288 15.101 1.00 98.50 866 TYR A N 1
ATOM 6413 C CA . TYR A 1 866 ? -22.814 17.259 15.109 1.00 98.50 866 TYR A CA 1
ATOM 6414 C C . TYR A 1 866 ? -22.481 16.212 16.155 1.00 98.50 866 TYR A C 1
ATOM 6416 O O . TYR A 1 866 ? -21.329 15.803 16.266 1.00 98.50 866 TYR A O 1
ATOM 6424 N N . TRP A 1 867 ? -23.460 15.756 16.933 1.00 98.75 867 TRP A N 1
ATOM 6425 C CA . TRP A 1 867 ? -23.175 14.745 17.947 1.00 98.75 867 TRP A CA 1
ATOM 6426 C C . TRP A 1 867 ? -24.368 13.864 18.292 1.00 98.75 867 TRP A C 1
ATOM 6428 O O . TRP A 1 867 ? -25.529 14.227 18.099 1.00 98.75 867 TRP A O 1
ATOM 6438 N N . VAL A 1 868 ? -24.055 12.694 18.842 1.00 98.81 868 VAL A N 1
ATOM 6439 C CA . VAL A 1 868 ? -25.005 11.744 19.416 1.00 98.81 868 VAL A CA 1
ATOM 6440 C C . VAL A 1 868 ? -24.506 11.340 20.793 1.00 98.81 868 VAL A C 1
ATOM 6442 O O . VAL A 1 868 ? -23.343 10.971 20.948 1.00 98.81 868 VAL A O 1
ATOM 6445 N N . GLN A 1 869 ? -25.384 11.359 21.791 1.00 98.62 869 GLN A N 1
ATOM 6446 C CA . GLN A 1 869 ? -25.068 10.943 23.157 1.00 98.62 869 GLN A CA 1
ATOM 6447 C C . GLN A 1 869 ? -26.211 10.155 23.789 1.00 98.62 869 GLN A C 1
ATOM 6449 O O . GLN A 1 869 ? -27.322 10.096 23.260 1.00 98.62 869 GLN A O 1
ATOM 6454 N N . ARG A 1 870 ? -25.942 9.535 24.934 1.00 98.44 870 ARG A N 1
ATOM 6455 C CA . ARG A 1 870 ? -26.922 8.740 25.684 1.00 98.44 870 ARG A CA 1
ATOM 6456 C C . ARG A 1 870 ? -26.653 8.768 27.180 1.00 98.44 870 ARG A C 1
ATOM 6458 O O . ARG A 1 870 ? -25.564 9.156 27.593 1.00 98.44 870 ARG A O 1
ATOM 6465 N N . THR A 1 871 ? -27.585 8.269 27.988 1.00 97.44 871 THR A N 1
ATOM 6466 C CA . THR A 1 871 ? -27.284 7.896 29.382 1.00 97.44 871 THR A CA 1
ATOM 6467 C C . THR A 1 871 ? -26.207 6.805 29.432 1.00 97.44 871 THR A C 1
ATOM 6469 O O . THR A 1 871 ? -26.158 5.933 28.563 1.00 97.44 871 THR A O 1
ATOM 6472 N N . THR A 1 872 ? -25.335 6.827 30.443 1.00 94.56 872 THR A N 1
ATOM 6473 C CA . THR A 1 872 ? -24.255 5.836 30.617 1.00 94.56 872 THR A CA 1
ATOM 6474 C C . THR A 1 872 ? -24.805 4.464 31.002 1.00 94.56 872 THR A C 1
ATOM 6476 O O . THR A 1 872 ? -24.339 3.448 30.485 1.00 94.56 872 THR A O 1
ATOM 6479 N N . THR A 1 873 ? -25.847 4.437 31.837 1.00 93.12 873 THR A N 1
ATOM 6480 C CA . THR A 1 873 ? -26.600 3.236 32.227 1.00 93.12 873 THR A CA 1
ATOM 6481 C C . THR A 1 873 ? -28.079 3.365 31.859 1.00 93.12 873 THR A C 1
ATOM 6483 O O . THR A 1 873 ? -28.579 4.462 31.583 1.00 93.12 873 THR A O 1
ATOM 6486 N N . THR A 1 874 ? -28.787 2.236 31.830 1.00 93.56 874 THR A N 1
ATOM 6487 C CA . THR A 1 874 ? -30.243 2.228 31.676 1.00 93.56 874 THR A CA 1
ATOM 6488 C C . THR A 1 874 ? -30.921 2.849 32.886 1.00 93.56 874 THR A C 1
ATOM 6490 O O . THR A 1 874 ? -30.494 2.684 34.029 1.00 93.56 874 THR A O 1
ATOM 6493 N N . VAL A 1 875 ? -32.030 3.523 32.632 1.00 94.56 875 VAL A N 1
ATOM 6494 C CA . VAL A 1 875 ? -32.834 4.204 33.635 1.00 94.56 875 VAL A CA 1
ATOM 6495 C C . VAL A 1 875 ? -33.693 3.164 34.342 1.00 94.56 875 VAL A C 1
ATOM 6497 O O . VAL A 1 875 ? -34.637 2.635 33.763 1.00 94.56 875 VAL A O 1
ATOM 6500 N N . ALA A 1 876 ? -33.343 2.840 35.586 1.00 88.94 876 ALA A N 1
ATOM 6501 C CA . ALA A 1 876 ? -33.893 1.684 36.294 1.00 88.94 876 ALA A CA 1
ATOM 6502 C C . ALA A 1 876 ? -35.416 1.746 36.507 1.00 88.94 876 ALA A C 1
ATOM 6504 O O . ALA A 1 876 ? -36.078 0.720 36.417 1.00 88.94 876 ALA A O 1
ATOM 6505 N N . ALA A 1 877 ? -35.987 2.928 36.755 1.00 89.25 877 ALA A N 1
ATOM 6506 C CA . ALA A 1 877 ? -37.414 3.088 37.031 1.00 89.25 877 ALA A CA 1
ATOM 6507 C C . ALA A 1 877 ? -38.159 3.798 35.890 1.00 89.25 877 ALA A C 1
ATOM 6509 O O . ALA A 1 877 ? -37.656 4.755 35.293 1.00 89.25 877 ALA A O 1
ATOM 6510 N N . ALA A 1 878 ? -39.396 3.364 35.635 1.00 92.12 878 ALA A N 1
ATOM 6511 C CA . ALA A 1 878 ? -40.358 4.147 34.865 1.00 92.12 878 ALA A CA 1
ATOM 6512 C C . ALA A 1 878 ? -40.749 5.414 35.646 1.00 92.12 878 ALA A C 1
ATOM 6514 O O . ALA A 1 878 ? -40.640 5.454 36.871 1.00 92.12 878 ALA A O 1
ATOM 6515 N N . GLY A 1 879 ? -41.224 6.445 34.952 1.00 94.38 879 GLY A N 1
ATOM 6516 C CA . GLY A 1 879 ? -41.575 7.728 35.560 1.00 94.38 879 GLY A CA 1
ATOM 6517 C C . GLY A 1 879 ? -40.362 8.574 35.962 1.00 94.38 879 GLY A C 1
ATOM 6518 O O . GLY A 1 879 ? -40.529 9.597 36.623 1.00 94.38 879 GLY A O 1
ATOM 6519 N N . THR A 1 880 ? -39.146 8.179 35.573 1.00 96.50 880 THR A N 1
ATOM 6520 C CA . THR A 1 880 ? -37.924 8.914 35.909 1.00 96.50 880 THR A CA 1
ATOM 6521 C C . THR A 1 880 ? -37.727 10.060 34.927 1.00 96.50 880 THR A C 1
ATOM 6523 O O . THR A 1 880 ? -37.708 9.849 33.715 1.00 96.50 880 THR A O 1
ATOM 6526 N N . SER A 1 881 ? -37.547 11.276 35.444 1.00 97.56 881 SER A N 1
ATOM 6527 C CA . SER A 1 881 ? -37.136 12.427 34.637 1.00 97.56 881 SER A CA 1
ATOM 6528 C C . SER A 1 881 ? -35.667 12.280 34.245 1.00 97.56 881 SER A C 1
ATOM 6530 O O . SER A 1 881 ? -34.794 12.222 35.111 1.00 97.56 881 SER A O 1
ATOM 6532 N N . VAL A 1 882 ? -35.395 12.196 32.945 1.00 97.81 882 VAL A N 1
ATOM 6533 C CA . VAL A 1 882 ? -34.056 11.991 32.388 1.00 97.81 882 VAL A CA 1
ATOM 6534 C C . VAL A 1 882 ? -33.712 13.160 31.494 1.00 97.81 882 VAL A C 1
ATOM 6536 O O . VAL A 1 882 ? -34.439 13.485 30.552 1.00 97.81 882 VAL A O 1
ATOM 6539 N N . ARG A 1 883 ? -32.580 13.785 31.797 1.00 97.94 883 ARG A N 1
ATOM 6540 C CA . ARG A 1 883 ? -32.034 14.908 31.051 1.00 97.94 883 ARG A CA 1
ATOM 6541 C C . ARG A 1 883 ? -30.837 14.430 30.235 1.00 97.94 883 ARG A C 1
ATOM 6543 O O . ARG A 1 883 ? -29.939 13.796 30.775 1.00 97.94 883 ARG A O 1
ATOM 6550 N N . ILE A 1 884 ? -30.858 14.740 28.945 1.00 98.31 884 ILE A N 1
ATOM 6551 C CA . ILE A 1 884 ? -29.693 14.659 28.068 1.00 98.31 884 ILE A CA 1
ATOM 6552 C C . ILE A 1 884 ? -29.217 16.089 27.873 1.00 98.31 884 ILE A C 1
ATOM 6554 O O . ILE A 1 884 ? -29.971 16.929 27.372 1.00 98.31 884 ILE A O 1
ATOM 6558 N N . ASN A 1 885 ? -28.012 16.374 28.347 1.00 96.94 885 ASN A N 1
ATOM 6559 C CA . ASN A 1 885 ? -27.456 17.716 28.338 1.00 96.94 885 ASN A CA 1
ATOM 6560 C C . ASN A 1 885 ? -25.936 17.753 28.366 1.00 96.94 885 ASN A C 1
ATOM 6562 O O . ASN A 1 885 ? -25.275 16.845 28.877 1.00 96.94 885 ASN A O 1
ATOM 6566 N N . ASP A 1 886 ? -25.443 18.896 27.918 1.00 97.06 886 ASP A N 1
ATOM 6567 C CA . ASP A 1 886 ? -24.044 19.272 27.935 1.00 97.06 886 ASP A CA 1
ATOM 6568 C C . ASP A 1 886 ? -23.835 20.367 28.995 1.00 97.06 886 ASP A C 1
ATOM 6570 O O . ASP A 1 886 ? -24.784 20.992 29.483 1.00 97.06 886 ASP A O 1
ATOM 6574 N N . THR A 1 887 ? -22.582 20.590 29.373 1.00 96.00 887 THR A N 1
ATOM 6575 C CA . THR A 1 887 ? -22.132 21.699 30.227 1.00 96.00 887 THR A CA 1
ATOM 6576 C C . THR A 1 887 ? -21.398 22.776 29.426 1.00 96.00 887 THR A C 1
ATOM 6578 O O . THR A 1 887 ? -21.343 23.923 29.866 1.00 96.00 887 THR A O 1
ATOM 6581 N N . ALA A 1 888 ? -20.879 22.437 28.240 1.00 93.94 888 ALA A N 1
ATOM 6582 C CA . ALA A 1 888 ? -20.245 23.366 27.309 1.00 93.94 888 ALA A CA 1
ATOM 6583 C C . ALA A 1 888 ? -20.329 22.855 25.857 1.00 93.94 888 ALA A C 1
ATOM 6585 O O . ALA A 1 888 ? -20.360 21.634 25.654 1.00 93.94 888 ALA A O 1
ATOM 6586 N N . PRO A 1 889 ? -20.296 23.763 24.861 1.00 94.44 889 PRO A N 1
ATOM 6587 C CA . PRO A 1 889 ? -20.328 25.229 24.959 1.00 94.44 889 PRO A CA 1
ATOM 6588 C C . PRO A 1 889 ? -21.702 25.782 25.370 1.00 94.44 889 PRO A C 1
ATOM 6590 O O . PRO A 1 889 ? -22.714 25.085 25.338 1.00 94.44 889 PRO A O 1
ATOM 6593 N N . THR A 1 890 ? -21.721 27.045 25.804 1.00 94.31 890 THR A N 1
ATOM 6594 C CA . THR A 1 890 ? -22.908 27.733 26.350 1.00 94.31 890 THR A CA 1
ATOM 6595 C C . THR A 1 890 ? -23.331 28.961 25.546 1.00 94.31 890 THR A C 1
ATOM 6597 O O . THR A 1 890 ? -24.334 29.584 25.885 1.00 94.31 890 THR A O 1
ATOM 6600 N N . SER A 1 891 ? -22.591 29.339 24.508 1.00 93.06 891 SER A N 1
ATOM 6601 C CA . SER A 1 891 ? -22.880 30.507 23.667 1.00 93.06 891 SER A CA 1
ATOM 6602 C C . SER A 1 891 ? -23.642 30.171 22.391 1.00 93.06 891 SER A C 1
ATOM 6604 O O . SER A 1 891 ? -24.214 31.074 21.788 1.00 93.06 891 SER A O 1
ATOM 6606 N N . ASP A 1 892 ? -23.658 28.900 22.006 1.00 94.50 892 ASP A N 1
ATOM 6607 C CA . ASP A 1 892 ? -23.949 28.502 20.635 1.00 94.50 892 ASP A CA 1
ATOM 6608 C C . ASP A 1 892 ? -25.411 28.064 20.463 1.00 94.50 892 ASP A C 1
ATOM 6610 O O . ASP A 1 892 ? -26.084 27.605 21.398 1.00 94.50 892 ASP A O 1
ATOM 6614 N N . ARG A 1 893 ? -25.917 28.226 19.244 1.00 96.75 893 ARG A N 1
ATOM 6615 C CA . ARG A 1 893 ? -27.234 27.783 18.805 1.00 96.75 893 ARG A CA 1
ATOM 6616 C C . ARG A 1 893 ? -27.229 26.281 18.656 1.00 96.75 893 ARG A C 1
ATOM 6618 O O . ARG A 1 893 ? -26.387 25.727 17.960 1.00 96.75 893 ARG A O 1
ATOM 6625 N N . TYR A 1 894 ? -28.246 25.629 19.204 1.00 98.12 894 TYR A N 1
ATOM 6626 C CA . TYR A 1 894 ? -28.387 24.188 19.045 1.00 98.12 894 TYR A CA 1
ATOM 6627 C C . TYR A 1 894 ? -29.807 23.758 18.694 1.00 98.12 894 TYR A C 1
ATOM 6629 O O . TYR A 1 894 ? -30.792 24.395 19.085 1.00 98.12 894 TYR A O 1
ATOM 6637 N N . ASN A 1 895 ? -29.909 22.604 18.035 1.00 98.62 895 ASN A N 1
ATOM 6638 C CA . ASN A 1 895 ? -31.092 21.754 18.085 1.00 98.62 895 ASN A CA 1
ATOM 6639 C C . ASN A 1 895 ? -30.724 20.401 18.691 1.00 98.62 895 ASN A C 1
ATOM 6641 O O . ASN A 1 895 ? -29.777 19.766 18.243 1.00 98.62 895 ASN A O 1
ATOM 6645 N N . LEU A 1 896 ? -31.515 19.922 19.649 1.00 98.75 896 LEU A N 1
ATOM 6646 C CA . LEU A 1 896 ? -31.360 18.616 20.287 1.00 98.75 896 LEU A CA 1
ATOM 6647 C C . LEU A 1 896 ? -32.691 17.856 20.240 1.00 98.75 896 LEU A C 1
ATOM 6649 O O . LEU A 1 896 ? -33.733 18.383 20.639 1.00 98.75 896 LEU A O 1
ATOM 6653 N N . ALA A 1 897 ? -32.667 16.613 19.769 1.00 98.81 897 ALA A N 1
ATOM 6654 C CA . ALA A 1 897 ? -33.807 15.699 19.785 1.00 98.81 897 ALA A CA 1
ATOM 6655 C C . ALA A 1 897 ? -33.448 14.441 20.579 1.00 98.81 897 ALA A C 1
ATOM 6657 O O . ALA A 1 897 ? -32.347 13.923 20.414 1.00 98.81 897 ALA A O 1
ATOM 6658 N N . ILE A 1 898 ? -34.358 13.955 21.429 1.00 98.81 898 ILE A N 1
ATOM 6659 C CA . ILE A 1 898 ? -34.114 12.819 22.327 1.00 98.81 898 ILE A CA 1
ATOM 6660 C C . ILE A 1 898 ? -35.261 11.802 22.313 1.00 98.81 898 ILE A C 1
ATOM 6662 O O . ILE A 1 898 ? -36.423 12.166 22.100 1.00 98.81 898 ILE A O 1
ATOM 6666 N N . CYS A 1 899 ? -34.946 10.530 22.566 1.00 98.62 899 CYS A N 1
ATOM 6667 C CA . CYS A 1 899 ? -35.931 9.451 22.667 1.00 98.62 899 CYS A CA 1
ATOM 6668 C C . CYS A 1 899 ? -35.574 8.399 23.724 1.00 98.62 899 CYS A C 1
ATOM 6670 O O . CYS A 1 899 ? -34.402 8.116 23.973 1.00 98.62 899 CYS A O 1
ATOM 6672 N N . GLU A 1 900 ? -36.607 7.779 24.291 1.00 98.62 900 GLU A N 1
ATOM 6673 C CA . GLU A 1 900 ? -36.528 6.595 25.146 1.00 98.62 900 GLU A CA 1
ATOM 6674 C C . GLU A 1 900 ? -36.582 5.299 24.313 1.00 98.62 900 GLU A C 1
ATOM 6676 O O . GLU A 1 900 ? -37.455 5.158 23.452 1.00 98.62 900 GLU A O 1
ATOM 6681 N N . VAL A 1 901 ? -35.712 4.332 24.623 1.00 98.25 901 VAL A N 1
ATOM 6682 C CA . VAL A 1 901 ? -35.719 2.965 24.067 1.00 98.25 901 VAL A CA 1
ATOM 6683 C C . VAL A 1 9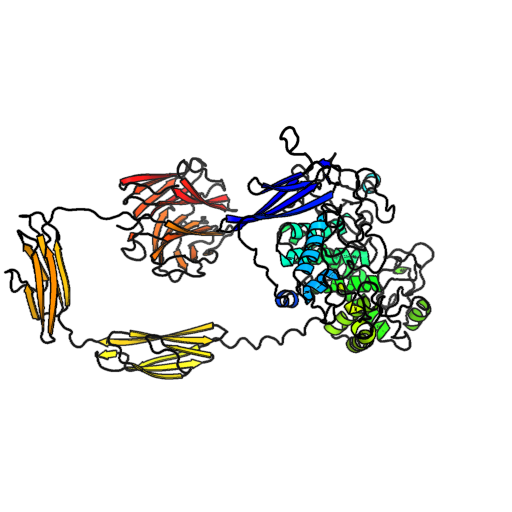01 ? -36.106 1.961 25.155 1.00 98.25 901 VAL A C 1
ATOM 6685 O O . VAL A 1 901 ? -35.465 1.921 26.204 1.00 98.25 901 VAL A O 1
ATOM 6688 N N . ARG A 1 902 ? -37.137 1.145 24.903 1.00 95.81 902 ARG A N 1
ATOM 6689 C CA . ARG A 1 902 ? -37.814 0.288 25.896 1.00 95.81 902 ARG A CA 1
ATOM 6690 C C . ARG A 1 902 ? -37.501 -1.199 25.729 1.00 95.81 902 ARG A C 1
ATOM 6692 O O . ARG A 1 902 ? -37.478 -1.699 24.604 1.00 95.81 902 ARG A O 1
ATOM 6699 N N . GLY A 1 903 ? -37.340 -1.901 26.855 1.00 89.88 903 GLY A N 1
ATOM 6700 C CA . GLY A 1 903 ? -37.252 -3.373 26.919 1.00 89.88 903 GLY A CA 1
ATOM 6701 C C . GLY A 1 903 ? -38.619 -4.046 26.839 1.00 89.88 903 GLY A C 1
ATOM 6702 O O . GLY A 1 903 ? -39.612 -3.326 26.779 1.00 89.88 903 GLY A O 1
ATOM 6703 N N . PRO A 1 904 ? -38.711 -5.387 26.846 1.00 84.00 904 PRO A N 1
ATOM 6704 C CA . PRO A 1 904 ? -39.977 -6.124 26.791 1.00 84.00 904 PRO A CA 1
ATOM 6705 C C . PRO A 1 904 ? -40.925 -5.762 27.950 1.00 84.00 904 PRO A C 1
ATOM 6707 O O . PRO A 1 904 ? -40.484 -5.195 28.953 1.00 84.00 904 PRO A O 1
ATOM 6710 N N . GLN A 1 905 ? -42.227 -6.029 27.783 1.00 66.69 905 GLN A N 1
ATOM 6711 C CA . GLN A 1 905 ? -43.238 -5.829 28.836 1.00 66.69 905 GLN A CA 1
ATOM 6712 C C . GLN A 1 905 ? -43.220 -6.933 29.885 1.00 66.69 905 GLN A C 1
ATOM 6714 O O . GLN A 1 905 ? -43.022 -8.104 29.488 1.00 66.69 905 GLN A O 1
#

Solvent-accessible surface area (backbone atoms only — not comparable to full-atom values): 47240 Å² total; per-residue (Å²): 106,44,101,84,71,41,80,51,96,51,58,47,78,46,76,55,72,49,76,47,98,86,71,18,35,37,41,35,42,36,41,35,30,27,48,50,34,78,80,27,42,51,43,73,44,70,47,77,43,62,59,95,89,39,77,78,46,73,48,74,71,42,73,45,27,40,20,19,28,32,55,52,76,47,74,43,69,85,68,75,78,78,85,77,76,78,77,58,66,64,36,39,77,62,41,75,36,82,44,65,48,87,69,42,52,96,69,79,52,68,71,72,62,77,44,57,42,80,65,27,56,44,91,50,69,43,53,26,76,65,85,76,97,47,63,49,72,31,87,34,16,20,64,45,38,34,25,74,73,67,59,42,68,56,22,44,50,30,41,40,49,38,24,44,33,57,32,31,35,56,51,38,56,24,39,33,94,86,43,97,52,69,40,37,50,98,74,10,34,65,40,38,82,83,40,38,51,39,23,69,45,71,60,19,67,82,71,75,38,40,58,72,53,30,44,56,58,64,79,52,79,96,75,62,90,74,60,57,89,57,39,55,78,42,40,78,40,40,66,53,42,55,57,43,20,57,63,41,17,77,75,68,70,42,65,67,27,43,50,46,24,48,34,56,24,46,35,36,33,34,52,32,66,36,90,84,66,69,14,41,52,48,41,32,41,74,77,47,49,58,32,26,30,17,34,24,47,38,40,27,38,57,26,27,70,65,39,86,53,67,56,46,17,51,54,37,40,49,31,44,42,42,35,22,47,51,40,23,52,61,45,67,69,55,49,60,84,63,33,65,60,49,80,73,62,40,33,67,39,94,93,34,54,33,27,33,52,54,45,35,39,29,45,27,26,47,32,36,50,50,31,40,58,58,68,44,71,57,18,56,57,33,24,48,28,47,27,49,43,50,44,45,32,41,69,37,59,80,50,24,53,47,82,44,47,28,32,60,38,41,25,51,39,52,56,57,91,75,90,52,54,61,77,50,61,94,65,40,48,42,46,86,48,60,48,56,27,36,70,57,22,68,92,34,59,35,60,40,48,93,59,35,30,58,36,46,44,56,24,24,44,53,29,41,78,69,68,40,90,63,18,55,63,42,39,63,65,51,39,51,52,26,67,61,36,64,33,88,38,92,90,76,58,78,67,36,19,35,31,22,68,46,22,20,57,26,60,38,72,76,72,72,75,71,72,74,71,71,75,74,61,62,60,20,41,65,80,44,57,44,44,51,54,42,60,39,48,51,85,43,70,28,34,38,40,38,33,43,45,63,45,80,45,27,32,32,52,96,86,64,43,77,49,66,54,53,53,72,46,80,44,62,57,78,49,64,43,73,41,42,41,40,27,30,36,99,65,37,72,24,70,46,61,35,52,39,39,36,43,73,67,79,59,49,16,42,76,78,41,61,43,42,51,53,37,61,36,55,69,72,40,74,25,33,37,38,38,32,45,44,69,50,78,44,31,32,32,50,96,86,66,42,78,50,66,55,52,52,71,49,79,44,57,59,71,50,61,42,74,40,42,39,41,26,28,34,100,65,36,69,35,75,50,66,34,54,38,38,47,59,87,87,87,88,89,73,91,48,58,51,39,83,72,42,80,48,61,27,77,32,59,56,68,34,40,61,50,58,37,66,67,43,57,48,94,50,52,51,22,37,35,36,41,33,38,19,31,46,57,88,68,89,72,68,32,45,79,77,46,62,47,42,74,93,43,66,58,44,79,75,48,72,15,50,86,32,73,9,20,4,35,37,30,30,20,40,34,77,52,56,45,72,71,31,40,46,34,43,34,41,73,46,65,27,32,36,34,38,39,38,39,31,27,34,55,34,17,78,45,73,68,56,34,49,41,19,46,54,39,66,36,58,29,58,40,79,46,40,40,53,57,35,61,39,51,35,75,39,44,32,17,42,45,41,36,27,26,21,26,58,65,50,52,58,80,74,38,68,38,90,67,50,40,82,73,47,76,45,70,30,82,78,29,22,21,31,37,31,35,28,48,64,61,59,41,68,50,46,70,39,78,46,73,57,44,37,69,29,62,48,72,41,30,26,12,32,22,35,40,30,40,26,17,46,122

Radius of gyration: 39.0 Å; Cα contacts (8 Å, |Δi|>4): 2222; chains: 1; bounding box: 118×59×80 Å

Sequence (905 aa):
MSPSGAAHPFLRVVFDTRVYNDGSGRVDVAVENVLDLTGATTVVYDVAIAVNNQTVFTKSSVQHYYLTRWRKTFTFGSAAMASVTPDMSPFYASNALPPYLSLIADLVSSPTGANFDILQAGALDANMPDHGGRQELAPYPDWTARYLVYRNPTQKAFVLAHGDLSGSWPVHVREAENSATSGVGPERIVSLDQRPTLWYDSRAKNDGLDFVHGSPMPIIEYTTTTPGPGQSPLIPDNAHQPSIAYVPYLLTGDRYYAEEMAFWANYGMIRTYPADGVRSSQGILAYNEPRGYAWPLRNMVDAAAFYPGAAVRSYLTQKVTANLTWLDNFANAQSPTANPFRILWIGKRPDGNQYIALWEQNYLAYAIDRAFKQGFPGGLAHRDAIARFQLRLFSSDPAYPRAQAAPYIIGVGVPPAGTVRYTDYNTFNFYKTIDQIWAATQGNERPFAGFYGPEARLNLMIGVENGWSGAQAAYDYLFPFIGTANTFCPDFGPDKPDLACRAGWAIGLAPAPPPPPPPPPPAPTVTSFSASPASITQGQSSTLSWAASNATSVTIDQGIGSVSASGTRAVAPATTTTYTLTATNSAGTATATTTVAVSSAAGQPTVTSFGASPASITSGQSSTLSWAVSNATSVTIDQGIGNVAASGSLAVSPAATTTYTLTAANGAGSTTAQTTVTVGAAPPPGTGVPAIDVVVAADRGSASSRVTTAAFSTHAANELLLAFVSADYLTGSNTTVQSISGGGLTWTRAIRSNAQLGTSEIWRAFAAAPLTNVTVSARLSQSVASSMTVVSFSNVDTTGTNGSGAIGAVARSSSAAGAPSATLVTTRANSWVFGVGNDFDNAIPRTLDAGQTMVHQDLAPVNDTYWVQRTTTTVAAAGTSVRINDTAPTSDRYNLAICEVRGPQ

Nearest PDB structures (foldseek):
  6fwx-assembly2_B  TM=4.171E-01  e=1.078E-04  Homo sapiens
  2om5-assembly1_A  TM=3.668E-01  e=3.432E-03  Homo sapiens
  1l0q-assembly4_D  TM=4.309E-01  e=1.614E-02  Methanosarcina mazei S-6
  8aho-assembly1_A  TM=1.860E-01  e=1.502E-01  Mycobacterium tuberculosis
  8pxy-assembly1_A  TM=1.798E-01  e=1.722E-01  Mycobacterium tuberculosis

Mean predicted aligned error: 18.25 Å

Secondary structure (DSSP, 8-state):
--TTSPPPSS-EEEEEEEE-TTS-EEEEEEEEE-EE-TT---EEEEEEEEETTEEEEEEEEEEE-TTEEEEEEEEESS----------HHHHHTTSS--B-TTS--------SGGGSTTS-TTS-SBTT--S--TT-SSS-HHHHHHHHH--HHHHHHHHHHHHGGGGSS---EE-TTSSS--BTTTTB--TTT-TT--SSGGGGTTT-----SSSPPPPTTT-SSPPTT--S-B--STT----SHHHHHHH--HHHHHHHHHHHHHHHHHS--TTSSSTTTT--TTS-HHHHHHHHHHHHHHHHH-SSHHHHHHHHHHHHHHHHHHHHHHHTS-TTTSTT----TT--TT-TTEE-HHHHHHHHHHHHHHHHTT----HHHHHHHHHHHHHHHHSTTTS-GGG-S-SSEE-EEPPSSPPPTT-GGG-EE--SHHHHHHHHTT----STTTTHHHHHHHHHHHHHTT-TTHHHHHHHHHIIIIISEE--TTTSS-EEHHHHSGGG-BPPPP--------PPPPPEEEEEEEESSEEETT--EEEEEEEES-SEEEETTTTEEE-SEEEEEE--SS-EEEEEEEEETTEEEEEEEEEEEEPSSPSPEEEEEEEESSEE-TT--EEEEEEEES-SEEEETTTTEEE-SEEEEEE--SS-EEEEEEEEETTEEEEEEEEEEE-----------EEEEEEEEEEEEEEEEEEPPPB--SSSSEEEEEEEEE---SSSPP-EEEEEETT---EEEEEE-SSSSEEEEEEEEESS---SB-EEEEEEEEEEEEEEEEEEES----SSTTTTTEEEEEEEEESSS--EEEEE-SSTTBEEEEEEEESS-----EEPTTEEEEEEEEETTTEEEEEEEESS-B-STT-EEEEEEEE--SS-EEEEEEEE----

pLDDT: mean 91.48, std 10.33, range [32.09, 98.88]